Protein 2YQP (pdb70)

InterPro domains:
  IPR001650 Helicase, C-terminal domain-like [PF00271] (429-540)
  IPR001650 Helicase, C-terminal domain-like [PS51194] (416-579)
  IPR001650 Helicase, C-terminal domain-like [SM00490] (458-540)
  IPR007529 Zinc finger, HIT-type [PF04438] (105-132)
  IPR011545 DEAD/DEAH-box helicase domain [PF00270] (227-393)
  IPR014001 Helicase superfamily 1/2, ATP-binding domain [PS51192] (234-405)
  IPR014001 Helicase superfamily 1/2, ATP-binding domain [SM00487] (222-420)
  IPR014014 RNA helicase, DEAD-box type, Q motif [PS51195] (203-231)
  IPR027417 P-loop containing nucleoside triphosphate hydrolase [G3DSA:3.40.50.300] (169-408)
  IPR027417 P-loop containing nucleoside triphosphate hydrolase [G3DSA:3.40.50.300] (413-600)
  IPR027417 P-loop containing nucleoside triphosphate hydrolase [SSF52540] (188-407)
  IPR027417 P-loop containing nucleoside triphosphate hydrolase [SSF52540] (345-580)
  IPR050079 DEAD box RNA helicase [PTHR47959] (161-593)

Radius of gyration: 12.82 Å; Cα contacts (8 Å, |Δi|>4): 76; chains: 1; bounding box: 38×30×22 Å

CATH classification: 3.30.60.220

Structure (mmCIF, N/CA/C/O backbone):
data_2YQP
#
_entry.id   2YQP
#
loop_
_entity.id
_entity.type
_entity.pdbx_description
1 polymer 'Probable ATP-dependent RNA helicase DDX59'
2 non-polymer 'ZINC ION'
#
loop_
_atom_site.group_PDB
_atom_site.id
_atom_site.type_symbol
_atom_site.label_atom_id
_atom_site.label_alt_id
_atom_site.label_comp_id
_atom_site.label_asym_id
_atom_site.label_entity_id
_atom_site.label_seq_id
_atom_site.pdbx_PDB_ins_code
_atom_site.Cartn_x
_atom_site.Cartn_y
_atom_site.Cartn_z
_atom_site.occupancy
_atom_site.B_iso_or_equiv
_atom_site.auth_seq_id
_atom_site.auth_comp_id
_atom_site.auth_asym_id
_atom_site.auth_atom_id
_atom_site.pdbx_PDB_model_num
ATOM 1 N N . GLY A 1 1 ? -9.448 -17.432 -7.729 1.00 0.00 1 GLY A N 1
ATOM 2 C CA . GLY A 1 1 ? -8.706 -17.431 -8.976 1.00 0.00 1 GLY A CA 1
ATOM 3 C C . GLY A 1 1 ? -7.328 -18.046 -8.831 1.00 0.00 1 GLY A C 1
ATOM 4 O O . GLY A 1 1 ? -7.183 -19.142 -8.290 1.00 0.00 1 GLY A O 1
ATOM 8 N N . SER A 1 2 ? -6.313 -17.339 -9.318 1.00 0.00 2 SER A N 1
ATOM 9 C CA . SER A 1 2 ? -4.939 -17.824 -9.246 1.00 0.00 2 SER A CA 1
ATOM 10 C C . SER A 1 2 ? -3.951 -16.662 -9.258 1.00 0.00 2 SER A C 1
ATOM 11 O O . SER A 1 2 ? -2.973 -16.657 -8.512 1.00 0.00 2 SER A O 1
ATOM 19 N N . SER A 1 3 ? -4.215 -15.678 -10.112 1.00 0.00 3 SER A N 1
ATOM 20 C CA . SER A 1 3 ? -3.348 -14.511 -10.226 1.00 0.00 3 SER A CA 1
ATOM 21 C C . SER A 1 3 ? -1.945 -14.918 -10.664 1.00 0.00 3 SER A C 1
ATOM 22 O O . SER A 1 3 ? -1.655 -16.101 -10.839 1.00 0.00 3 SER A O 1
ATOM 30 N N . GLY A 1 4 ? -1.076 -13.927 -10.840 1.00 0.00 4 GLY A N 1
ATOM 31 C CA . GLY A 1 4 ? 0.287 -14.201 -11.257 1.00 0.00 4 GLY A CA 1
ATOM 32 C C . GLY A 1 4 ? 1.311 -13.492 -10.394 1.00 0.00 4 GLY A C 1
ATOM 33 O O . GLY A 1 4 ? 1.249 -13.557 -9.166 1.00 0.00 4 GLY A O 1
ATOM 37 N N . SER A 1 5 ? 2.257 -12.815 -11.036 1.00 0.00 5 SER A N 1
ATOM 38 C CA . SER A 1 5 ? 3.303 -12.095 -10.319 1.00 0.00 5 SER A CA 1
ATOM 39 C C . SER A 1 5 ? 3.097 -10.587 -10.426 1.00 0.00 5 SER A C 1
ATOM 40 O O . SER A 1 5 ? 2.093 -10.124 -10.968 1.00 0.00 5 SER A O 1
ATOM 48 N N . SER A 1 6 ? 4.055 -9.826 -9.906 1.00 0.00 6 SER A N 1
ATOM 49 C CA . SER A 1 6 ? 3.977 -8.371 -9.939 1.00 0.00 6 SER A CA 1
ATOM 50 C C . SER A 1 6 ? 4.796 -7.810 -11.098 1.00 0.00 6 SER A C 1
ATOM 51 O O . SER A 1 6 ? 5.357 -8.559 -11.896 1.00 0.00 6 SER A O 1
ATOM 59 N N . GLY A 1 7 ? 4.860 -6.484 -11.182 1.00 0.00 7 GLY A N 1
ATOM 60 C CA . GLY A 1 7 ? 5.612 -5.844 -12.246 1.00 0.00 7 GLY A CA 1
ATOM 61 C C . GLY A 1 7 ? 7.110 -5.993 -12.067 1.00 0.00 7 GLY A C 1
ATOM 62 O O . GLY A 1 7 ? 7.578 -6.968 -11.480 1.00 0.00 7 GLY A O 1
ATOM 66 N N . PHE A 1 8 ? 7.864 -5.024 -12.577 1.00 0.00 8 PHE A N 1
ATOM 67 C CA . PHE A 1 8 ? 9.318 -5.053 -12.473 1.00 0.00 8 PHE A CA 1
ATOM 68 C C . PHE A 1 8 ? 9.854 -3.714 -11.976 1.00 0.00 8 PHE A C 1
ATOM 69 O O . PHE A 1 8 ? 10.749 -3.127 -12.585 1.00 0.00 8 PHE A O 1
ATOM 86 N N . SER A 1 9 ? 9.300 -3.237 -10.866 1.00 0.00 9 SER A N 1
ATOM 87 C CA . SER A 1 9 ? 9.719 -1.965 -10.288 1.00 0.00 9 SER A CA 1
ATOM 88 C C . SER A 1 9 ? 10.433 -2.182 -8.957 1.00 0.00 9 SER A C 1
ATOM 89 O O . SER A 1 9 ? 10.090 -3.086 -8.195 1.00 0.00 9 SER A O 1
ATOM 97 N N . LYS A 1 10 ? 11.428 -1.345 -8.684 1.00 0.00 10 LYS A N 1
ATOM 98 C CA . LYS A 1 10 ? 12.192 -1.442 -7.446 1.00 0.00 10 LYS A CA 1
ATOM 99 C C . LYS A 1 10 ? 12.188 -0.112 -6.699 1.00 0.00 10 LYS A C 1
ATOM 100 O O . LYS A 1 10 ? 13.230 0.357 -6.239 1.00 0.00 10 LYS A O 1
ATOM 119 N N . THR A 1 11 ? 11.010 0.493 -6.581 1.00 0.00 11 THR A N 1
ATOM 120 C CA . THR A 1 11 ? 10.871 1.769 -5.890 1.00 0.00 11 THR A CA 1
ATOM 121 C C . THR A 1 11 ? 10.357 1.571 -4.469 1.00 0.00 11 THR A C 1
ATOM 122 O O . THR A 1 11 ? 9.558 2.365 -3.973 1.00 0.00 11 THR A O 1
ATOM 133 N N . GLN A 1 12 ? 10.820 0.508 -3.819 1.00 0.00 12 GLN A N 1
ATOM 134 C CA . GLN A 1 12 ? 10.405 0.207 -2.454 1.00 0.00 12 GLN A CA 1
ATOM 135 C C . GLN A 1 12 ? 11.614 0.085 -1.532 1.00 0.00 12 GLN A C 1
ATOM 136 O O . GLN A 1 12 ? 11.742 -0.885 -0.786 1.00 0.00 12 GLN A O 1
ATOM 150 N N . ARG A 1 13 ? 12.498 1.076 -1.589 1.00 0.00 13 ARG A N 1
ATOM 151 C CA . ARG A 1 13 ? 13.697 1.079 -0.761 1.00 0.00 13 ARG A CA 1
ATOM 152 C C . ARG A 1 13 ? 13.390 1.605 0.638 1.00 0.00 13 ARG A C 1
ATOM 153 O O . ARG A 1 13 ? 12.281 2.066 0.909 1.00 0.00 13 ARG A O 1
ATOM 174 N N . TRP A 1 14 ? 14.380 1.534 1.521 1.00 0.00 14 TRP A N 1
ATOM 175 C CA . TRP A 1 14 ? 14.215 2.003 2.893 1.00 0.00 14 TRP A CA 1
ATOM 176 C C . TRP A 1 14 ? 13.714 3.442 2.919 1.00 0.00 14 TRP A C 1
ATOM 177 O O . TRP A 1 14 ? 13.859 4.178 1.943 1.00 0.00 14 TRP A O 1
ATOM 198 N N . ALA A 1 15 ? 13.123 3.838 4.042 1.00 0.00 15 ALA A N 1
ATOM 199 C CA . ALA A 1 15 ? 12.603 5.191 4.195 1.00 0.00 15 ALA A CA 1
ATOM 200 C C . ALA A 1 15 ? 13.045 5.803 5.520 1.00 0.00 15 ALA A C 1
ATOM 201 O O . ALA A 1 15 ? 12.877 5.199 6.579 1.00 0.00 15 ALA A O 1
ATOM 208 N N . GLU A 1 16 ? 13.611 7.004 5.453 1.00 0.00 16 GLU A N 1
ATOM 209 C CA . GLU A 1 16 ? 14.079 7.695 6.648 1.00 0.00 16 GLU A CA 1
ATOM 210 C C . GLU A 1 16 ? 12.956 7.832 7.672 1.00 0.00 16 GLU A C 1
ATOM 211 O O . GLU A 1 16 ? 11.772 7.728 7.350 1.00 0.00 16 GLU A O 1
ATOM 223 N N . PRO A 1 17 ? 13.335 8.071 8.937 1.00 0.00 17 PRO A N 1
ATOM 224 C CA . PRO A 1 17 ? 12.375 8.227 10.034 1.00 0.00 17 PRO A CA 1
ATOM 225 C C . PRO A 1 17 ? 11.576 9.521 9.926 1.00 0.00 17 PRO A C 1
ATOM 226 O O . PRO A 1 17 ? 11.871 10.503 10.605 1.00 0.00 17 PRO A O 1
ATOM 237 N N . GLY A 1 18 ? 10.561 9.514 9.066 1.00 0.00 18 GLY A N 1
ATOM 238 C CA . GLY A 1 18 ? 9.735 10.694 8.885 1.00 0.00 18 GLY A CA 1
ATOM 239 C C . GLY A 1 18 ? 8.928 10.645 7.603 1.00 0.00 18 GLY A C 1
ATOM 240 O O . GLY A 1 18 ? 7.832 11.200 7.531 1.00 0.00 18 GLY A O 1
ATOM 244 N N . GLU A 1 19 ? 9.472 9.980 6.588 1.00 0.00 19 GLU A N 1
ATOM 245 C CA . GLU A 1 19 ? 8.796 9.864 5.302 1.00 0.00 19 GLU A CA 1
ATOM 246 C C . GLU A 1 19 ? 7.717 8.787 5.350 1.00 0.00 19 GLU A C 1
ATOM 247 O O . GLU A 1 19 ? 7.719 7.908 6.212 1.00 0.00 19 GLU A O 1
ATOM 259 N N . PRO A 1 20 ? 6.770 8.855 4.401 1.00 0.00 20 PRO A N 1
ATOM 260 C CA . PRO A 1 20 ? 5.667 7.893 4.313 1.00 0.00 20 PRO A CA 1
ATOM 261 C C . PRO A 1 20 ? 6.138 6.508 3.882 1.00 0.00 20 PRO A C 1
ATOM 262 O O . PRO A 1 20 ? 7.133 6.375 3.168 1.00 0.00 20 PRO A O 1
ATOM 273 N N . ILE A 1 21 ? 5.418 5.481 4.319 1.00 0.00 21 ILE A N 1
ATOM 274 C CA . ILE A 1 21 ? 5.762 4.107 3.977 1.00 0.00 21 ILE A CA 1
ATOM 275 C C . ILE A 1 21 ? 4.530 3.325 3.534 1.00 0.00 21 ILE A C 1
ATOM 276 O O . ILE A 1 21 ? 3.431 3.535 4.048 1.00 0.00 21 ILE A O 1
ATOM 292 N N . CYS A 1 22 ? 4.720 2.422 2.578 1.00 0.00 22 CYS A N 1
ATOM 293 C CA . CYS A 1 22 ? 3.625 1.607 2.066 1.00 0.00 22 CYS A CA 1
ATOM 294 C C . CYS A 1 22 ? 2.853 0.954 3.209 1.00 0.00 22 CYS A C 1
ATOM 295 O O . CYS A 1 22 ? 3.442 0.497 4.189 1.00 0.00 22 CYS A O 1
ATOM 302 N N . VAL A 1 23 ? 1.531 0.912 3.075 1.00 0.00 23 VAL A N 1
ATOM 303 C CA . VAL A 1 23 ? 0.678 0.314 4.095 1.00 0.00 23 VAL A CA 1
ATOM 304 C C . VAL A 1 23 ? 0.396 -1.152 3.784 1.00 0.00 23 VAL A C 1
ATOM 305 O O . VAL A 1 23 ? -0.269 -1.844 4.555 1.00 0.00 23 VAL A O 1
ATOM 318 N N . VAL A 1 24 ? 0.907 -1.620 2.649 1.00 0.00 24 VAL A N 1
ATOM 319 C CA . VAL A 1 24 ? 0.712 -3.004 2.237 1.00 0.00 24 VAL A CA 1
ATOM 320 C C . VAL A 1 24 ? 2.045 -3.730 2.100 1.00 0.00 24 VAL A C 1
ATOM 321 O O . VAL A 1 24 ? 2.124 -4.946 2.281 1.00 0.00 24 VAL A O 1
ATOM 334 N N . CYS A 1 25 ? 3.092 -2.978 1.780 1.00 0.00 25 CYS A N 1
ATOM 335 C CA . CYS A 1 25 ? 4.424 -3.548 1.619 1.00 0.00 25 CYS A CA 1
ATOM 336 C C . CYS A 1 25 ? 5.238 -3.402 2.901 1.00 0.00 25 CYS A C 1
ATOM 337 O O . CYS A 1 25 ? 5.375 -4.350 3.674 1.00 0.00 25 CYS A O 1
ATOM 344 N N . GLY A 1 26 ? 5.775 -2.206 3.122 1.00 0.00 26 GLY A N 1
ATOM 345 C CA . GLY A 1 26 ? 6.568 -1.957 4.311 1.00 0.00 26 GLY A CA 1
ATOM 346 C C . GLY A 1 26 ? 7.961 -1.456 3.985 1.00 0.00 26 GLY A C 1
ATOM 347 O O . GLY A 1 26 ? 8.950 -1.968 4.510 1.00 0.00 26 GLY A O 1
ATOM 351 N N . ARG A 1 27 ? 8.040 -0.453 3.116 1.00 0.00 27 ARG A N 1
ATOM 352 C CA . ARG A 1 27 ? 9.322 0.114 2.719 1.00 0.00 27 ARG A CA 1
ATOM 353 C C . ARG A 1 27 ? 9.237 1.635 2.621 1.00 0.00 27 ARG A C 1
ATOM 354 O O . ARG A 1 27 ? 9.796 2.353 3.451 1.00 0.00 27 ARG A O 1
ATOM 375 N N . TYR A 1 28 ? 8.534 2.118 1.603 1.00 0.00 28 TYR A N 1
ATOM 376 C CA . TYR A 1 28 ? 8.378 3.553 1.395 1.00 0.00 28 TYR A CA 1
ATOM 377 C C . TYR A 1 28 ? 7.111 3.854 0.601 1.00 0.00 28 TYR A C 1
ATOM 378 O O . TYR A 1 28 ? 6.687 3.060 -0.238 1.00 0.00 28 TYR A O 1
ATOM 396 N N . GLY A 1 29 ? 6.509 5.008 0.872 1.00 0.00 29 GLY A N 1
ATOM 397 C CA . GLY A 1 29 ? 5.297 5.395 0.175 1.00 0.00 29 GLY A CA 1
ATOM 398 C C . GLY A 1 29 ? 5.484 6.642 -0.665 1.00 0.00 29 GLY A C 1
ATOM 399 O O . GLY A 1 29 ? 5.029 7.723 -0.293 1.00 0.00 29 GLY A O 1
ATOM 403 N N . GLU A 1 30 ? 6.157 6.492 -1.802 1.00 0.00 30 GLU A N 1
ATOM 404 C CA . GLU A 1 30 ? 6.406 7.617 -2.696 1.00 0.00 30 GLU A CA 1
ATOM 405 C C . GLU A 1 30 ? 5.094 8.249 -3.153 1.00 0.00 30 GLU A C 1
ATOM 406 O O . GLU A 1 30 ? 5.051 9.426 -3.513 1.00 0.00 30 GLU A O 1
ATOM 418 N N . TYR A 1 31 ? 4.027 7.458 -3.137 1.00 0.00 31 TYR A N 1
ATOM 419 C CA . TYR A 1 31 ? 2.714 7.938 -3.552 1.00 0.00 31 TYR A CA 1
ATOM 420 C C . TYR A 1 31 ? 1.776 8.064 -2.356 1.00 0.00 31 TYR A C 1
ATOM 421 O O . TYR A 1 31 ? 1.855 7.283 -1.407 1.00 0.00 31 TYR A O 1
ATOM 439 N N . ILE A 1 32 ? 0.889 9.051 -2.409 1.00 0.00 32 ILE A N 1
ATOM 440 C CA . ILE A 1 32 ? -0.066 9.279 -1.332 1.00 0.00 32 ILE A CA 1
ATOM 441 C C . ILE A 1 32 ? -1.443 9.631 -1.883 1.00 0.00 32 ILE A C 1
ATOM 442 O O . ILE A 1 32 ? -1.579 10.529 -2.714 1.00 0.00 32 ILE A O 1
ATOM 458 N N . CYS A 1 33 ? -2.462 8.919 -1.413 1.00 0.00 33 CYS A N 1
ATOM 459 C CA . CYS A 1 33 ? -3.831 9.157 -1.858 1.00 0.00 33 CYS A CA 1
ATOM 460 C C . CYS A 1 33 ? -4.349 10.492 -1.332 1.00 0.00 33 CYS A C 1
ATOM 461 O O . CYS A 1 33 ? -3.620 11.238 -0.679 1.00 0.00 33 CYS A O 1
ATOM 469 N N . ASP A 1 34 ? -5.611 10.786 -1.623 1.00 0.00 34 ASP A N 1
ATOM 470 C CA . ASP A 1 34 ? -6.227 12.032 -1.181 1.00 0.00 34 ASP A CA 1
ATOM 471 C C . ASP A 1 34 ? -7.272 11.767 -0.101 1.00 0.00 34 ASP A C 1
ATOM 472 O O . ASP A 1 34 ? -7.180 12.291 1.010 1.00 0.00 34 ASP A O 1
ATOM 481 N N . LYS A 1 35 ? -8.267 10.952 -0.434 1.00 0.00 35 LYS A N 1
ATOM 482 C CA . LYS A 1 35 ? -9.330 10.617 0.506 1.00 0.00 35 LYS A CA 1
ATOM 483 C C . LYS A 1 35 ? -8.759 9.974 1.766 1.00 0.00 35 LYS A C 1
ATOM 484 O O . LYS A 1 35 ? -8.959 10.471 2.874 1.00 0.00 35 LYS A O 1
ATOM 503 N N . THR A 1 36 ? -8.046 8.866 1.588 1.00 0.00 36 THR A N 1
ATOM 504 C CA . THR A 1 36 ? -7.447 8.155 2.710 1.00 0.00 36 THR A CA 1
ATOM 505 C C . THR A 1 36 ? -6.119 8.786 3.114 1.00 0.00 36 THR A C 1
ATOM 506 O O . THR A 1 36 ? -5.686 8.664 4.260 1.00 0.00 36 THR A O 1
ATOM 517 N N . ASP A 1 37 ? -5.477 9.459 2.166 1.00 0.00 37 ASP A N 1
ATOM 518 C CA . ASP A 1 37 ? -4.198 10.111 2.424 1.00 0.00 37 ASP A CA 1
ATOM 519 C C . ASP A 1 37 ? -3.143 9.092 2.843 1.00 0.00 37 ASP A C 1
ATOM 520 O O . ASP A 1 37 ? -2.122 9.448 3.431 1.00 0.00 37 ASP A O 1
ATOM 529 N N . GLU A 1 38 ? -3.399 7.824 2.537 1.00 0.00 38 GLU A N 1
ATOM 530 C CA . GLU A 1 38 ? -2.471 6.753 2.885 1.00 0.00 38 GLU A CA 1
ATOM 531 C C . GLU A 1 38 ? -1.150 6.915 2.139 1.00 0.00 38 GLU A C 1
ATOM 532 O O . GLU A 1 38 ? -0.898 7.947 1.516 1.00 0.00 38 GLU A O 1
ATOM 544 N N . ASP A 1 39 ? -0.310 5.889 2.207 1.00 0.00 39 ASP A N 1
ATOM 545 C CA . ASP A 1 39 ? 0.986 5.915 1.538 1.00 0.00 39 ASP A CA 1
ATOM 546 C C . ASP A 1 39 ? 1.252 4.599 0.815 1.00 0.00 39 ASP A C 1
ATOM 547 O O . ASP A 1 39 ? 1.049 3.520 1.373 1.00 0.00 39 ASP A O 1
ATOM 556 N N . VAL A 1 40 ? 1.705 4.695 -0.431 1.00 0.00 40 VAL A N 1
ATOM 557 C CA . VAL A 1 40 ? 1.999 3.512 -1.231 1.00 0.00 40 VAL A CA 1
ATOM 558 C C . VAL A 1 40 ? 3.234 3.727 -2.098 1.00 0.00 40 VAL A C 1
ATOM 559 O O . VAL A 1 40 ? 3.662 4.860 -2.318 1.00 0.00 40 VAL A O 1
ATOM 572 N N . CYS A 1 41 ? 3.804 2.631 -2.588 1.00 0.00 41 CYS A N 1
ATOM 573 C CA . CYS A 1 41 ? 4.992 2.698 -3.431 1.00 0.00 41 CYS A CA 1
ATOM 574 C C . CYS A 1 41 ? 4.614 2.635 -4.908 1.00 0.00 41 CYS A C 1
ATOM 575 O O . CYS A 1 41 ? 5.215 3.311 -5.743 1.00 0.00 41 CYS A O 1
ATOM 582 N N . SER A 1 42 ? 3.614 1.817 -5.223 1.00 0.00 42 SER A N 1
ATOM 583 C CA . SER A 1 42 ? 3.158 1.662 -6.600 1.00 0.00 42 SER A CA 1
ATOM 584 C C . SER A 1 42 ? 1.679 2.013 -6.725 1.00 0.00 42 SER A C 1
ATOM 585 O O . SER A 1 42 ? 1.060 2.492 -5.773 1.00 0.00 42 SER A O 1
ATOM 593 N N . LEU A 1 43 ? 1.118 1.772 -7.904 1.00 0.00 43 LEU A N 1
ATOM 594 C CA . LEU A 1 43 ? -0.289 2.062 -8.156 1.00 0.00 43 LEU A CA 1
ATOM 595 C C . LEU A 1 43 ? -1.175 0.914 -7.683 1.00 0.00 43 LEU A C 1
ATOM 596 O O . LEU A 1 43 ? -2.307 1.129 -7.251 1.00 0.00 43 LEU A O 1
ATOM 612 N N . GLU A 1 44 ? -0.651 -0.305 -7.765 1.00 0.00 44 GLU A N 1
ATOM 613 C CA . GLU A 1 44 ? -1.394 -1.486 -7.344 1.00 0.00 44 GLU A CA 1
ATOM 614 C C . GLU A 1 44 ? -1.648 -1.461 -5.839 1.00 0.00 44 GLU A C 1
ATOM 615 O O . GLU A 1 44 ? -2.689 -1.917 -5.366 1.00 0.00 44 GLU A O 1
ATOM 627 N N . CYS A 1 45 ? -0.688 -0.926 -5.092 1.00 0.00 45 CYS A N 1
ATOM 628 C CA . CYS A 1 45 ? -0.805 -0.842 -3.642 1.00 0.00 45 CYS A CA 1
ATOM 629 C C . CYS A 1 45 ? -1.902 0.139 -3.240 1.00 0.00 45 CYS A C 1
ATOM 630 O O . CYS A 1 45 ? -2.596 -0.061 -2.243 1.00 0.00 45 CYS A O 1
ATOM 637 N N . LYS A 1 46 ? -2.055 1.201 -4.024 1.00 0.00 46 LYS A N 1
ATOM 638 C CA . LYS A 1 46 ? -3.068 2.214 -3.753 1.00 0.00 46 LYS A CA 1
ATOM 639 C C . LYS A 1 46 ? -4.456 1.587 -3.674 1.00 0.00 46 LYS A C 1
ATOM 640 O O . LYS A 1 46 ? -5.087 1.585 -2.617 1.00 0.00 46 LYS A O 1
ATOM 659 N N . ALA A 1 47 ? -4.926 1.055 -4.798 1.00 0.00 47 ALA A N 1
ATOM 660 C CA . ALA A 1 47 ? -6.237 0.422 -4.853 1.00 0.00 47 ALA A CA 1
ATOM 661 C C . ALA A 1 47 ? -6.309 -0.776 -3.913 1.00 0.00 47 ALA A C 1
ATOM 662 O O . ALA A 1 47 ? -7.373 -1.102 -3.385 1.00 0.00 47 ALA A O 1
ATOM 669 N N . LYS A 1 48 ? -5.171 -1.430 -3.708 1.00 0.00 48 LYS A N 1
ATOM 670 C CA . LYS A 1 48 ? -5.103 -2.593 -2.830 1.00 0.00 48 LYS A CA 1
ATOM 671 C C . LYS A 1 48 ? -5.510 -2.225 -1.407 1.00 0.00 48 LYS A C 1
ATOM 672 O O . LYS A 1 48 ? -6.033 -3.056 -0.665 1.00 0.00 48 LYS A O 1
ATOM 691 N N . HIS A 1 49 ? -5.266 -0.973 -1.032 1.00 0.00 49 HIS A N 1
ATOM 692 C CA . HIS A 1 49 ? -5.609 -0.494 0.303 1.00 0.00 49 HIS A CA 1
ATOM 693 C C . HIS A 1 49 ? -6.986 0.163 0.307 1.00 0.00 49 HIS A C 1
ATOM 694 O O . HIS A 1 49 ? -7.749 0.024 1.264 1.00 0.00 49 HIS A O 1
ATOM 708 N N . LEU A 1 50 ? -7.297 0.880 -0.767 1.00 0.00 50 LEU A N 1
ATOM 709 C CA . LEU A 1 50 ? -8.583 1.559 -0.887 1.00 0.00 50 LEU A CA 1
ATOM 710 C C . LEU A 1 50 ? -9.733 0.558 -0.858 1.00 0.00 50 LEU A C 1
ATOM 711 O O . LEU A 1 50 ? -10.649 0.672 -0.043 1.00 0.00 50 LEU A O 1
ATOM 727 N N . LEU A 1 51 ? -9.678 -0.424 -1.751 1.00 0.00 51 LEU A N 1
ATOM 728 C CA . LEU A 1 51 ? -10.714 -1.448 -1.827 1.00 0.00 51 LEU A CA 1
ATOM 729 C C . LEU A 1 51 ? -10.761 -2.271 -0.543 1.00 0.00 51 LEU A C 1
ATOM 730 O O . LEU A 1 51 ? -11.733 -2.980 -0.286 1.00 0.00 51 LEU A O 1
ATOM 746 N N . GLN A 1 52 ? -9.706 -2.169 0.258 1.00 0.00 52 GLN A N 1
ATOM 747 C CA . GLN A 1 52 ? -9.628 -2.904 1.515 1.00 0.00 52 GLN A CA 1
ATOM 748 C C . GLN A 1 52 ? -10.215 -2.085 2.660 1.00 0.00 52 GLN A C 1
ATOM 749 O O . GLN A 1 52 ? -10.665 -2.638 3.665 1.00 0.00 52 GLN A O 1
ATOM 763 N N . VAL A 1 53 ? -10.207 -0.766 2.503 1.00 0.00 53 VAL A N 1
ATOM 764 C CA . VAL A 1 53 ? -10.739 0.129 3.524 1.00 0.00 53 VAL A CA 1
ATOM 765 C C . VAL A 1 53 ? -12.252 0.269 3.398 1.00 0.00 53 VAL A C 1
ATOM 766 O O . VAL A 1 53 ? -12.943 0.568 4.372 1.00 0.00 53 VAL A O 1
ATOM 779 N N . LYS A 1 54 ? -12.762 0.050 2.191 1.00 0.00 54 LYS A N 1
ATOM 780 C CA . LYS A 1 54 ? -14.194 0.149 1.935 1.00 0.00 54 LYS A CA 1
ATOM 781 C C . LYS A 1 54 ? -14.948 -0.990 2.614 1.00 0.00 54 LYS A C 1
ATOM 782 O O . LYS A 1 54 ? -15.912 -0.759 3.343 1.00 0.00 54 LYS A O 1
ATOM 801 N N . GLU A 1 55 ? -14.501 -2.218 2.370 1.00 0.00 55 GLU A N 1
ATOM 802 C CA . GLU A 1 55 ? -15.135 -3.391 2.960 1.00 0.00 55 GLU A CA 1
ATOM 803 C C . GLU A 1 55 ? -15.110 -3.315 4.484 1.00 0.00 55 GLU A C 1
ATOM 804 O O . GLU A 1 55 ? -15.950 -3.909 5.160 1.00 0.00 55 GLU A O 1
ATOM 816 N N . LYS A 1 56 ? -14.141 -2.580 5.018 1.00 0.00 56 LYS A N 1
ATOM 817 C CA . LYS A 1 56 ? -14.006 -2.424 6.461 1.00 0.00 56 LYS A CA 1
ATOM 818 C C . LYS A 1 56 ? -15.150 -1.590 7.028 1.00 0.00 56 LYS A C 1
ATOM 819 O O . LYS A 1 56 ? -15.553 -1.773 8.176 1.00 0.00 56 LYS A O 1
ATOM 838 N N . GLU A 1 57 ? -15.670 -0.676 6.215 1.00 0.00 57 GLU A N 1
ATOM 839 C CA . GLU A 1 57 ? -16.769 0.185 6.637 1.00 0.00 57 GLU A CA 1
ATOM 840 C C . GLU A 1 57 ? -18.077 -0.598 6.707 1.00 0.00 57 GLU A C 1
ATOM 841 O O . GLU A 1 57 ? -18.984 -0.243 7.458 1.00 0.00 57 GLU A O 1
ATOM 853 N N . GLU A 1 58 ? -18.165 -1.663 5.917 1.00 0.00 58 GLU A N 1
ATOM 854 C CA . GLU A 1 58 ? -19.363 -2.495 5.888 1.00 0.00 58 GLU A CA 1
ATOM 855 C C . GLU A 1 58 ? -20.567 -1.698 5.395 1.00 0.00 58 GLU A C 1
ATOM 856 O O . GLU A 1 58 ? -20.532 -0.468 5.339 1.00 0.00 58 GLU A O 1
ATOM 868 N N . LYS A 1 59 ? -21.632 -2.407 5.037 1.00 0.00 59 LYS A N 1
ATOM 869 C CA . LYS A 1 59 ? -22.849 -1.768 4.549 1.00 0.00 59 LYS A CA 1
ATOM 870 C C . LYS A 1 59 ? -22.584 -1.016 3.249 1.00 0.00 59 LYS A C 1
ATOM 871 O O . LYS A 1 59 ? -21.436 -0.733 2.907 1.00 0.00 59 LYS A O 1
ATOM 890 N N . SER A 1 60 ? -23.654 -0.695 2.528 1.00 0.00 60 SER A N 1
ATOM 891 C CA . SER A 1 60 ? -23.536 0.023 1.264 1.00 0.00 60 SER A CA 1
ATOM 892 C C . SER A 1 60 ? -22.580 -0.696 0.318 1.00 0.00 60 SER A C 1
ATOM 893 O O . SER A 1 60 ? -22.823 -0.713 -0.888 1.00 0.00 60 SER A O 1
ATOM 902 N N . GLY A 1 1 ? 5.498 -22.072 -13.222 1.00 0.00 1 GLY A N 2
ATOM 903 C CA . GLY A 1 1 ? 5.820 -23.246 -12.432 1.00 0.00 1 GLY A CA 2
ATOM 904 C C . GLY A 1 1 ? 4.802 -23.507 -11.339 1.00 0.00 1 GLY A C 2
ATOM 905 O O . GLY A 1 1 ? 3.811 -24.204 -11.557 1.00 0.00 1 GLY A O 2
ATOM 909 N N . SER A 1 2 ? 5.047 -22.946 -10.159 1.00 0.00 2 SER A N 2
ATOM 910 C CA . SER A 1 2 ? 4.147 -23.126 -9.026 1.00 0.00 2 SER A CA 2
ATOM 911 C C . SER A 1 2 ? 4.501 -22.166 -7.894 1.00 0.00 2 SER A C 2
ATOM 912 O O . SER A 1 2 ? 5.505 -22.346 -7.204 1.00 0.00 2 SER A O 2
ATOM 920 N N . SER A 1 3 ? 3.669 -21.146 -7.709 1.00 0.00 3 SER A N 2
ATOM 921 C CA . SER A 1 3 ? 3.895 -20.156 -6.663 1.00 0.00 3 SER A CA 2
ATOM 922 C C . SER A 1 3 ? 5.196 -19.395 -6.907 1.00 0.00 3 SER A C 2
ATOM 923 O O . SER A 1 3 ? 6.031 -19.812 -7.708 1.00 0.00 3 SER A O 2
ATOM 931 N N . GLY A 1 4 ? 5.360 -18.276 -6.208 1.00 0.00 4 GLY A N 2
ATOM 932 C CA . GLY A 1 4 ? 6.560 -17.475 -6.362 1.00 0.00 4 GLY A CA 2
ATOM 933 C C . GLY A 1 4 ? 6.655 -16.830 -7.731 1.00 0.00 4 GLY A C 2
ATOM 934 O O . GLY A 1 4 ? 6.135 -17.362 -8.712 1.00 0.00 4 GLY A O 2
ATOM 938 N N . SER A 1 5 ? 7.320 -15.681 -7.798 1.00 0.00 5 SER A N 2
ATOM 939 C CA . SER A 1 5 ? 7.476 -14.961 -9.056 1.00 0.00 5 SER A CA 2
ATOM 940 C C . SER A 1 5 ? 8.747 -14.116 -9.043 1.00 0.00 5 SER A C 2
ATOM 941 O O . SER A 1 5 ? 9.737 -14.455 -9.692 1.00 0.00 5 SER A O 2
ATOM 949 N N . SER A 1 6 ? 8.711 -13.015 -8.301 1.00 0.00 6 SER A N 2
ATOM 950 C CA . SER A 1 6 ? 9.857 -12.119 -8.206 1.00 0.00 6 SER A CA 2
ATOM 951 C C . SER A 1 6 ? 9.680 -11.129 -7.058 1.00 0.00 6 SER A C 2
ATOM 952 O O . SER A 1 6 ? 8.563 -10.730 -6.735 1.00 0.00 6 SER A O 2
ATOM 960 N N . GLY A 1 7 ? 10.794 -10.738 -6.445 1.00 0.00 7 GLY A N 2
ATOM 961 C CA . GLY A 1 7 ? 10.741 -9.799 -5.340 1.00 0.00 7 GLY A CA 2
ATOM 962 C C . GLY A 1 7 ? 12.103 -9.228 -4.999 1.00 0.00 7 GLY A C 2
ATOM 963 O O . GLY A 1 7 ? 12.897 -9.867 -4.308 1.00 0.00 7 GLY A O 2
ATOM 967 N N . PHE A 1 8 ? 12.376 -8.022 -5.486 1.00 0.00 8 PHE A N 2
ATOM 968 C CA . PHE A 1 8 ? 13.653 -7.366 -5.231 1.00 0.00 8 PHE A CA 2
ATOM 969 C C . PHE A 1 8 ? 13.441 -5.940 -4.730 1.00 0.00 8 PHE A C 2
ATOM 970 O O . PHE A 1 8 ? 12.307 -5.483 -4.587 1.00 0.00 8 PHE A O 2
ATOM 987 N N . SER A 1 9 ? 14.542 -5.244 -4.463 1.00 0.00 9 SER A N 2
ATOM 988 C CA . SER A 1 9 ? 14.478 -3.872 -3.973 1.00 0.00 9 SER A CA 2
ATOM 989 C C . SER A 1 9 ? 14.843 -2.883 -5.076 1.00 0.00 9 SER A C 2
ATOM 990 O O . SER A 1 9 ? 16.006 -2.769 -5.464 1.00 0.00 9 SER A O 2
ATOM 998 N N . LYS A 1 10 ? 13.842 -2.169 -5.578 1.00 0.00 10 LYS A N 2
ATOM 999 C CA . LYS A 1 10 ? 14.055 -1.188 -6.636 1.00 0.00 10 LYS A CA 2
ATOM 1000 C C . LYS A 1 10 ? 13.170 0.037 -6.428 1.00 0.00 10 LYS A C 2
ATOM 1001 O O . LYS A 1 10 ? 13.639 1.173 -6.499 1.00 0.00 10 LYS A O 2
ATOM 1020 N N . THR A 1 11 ? 11.888 -0.202 -6.171 1.00 0.00 11 THR A N 2
ATOM 1021 C CA . THR A 1 11 ? 10.938 0.882 -5.952 1.00 0.00 11 THR A CA 2
ATOM 1022 C C . THR A 1 11 ? 10.533 0.971 -4.485 1.00 0.00 11 THR A C 2
ATOM 1023 O O . THR A 1 11 ? 10.105 2.024 -4.014 1.00 0.00 11 THR A O 2
ATOM 1034 N N . GLN A 1 12 ? 10.672 -0.140 -3.769 1.00 0.00 12 GLN A N 2
ATOM 1035 C CA . GLN A 1 12 ? 10.321 -0.185 -2.355 1.00 0.00 12 GLN A CA 2
ATOM 1036 C C . GLN A 1 12 ? 11.571 -0.276 -1.486 1.00 0.00 12 GLN A C 2
ATOM 1037 O O . GLN A 1 12 ? 11.937 -1.355 -1.019 1.00 0.00 12 GLN A O 2
ATOM 1051 N N . ARG A 1 13 ? 12.221 0.863 -1.273 1.00 0.00 13 ARG A N 2
ATOM 1052 C CA . ARG A 1 13 ? 13.431 0.911 -0.461 1.00 0.00 13 ARG A CA 2
ATOM 1053 C C . ARG A 1 13 ? 13.140 1.502 0.915 1.00 0.00 13 ARG A C 2
ATOM 1054 O O . ARG A 1 13 ? 12.058 2.039 1.153 1.00 0.00 13 ARG A O 2
ATOM 1075 N N . TRP A 1 14 ? 14.110 1.399 1.815 1.00 0.00 14 TRP A N 2
ATOM 1076 C CA . TRP A 1 14 ? 13.957 1.923 3.168 1.00 0.00 14 TRP A CA 2
ATOM 1077 C C . TRP A 1 14 ? 13.510 3.380 3.140 1.00 0.00 14 TRP A C 2
ATOM 1078 O O . TRP A 1 14 ? 13.818 4.115 2.202 1.00 0.00 14 TRP A O 2
ATOM 1099 N N . ALA A 1 15 ? 12.783 3.792 4.173 1.00 0.00 15 ALA A N 2
ATOM 1100 C CA . ALA A 1 15 ? 12.296 5.162 4.267 1.00 0.00 15 ALA A CA 2
ATOM 1101 C C . ALA A 1 15 ? 12.829 5.849 5.520 1.00 0.00 15 ALA A C 2
ATOM 1102 O O . ALA A 1 15 ? 12.815 5.274 6.607 1.00 0.00 15 ALA A O 2
ATOM 1109 N N . GLU A 1 16 ? 13.298 7.083 5.359 1.00 0.00 16 GLU A N 2
ATOM 1110 C CA . GLU A 1 16 ? 13.836 7.847 6.478 1.00 0.00 16 GLU A CA 2
ATOM 1111 C C . GLU A 1 16 ? 12.824 7.931 7.616 1.00 0.00 16 GLU A C 2
ATOM 1112 O O . GLU A 1 16 ? 11.624 7.726 7.431 1.00 0.00 16 GLU A O 2
ATOM 1124 N N . PRO A 1 17 ? 13.317 8.240 8.825 1.00 0.00 17 PRO A N 2
ATOM 1125 C CA . PRO A 1 17 ? 12.473 8.359 10.018 1.00 0.00 17 PRO A CA 2
ATOM 1126 C C . PRO A 1 17 ? 11.566 9.583 9.967 1.00 0.00 17 PRO A C 2
ATOM 1127 O O . PRO A 1 17 ? 11.862 10.613 10.571 1.00 0.00 17 PRO A O 2
ATOM 1138 N N . GLY A 1 18 ? 10.459 9.464 9.241 1.00 0.00 18 GLY A N 2
ATOM 1139 C CA . GLY A 1 18 ? 9.525 10.569 9.125 1.00 0.00 18 GLY A CA 2
ATOM 1140 C C . GLY A 1 18 ? 8.762 10.549 7.815 1.00 0.00 18 GLY A C 2
ATOM 1141 O O . GLY A 1 18 ? 7.670 11.107 7.717 1.00 0.00 18 GLY A O 2
ATOM 1145 N N . GLU A 1 19 ? 9.340 9.905 6.805 1.00 0.00 19 GLU A N 2
ATOM 1146 C CA . GLU A 1 19 ? 8.707 9.817 5.495 1.00 0.00 19 GLU A CA 2
ATOM 1147 C C . GLU A 1 19 ? 7.621 8.745 5.485 1.00 0.00 19 GLU A C 2
ATOM 1148 O O . GLU A 1 19 ? 7.589 7.851 6.331 1.00 0.00 19 GLU A O 2
ATOM 1160 N N . PRO A 1 20 ? 6.709 8.836 4.506 1.00 0.00 20 PRO A N 2
ATOM 1161 C CA . PRO A 1 20 ? 5.605 7.883 4.362 1.00 0.00 20 PRO A CA 2
ATOM 1162 C C . PRO A 1 20 ? 6.083 6.504 3.922 1.00 0.00 20 PRO A C 2
ATOM 1163 O O . PRO A 1 20 ? 7.087 6.379 3.220 1.00 0.00 20 PRO A O 2
ATOM 1174 N N . ILE A 1 21 ? 5.358 5.471 4.338 1.00 0.00 21 ILE A N 2
ATOM 1175 C CA . ILE A 1 21 ? 5.708 4.101 3.985 1.00 0.00 21 ILE A CA 2
ATOM 1176 C C . ILE A 1 21 ? 4.479 3.318 3.533 1.00 0.00 21 ILE A C 2
ATOM 1177 O O . ILE A 1 21 ? 3.378 3.520 4.046 1.00 0.00 21 ILE A O 2
ATOM 1193 N N . CYS A 1 22 ? 4.676 2.422 2.571 1.00 0.00 22 CYS A N 2
ATOM 1194 C CA . CYS A 1 22 ? 3.585 1.607 2.051 1.00 0.00 22 CYS A CA 2
ATOM 1195 C C . CYS A 1 22 ? 2.807 0.950 3.187 1.00 0.00 22 CYS A C 2
ATOM 1196 O O . CYS A 1 22 ? 3.391 0.483 4.165 1.00 0.00 22 CYS A O 2
ATOM 1203 N N . VAL A 1 23 ? 1.485 0.917 3.050 1.00 0.00 23 VAL A N 2
ATOM 1204 C CA . VAL A 1 23 ? 0.626 0.316 4.064 1.00 0.00 23 VAL A CA 2
ATOM 1205 C C . VAL A 1 23 ? 0.345 -1.148 3.747 1.00 0.00 23 VAL A C 2
ATOM 1206 O O . VAL A 1 23 ? -0.343 -1.837 4.502 1.00 0.00 23 VAL A O 2
ATOM 1219 N N . VAL A 1 24 ? 0.882 -1.620 2.626 1.00 0.00 24 VAL A N 2
ATOM 1220 C CA . VAL A 1 24 ? 0.690 -3.004 2.210 1.00 0.00 24 VAL A CA 2
ATOM 1221 C C . VAL A 1 24 ? 2.025 -3.727 2.072 1.00 0.00 24 VAL A C 2
ATOM 1222 O O . VAL A 1 24 ? 2.112 -4.938 2.275 1.00 0.00 24 VAL A O 2
ATOM 1235 N N . CYS A 1 25 ? 3.065 -2.975 1.726 1.00 0.00 25 CYS A N 2
ATOM 1236 C CA . CYS A 1 25 ? 4.398 -3.543 1.561 1.00 0.00 25 CYS A CA 2
ATOM 1237 C C . CYS A 1 25 ? 5.212 -3.402 2.844 1.00 0.00 25 CYS A C 2
ATOM 1238 O O . CYS A 1 25 ? 5.348 -4.352 3.613 1.00 0.00 25 CYS A O 2
ATOM 1245 N N . GLY A 1 26 ? 5.751 -2.207 3.068 1.00 0.00 26 GLY A N 2
ATOM 1246 C CA . GLY A 1 26 ? 6.545 -1.963 4.258 1.00 0.00 26 GLY A CA 2
ATOM 1247 C C . GLY A 1 26 ? 7.942 -1.474 3.933 1.00 0.00 26 GLY A C 2
ATOM 1248 O O . GLY A 1 26 ? 8.929 -2.011 4.436 1.00 0.00 26 GLY A O 2
ATOM 1252 N N . ARG A 1 27 ? 8.028 -0.452 3.087 1.00 0.00 27 ARG A N 2
ATOM 1253 C CA . ARG A 1 27 ? 9.315 0.108 2.693 1.00 0.00 27 ARG A CA 2
ATOM 1254 C C . ARG A 1 27 ? 9.245 1.630 2.616 1.00 0.00 27 ARG A C 2
ATOM 1255 O O . ARG A 1 27 ? 9.832 2.332 3.441 1.00 0.00 27 ARG A O 2
ATOM 1276 N N . TYR A 1 28 ? 8.525 2.135 1.620 1.00 0.00 28 TYR A N 2
ATOM 1277 C CA . TYR A 1 28 ? 8.381 3.573 1.434 1.00 0.00 28 TYR A CA 2
ATOM 1278 C C . TYR A 1 28 ? 7.138 3.894 0.608 1.00 0.00 28 TYR A C 2
ATOM 1279 O O . TYR A 1 28 ? 6.744 3.123 -0.266 1.00 0.00 28 TYR A O 2
ATOM 1297 N N . GLY A 1 29 ? 6.525 5.039 0.893 1.00 0.00 29 GLY A N 2
ATOM 1298 C CA . GLY A 1 29 ? 5.334 5.443 0.169 1.00 0.00 29 GLY A CA 2
ATOM 1299 C C . GLY A 1 29 ? 5.547 6.708 -0.637 1.00 0.00 29 GLY A C 2
ATOM 1300 O O . GLY A 1 29 ? 5.067 7.778 -0.264 1.00 0.00 29 GLY A O 2
ATOM 1304 N N . GLU A 1 30 ? 6.271 6.587 -1.746 1.00 0.00 30 GLU A N 2
ATOM 1305 C CA . GLU A 1 30 ? 6.549 7.732 -2.605 1.00 0.00 30 GLU A CA 2
ATOM 1306 C C . GLU A 1 30 ? 5.253 8.388 -3.073 1.00 0.00 30 GLU A C 2
ATOM 1307 O O . GLU A 1 30 ? 5.232 9.570 -3.417 1.00 0.00 30 GLU A O 2
ATOM 1319 N N . TYR A 1 31 ? 4.175 7.613 -3.084 1.00 0.00 31 TYR A N 2
ATOM 1320 C CA . TYR A 1 31 ? 2.875 8.116 -3.512 1.00 0.00 31 TYR A CA 2
ATOM 1321 C C . TYR A 1 31 ? 1.907 8.195 -2.336 1.00 0.00 31 TYR A C 2
ATOM 1322 O O . TYR A 1 31 ? 1.950 7.366 -1.425 1.00 0.00 31 TYR A O 2
ATOM 1340 N N . ILE A 1 32 ? 1.033 9.196 -2.363 1.00 0.00 32 ILE A N 2
ATOM 1341 C CA . ILE A 1 32 ? 0.053 9.382 -1.300 1.00 0.00 32 ILE A CA 2
ATOM 1342 C C . ILE A 1 32 ? -1.324 9.702 -1.873 1.00 0.00 32 ILE A C 2
ATOM 1343 O O . ILE A 1 32 ? -1.465 10.586 -2.719 1.00 0.00 32 ILE A O 2
ATOM 1359 N N . CYS A 1 33 ? -2.335 8.979 -1.406 1.00 0.00 33 CYS A N 2
ATOM 1360 C CA . CYS A 1 33 ? -3.702 9.186 -1.871 1.00 0.00 33 CYS A CA 2
ATOM 1361 C C . CYS A 1 33 ? -4.250 10.519 -1.371 1.00 0.00 33 CYS A C 2
ATOM 1362 O O . CYS A 1 33 ? -3.549 11.278 -0.702 1.00 0.00 33 CYS A O 2
ATOM 1370 N N . ASP A 1 34 ? -5.506 10.798 -1.702 1.00 0.00 34 ASP A N 2
ATOM 1371 C CA . ASP A 1 34 ? -6.149 12.039 -1.288 1.00 0.00 34 ASP A CA 2
ATOM 1372 C C . ASP A 1 34 ? -7.205 11.775 -0.220 1.00 0.00 34 ASP A C 2
ATOM 1373 O O . ASP A 1 34 ? -7.127 12.301 0.890 1.00 0.00 34 ASP A O 2
ATOM 1382 N N . LYS A 1 35 ? -8.194 10.956 -0.563 1.00 0.00 35 LYS A N 2
ATOM 1383 C CA . LYS A 1 35 ? -9.267 10.621 0.365 1.00 0.00 35 LYS A CA 2
ATOM 1384 C C . LYS A 1 35 ? -8.708 10.002 1.642 1.00 0.00 35 LYS A C 2
ATOM 1385 O O . LYS A 1 35 ? -8.871 10.550 2.733 1.00 0.00 35 LYS A O 2
ATOM 1404 N N . THR A 1 36 ? -8.046 8.858 1.500 1.00 0.00 36 THR A N 2
ATOM 1405 C CA . THR A 1 36 ? -7.463 8.165 2.642 1.00 0.00 36 THR A CA 2
ATOM 1406 C C . THR A 1 36 ? -6.144 8.806 3.058 1.00 0.00 36 THR A C 2
ATOM 1407 O O . THR A 1 36 ? -5.733 8.708 4.214 1.00 0.00 36 THR A O 2
ATOM 1418 N N . ASP A 1 37 ? -5.486 9.464 2.110 1.00 0.00 37 ASP A N 2
ATOM 1419 C CA . ASP A 1 37 ? -4.213 10.123 2.379 1.00 0.00 37 ASP A CA 2
ATOM 1420 C C . ASP A 1 37 ? -3.156 9.110 2.806 1.00 0.00 37 ASP A C 2
ATOM 1421 O O . ASP A 1 37 ? -2.128 9.474 3.377 1.00 0.00 37 ASP A O 2
ATOM 1430 N N . GLU A 1 38 ? -3.416 7.836 2.525 1.00 0.00 38 GLU A N 2
ATOM 1431 C CA . GLU A 1 38 ? -2.486 6.771 2.882 1.00 0.00 38 GLU A CA 2
ATOM 1432 C C . GLU A 1 38 ? -1.164 6.930 2.137 1.00 0.00 38 GLU A C 2
ATOM 1433 O O . GLU A 1 38 ? -0.914 7.958 1.507 1.00 0.00 38 GLU A O 2
ATOM 1445 N N . ASP A 1 39 ? -0.322 5.906 2.214 1.00 0.00 39 ASP A N 2
ATOM 1446 C CA . ASP A 1 39 ? 0.975 5.930 1.547 1.00 0.00 39 ASP A CA 2
ATOM 1447 C C . ASP A 1 39 ? 1.236 4.616 0.818 1.00 0.00 39 ASP A C 2
ATOM 1448 O O . ASP A 1 39 ? 1.023 3.536 1.368 1.00 0.00 39 ASP A O 2
ATOM 1457 N N . VAL A 1 40 ? 1.698 4.716 -0.424 1.00 0.00 40 VAL A N 2
ATOM 1458 C CA . VAL A 1 40 ? 1.989 3.536 -1.229 1.00 0.00 40 VAL A CA 2
ATOM 1459 C C . VAL A 1 40 ? 3.220 3.754 -2.101 1.00 0.00 40 VAL A C 2
ATOM 1460 O O . VAL A 1 40 ? 3.653 4.888 -2.311 1.00 0.00 40 VAL A O 2
ATOM 1473 N N . CYS A 1 41 ? 3.782 2.661 -2.606 1.00 0.00 41 CYS A N 2
ATOM 1474 C CA . CYS A 1 41 ? 4.965 2.731 -3.456 1.00 0.00 41 CYS A CA 2
ATOM 1475 C C . CYS A 1 41 ? 4.580 2.662 -4.931 1.00 0.00 41 CYS A C 2
ATOM 1476 O O . CYS A 1 41 ? 5.167 3.345 -5.769 1.00 0.00 41 CYS A O 2
ATOM 1483 N N . SER A 1 42 ? 3.589 1.832 -5.239 1.00 0.00 42 SER A N 2
ATOM 1484 C CA . SER A 1 42 ? 3.127 1.670 -6.613 1.00 0.00 42 SER A CA 2
ATOM 1485 C C . SER A 1 42 ? 1.641 1.995 -6.729 1.00 0.00 42 SER A C 2
ATOM 1486 O O . SER A 1 42 ? 1.017 2.453 -5.770 1.00 0.00 42 SER A O 2
ATOM 1494 N N . LEU A 1 43 ? 1.079 1.756 -7.909 1.00 0.00 43 LEU A N 2
ATOM 1495 C CA . LEU A 1 43 ? -0.334 2.024 -8.152 1.00 0.00 43 LEU A CA 2
ATOM 1496 C C . LEU A 1 43 ? -1.198 0.863 -7.670 1.00 0.00 43 LEU A C 2
ATOM 1497 O O . LEU A 1 43 ? -2.321 1.064 -7.208 1.00 0.00 43 LEU A O 2
ATOM 1513 N N . GLU A 1 44 ? -0.666 -0.350 -7.780 1.00 0.00 44 GLU A N 2
ATOM 1514 C CA . GLU A 1 44 ? -1.389 -1.542 -7.353 1.00 0.00 44 GLU A CA 2
ATOM 1515 C C . GLU A 1 44 ? -1.648 -1.513 -5.850 1.00 0.00 44 GLU A C 2
ATOM 1516 O O . GLU A 1 44 ? -2.669 -2.012 -5.374 1.00 0.00 44 GLU A O 2
ATOM 1528 N N . CYS A 1 45 ? -0.717 -0.924 -5.106 1.00 0.00 45 CYS A N 2
ATOM 1529 C CA . CYS A 1 45 ? -0.842 -0.830 -3.657 1.00 0.00 45 CYS A CA 2
ATOM 1530 C C . CYS A 1 45 ? -1.955 0.141 -3.269 1.00 0.00 45 CYS A C 2
ATOM 1531 O O . CYS A 1 45 ? -2.649 -0.059 -2.273 1.00 0.00 45 CYS A O 2
ATOM 1538 N N . LYS A 1 46 ? -2.118 1.193 -4.064 1.00 0.00 46 LYS A N 2
ATOM 1539 C CA . LYS A 1 46 ? -3.146 2.194 -3.807 1.00 0.00 46 LYS A CA 2
ATOM 1540 C C . LYS A 1 46 ? -4.524 1.548 -3.710 1.00 0.00 46 LYS A C 2
ATOM 1541 O O . LYS A 1 46 ? -5.147 1.550 -2.649 1.00 0.00 46 LYS A O 2
ATOM 1560 N N . ALA A 1 47 ? -4.992 0.993 -4.824 1.00 0.00 47 ALA A N 2
ATOM 1561 C CA . ALA A 1 47 ? -6.294 0.340 -4.862 1.00 0.00 47 ALA A CA 2
ATOM 1562 C C . ALA A 1 47 ? -6.342 -0.847 -3.906 1.00 0.00 47 ALA A C 2
ATOM 1563 O O . ALA A 1 47 ? -7.396 -1.177 -3.361 1.00 0.00 47 ALA A O 2
ATOM 1570 N N . LYS A 1 48 ? -5.194 -1.485 -3.705 1.00 0.00 48 LYS A N 2
ATOM 1571 C CA . LYS A 1 48 ? -5.104 -2.635 -2.813 1.00 0.00 48 LYS A CA 2
ATOM 1572 C C . LYS A 1 48 ? -5.504 -2.254 -1.391 1.00 0.00 48 LYS A C 2
ATOM 1573 O O . LYS A 1 48 ? -6.010 -3.084 -0.635 1.00 0.00 48 LYS A O 2
ATOM 1592 N N . HIS A 1 49 ? -5.276 -0.994 -1.034 1.00 0.00 49 HIS A N 2
ATOM 1593 C CA . HIS A 1 49 ? -5.615 -0.504 0.297 1.00 0.00 49 HIS A CA 2
ATOM 1594 C C . HIS A 1 49 ? -7.000 0.135 0.303 1.00 0.00 49 HIS A C 2
ATOM 1595 O O . HIS A 1 49 ? -7.753 -0.001 1.269 1.00 0.00 49 HIS A O 2
ATOM 1609 N N . LEU A 1 50 ? -7.330 0.832 -0.778 1.00 0.00 50 LEU A N 2
ATOM 1610 C CA . LEU A 1 50 ? -8.626 1.493 -0.897 1.00 0.00 50 LEU A CA 2
ATOM 1611 C C . LEU A 1 50 ? -9.762 0.477 -0.846 1.00 0.00 50 LEU A C 2
ATOM 1612 O O . LEU A 1 50 ? -10.674 0.590 -0.026 1.00 0.00 50 LEU A O 2
ATOM 1628 N N . LEU A 1 51 ? -9.700 -0.517 -1.725 1.00 0.00 51 LEU A N 2
ATOM 1629 C CA . LEU A 1 51 ? -10.723 -1.555 -1.780 1.00 0.00 51 LEU A CA 2
ATOM 1630 C C . LEU A 1 51 ? -10.749 -2.362 -0.485 1.00 0.00 51 LEU A C 2
ATOM 1631 O O . LEU A 1 51 ? -11.709 -3.081 -0.211 1.00 0.00 51 LEU A O 2
ATOM 1647 N N . GLN A 1 52 ? -9.690 -2.233 0.308 1.00 0.00 52 GLN A N 2
ATOM 1648 C CA . GLN A 1 52 ? -9.594 -2.949 1.574 1.00 0.00 52 GLN A CA 2
ATOM 1649 C C . GLN A 1 52 ? -10.187 -2.125 2.712 1.00 0.00 52 GLN A C 2
ATOM 1650 O O . GLN A 1 52 ? -10.633 -2.671 3.721 1.00 0.00 52 GLN A O 2
ATOM 1664 N N . VAL A 1 53 ? -10.187 -0.806 2.543 1.00 0.00 53 VAL A N 2
ATOM 1665 C CA . VAL A 1 53 ? -10.726 0.094 3.556 1.00 0.00 53 VAL A CA 2
ATOM 1666 C C . VAL A 1 53 ? -12.246 0.173 3.468 1.00 0.00 53 VAL A C 2
ATOM 1667 O O . VAL A 1 53 ? -12.921 0.484 4.450 1.00 0.00 53 VAL A O 2
ATOM 1680 N N . LYS A 1 54 ? -12.781 -0.112 2.285 1.00 0.00 54 LYS A N 2
ATOM 1681 C CA . LYS A 1 54 ? -14.222 -0.076 2.068 1.00 0.00 54 LYS A CA 2
ATOM 1682 C C . LYS A 1 54 ? -14.931 -1.100 2.948 1.00 0.00 54 LYS A C 2
ATOM 1683 O O . LYS A 1 54 ? -15.892 -0.774 3.643 1.00 0.00 54 LYS A O 2
ATOM 1702 N N . GLU A 1 55 ? -14.449 -2.338 2.914 1.00 0.00 55 GLU A N 2
ATOM 1703 C CA . GLU A 1 55 ? -15.037 -3.409 3.709 1.00 0.00 55 GLU A CA 2
ATOM 1704 C C . GLU A 1 55 ? -14.925 -3.103 5.200 1.00 0.00 55 GLU A C 2
ATOM 1705 O O . GLU A 1 55 ? -15.702 -3.610 6.010 1.00 0.00 55 GLU A O 2
ATOM 1717 N N . LYS A 1 56 ? -13.952 -2.272 5.556 1.00 0.00 56 LYS A N 2
ATOM 1718 C CA . LYS A 1 56 ? -13.736 -1.896 6.948 1.00 0.00 56 LYS A CA 2
ATOM 1719 C C . LYS A 1 56 ? -15.023 -1.368 7.575 1.00 0.00 56 LYS A C 2
ATOM 1720 O O . LYS A 1 56 ? -15.324 -1.658 8.732 1.00 0.00 56 LYS A O 2
ATOM 1739 N N . GLU A 1 57 ? -15.777 -0.592 6.803 1.00 0.00 57 GLU A N 2
ATOM 1740 C CA . GLU A 1 57 ? -17.031 -0.025 7.283 1.00 0.00 57 GLU A CA 2
ATOM 1741 C C . GLU A 1 57 ? -17.968 -1.120 7.784 1.00 0.00 57 GLU A C 2
ATOM 1742 O O . GLU A 1 57 ? -18.828 -0.877 8.630 1.00 0.00 57 GLU A O 2
ATOM 1754 N N . GLU A 1 58 ? -17.794 -2.327 7.254 1.00 0.00 58 GLU A N 2
ATOM 1755 C CA . GLU A 1 58 ? -18.624 -3.460 7.646 1.00 0.00 58 GLU A CA 2
ATOM 1756 C C . GLU A 1 58 ? -20.085 -3.215 7.280 1.00 0.00 58 GLU A C 2
ATOM 1757 O O . GLU A 1 58 ? -20.424 -2.199 6.673 1.00 0.00 58 GLU A O 2
ATOM 1769 N N . LYS A 1 59 ? -20.948 -4.154 7.654 1.00 0.00 59 LYS A N 2
ATOM 1770 C CA . LYS A 1 59 ? -22.373 -4.043 7.367 1.00 0.00 59 LYS A CA 2
ATOM 1771 C C . LYS A 1 59 ? -22.921 -2.703 7.847 1.00 0.00 59 LYS A C 2
ATOM 1772 O O . LYS A 1 59 ? -23.633 -2.015 7.115 1.00 0.00 59 LYS A O 2
ATOM 1791 N N . SER A 1 60 ? -22.585 -2.338 9.080 1.00 0.00 60 SER A N 2
ATOM 1792 C CA . SER A 1 60 ? -23.046 -1.081 9.658 1.00 0.00 60 SER A CA 2
ATOM 1793 C C . SER A 1 60 ? -22.591 0.105 8.813 1.00 0.00 60 SER A C 2
ATOM 1794 O O . SER A 1 60 ? -22.496 1.215 9.333 1.00 0.00 60 SER A O 2
ATOM 1803 N N . GLY A 1 1 ? 13.453 14.292 -29.807 1.00 0.00 1 GLY A N 3
ATOM 1804 C CA . GLY A 1 1 ? 12.415 13.291 -29.648 1.00 0.00 1 GLY A CA 3
ATOM 1805 C C . GLY A 1 1 ? 12.868 12.116 -28.804 1.00 0.00 1 GLY A C 3
ATOM 1806 O O . GLY A 1 1 ? 13.155 11.040 -29.329 1.00 0.00 1 GLY A O 3
ATOM 1810 N N . SER A 1 2 ? 12.933 12.321 -27.492 1.00 0.00 2 SER A N 3
ATOM 1811 C CA . SER A 1 2 ? 13.360 11.271 -26.574 1.00 0.00 2 SER A CA 3
ATOM 1812 C C . SER A 1 2 ? 13.221 11.728 -25.125 1.00 0.00 2 SER A C 3
ATOM 1813 O O . SER A 1 2 ? 13.764 12.761 -24.733 1.00 0.00 2 SER A O 3
ATOM 1821 N N . SER A 1 3 ? 12.489 10.950 -24.334 1.00 0.00 3 SER A N 3
ATOM 1822 C CA . SER A 1 3 ? 12.275 11.275 -22.928 1.00 0.00 3 SER A CA 3
ATOM 1823 C C . SER A 1 3 ? 12.438 10.036 -22.053 1.00 0.00 3 SER A C 3
ATOM 1824 O O . SER A 1 3 ? 12.319 8.907 -22.527 1.00 0.00 3 SER A O 3
ATOM 1832 N N . GLY A 1 4 ? 12.712 10.257 -20.771 1.00 0.00 4 GLY A N 3
ATOM 1833 C CA . GLY A 1 4 ? 12.887 9.150 -19.849 1.00 0.00 4 GLY A CA 3
ATOM 1834 C C . GLY A 1 4 ? 11.567 8.582 -19.367 1.00 0.00 4 GLY A C 3
ATOM 1835 O O . GLY A 1 4 ? 11.139 8.855 -18.245 1.00 0.00 4 GLY A O 3
ATOM 1839 N N . SER A 1 5 ? 10.920 7.791 -20.216 1.00 0.00 5 SER A N 3
ATOM 1840 C CA . SER A 1 5 ? 9.637 7.187 -19.873 1.00 0.00 5 SER A CA 3
ATOM 1841 C C . SER A 1 5 ? 9.733 5.665 -19.883 1.00 0.00 5 SER A C 3
ATOM 1842 O O . SER A 1 5 ? 10.665 5.094 -20.450 1.00 0.00 5 SER A O 3
ATOM 1850 N N . SER A 1 6 ? 8.763 5.012 -19.251 1.00 0.00 6 SER A N 3
ATOM 1851 C CA . SER A 1 6 ? 8.738 3.556 -19.184 1.00 0.00 6 SER A CA 3
ATOM 1852 C C . SER A 1 6 ? 9.958 3.027 -18.435 1.00 0.00 6 SER A C 3
ATOM 1853 O O . SER A 1 6 ? 10.898 3.769 -18.154 1.00 0.00 6 SER A O 3
ATOM 1861 N N . GLY A 1 7 ? 9.934 1.736 -18.115 1.00 0.00 7 GLY A N 3
ATOM 1862 C CA . GLY A 1 7 ? 11.042 1.128 -17.402 1.00 0.00 7 GLY A CA 3
ATOM 1863 C C . GLY A 1 7 ? 10.748 0.938 -15.927 1.00 0.00 7 GLY A C 3
ATOM 1864 O O . GLY A 1 7 ? 9.765 1.467 -15.409 1.00 0.00 7 GLY A O 3
ATOM 1868 N N . PHE A 1 8 ? 11.601 0.178 -15.249 1.00 0.00 8 PHE A N 3
ATOM 1869 C CA . PHE A 1 8 ? 11.426 -0.084 -13.825 1.00 0.00 8 PHE A CA 3
ATOM 1870 C C . PHE A 1 8 ? 12.389 0.760 -12.994 1.00 0.00 8 PHE A C 3
ATOM 1871 O O . PHE A 1 8 ? 13.552 0.934 -13.358 1.00 0.00 8 PHE A O 3
ATOM 1888 N N . SER A 1 9 ? 11.894 1.284 -11.877 1.00 0.00 9 SER A N 3
ATOM 1889 C CA . SER A 1 9 ? 12.707 2.114 -10.997 1.00 0.00 9 SER A CA 3
ATOM 1890 C C . SER A 1 9 ? 12.594 1.645 -9.550 1.00 0.00 9 SER A C 3
ATOM 1891 O O . SER A 1 9 ? 11.509 1.305 -9.078 1.00 0.00 9 SER A O 3
ATOM 1899 N N . LYS A 1 10 ? 13.723 1.628 -8.850 1.00 0.00 10 LYS A N 3
ATOM 1900 C CA . LYS A 1 10 ? 13.753 1.202 -7.455 1.00 0.00 10 LYS A CA 3
ATOM 1901 C C . LYS A 1 10 ? 13.206 2.293 -6.541 1.00 0.00 10 LYS A C 3
ATOM 1902 O O . LYS A 1 10 ? 13.870 3.300 -6.290 1.00 0.00 10 LYS A O 3
ATOM 1921 N N . THR A 1 11 ? 11.991 2.087 -6.043 1.00 0.00 11 THR A N 3
ATOM 1922 C CA . THR A 1 11 ? 11.354 3.052 -5.156 1.00 0.00 11 THR A CA 3
ATOM 1923 C C . THR A 1 11 ? 10.629 2.353 -4.012 1.00 0.00 11 THR A C 3
ATOM 1924 O O . THR A 1 11 ? 9.604 2.834 -3.529 1.00 0.00 11 THR A O 3
ATOM 1935 N N . GLN A 1 12 ? 11.168 1.217 -3.582 1.00 0.00 12 GLN A N 3
ATOM 1936 C CA . GLN A 1 12 ? 10.572 0.452 -2.493 1.00 0.00 12 GLN A CA 3
ATOM 1937 C C . GLN A 1 12 ? 11.647 -0.119 -1.575 1.00 0.00 12 GLN A C 3
ATOM 1938 O O . GLN A 1 12 ? 11.862 -1.330 -1.533 1.00 0.00 12 GLN A O 3
ATOM 1952 N N . ARG A 1 13 ? 12.321 0.761 -0.842 1.00 0.00 13 ARG A N 3
ATOM 1953 C CA . ARG A 1 13 ? 13.375 0.345 0.074 1.00 0.00 13 ARG A CA 3
ATOM 1954 C C . ARG A 1 13 ? 13.192 0.991 1.444 1.00 0.00 13 ARG A C 3
ATOM 1955 O O . ARG A 1 13 ? 12.217 1.706 1.679 1.00 0.00 13 ARG A O 3
ATOM 1976 N N . TRP A 1 14 ? 14.135 0.735 2.344 1.00 0.00 14 TRP A N 3
ATOM 1977 C CA . TRP A 1 14 ? 14.077 1.292 3.691 1.00 0.00 14 TRP A CA 3
ATOM 1978 C C . TRP A 1 14 ? 14.020 2.815 3.648 1.00 0.00 14 TRP A C 3
ATOM 1979 O O . TRP A 1 14 ? 14.985 3.471 3.255 1.00 0.00 14 TRP A O 3
ATOM 2000 N N . ALA A 1 15 ? 12.884 3.372 4.055 1.00 0.00 15 ALA A N 3
ATOM 2001 C CA . ALA A 1 15 ? 12.703 4.818 4.065 1.00 0.00 15 ALA A CA 3
ATOM 2002 C C . ALA A 1 15 ? 12.994 5.398 5.445 1.00 0.00 15 ALA A C 3
ATOM 2003 O O . ALA A 1 15 ? 13.222 4.660 6.403 1.00 0.00 15 ALA A O 3
ATOM 2010 N N . GLU A 1 16 ? 12.985 6.724 5.539 1.00 0.00 16 GLU A N 3
ATOM 2011 C CA . GLU A 1 16 ? 13.250 7.402 6.802 1.00 0.00 16 GLU A CA 3
ATOM 2012 C C . GLU A 1 16 ? 12.052 7.291 7.741 1.00 0.00 16 GLU A C 3
ATOM 2013 O O . GLU A 1 16 ? 10.927 7.017 7.322 1.00 0.00 16 GLU A O 3
ATOM 2025 N N . PRO A 1 17 ? 12.298 7.509 9.041 1.00 0.00 17 PRO A N 3
ATOM 2026 C CA . PRO A 1 17 ? 11.252 7.439 10.067 1.00 0.00 17 PRO A CA 3
ATOM 2027 C C . PRO A 1 17 ? 10.259 8.591 9.961 1.00 0.00 17 PRO A C 3
ATOM 2028 O O . PRO A 1 17 ? 9.234 8.604 10.641 1.00 0.00 17 PRO A O 3
ATOM 2039 N N . GLY A 1 18 ? 10.569 9.557 9.102 1.00 0.00 18 GLY A N 3
ATOM 2040 C CA . GLY A 1 18 ? 9.693 10.700 8.923 1.00 0.00 18 GLY A CA 3
ATOM 2041 C C . GLY A 1 18 ? 8.959 10.666 7.598 1.00 0.00 18 GLY A C 3
ATOM 2042 O O . GLY A 1 18 ? 7.902 11.279 7.451 1.00 0.00 18 GLY A O 3
ATOM 2046 N N . GLU A 1 19 ? 9.521 9.949 6.630 1.00 0.00 19 GLU A N 3
ATOM 2047 C CA . GLU A 1 19 ? 8.913 9.840 5.309 1.00 0.00 19 GLU A CA 3
ATOM 2048 C C . GLU A 1 19 ? 7.809 8.787 5.303 1.00 0.00 19 GLU A C 3
ATOM 2049 O O . GLU A 1 19 ? 7.746 7.912 6.167 1.00 0.00 19 GLU A O 3
ATOM 2061 N N . PRO A 1 20 ? 6.915 8.873 4.307 1.00 0.00 20 PRO A N 3
ATOM 2062 C CA . PRO A 1 20 ? 5.796 7.936 4.164 1.00 0.00 20 PRO A CA 3
ATOM 2063 C C . PRO A 1 20 ? 6.258 6.540 3.761 1.00 0.00 20 PRO A C 3
ATOM 2064 O O . PRO A 1 20 ? 7.277 6.382 3.089 1.00 0.00 20 PRO A O 3
ATOM 2075 N N . ILE A 1 21 ? 5.501 5.529 4.176 1.00 0.00 21 ILE A N 3
ATOM 2076 C CA . ILE A 1 21 ? 5.832 4.146 3.857 1.00 0.00 21 ILE A CA 3
ATOM 2077 C C . ILE A 1 21 ? 4.591 3.369 3.431 1.00 0.00 21 ILE A C 3
ATOM 2078 O O . ILE A 1 21 ? 3.497 3.588 3.952 1.00 0.00 21 ILE A O 3
ATOM 2094 N N . CYS A 1 22 ? 4.769 2.457 2.480 1.00 0.00 22 CYS A N 3
ATOM 2095 C CA . CYS A 1 22 ? 3.665 1.645 1.983 1.00 0.00 22 CYS A CA 3
ATOM 2096 C C . CYS A 1 22 ? 2.902 1.000 3.137 1.00 0.00 22 CYS A C 3
ATOM 2097 O O . CYS A 1 22 ? 3.499 0.537 4.109 1.00 0.00 22 CYS A O 3
ATOM 2104 N N . VAL A 1 23 ? 1.578 0.972 3.022 1.00 0.00 23 VAL A N 3
ATOM 2105 C CA . VAL A 1 23 ? 0.733 0.383 4.053 1.00 0.00 23 VAL A CA 3
ATOM 2106 C C . VAL A 1 23 ? 0.438 -1.082 3.752 1.00 0.00 23 VAL A C 3
ATOM 2107 O O . VAL A 1 23 ? -0.239 -1.761 4.523 1.00 0.00 23 VAL A O 3
ATOM 2120 N N . VAL A 1 24 ? 0.952 -1.563 2.624 1.00 0.00 24 VAL A N 3
ATOM 2121 C CA . VAL A 1 24 ? 0.745 -2.949 2.221 1.00 0.00 24 VAL A CA 3
ATOM 2122 C C . VAL A 1 24 ? 2.074 -3.681 2.068 1.00 0.00 24 VAL A C 3
ATOM 2123 O O . VAL A 1 24 ? 2.150 -4.896 2.250 1.00 0.00 24 VAL A O 3
ATOM 2136 N N . CYS A 1 25 ? 3.120 -2.933 1.735 1.00 0.00 25 CYS A N 3
ATOM 2137 C CA . CYS A 1 25 ? 4.448 -3.509 1.557 1.00 0.00 25 CYS A CA 3
ATOM 2138 C C . CYS A 1 25 ? 5.283 -3.351 2.825 1.00 0.00 25 CYS A C 3
ATOM 2139 O O . CYS A 1 25 ? 5.430 -4.291 3.605 1.00 0.00 25 CYS A O 3
ATOM 2146 N N . GLY A 1 26 ? 5.827 -2.154 3.022 1.00 0.00 26 GLY A N 3
ATOM 2147 C CA . GLY A 1 26 ? 6.641 -1.894 4.196 1.00 0.00 26 GLY A CA 3
ATOM 2148 C C . GLY A 1 26 ? 8.035 -1.418 3.841 1.00 0.00 26 GLY A C 3
ATOM 2149 O O . GLY A 1 26 ? 9.026 -1.942 4.351 1.00 0.00 26 GLY A O 3
ATOM 2153 N N . ARG A 1 27 ? 8.114 -0.424 2.963 1.00 0.00 27 ARG A N 3
ATOM 2154 C CA . ARG A 1 27 ? 9.398 0.120 2.538 1.00 0.00 27 ARG A CA 3
ATOM 2155 C C . ARG A 1 27 ? 9.341 1.642 2.449 1.00 0.00 27 ARG A C 3
ATOM 2156 O O . ARG A 1 27 ? 9.931 2.345 3.270 1.00 0.00 27 ARG A O 3
ATOM 2177 N N . TYR A 1 28 ? 8.628 2.145 1.447 1.00 0.00 28 TYR A N 3
ATOM 2178 C CA . TYR A 1 28 ? 8.496 3.583 1.249 1.00 0.00 28 TYR A CA 3
ATOM 2179 C C . TYR A 1 28 ? 7.220 3.912 0.480 1.00 0.00 28 TYR A C 3
ATOM 2180 O O . TYR A 1 28 ? 6.755 3.123 -0.342 1.00 0.00 28 TYR A O 3
ATOM 2198 N N . GLY A 1 29 ? 6.658 5.086 0.753 1.00 0.00 29 GLY A N 3
ATOM 2199 C CA . GLY A 1 29 ? 5.442 5.501 0.079 1.00 0.00 29 GLY A CA 3
ATOM 2200 C C . GLY A 1 29 ? 5.619 6.792 -0.696 1.00 0.00 29 GLY A C 3
ATOM 2201 O O . GLY A 1 29 ? 5.112 7.838 -0.295 1.00 0.00 29 GLY A O 3
ATOM 2205 N N . GLU A 1 30 ? 6.344 6.717 -1.808 1.00 0.00 30 GLU A N 3
ATOM 2206 C CA . GLU A 1 30 ? 6.589 7.891 -2.639 1.00 0.00 30 GLU A CA 3
ATOM 2207 C C . GLU A 1 30 ? 5.275 8.546 -3.056 1.00 0.00 30 GLU A C 3
ATOM 2208 O O . GLU A 1 30 ? 5.228 9.745 -3.333 1.00 0.00 30 GLU A O 3
ATOM 2220 N N . TYR A 1 31 ? 4.212 7.752 -3.098 1.00 0.00 31 TYR A N 3
ATOM 2221 C CA . TYR A 1 31 ? 2.898 8.253 -3.484 1.00 0.00 31 TYR A CA 3
ATOM 2222 C C . TYR A 1 31 ? 1.965 8.318 -2.279 1.00 0.00 31 TYR A C 3
ATOM 2223 O O . TYR A 1 31 ? 2.069 7.511 -1.354 1.00 0.00 31 TYR A O 3
ATOM 2241 N N . ILE A 1 32 ? 1.053 9.284 -2.297 1.00 0.00 32 ILE A N 3
ATOM 2242 C CA . ILE A 1 32 ? 0.099 9.454 -1.207 1.00 0.00 32 ILE A CA 3
ATOM 2243 C C . ILE A 1 32 ? -1.289 9.795 -1.740 1.00 0.00 32 ILE A C 3
ATOM 2244 O O . ILE A 1 32 ? -1.454 10.738 -2.515 1.00 0.00 32 ILE A O 3
ATOM 2260 N N . CYS A 1 33 ? -2.284 9.022 -1.318 1.00 0.00 33 CYS A N 3
ATOM 2261 C CA . CYS A 1 33 ? -3.659 9.242 -1.751 1.00 0.00 33 CYS A CA 3
ATOM 2262 C C . CYS A 1 33 ? -4.222 10.524 -1.145 1.00 0.00 33 CYS A C 3
ATOM 2263 O O . CYS A 1 33 ? -3.517 11.255 -0.449 1.00 0.00 33 CYS A O 3
ATOM 2271 N N . ASP A 1 34 ? -5.495 10.790 -1.415 1.00 0.00 34 ASP A N 3
ATOM 2272 C CA . ASP A 1 34 ? -6.153 11.984 -0.896 1.00 0.00 34 ASP A CA 3
ATOM 2273 C C . ASP A 1 34 ? -7.192 11.617 0.159 1.00 0.00 34 ASP A C 3
ATOM 2274 O O . ASP A 1 34 ? -7.173 12.140 1.273 1.00 0.00 34 ASP A O 3
ATOM 2283 N N . LYS A 1 35 ? -8.098 10.714 -0.200 1.00 0.00 35 LYS A N 3
ATOM 2284 C CA . LYS A 1 35 ? -9.146 10.276 0.715 1.00 0.00 35 LYS A CA 3
ATOM 2285 C C . LYS A 1 35 ? -8.553 9.835 2.050 1.00 0.00 35 LYS A C 3
ATOM 2286 O O . LYS A 1 35 ? -8.654 10.544 3.051 1.00 0.00 35 LYS A O 3
ATOM 2305 N N . THR A 1 36 ? -7.933 8.659 2.057 1.00 0.00 36 THR A N 3
ATOM 2306 C CA . THR A 1 36 ? -7.324 8.124 3.268 1.00 0.00 36 THR A CA 3
ATOM 2307 C C . THR A 1 36 ? -5.978 8.783 3.544 1.00 0.00 36 THR A C 3
ATOM 2308 O O . THR A 1 36 ? -5.464 8.724 4.662 1.00 0.00 36 THR A O 3
ATOM 2319 N N . ASP A 1 37 ? -5.411 9.411 2.520 1.00 0.00 37 ASP A N 3
ATOM 2320 C CA . ASP A 1 37 ? -4.124 10.083 2.653 1.00 0.00 37 ASP A CA 3
ATOM 2321 C C . ASP A 1 37 ? -3.020 9.084 2.986 1.00 0.00 37 ASP A C 3
ATOM 2322 O O . ASP A 1 37 ? -1.938 9.465 3.430 1.00 0.00 37 ASP A O 3
ATOM 2331 N N . GLU A 1 38 ? -3.303 7.803 2.768 1.00 0.00 38 GLU A N 3
ATOM 2332 C CA . GLU A 1 38 ? -2.335 6.749 3.047 1.00 0.00 38 GLU A CA 3
ATOM 2333 C C . GLU A 1 38 ? -1.086 6.917 2.187 1.00 0.00 38 GLU A C 3
ATOM 2334 O O . GLU A 1 38 ? -0.947 7.901 1.460 1.00 0.00 38 GLU A O 3
ATOM 2346 N N . ASP A 1 39 ? -0.179 5.949 2.276 1.00 0.00 39 ASP A N 3
ATOM 2347 C CA . ASP A 1 39 ? 1.058 5.988 1.506 1.00 0.00 39 ASP A CA 3
ATOM 2348 C C . ASP A 1 39 ? 1.297 4.661 0.793 1.00 0.00 39 ASP A C 3
ATOM 2349 O O . ASP A 1 39 ? 1.106 3.591 1.371 1.00 0.00 39 ASP A O 3
ATOM 2358 N N . VAL A 1 40 ? 1.715 4.737 -0.466 1.00 0.00 40 VAL A N 3
ATOM 2359 C CA . VAL A 1 40 ? 1.980 3.542 -1.258 1.00 0.00 40 VAL A CA 3
ATOM 2360 C C . VAL A 1 40 ? 3.197 3.736 -2.155 1.00 0.00 40 VAL A C 3
ATOM 2361 O O . VAL A 1 40 ? 3.662 4.858 -2.356 1.00 0.00 40 VAL A O 3
ATOM 2374 N N . CYS A 1 41 ? 3.710 2.634 -2.693 1.00 0.00 41 CYS A N 3
ATOM 2375 C CA . CYS A 1 41 ? 4.875 2.681 -3.569 1.00 0.00 41 CYS A CA 3
ATOM 2376 C C . CYS A 1 41 ? 4.472 2.441 -5.022 1.00 0.00 41 CYS A C 3
ATOM 2377 O O . CYS A 1 41 ? 5.031 3.042 -5.939 1.00 0.00 41 CYS A O 3
ATOM 2384 N N . SER A 1 42 ? 3.498 1.559 -5.222 1.00 0.00 42 SER A N 3
ATOM 2385 C CA . SER A 1 42 ? 3.023 1.237 -6.562 1.00 0.00 42 SER A CA 3
ATOM 2386 C C . SER A 1 42 ? 1.526 1.505 -6.687 1.00 0.00 42 SER A C 3
ATOM 2387 O O . SER A 1 42 ? 0.805 1.541 -5.689 1.00 0.00 42 SER A O 3
ATOM 2395 N N . LEU A 1 43 ? 1.066 1.693 -7.919 1.00 0.00 43 LEU A N 3
ATOM 2396 C CA . LEU A 1 43 ? -0.345 1.958 -8.176 1.00 0.00 43 LEU A CA 3
ATOM 2397 C C . LEU A 1 43 ? -1.215 0.806 -7.683 1.00 0.00 43 LEU A C 3
ATOM 2398 O O . LEU A 1 43 ? -2.340 1.015 -7.232 1.00 0.00 43 LEU A O 3
ATOM 2414 N N . GLU A 1 44 ? -0.684 -0.409 -7.771 1.00 0.00 44 GLU A N 3
ATOM 2415 C CA . GLU A 1 44 ? -1.412 -1.594 -7.333 1.00 0.00 44 GLU A CA 3
ATOM 2416 C C . GLU A 1 44 ? -1.679 -1.543 -5.831 1.00 0.00 44 GLU A C 3
ATOM 2417 O O . GLU A 1 44 ? -2.717 -2.007 -5.358 1.00 0.00 44 GLU A O 3
ATOM 2429 N N . CYS A 1 45 ? -0.735 -0.976 -5.087 1.00 0.00 45 CYS A N 3
ATOM 2430 C CA . CYS A 1 45 ? -0.867 -0.865 -3.639 1.00 0.00 45 CYS A CA 3
ATOM 2431 C C . CYS A 1 45 ? -1.984 0.106 -3.268 1.00 0.00 45 CYS A C 3
ATOM 2432 O O . CYS A 1 45 ? -2.700 -0.099 -2.287 1.00 0.00 45 CYS A O 3
ATOM 2439 N N . LYS A 1 46 ? -2.127 1.165 -4.058 1.00 0.00 46 LYS A N 3
ATOM 2440 C CA . LYS A 1 46 ? -3.157 2.168 -3.815 1.00 0.00 46 LYS A CA 3
ATOM 2441 C C . LYS A 1 46 ? -4.536 1.521 -3.725 1.00 0.00 46 LYS A C 3
ATOM 2442 O O . LYS A 1 46 ? -5.168 1.529 -2.669 1.00 0.00 46 LYS A O 3
ATOM 2461 N N . ALA A 1 47 ? -4.995 0.962 -4.840 1.00 0.00 47 ALA A N 3
ATOM 2462 C CA . ALA A 1 47 ? -6.298 0.308 -4.885 1.00 0.00 47 ALA A CA 3
ATOM 2463 C C . ALA A 1 47 ? -6.351 -0.877 -3.926 1.00 0.00 47 ALA A C 3
ATOM 2464 O O . ALA A 1 47 ? -7.410 -1.211 -3.394 1.00 0.00 47 ALA A O 3
ATOM 2471 N N . LYS A 1 48 ? -5.202 -1.509 -3.710 1.00 0.00 48 LYS A N 3
ATOM 2472 C CA . LYS A 1 48 ? -5.117 -2.657 -2.815 1.00 0.00 48 LYS A CA 3
ATOM 2473 C C . LYS A 1 48 ? -5.533 -2.274 -1.399 1.00 0.00 48 LYS A C 3
ATOM 2474 O O . LYS A 1 48 ? -6.052 -3.101 -0.648 1.00 0.00 48 LYS A O 3
ATOM 2493 N N . HIS A 1 49 ? -5.305 -1.015 -1.039 1.00 0.00 49 HIS A N 3
ATOM 2494 C CA . HIS A 1 49 ? -5.658 -0.522 0.287 1.00 0.00 49 HIS A CA 3
ATOM 2495 C C . HIS A 1 49 ? -7.043 0.119 0.278 1.00 0.00 49 HIS A C 3
ATOM 2496 O O . HIS A 1 49 ? -7.804 -0.009 1.237 1.00 0.00 49 HIS A O 3
ATOM 2510 N N . LEU A 1 50 ? -7.362 0.809 -0.812 1.00 0.00 50 LEU A N 3
ATOM 2511 C CA . LEU A 1 50 ? -8.655 1.471 -0.946 1.00 0.00 50 LEU A CA 3
ATOM 2512 C C . LEU A 1 50 ? -9.793 0.456 -0.904 1.00 0.00 50 LEU A C 3
ATOM 2513 O O . LEU A 1 50 ? -10.714 0.573 -0.095 1.00 0.00 50 LEU A O 3
ATOM 2529 N N . LEU A 1 51 ? -9.723 -0.540 -1.780 1.00 0.00 51 LEU A N 3
ATOM 2530 C CA . LEU A 1 51 ? -10.747 -1.577 -1.843 1.00 0.00 51 LEU A CA 3
ATOM 2531 C C . LEU A 1 51 ? -10.786 -2.382 -0.547 1.00 0.00 51 LEU A C 3
ATOM 2532 O O . LEU A 1 51 ? -11.748 -3.101 -0.282 1.00 0.00 51 LEU A O 3
ATOM 2548 N N . GLN A 1 52 ? -9.735 -2.252 0.256 1.00 0.00 52 GLN A N 3
ATOM 2549 C CA . GLN A 1 52 ? -9.650 -2.967 1.524 1.00 0.00 52 GLN A CA 3
ATOM 2550 C C . GLN A 1 52 ? -10.262 -2.144 2.653 1.00 0.00 52 GLN A C 3
ATOM 2551 O O . GLN A 1 52 ? -10.748 -2.693 3.643 1.00 0.00 52 GLN A O 3
ATOM 2565 N N . VAL A 1 53 ? -10.235 -0.824 2.500 1.00 0.00 53 VAL A N 3
ATOM 2566 C CA . VAL A 1 53 ? -10.788 0.074 3.506 1.00 0.00 53 VAL A CA 3
ATOM 2567 C C . VAL A 1 53 ? -12.309 0.129 3.418 1.00 0.00 53 VAL A C 3
ATOM 2568 O O . VAL A 1 53 ? -12.988 0.436 4.398 1.00 0.00 53 VAL A O 3
ATOM 2581 N N . LYS A 1 54 ? -12.839 -0.171 2.237 1.00 0.00 54 LYS A N 3
ATOM 2582 C CA . LYS A 1 54 ? -14.280 -0.158 2.019 1.00 0.00 54 LYS A CA 3
ATOM 2583 C C . LYS A 1 54 ? -14.986 -1.096 2.993 1.00 0.00 54 LYS A C 3
ATOM 2584 O O . LYS A 1 54 ? -16.159 -0.905 3.312 1.00 0.00 54 LYS A O 3
ATOM 2603 N N . GLU A 1 55 ? -14.263 -2.108 3.462 1.00 0.00 55 GLU A N 3
ATOM 2604 C CA . GLU A 1 55 ? -14.822 -3.075 4.399 1.00 0.00 55 GLU A CA 3
ATOM 2605 C C . GLU A 1 55 ? -15.367 -2.376 5.641 1.00 0.00 55 GLU A C 3
ATOM 2606 O O . GLU A 1 55 ? -16.288 -2.870 6.292 1.00 0.00 55 GLU A O 3
ATOM 2618 N N . LYS A 1 56 ? -14.792 -1.223 5.964 1.00 0.00 56 LYS A N 3
ATOM 2619 C CA . LYS A 1 56 ? -15.220 -0.453 7.127 1.00 0.00 56 LYS A CA 3
ATOM 2620 C C . LYS A 1 56 ? -16.505 0.312 6.830 1.00 0.00 56 LYS A C 3
ATOM 2621 O O . LYS A 1 56 ? -17.276 0.624 7.737 1.00 0.00 56 LYS A O 3
ATOM 2640 N N . GLU A 1 57 ? -16.729 0.611 5.554 1.00 0.00 57 GLU A N 3
ATOM 2641 C CA . GLU A 1 57 ? -17.923 1.339 5.139 1.00 0.00 57 GLU A CA 3
ATOM 2642 C C . GLU A 1 57 ? -17.979 2.713 5.801 1.00 0.00 57 GLU A C 3
ATOM 2643 O O . GLU A 1 57 ? -19.055 3.280 5.986 1.00 0.00 57 GLU A O 3
ATOM 2655 N N . GLU A 1 58 ? -16.811 3.241 6.156 1.00 0.00 58 GLU A N 3
ATOM 2656 C CA . GLU A 1 58 ? -16.728 4.547 6.798 1.00 0.00 58 GLU A CA 3
ATOM 2657 C C . GLU A 1 58 ? -17.316 5.633 5.902 1.00 0.00 58 GLU A C 3
ATOM 2658 O O . GLU A 1 58 ? -18.332 6.244 6.231 1.00 0.00 58 GLU A O 3
ATOM 2670 N N . LYS A 1 59 ? -16.668 5.869 4.766 1.00 0.00 59 LYS A N 3
ATOM 2671 C CA . LYS A 1 59 ? -17.124 6.880 3.820 1.00 0.00 59 LYS A CA 3
ATOM 2672 C C . LYS A 1 59 ? -18.419 6.445 3.141 1.00 0.00 59 LYS A C 3
ATOM 2673 O O . LYS A 1 59 ? -19.436 7.133 3.225 1.00 0.00 59 LYS A O 3
ATOM 2692 N N . SER A 1 60 ? -18.374 5.298 2.470 1.00 0.00 60 SER A N 3
ATOM 2693 C CA . SER A 1 60 ? -19.544 4.773 1.775 1.00 0.00 60 SER A CA 3
ATOM 2694 C C . SER A 1 60 ? -19.425 3.265 1.576 1.00 0.00 60 SER A C 3
ATOM 2695 O O . SER A 1 60 ? -18.662 2.828 0.716 1.00 0.00 60 SER A O 3
ATOM 2704 N N . GLY A 1 1 ? -3.994 -22.893 -15.026 1.00 0.00 1 GLY A N 4
ATOM 2705 C CA . GLY A 1 1 ? -2.678 -22.358 -15.323 1.00 0.00 1 GLY A CA 4
ATOM 2706 C C . GLY A 1 1 ? -2.243 -21.302 -14.326 1.00 0.00 1 GLY A C 4
ATOM 2707 O O . GLY A 1 1 ? -2.901 -21.092 -13.307 1.00 0.00 1 GLY A O 4
ATOM 2711 N N . SER A 1 2 ? -1.130 -20.637 -14.619 1.00 0.00 2 SER A N 4
ATOM 2712 C CA . SER A 1 2 ? -0.605 -19.600 -13.738 1.00 0.00 2 SER A CA 4
ATOM 2713 C C . SER A 1 2 ? 0.102 -18.512 -14.541 1.00 0.00 2 SER A C 4
ATOM 2714 O O . SER A 1 2 ? 0.282 -18.637 -15.752 1.00 0.00 2 SER A O 4
ATOM 2722 N N . SER A 1 3 ? 0.500 -17.445 -13.856 1.00 0.00 3 SER A N 4
ATOM 2723 C CA . SER A 1 3 ? 1.184 -16.332 -14.504 1.00 0.00 3 SER A CA 4
ATOM 2724 C C . SER A 1 3 ? 2.013 -15.542 -13.495 1.00 0.00 3 SER A C 4
ATOM 2725 O O . SER A 1 3 ? 1.895 -15.741 -12.287 1.00 0.00 3 SER A O 4
ATOM 2733 N N . GLY A 1 4 ? 2.853 -14.645 -14.002 1.00 0.00 4 GLY A N 4
ATOM 2734 C CA . GLY A 1 4 ? 3.690 -13.838 -13.134 1.00 0.00 4 GLY A CA 4
ATOM 2735 C C . GLY A 1 4 ? 3.960 -12.461 -13.705 1.00 0.00 4 GLY A C 4
ATOM 2736 O O . GLY A 1 4 ? 3.286 -12.025 -14.638 1.00 0.00 4 GLY A O 4
ATOM 2740 N N . SER A 1 5 ? 4.948 -11.772 -13.143 1.00 0.00 5 SER A N 4
ATOM 2741 C CA . SER A 1 5 ? 5.303 -10.433 -13.598 1.00 0.00 5 SER A CA 4
ATOM 2742 C C . SER A 1 5 ? 6.638 -9.993 -13.006 1.00 0.00 5 SER A C 4
ATOM 2743 O O . SER A 1 5 ? 7.184 -10.652 -12.121 1.00 0.00 5 SER A O 4
ATOM 2751 N N . SER A 1 6 ? 7.159 -8.875 -13.502 1.00 0.00 6 SER A N 4
ATOM 2752 C CA . SER A 1 6 ? 8.433 -8.349 -13.026 1.00 0.00 6 SER A CA 4
ATOM 2753 C C . SER A 1 6 ? 8.351 -6.840 -12.814 1.00 0.00 6 SER A C 4
ATOM 2754 O O . SER A 1 6 ? 7.980 -6.094 -13.719 1.00 0.00 6 SER A O 4
ATOM 2762 N N . GLY A 1 7 ? 8.702 -6.398 -11.610 1.00 0.00 7 GLY A N 4
ATOM 2763 C CA . GLY A 1 7 ? 8.661 -4.980 -11.300 1.00 0.00 7 GLY A CA 4
ATOM 2764 C C . GLY A 1 7 ? 9.665 -4.181 -12.107 1.00 0.00 7 GLY A C 4
ATOM 2765 O O . GLY A 1 7 ? 10.640 -4.732 -12.619 1.00 0.00 7 GLY A O 4
ATOM 2769 N N . PHE A 1 8 ? 9.426 -2.879 -12.224 1.00 0.00 8 PHE A N 4
ATOM 2770 C CA . PHE A 1 8 ? 10.315 -2.003 -12.978 1.00 0.00 8 PHE A CA 4
ATOM 2771 C C . PHE A 1 8 ? 11.089 -1.079 -12.042 1.00 0.00 8 PHE A C 4
ATOM 2772 O O . PHE A 1 8 ? 10.507 -0.224 -11.376 1.00 0.00 8 PHE A O 4
ATOM 2789 N N . SER A 1 9 ? 12.405 -1.260 -11.998 1.00 0.00 9 SER A N 4
ATOM 2790 C CA . SER A 1 9 ? 13.260 -0.446 -11.142 1.00 0.00 9 SER A CA 4
ATOM 2791 C C . SER A 1 9 ? 12.915 -0.657 -9.671 1.00 0.00 9 SER A C 4
ATOM 2792 O O . SER A 1 9 ? 11.917 -1.300 -9.341 1.00 0.00 9 SER A O 4
ATOM 2800 N N . LYS A 1 10 ? 13.746 -0.112 -8.790 1.00 0.00 10 LYS A N 4
ATOM 2801 C CA . LYS A 1 10 ? 13.531 -0.238 -7.353 1.00 0.00 10 LYS A CA 4
ATOM 2802 C C . LYS A 1 10 ? 12.947 1.047 -6.776 1.00 0.00 10 LYS A C 4
ATOM 2803 O O . LYS A 1 10 ? 13.604 2.089 -6.762 1.00 0.00 10 LYS A O 4
ATOM 2822 N N . THR A 1 11 ? 11.709 0.967 -6.297 1.00 0.00 11 THR A N 4
ATOM 2823 C CA . THR A 1 11 ? 11.038 2.123 -5.718 1.00 0.00 11 THR A CA 4
ATOM 2824 C C . THR A 1 11 ? 10.409 1.777 -4.373 1.00 0.00 11 THR A C 4
ATOM 2825 O O . THR A 1 11 ? 9.447 2.415 -3.946 1.00 0.00 11 THR A O 4
ATOM 2836 N N . GLN A 1 12 ? 10.960 0.765 -3.711 1.00 0.00 12 GLN A N 4
ATOM 2837 C CA . GLN A 1 12 ? 10.451 0.335 -2.413 1.00 0.00 12 GLN A CA 4
ATOM 2838 C C . GLN A 1 12 ? 11.595 0.089 -1.435 1.00 0.00 12 GLN A C 4
ATOM 2839 O O . GLN A 1 12 ? 11.662 -0.961 -0.795 1.00 0.00 12 GLN A O 4
ATOM 2853 N N . ARG A 1 13 ? 12.493 1.062 -1.325 1.00 0.00 13 ARG A N 4
ATOM 2854 C CA . ARG A 1 13 ? 13.635 0.950 -0.426 1.00 0.00 13 ARG A CA 4
ATOM 2855 C C . ARG A 1 13 ? 13.286 1.472 0.965 1.00 0.00 13 ARG A C 4
ATOM 2856 O O . ARG A 1 13 ? 12.165 1.920 1.207 1.00 0.00 13 ARG A O 4
ATOM 2877 N N . TRP A 1 14 ? 14.252 1.410 1.874 1.00 0.00 14 TRP A N 4
ATOM 2878 C CA . TRP A 1 14 ? 14.045 1.876 3.241 1.00 0.00 14 TRP A CA 4
ATOM 2879 C C . TRP A 1 14 ? 13.492 3.296 3.254 1.00 0.00 14 TRP A C 4
ATOM 2880 O O . TRP A 1 14 ? 13.633 4.036 2.281 1.00 0.00 14 TRP A O 4
ATOM 2901 N N . ALA A 1 15 ? 12.862 3.671 4.363 1.00 0.00 15 ALA A N 4
ATOM 2902 C CA . ALA A 1 15 ? 12.290 5.004 4.502 1.00 0.00 15 ALA A CA 4
ATOM 2903 C C . ALA A 1 15 ? 12.752 5.668 5.795 1.00 0.00 15 ALA A C 4
ATOM 2904 O O . ALA A 1 15 ? 12.515 5.151 6.887 1.00 0.00 15 ALA A O 4
ATOM 2911 N N . GLU A 1 16 ? 13.413 6.814 5.664 1.00 0.00 16 GLU A N 4
ATOM 2912 C CA . GLU A 1 16 ? 13.909 7.546 6.823 1.00 0.00 16 GLU A CA 4
ATOM 2913 C C . GLU A 1 16 ? 12.797 7.768 7.844 1.00 0.00 16 GLU A C 4
ATOM 2914 O O . GLU A 1 16 ? 11.609 7.688 7.532 1.00 0.00 16 GLU A O 4
ATOM 2926 N N . PRO A 1 17 ? 13.190 8.053 9.094 1.00 0.00 17 PRO A N 4
ATOM 2927 C CA . PRO A 1 17 ? 12.242 8.292 10.186 1.00 0.00 17 PRO A CA 4
ATOM 2928 C C . PRO A 1 17 ? 11.486 9.606 10.020 1.00 0.00 17 PRO A C 4
ATOM 2929 O O . PRO A 1 17 ? 11.809 10.605 10.660 1.00 0.00 17 PRO A O 4
ATOM 2940 N N . GLY A 1 18 ? 10.476 9.596 9.155 1.00 0.00 18 GLY A N 4
ATOM 2941 C CA . GLY A 1 18 ? 9.689 10.793 8.921 1.00 0.00 18 GLY A CA 4
ATOM 2942 C C . GLY A 1 18 ? 8.957 10.755 7.594 1.00 0.00 18 GLY A C 4
ATOM 2943 O O . GLY A 1 18 ? 7.948 11.436 7.415 1.00 0.00 18 GLY A O 4
ATOM 2947 N N . GLU A 1 19 ? 9.468 9.957 6.661 1.00 0.00 19 GLU A N 4
ATOM 2948 C CA . GLU A 1 19 ? 8.857 9.836 5.342 1.00 0.00 19 GLU A CA 4
ATOM 2949 C C . GLU A 1 19 ? 7.748 8.788 5.351 1.00 0.00 19 GLU A C 4
ATOM 2950 O O . GLU A 1 19 ? 7.682 7.924 6.226 1.00 0.00 19 GLU A O 4
ATOM 2962 N N . PRO A 1 20 ? 6.854 8.864 4.354 1.00 0.00 20 PRO A N 4
ATOM 2963 C CA . PRO A 1 20 ? 5.731 7.931 4.224 1.00 0.00 20 PRO A CA 4
ATOM 2964 C C . PRO A 1 20 ? 6.186 6.527 3.840 1.00 0.00 20 PRO A C 4
ATOM 2965 O O . PRO A 1 20 ? 7.212 6.356 3.181 1.00 0.00 20 PRO A O 4
ATOM 2976 N N . ILE A 1 21 ? 5.416 5.527 4.254 1.00 0.00 21 ILE A N 4
ATOM 2977 C CA . ILE A 1 21 ? 5.739 4.138 3.951 1.00 0.00 21 ILE A CA 4
ATOM 2978 C C . ILE A 1 21 ? 4.500 3.369 3.508 1.00 0.00 21 ILE A C 4
ATOM 2979 O O . ILE A 1 21 ? 3.399 3.602 4.008 1.00 0.00 21 ILE A O 4
ATOM 2995 N N . CYS A 1 22 ? 4.686 2.449 2.567 1.00 0.00 22 CYS A N 4
ATOM 2996 C CA . CYS A 1 22 ? 3.584 1.643 2.056 1.00 0.00 22 CYS A CA 4
ATOM 2997 C C . CYS A 1 22 ? 2.799 1.008 3.199 1.00 0.00 22 CYS A C 4
ATOM 2998 O O . CYS A 1 22 ? 3.377 0.550 4.185 1.00 0.00 22 CYS A O 4
ATOM 3005 N N . VAL A 1 23 ? 1.477 0.983 3.061 1.00 0.00 23 VAL A N 4
ATOM 3006 C CA . VAL A 1 23 ? 0.612 0.403 4.081 1.00 0.00 23 VAL A CA 4
ATOM 3007 C C . VAL A 1 23 ? 0.323 -1.065 3.786 1.00 0.00 23 VAL A C 4
ATOM 3008 O O . VAL A 1 23 ? -0.374 -1.737 4.547 1.00 0.00 23 VAL A O 4
ATOM 3021 N N . VAL A 1 24 ? 0.865 -1.558 2.677 1.00 0.00 24 VAL A N 4
ATOM 3022 C CA . VAL A 1 24 ? 0.667 -2.948 2.282 1.00 0.00 24 VAL A CA 4
ATOM 3023 C C . VAL A 1 24 ? 1.999 -3.677 2.152 1.00 0.00 24 VAL A C 4
ATOM 3024 O O . VAL A 1 24 ? 2.085 -4.884 2.381 1.00 0.00 24 VAL A O 4
ATOM 3037 N N . CYS A 1 25 ? 3.039 -2.936 1.782 1.00 0.00 25 CYS A N 4
ATOM 3038 C CA . CYS A 1 25 ? 4.369 -3.511 1.621 1.00 0.00 25 CYS A CA 4
ATOM 3039 C C . CYS A 1 25 ? 5.188 -3.355 2.900 1.00 0.00 25 CYS A C 4
ATOM 3040 O O . CYS A 1 25 ? 5.326 -4.296 3.680 1.00 0.00 25 CYS A O 4
ATOM 3047 N N . GLY A 1 26 ? 5.729 -2.158 3.107 1.00 0.00 26 GLY A N 4
ATOM 3048 C CA . GLY A 1 26 ? 6.527 -1.901 4.292 1.00 0.00 26 GLY A CA 4
ATOM 3049 C C . GLY A 1 26 ? 7.930 -1.437 3.956 1.00 0.00 26 GLY A C 4
ATOM 3050 O O . GLY A 1 26 ? 8.911 -1.999 4.445 1.00 0.00 26 GLY A O 4
ATOM 3054 N N . ARG A 1 27 ? 8.028 -0.410 3.118 1.00 0.00 27 ARG A N 4
ATOM 3055 C CA . ARG A 1 27 ? 9.322 0.127 2.715 1.00 0.00 27 ARG A CA 4
ATOM 3056 C C . ARG A 1 27 ? 9.276 1.650 2.632 1.00 0.00 27 ARG A C 4
ATOM 3057 O O . ARG A 1 27 ? 9.867 2.345 3.459 1.00 0.00 27 ARG A O 4
ATOM 3078 N N . TYR A 1 28 ? 8.573 2.162 1.628 1.00 0.00 28 TYR A N 4
ATOM 3079 C CA . TYR A 1 28 ? 8.452 3.602 1.434 1.00 0.00 28 TYR A CA 4
ATOM 3080 C C . TYR A 1 28 ? 7.252 3.935 0.554 1.00 0.00 28 TYR A C 4
ATOM 3081 O O . TYR A 1 28 ? 6.895 3.173 -0.344 1.00 0.00 28 TYR A O 4
ATOM 3099 N N . GLY A 1 29 ? 6.631 5.081 0.819 1.00 0.00 29 GLY A N 4
ATOM 3100 C CA . GLY A 1 29 ? 5.478 5.497 0.044 1.00 0.00 29 GLY A CA 4
ATOM 3101 C C . GLY A 1 29 ? 5.823 6.552 -0.988 1.00 0.00 29 GLY A C 4
ATOM 3102 O O . GLY A 1 29 ? 5.814 7.746 -0.690 1.00 0.00 29 GLY A O 4
ATOM 3106 N N . GLU A 1 30 ? 6.128 6.111 -2.204 1.00 0.00 30 GLU A N 4
ATOM 3107 C CA . GLU A 1 30 ? 6.480 7.028 -3.282 1.00 0.00 30 GLU A CA 4
ATOM 3108 C C . GLU A 1 30 ? 5.264 7.833 -3.731 1.00 0.00 30 GLU A C 4
ATOM 3109 O O . GLU A 1 30 ? 5.390 8.803 -4.479 1.00 0.00 30 GLU A O 4
ATOM 3121 N N . TYR A 1 31 ? 4.088 7.423 -3.269 1.00 0.00 31 TYR A N 4
ATOM 3122 C CA . TYR A 1 31 ? 2.848 8.104 -3.625 1.00 0.00 31 TYR A CA 4
ATOM 3123 C C . TYR A 1 31 ? 1.904 8.174 -2.429 1.00 0.00 31 TYR A C 4
ATOM 3124 O O . TYR A 1 31 ? 1.895 7.285 -1.577 1.00 0.00 31 TYR A O 4
ATOM 3142 N N . ILE A 1 32 ? 1.109 9.238 -2.373 1.00 0.00 32 ILE A N 4
ATOM 3143 C CA . ILE A 1 32 ? 0.159 9.424 -1.283 1.00 0.00 32 ILE A CA 4
ATOM 3144 C C . ILE A 1 32 ? -1.238 9.721 -1.817 1.00 0.00 32 ILE A C 4
ATOM 3145 O O . ILE A 1 32 ? -1.418 10.601 -2.660 1.00 0.00 32 ILE A O 4
ATOM 3161 N N . CYS A 1 33 ? -2.224 8.983 -1.321 1.00 0.00 33 CYS A N 4
ATOM 3162 C CA . CYS A 1 33 ? -3.607 9.167 -1.747 1.00 0.00 33 CYS A CA 4
ATOM 3163 C C . CYS A 1 33 ? -4.162 10.492 -1.234 1.00 0.00 33 CYS A C 4
ATOM 3164 O O . CYS A 1 33 ? -3.449 11.273 -0.604 1.00 0.00 33 CYS A O 4
ATOM 3172 N N . ASP A 1 34 ? -5.438 10.739 -1.509 1.00 0.00 34 ASP A N 4
ATOM 3173 C CA . ASP A 1 34 ? -6.089 11.970 -1.076 1.00 0.00 34 ASP A CA 4
ATOM 3174 C C . ASP A 1 34 ? -7.130 11.684 0.002 1.00 0.00 34 ASP A C 4
ATOM 3175 O O . ASP A 1 34 ? -7.090 12.261 1.089 1.00 0.00 34 ASP A O 4
ATOM 3184 N N . LYS A 1 35 ? -8.064 10.791 -0.308 1.00 0.00 35 LYS A N 4
ATOM 3185 C CA . LYS A 1 35 ? -9.117 10.427 0.633 1.00 0.00 35 LYS A CA 4
ATOM 3186 C C . LYS A 1 35 ? -8.528 10.036 1.985 1.00 0.00 35 LYS A C 4
ATOM 3187 O O . LYS A 1 35 ? -8.604 10.796 2.951 1.00 0.00 35 LYS A O 4
ATOM 3206 N N . THR A 1 36 ? -7.939 8.845 2.046 1.00 0.00 36 THR A N 4
ATOM 3207 C CA . THR A 1 36 ? -7.336 8.354 3.279 1.00 0.00 36 THR A CA 4
ATOM 3208 C C . THR A 1 36 ? -5.955 8.960 3.495 1.00 0.00 36 THR A C 4
ATOM 3209 O O . THR A 1 36 ? -5.392 8.873 4.587 1.00 0.00 36 THR A O 4
ATOM 3220 N N . ASP A 1 37 ? -5.413 9.575 2.450 1.00 0.00 37 ASP A N 4
ATOM 3221 C CA . ASP A 1 37 ? -4.097 10.198 2.526 1.00 0.00 37 ASP A CA 4
ATOM 3222 C C . ASP A 1 37 ? -3.030 9.171 2.892 1.00 0.00 37 ASP A C 4
ATOM 3223 O O . ASP A 1 37 ? -1.951 9.525 3.367 1.00 0.00 37 ASP A O 4
ATOM 3232 N N . GLU A 1 38 ? -3.340 7.897 2.669 1.00 0.00 38 GLU A N 4
ATOM 3233 C CA . GLU A 1 38 ? -2.408 6.819 2.978 1.00 0.00 38 GLU A CA 4
ATOM 3234 C C . GLU A 1 38 ? -1.122 6.964 2.170 1.00 0.00 38 GLU A C 4
ATOM 3235 O O . GLU A 1 38 ? -0.934 7.947 1.453 1.00 0.00 38 GLU A O 4
ATOM 3247 N N . ASP A 1 39 ? -0.239 5.979 2.292 1.00 0.00 39 ASP A N 4
ATOM 3248 C CA . ASP A 1 39 ? 1.029 5.995 1.573 1.00 0.00 39 ASP A CA 4
ATOM 3249 C C . ASP A 1 39 ? 1.264 4.670 0.854 1.00 0.00 39 ASP A C 4
ATOM 3250 O O . ASP A 1 39 ? 1.044 3.598 1.419 1.00 0.00 39 ASP A O 4
ATOM 3259 N N . VAL A 1 40 ? 1.711 4.751 -0.395 1.00 0.00 40 VAL A N 4
ATOM 3260 C CA . VAL A 1 40 ? 1.975 3.559 -1.191 1.00 0.00 40 VAL A CA 4
ATOM 3261 C C . VAL A 1 40 ? 3.200 3.751 -2.079 1.00 0.00 40 VAL A C 4
ATOM 3262 O O . VAL A 1 40 ? 3.665 4.874 -2.278 1.00 0.00 40 VAL A O 4
ATOM 3275 N N . CYS A 1 41 ? 3.717 2.649 -2.611 1.00 0.00 41 CYS A N 4
ATOM 3276 C CA . CYS A 1 41 ? 4.888 2.695 -3.478 1.00 0.00 41 CYS A CA 4
ATOM 3277 C C . CYS A 1 41 ? 4.495 2.467 -4.935 1.00 0.00 41 CYS A C 4
ATOM 3278 O O . CYS A 1 41 ? 5.061 3.075 -5.844 1.00 0.00 41 CYS A O 4
ATOM 3285 N N . SER A 1 42 ? 3.522 1.587 -5.149 1.00 0.00 42 SER A N 4
ATOM 3286 C CA . SER A 1 42 ? 3.055 1.276 -6.495 1.00 0.00 42 SER A CA 4
ATOM 3287 C C . SER A 1 42 ? 1.559 1.545 -6.627 1.00 0.00 42 SER A C 4
ATOM 3288 O O . SER A 1 42 ? 0.822 1.522 -5.640 1.00 0.00 42 SER A O 4
ATOM 3296 N N . LEU A 1 43 ? 1.116 1.801 -7.853 1.00 0.00 43 LEU A N 4
ATOM 3297 C CA . LEU A 1 43 ? -0.292 2.075 -8.116 1.00 0.00 43 LEU A CA 4
ATOM 3298 C C . LEU A 1 43 ? -1.168 0.913 -7.658 1.00 0.00 43 LEU A C 4
ATOM 3299 O O . LEU A 1 43 ? -2.302 1.112 -7.224 1.00 0.00 43 LEU A O 4
ATOM 3315 N N . GLU A 1 44 ? -0.633 -0.300 -7.757 1.00 0.00 44 GLU A N 4
ATOM 3316 C CA . GLU A 1 44 ? -1.366 -1.493 -7.352 1.00 0.00 44 GLU A CA 4
ATOM 3317 C C . GLU A 1 44 ? -1.643 -1.477 -5.851 1.00 0.00 44 GLU A C 4
ATOM 3318 O O . GLU A 1 44 ? -2.671 -1.977 -5.393 1.00 0.00 44 GLU A O 4
ATOM 3330 N N . CYS A 1 45 ? -0.718 -0.901 -5.091 1.00 0.00 45 CYS A N 4
ATOM 3331 C CA . CYS A 1 45 ? -0.860 -0.820 -3.642 1.00 0.00 45 CYS A CA 4
ATOM 3332 C C . CYS A 1 45 ? -1.980 0.142 -3.258 1.00 0.00 45 CYS A C 4
ATOM 3333 O O . CYS A 1 45 ? -2.687 -0.071 -2.272 1.00 0.00 45 CYS A O 4
ATOM 3340 N N . LYS A 1 46 ? -2.138 1.201 -4.044 1.00 0.00 46 LYS A N 4
ATOM 3341 C CA . LYS A 1 46 ? -3.173 2.196 -3.789 1.00 0.00 46 LYS A CA 4
ATOM 3342 C C . LYS A 1 46 ? -4.548 1.542 -3.704 1.00 0.00 46 LYS A C 4
ATOM 3343 O O . LYS A 1 46 ? -5.182 1.542 -2.649 1.00 0.00 46 LYS A O 4
ATOM 3362 N N . ALA A 1 47 ? -5.002 0.983 -4.821 1.00 0.00 47 ALA A N 4
ATOM 3363 C CA . ALA A 1 47 ? -6.300 0.322 -4.871 1.00 0.00 47 ALA A CA 4
ATOM 3364 C C . ALA A 1 47 ? -6.345 -0.873 -3.924 1.00 0.00 47 ALA A C 4
ATOM 3365 O O . ALA A 1 47 ? -7.402 -1.222 -3.398 1.00 0.00 47 ALA A O 4
ATOM 3372 N N . LYS A 1 48 ? -5.191 -1.496 -3.711 1.00 0.00 48 LYS A N 4
ATOM 3373 C CA . LYS A 1 48 ? -5.097 -2.652 -2.827 1.00 0.00 48 LYS A CA 4
ATOM 3374 C C . LYS A 1 48 ? -5.517 -2.286 -1.407 1.00 0.00 48 LYS A C 4
ATOM 3375 O O . LYS A 1 48 ? -6.020 -3.127 -0.661 1.00 0.00 48 LYS A O 4
ATOM 3394 N N . HIS A 1 49 ? -5.309 -1.025 -1.039 1.00 0.00 49 HIS A N 4
ATOM 3395 C CA . HIS A 1 49 ? -5.669 -0.548 0.291 1.00 0.00 49 HIS A CA 4
ATOM 3396 C C . HI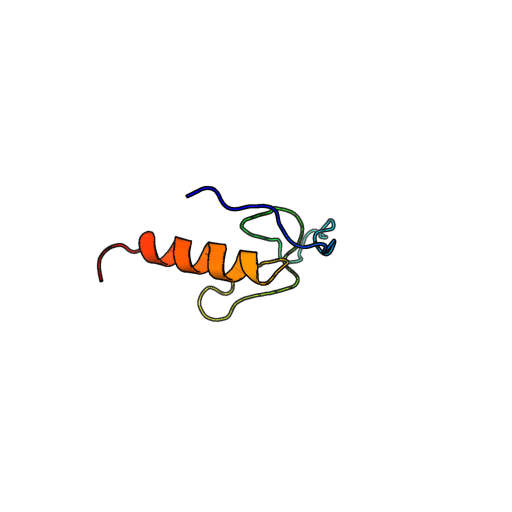S A 1 49 ? -7.066 0.065 0.289 1.00 0.00 49 HIS A C 4
ATOM 3397 O O . HIS A 1 49 ? -7.835 -0.114 1.234 1.00 0.00 49 HIS A O 4
ATOM 3411 N N . LEU A 1 50 ? -7.387 0.789 -0.777 1.00 0.00 50 LEU A N 4
ATOM 3412 C CA . LEU A 1 50 ? -8.692 1.430 -0.902 1.00 0.00 50 LEU A CA 4
ATOM 3413 C C . LEU A 1 50 ? -9.812 0.396 -0.868 1.00 0.00 50 LEU A C 4
ATOM 3414 O O . LEU A 1 50 ? -10.733 0.489 -0.056 1.00 0.00 50 LEU A O 4
ATOM 3430 N N . LEU A 1 51 ? -9.726 -0.591 -1.754 1.00 0.00 51 LEU A N 4
ATOM 3431 C CA . LEU A 1 51 ? -10.732 -1.645 -1.824 1.00 0.00 51 LEU A CA 4
ATOM 3432 C C . LEU A 1 51 ? -10.748 -2.469 -0.540 1.00 0.00 51 LEU A C 4
ATOM 3433 O O . LEU A 1 51 ? -11.694 -3.212 -0.281 1.00 0.00 51 LEU A O 4
ATOM 3449 N N . GLN A 1 52 ? -9.696 -2.329 0.259 1.00 0.00 52 GLN A N 4
ATOM 3450 C CA . GLN A 1 52 ? -9.591 -3.059 1.517 1.00 0.00 52 GLN A CA 4
ATOM 3451 C C . GLN A 1 52 ? -10.189 -2.254 2.666 1.00 0.00 52 GLN A C 4
ATOM 3452 O O . GLN A 1 52 ? -10.608 -2.815 3.679 1.00 0.00 52 GLN A O 4
ATOM 3466 N N . VAL A 1 53 ? -10.225 -0.935 2.502 1.00 0.00 53 VAL A N 4
ATOM 3467 C CA . VAL A 1 53 ? -10.773 -0.053 3.525 1.00 0.00 53 VAL A CA 4
ATOM 3468 C C . VAL A 1 53 ? -12.294 0.004 3.445 1.00 0.00 53 VAL A C 4
ATOM 3469 O O . VAL A 1 53 ? -12.968 0.309 4.429 1.00 0.00 53 VAL A O 4
ATOM 3482 N N . LYS A 1 54 ? -12.831 -0.291 2.266 1.00 0.00 54 LYS A N 4
ATOM 3483 C CA . LYS A 1 54 ? -14.273 -0.276 2.055 1.00 0.00 54 LYS A CA 4
ATOM 3484 C C . LYS A 1 54 ? -14.957 -1.347 2.898 1.00 0.00 54 LYS A C 4
ATOM 3485 O O . LYS A 1 54 ? -16.131 -1.221 3.244 1.00 0.00 54 LYS A O 4
ATOM 3504 N N . GLU A 1 55 ? -14.215 -2.400 3.227 1.00 0.00 55 GLU A N 4
ATOM 3505 C CA . GLU A 1 55 ? -14.751 -3.492 4.030 1.00 0.00 55 GLU A CA 4
ATOM 3506 C C . GLU A 1 55 ? -15.261 -2.979 5.374 1.00 0.00 55 GLU A C 4
ATOM 3507 O O . GLU A 1 55 ? -16.130 -3.590 5.996 1.00 0.00 55 GLU A O 4
ATOM 3519 N N . LYS A 1 56 ? -14.713 -1.852 5.817 1.00 0.00 56 LYS A N 4
ATOM 3520 C CA . LYS A 1 56 ? -15.111 -1.255 7.086 1.00 0.00 56 LYS A CA 4
ATOM 3521 C C . LYS A 1 56 ? -16.626 -1.094 7.161 1.00 0.00 56 LYS A C 4
ATOM 3522 O O . LYS A 1 56 ? -17.212 -1.148 8.241 1.00 0.00 56 LYS A O 4
ATOM 3541 N N . GLU A 1 57 ? -17.253 -0.898 6.005 1.00 0.00 57 GLU A N 4
ATOM 3542 C CA . GLU A 1 57 ? -18.700 -0.730 5.941 1.00 0.00 57 GLU A CA 4
ATOM 3543 C C . GLU A 1 57 ? -19.403 -2.083 5.878 1.00 0.00 57 GLU A C 4
ATOM 3544 O O . GLU A 1 57 ? -20.525 -2.234 6.358 1.00 0.00 57 GLU A O 4
ATOM 3556 N N . GLU A 1 58 ? -18.732 -3.064 5.281 1.00 0.00 58 GLU A N 4
ATOM 3557 C CA . GLU A 1 58 ? -19.293 -4.404 5.153 1.00 0.00 58 GLU A CA 4
ATOM 3558 C C . GLU A 1 58 ? -19.332 -5.109 6.506 1.00 0.00 58 GLU A C 4
ATOM 3559 O O . GLU A 1 58 ? -20.374 -5.613 6.927 1.00 0.00 58 GLU A O 4
ATOM 3571 N N . LYS A 1 59 ? -18.190 -5.140 7.184 1.00 0.00 59 LYS A N 4
ATOM 3572 C CA . LYS A 1 59 ? -18.092 -5.781 8.490 1.00 0.00 59 LYS A CA 4
ATOM 3573 C C . LYS A 1 59 ? -17.192 -4.978 9.424 1.00 0.00 59 LYS A C 4
ATOM 3574 O O . LYS A 1 59 ? -16.249 -4.322 8.981 1.00 0.00 59 LYS A O 4
ATOM 3593 N N . SER A 1 60 ? -17.489 -5.035 10.718 1.00 0.00 60 SER A N 4
ATOM 3594 C CA . SER A 1 60 ? -16.709 -4.311 11.714 1.00 0.00 60 SER A CA 4
ATOM 3595 C C . SER A 1 60 ? -16.243 -5.248 12.825 1.00 0.00 60 SER A C 4
ATOM 3596 O O . SER A 1 60 ? -17.068 -5.945 13.412 1.00 0.00 60 SER A O 4
ATOM 3605 N N . GLY A 1 1 ? 9.165 2.066 -32.010 1.00 0.00 1 GLY A N 5
ATOM 3606 C CA . GLY A 1 1 ? 7.942 1.857 -31.256 1.00 0.00 1 GLY A CA 5
ATOM 3607 C C . GLY A 1 1 ? 8.177 1.862 -29.758 1.00 0.00 1 GLY A C 5
ATOM 3608 O O . GLY A 1 1 ? 9.066 1.171 -29.260 1.00 0.00 1 GLY A O 5
ATOM 3612 N N . SER A 1 2 ? 7.380 2.644 -29.038 1.00 0.00 2 SER A N 5
ATOM 3613 C CA . SER A 1 2 ? 7.509 2.741 -27.589 1.00 0.00 2 SER A CA 5
ATOM 3614 C C . SER A 1 2 ? 6.884 1.529 -26.906 1.00 0.00 2 SER A C 5
ATOM 3615 O O . SER A 1 2 ? 5.728 1.568 -26.482 1.00 0.00 2 SER A O 5
ATOM 3623 N N . SER A 1 3 ? 7.656 0.452 -26.802 1.00 0.00 3 SER A N 5
ATOM 3624 C CA . SER A 1 3 ? 7.178 -0.774 -26.174 1.00 0.00 3 SER A CA 5
ATOM 3625 C C . SER A 1 3 ? 7.544 -0.804 -24.693 1.00 0.00 3 SER A C 5
ATOM 3626 O O . SER A 1 3 ? 8.697 -0.588 -24.323 1.00 0.00 3 SER A O 5
ATOM 3634 N N . GLY A 1 4 ? 6.552 -1.075 -23.850 1.00 0.00 4 GLY A N 5
ATOM 3635 C CA . GLY A 1 4 ? 6.788 -1.129 -22.419 1.00 0.00 4 GLY A CA 5
ATOM 3636 C C . GLY A 1 4 ? 5.603 -1.687 -21.657 1.00 0.00 4 GLY A C 5
ATOM 3637 O O . GLY A 1 4 ? 5.384 -1.340 -20.496 1.00 0.00 4 GLY A O 5
ATOM 3641 N N . SER A 1 5 ? 4.835 -2.552 -22.310 1.00 0.00 5 SER A N 5
ATOM 3642 C CA . SER A 1 5 ? 3.662 -3.155 -21.688 1.00 0.00 5 SER A CA 5
ATOM 3643 C C . SER A 1 5 ? 4.056 -3.970 -20.461 1.00 0.00 5 SER A C 5
ATOM 3644 O O . SER A 1 5 ? 4.449 -5.131 -20.573 1.00 0.00 5 SER A O 5
ATOM 3652 N N . SER A 1 6 ? 3.948 -3.353 -19.288 1.00 0.00 6 SER A N 5
ATOM 3653 C CA . SER A 1 6 ? 4.297 -4.019 -18.039 1.00 0.00 6 SER A CA 5
ATOM 3654 C C . SER A 1 6 ? 5.749 -4.488 -18.060 1.00 0.00 6 SER A C 5
ATOM 3655 O O . SER A 1 6 ? 6.453 -4.319 -19.055 1.00 0.00 6 SER A O 5
ATOM 3663 N N . GLY A 1 7 ? 6.190 -5.079 -16.954 1.00 0.0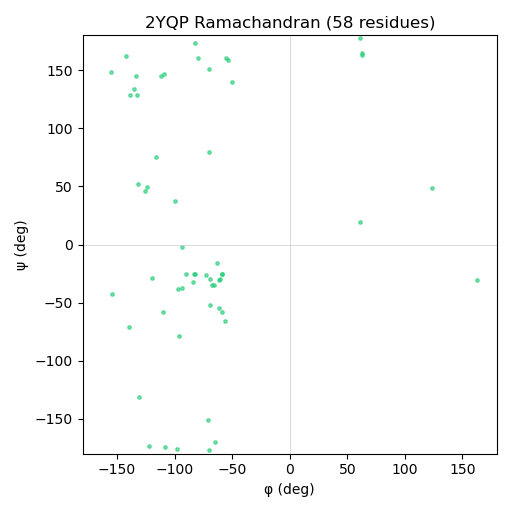0 7 GLY A N 5
ATOM 3664 C CA . GLY A 1 7 ? 7.555 -5.564 -16.865 1.00 0.00 7 GLY A CA 5
ATOM 3665 C C . GLY A 1 7 ? 8.139 -5.401 -15.476 1.00 0.00 7 GLY A C 5
ATOM 3666 O O . GLY A 1 7 ? 7.636 -5.978 -14.512 1.00 0.00 7 GLY A O 5
ATOM 3670 N N . PHE A 1 8 ? 9.205 -4.615 -15.373 1.00 0.00 8 PHE A N 5
ATOM 3671 C CA . PHE A 1 8 ? 9.860 -4.379 -14.091 1.00 0.00 8 PHE A CA 5
ATOM 3672 C C . PHE A 1 8 ? 9.640 -2.944 -13.623 1.00 0.00 8 PHE A C 5
ATOM 3673 O O . PHE A 1 8 ? 10.320 -2.022 -14.073 1.00 0.00 8 PHE A O 5
ATOM 3690 N N . SER A 1 9 ? 8.684 -2.763 -12.717 1.00 0.00 9 SER A N 5
ATOM 3691 C CA . SER A 1 9 ? 8.370 -1.440 -12.190 1.00 0.00 9 SER A CA 5
ATOM 3692 C C . SER A 1 9 ? 8.166 -1.491 -10.679 1.00 0.00 9 SER A C 5
ATOM 3693 O O . SER A 1 9 ? 7.307 -0.799 -10.133 1.00 0.00 9 SER A O 5
ATOM 3701 N N . LYS A 1 10 ? 8.962 -2.317 -10.009 1.00 0.00 10 LYS A N 5
ATOM 3702 C CA . LYS A 1 10 ? 8.872 -2.460 -8.560 1.00 0.00 10 LYS A CA 5
ATOM 3703 C C . LYS A 1 10 ? 9.979 -1.673 -7.866 1.00 0.00 10 LYS A C 5
ATOM 3704 O O . LYS A 1 10 ? 11.154 -1.793 -8.216 1.00 0.00 10 LYS A O 5
ATOM 3723 N N . THR A 1 11 ? 9.598 -0.868 -6.879 1.00 0.00 11 THR A N 5
ATOM 3724 C CA . THR A 1 11 ? 10.558 -0.063 -6.135 1.00 0.00 11 THR A CA 5
ATOM 3725 C C . THR A 1 11 ? 10.072 0.200 -4.715 1.00 0.00 11 THR A C 5
ATOM 3726 O O . THR A 1 11 ? 9.237 1.074 -4.488 1.00 0.00 11 THR A O 5
ATOM 3737 N N . GLN A 1 12 ? 10.602 -0.561 -3.763 1.00 0.00 12 GLN A N 5
ATOM 3738 C CA . GLN A 1 12 ? 10.220 -0.409 -2.363 1.00 0.00 12 GLN A CA 5
ATOM 3739 C C . GLN A 1 12 ? 11.453 -0.324 -1.470 1.00 0.00 12 GLN A C 5
ATOM 3740 O O . GLN A 1 12 ? 11.643 -1.150 -0.577 1.00 0.00 12 GLN A O 5
ATOM 3754 N N . ARG A 1 13 ? 12.288 0.680 -1.716 1.00 0.00 13 ARG A N 5
ATOM 3755 C CA . ARG A 1 13 ? 13.504 0.872 -0.934 1.00 0.00 13 ARG A CA 5
ATOM 3756 C C . ARG A 1 13 ? 13.176 1.390 0.463 1.00 0.00 13 ARG A C 5
ATOM 3757 O O . ARG A 1 13 ? 12.025 1.709 0.763 1.00 0.00 13 ARG A O 5
ATOM 3778 N N . TRP A 1 14 ? 14.193 1.471 1.312 1.00 0.00 14 TRP A N 5
ATOM 3779 C CA . TRP A 1 14 ? 14.013 1.950 2.678 1.00 0.00 14 TRP A CA 5
ATOM 3780 C C . TRP A 1 14 ? 13.374 3.334 2.689 1.00 0.00 14 TRP A C 5
ATOM 3781 O O . TRP A 1 14 ? 13.144 3.930 1.637 1.00 0.00 14 TRP A O 5
ATOM 3802 N N . ALA A 1 15 ? 13.090 3.841 3.884 1.00 0.00 15 ALA A N 5
ATOM 3803 C CA . ALA A 1 15 ? 12.479 5.156 4.031 1.00 0.00 15 ALA A CA 5
ATOM 3804 C C . ALA A 1 15 ? 13.010 5.872 5.269 1.00 0.00 15 ALA A C 5
ATOM 3805 O O . ALA A 1 15 ? 12.905 5.363 6.384 1.00 0.00 15 ALA A O 5
ATOM 3812 N N . GLU A 1 16 ? 13.581 7.055 5.063 1.00 0.00 16 GLU A N 5
ATOM 3813 C CA . GLU A 1 16 ? 14.129 7.840 6.163 1.00 0.00 16 GLU A CA 5
ATOM 3814 C C . GLU A 1 16 ? 13.099 8.010 7.276 1.00 0.00 16 GLU A C 5
ATOM 3815 O O . GLU A 1 16 ? 11.896 7.842 7.074 1.00 0.00 16 GLU A O 5
ATOM 3827 N N . PRO A 1 17 ? 13.581 8.350 8.481 1.00 0.00 17 PRO A N 5
ATOM 3828 C CA . PRO A 1 17 ? 12.721 8.551 9.650 1.00 0.00 17 PRO A CA 5
ATOM 3829 C C . PRO A 1 17 ? 11.863 9.806 9.530 1.00 0.00 17 PRO A C 5
ATOM 3830 O O . PRO A 1 17 ? 12.170 10.838 10.124 1.00 0.00 17 PRO A O 5
ATOM 3841 N N . GLY A 1 18 ? 10.785 9.709 8.757 1.00 0.00 18 GLY A N 5
ATOM 3842 C CA . GLY A 1 18 ? 9.899 10.844 8.574 1.00 0.00 18 GLY A CA 5
ATOM 3843 C C . GLY A 1 18 ? 9.123 10.770 7.274 1.00 0.00 18 GLY A C 5
ATOM 3844 O O . GLY A 1 18 ? 8.034 11.330 7.162 1.00 0.00 18 GLY A O 5
ATOM 3848 N N . GLU A 1 19 ? 9.687 10.077 6.289 1.00 0.00 19 GLU A N 5
ATOM 3849 C CA . GLU A 1 19 ? 9.041 9.935 4.989 1.00 0.00 19 GLU A CA 5
ATOM 3850 C C . GLU A 1 19 ? 7.917 8.904 5.050 1.00 0.00 19 GLU A C 5
ATOM 3851 O O . GLU A 1 19 ? 7.858 8.066 5.950 1.00 0.00 19 GLU A O 5
ATOM 3863 N N . PRO A 1 20 ? 7.003 8.967 4.071 1.00 0.00 20 PRO A N 5
ATOM 3864 C CA . PRO A 1 20 ? 5.864 8.048 3.990 1.00 0.00 20 PRO A CA 5
ATOM 3865 C C . PRO A 1 20 ? 6.290 6.628 3.635 1.00 0.00 20 PRO A C 5
ATOM 3866 O O . PRO A 1 20 ? 7.300 6.423 2.961 1.00 0.00 20 PRO A O 5
ATOM 3877 N N . ILE A 1 21 ? 5.513 5.651 4.090 1.00 0.00 21 ILE A N 5
ATOM 3878 C CA . ILE A 1 21 ? 5.810 4.250 3.819 1.00 0.00 21 ILE A CA 5
ATOM 3879 C C . ILE A 1 21 ? 4.553 3.491 3.406 1.00 0.00 21 ILE A C 5
ATOM 3880 O O . ILE A 1 21 ? 3.459 3.766 3.900 1.00 0.00 21 ILE A O 5
ATOM 3896 N N . CYS A 1 22 ? 4.717 2.534 2.500 1.00 0.00 22 CYS A N 5
ATOM 3897 C CA . CYS A 1 22 ? 3.596 1.733 2.021 1.00 0.00 22 CYS A CA 5
ATOM 3898 C C . CYS A 1 22 ? 2.782 1.184 3.189 1.00 0.00 22 CYS A C 5
ATOM 3899 O O . CYS A 1 22 ? 3.337 0.777 4.210 1.00 0.00 22 CYS A O 5
ATOM 3906 N N . VAL A 1 23 ? 1.462 1.176 3.031 1.00 0.00 23 VAL A N 5
ATOM 3907 C CA . VAL A 1 23 ? 0.571 0.675 4.071 1.00 0.00 23 VAL A CA 5
ATOM 3908 C C . VAL A 1 23 ? 0.249 -0.799 3.856 1.00 0.00 23 VAL A C 5
ATOM 3909 O O . VAL A 1 23 ? -0.487 -1.405 4.635 1.00 0.00 23 VAL A O 5
ATOM 3922 N N . VAL A 1 24 ? 0.806 -1.372 2.794 1.00 0.00 24 VAL A N 5
ATOM 3923 C CA . VAL A 1 24 ? 0.580 -2.777 2.477 1.00 0.00 24 VAL A CA 5
ATOM 3924 C C . VAL A 1 24 ? 1.897 -3.541 2.395 1.00 0.00 24 VAL A C 5
ATOM 3925 O O . VAL A 1 24 ? 1.961 -4.728 2.718 1.00 0.00 24 VAL A O 5
ATOM 3938 N N . CYS A 1 25 ? 2.948 -2.853 1.961 1.00 0.00 25 CYS A N 5
ATOM 3939 C CA . CYS A 1 25 ? 4.265 -3.465 1.835 1.00 0.00 25 CYS A CA 5
ATOM 3940 C C . CYS A 1 25 ? 5.076 -3.276 3.114 1.00 0.00 25 CYS A C 5
ATOM 3941 O O . CYS A 1 25 ? 5.189 -4.188 3.931 1.00 0.00 25 CYS A O 5
ATOM 3948 N N . GLY A 1 26 ? 5.640 -2.083 3.280 1.00 0.00 26 GLY A N 5
ATOM 3949 C CA . GLY A 1 26 ? 6.434 -1.795 4.460 1.00 0.00 26 GLY A CA 5
ATOM 3950 C C . GLY A 1 26 ? 7.838 -1.339 4.118 1.00 0.00 26 GLY A C 5
ATOM 3951 O O . GLY A 1 26 ? 8.815 -1.851 4.666 1.00 0.00 26 GLY A O 5
ATOM 3955 N N . ARG A 1 27 ? 7.941 -0.376 3.208 1.00 0.00 27 ARG A N 5
ATOM 3956 C CA . ARG A 1 27 ? 9.236 0.146 2.791 1.00 0.00 27 ARG A CA 5
ATOM 3957 C C . ARG A 1 27 ? 9.187 1.664 2.639 1.00 0.00 27 ARG A C 5
ATOM 3958 O O . ARG A 1 27 ? 9.711 2.399 3.476 1.00 0.00 27 ARG A O 5
ATOM 3979 N N . TYR A 1 28 ? 8.556 2.125 1.565 1.00 0.00 28 TYR A N 5
ATOM 3980 C CA . TYR A 1 28 ? 8.441 3.554 1.301 1.00 0.00 28 TYR A CA 5
ATOM 3981 C C . TYR A 1 28 ? 7.192 3.857 0.479 1.00 0.00 28 TYR A C 5
ATOM 3982 O O . TYR A 1 28 ? 6.760 3.045 -0.338 1.00 0.00 28 TYR A O 5
ATOM 4000 N N . GLY A 1 29 ? 6.616 5.035 0.701 1.00 0.00 29 GLY A N 5
ATOM 4001 C CA . GLY A 1 29 ? 5.423 5.427 -0.027 1.00 0.00 29 GLY A CA 5
ATOM 4002 C C . GLY A 1 29 ? 5.643 6.660 -0.880 1.00 0.00 29 GLY A C 5
ATOM 4003 O O . GLY A 1 29 ? 5.308 7.772 -0.472 1.00 0.00 29 GLY A O 5
ATOM 4007 N N . GLU A 1 30 ? 6.210 6.464 -2.066 1.00 0.00 30 GLU A N 5
ATOM 4008 C CA . GLU A 1 30 ? 6.476 7.571 -2.977 1.00 0.00 30 GLU A CA 5
ATOM 4009 C C . GLU A 1 30 ? 5.182 8.278 -3.368 1.00 0.00 30 GLU A C 5
ATOM 4010 O O . GLU A 1 30 ? 5.198 9.425 -3.814 1.00 0.00 30 GLU A O 5
ATOM 4022 N N . TYR A 1 31 ? 4.062 7.584 -3.198 1.00 0.00 31 TYR A N 5
ATOM 4023 C CA . TYR A 1 31 ? 2.758 8.143 -3.535 1.00 0.00 31 TYR A CA 5
ATOM 4024 C C . TYR A 1 31 ? 1.868 8.234 -2.299 1.00 0.00 31 TYR A C 5
ATOM 4025 O O . TYR A 1 31 ? 1.988 7.430 -1.374 1.00 0.00 31 TYR A O 5
ATOM 4043 N N . ILE A 1 32 ? 0.975 9.218 -2.292 1.00 0.00 32 ILE A N 5
ATOM 4044 C CA . ILE A 1 32 ? 0.063 9.413 -1.172 1.00 0.00 32 ILE A CA 5
ATOM 4045 C C . ILE A 1 32 ? -1.359 9.672 -1.659 1.00 0.00 32 ILE A C 5
ATOM 4046 O O . ILE A 1 32 ? -1.591 10.554 -2.487 1.00 0.00 32 ILE A O 5
ATOM 4062 N N . CYS A 1 33 ? -2.306 8.899 -1.139 1.00 0.00 33 CYS A N 5
ATOM 4063 C CA . CYS A 1 33 ? -3.706 9.045 -1.520 1.00 0.00 33 CYS A CA 5
ATOM 4064 C C . CYS A 1 33 ? -4.285 10.347 -0.975 1.00 0.00 33 CYS A C 5
ATOM 4065 O O . CYS A 1 33 ? -3.582 11.132 -0.340 1.00 0.00 33 CYS A O 5
ATOM 4073 N N . ASP A 1 34 ? -5.570 10.569 -1.229 1.00 0.00 34 ASP A N 5
ATOM 4074 C CA . ASP A 1 34 ? -6.244 11.776 -0.765 1.00 0.00 34 ASP A CA 5
ATOM 4075 C C . ASP A 1 34 ? -7.217 11.454 0.365 1.00 0.00 34 ASP A C 5
ATOM 4076 O O . ASP A 1 34 ? -7.096 11.979 1.472 1.00 0.00 34 ASP A O 5
ATOM 4085 N N . LYS A 1 35 ? -8.184 10.589 0.078 1.00 0.00 35 LYS A N 5
ATOM 4086 C CA . LYS A 1 35 ? -9.179 10.196 1.069 1.00 0.00 35 LYS A CA 5
ATOM 4087 C C . LYS A 1 35 ? -8.509 9.735 2.359 1.00 0.00 35 LYS A C 5
ATOM 4088 O O . LYS A 1 35 ? -8.543 10.434 3.373 1.00 0.00 35 LYS A O 5
ATOM 4107 N N . THR A 1 36 ? -7.900 8.554 2.315 1.00 0.00 36 THR A N 5
ATOM 4108 C CA . THR A 1 36 ? -7.222 8.000 3.481 1.00 0.00 36 THR A CA 5
ATOM 4109 C C . THR A 1 36 ? -5.894 8.705 3.731 1.00 0.00 36 THR A C 5
ATOM 4110 O O . THR A 1 36 ? -5.354 8.658 4.836 1.00 0.00 36 THR A O 5
ATOM 4121 N N . ASP A 1 37 ? -5.373 9.359 2.698 1.00 0.00 37 ASP A N 5
ATOM 4122 C CA . ASP A 1 37 ? -4.108 10.076 2.807 1.00 0.00 37 ASP A CA 5
ATOM 4123 C C . ASP A 1 37 ? -2.962 9.114 3.103 1.00 0.00 37 ASP A C 5
ATOM 4124 O O . ASP A 1 37 ? -1.881 9.531 3.520 1.00 0.00 37 ASP A O 5
ATOM 4133 N N . GLU A 1 38 ? -3.206 7.825 2.886 1.00 0.00 38 GLU A N 5
ATOM 4134 C CA . GLU A 1 38 ? -2.194 6.804 3.132 1.00 0.00 38 GLU A CA 5
ATOM 4135 C C . GLU A 1 38 ? -1.024 6.954 2.164 1.00 0.00 38 GLU A C 5
ATOM 4136 O O . GLU A 1 38 ? -0.979 7.892 1.368 1.00 0.00 38 GLU A O 5
ATOM 4148 N N . ASP A 1 39 ? -0.079 6.023 2.239 1.00 0.00 39 ASP A N 5
ATOM 4149 C CA . ASP A 1 39 ? 1.091 6.049 1.370 1.00 0.00 39 ASP A CA 5
ATOM 4150 C C . ASP A 1 39 ? 1.302 4.695 0.701 1.00 0.00 39 ASP A C 5
ATOM 4151 O O . ASP A 1 39 ? 1.055 3.649 1.301 1.00 0.00 39 ASP A O 5
ATOM 4160 N N . VAL A 1 40 ? 1.758 4.722 -0.548 1.00 0.00 40 VAL A N 5
ATOM 4161 C CA . VAL A 1 40 ? 2.002 3.497 -1.299 1.00 0.00 40 VAL A CA 5
ATOM 4162 C C . VAL A 1 40 ? 3.230 3.635 -2.193 1.00 0.00 40 VAL A C 5
ATOM 4163 O O . VAL A 1 40 ? 3.695 4.744 -2.459 1.00 0.00 40 VAL A O 5
ATOM 4176 N N . CYS A 1 41 ? 3.750 2.503 -2.654 1.00 0.00 41 CYS A N 5
ATOM 4177 C CA . CYS A 1 41 ? 4.924 2.496 -3.518 1.00 0.00 41 CYS A CA 5
ATOM 4178 C C . CYS A 1 41 ? 4.529 2.242 -4.970 1.00 0.00 41 CYS A C 5
ATOM 4179 O O . CYS A 1 41 ? 5.106 2.821 -5.891 1.00 0.00 41 CYS A O 5
ATOM 4186 N N . SER A 1 42 ? 3.542 1.374 -5.166 1.00 0.00 42 SER A N 5
ATOM 4187 C CA . SER A 1 42 ? 3.073 1.041 -6.506 1.00 0.00 42 SER A CA 5
ATOM 4188 C C . SER A 1 42 ? 1.582 1.336 -6.647 1.00 0.00 42 SER A C 5
ATOM 4189 O O . SER A 1 42 ? 0.819 1.212 -5.689 1.00 0.00 42 SER A O 5
ATOM 4197 N N . LEU A 1 43 ? 1.175 1.726 -7.850 1.00 0.00 43 LEU A N 5
ATOM 4198 C CA . LEU A 1 43 ? -0.224 2.040 -8.120 1.00 0.00 43 LEU A CA 5
ATOM 4199 C C . LEU A 1 43 ? -1.133 0.901 -7.670 1.00 0.00 43 LEU A C 5
ATOM 4200 O O . LEU A 1 43 ? -2.275 1.127 -7.271 1.00 0.00 43 LEU A O 5
ATOM 4216 N N . GLU A 1 44 ? -0.618 -0.323 -7.735 1.00 0.00 44 GLU A N 5
ATOM 4217 C CA . GLU A 1 44 ? -1.384 -1.496 -7.333 1.00 0.00 44 GLU A CA 5
ATOM 4218 C C . GLU A 1 44 ? -1.678 -1.467 -5.836 1.00 0.00 44 GLU A C 5
ATOM 4219 O O . GLU A 1 44 ? -2.752 -1.877 -5.395 1.00 0.00 44 GLU A O 5
ATOM 4231 N N . CYS A 1 45 ? -0.716 -0.980 -5.059 1.00 0.00 45 CYS A N 5
ATOM 4232 C CA . CYS A 1 45 ? -0.870 -0.898 -3.612 1.00 0.00 45 CYS A CA 5
ATOM 4233 C C . CYS A 1 45 ? -1.978 0.082 -3.238 1.00 0.00 45 CYS A C 5
ATOM 4234 O O . CYS A 1 45 ? -2.712 -0.132 -2.273 1.00 0.00 45 CYS A O 5
ATOM 4241 N N . LYS A 1 46 ? -2.095 1.158 -4.008 1.00 0.00 46 LYS A N 5
ATOM 4242 C CA . LYS A 1 46 ? -3.114 2.171 -3.761 1.00 0.00 46 LYS A CA 5
ATOM 4243 C C . LYS A 1 46 ? -4.502 1.541 -3.693 1.00 0.00 46 LYS A C 5
ATOM 4244 O O . LYS A 1 46 ? -5.152 1.561 -2.649 1.00 0.00 46 LYS A O 5
ATOM 4263 N N . ALA A 1 47 ? -4.947 0.982 -4.814 1.00 0.00 47 ALA A N 5
ATOM 4264 C CA . ALA A 1 47 ? -6.256 0.344 -4.880 1.00 0.00 47 ALA A CA 5
ATOM 4265 C C . ALA A 1 47 ? -6.334 -0.850 -3.934 1.00 0.00 47 ALA A C 5
ATOM 4266 O O . ALA A 1 47 ? -7.404 -1.184 -3.426 1.00 0.00 47 ALA A O 5
ATOM 4273 N N . LYS A 1 48 ? -5.193 -1.490 -3.702 1.00 0.00 48 LYS A N 5
ATOM 4274 C CA . LYS A 1 48 ? -5.130 -2.646 -2.816 1.00 0.00 48 LYS A CA 5
ATOM 4275 C C . LYS A 1 48 ? -5.559 -2.272 -1.401 1.00 0.00 48 LYS A C 5
ATOM 4276 O O . LYS A 1 48 ? -6.072 -3.107 -0.656 1.00 0.00 48 LYS A O 5
ATOM 4295 N N . HIS A 1 49 ? -5.346 -1.011 -1.037 1.00 0.00 49 HIS A N 5
ATOM 4296 C CA . HIS A 1 49 ? -5.712 -0.526 0.289 1.00 0.00 49 HIS A CA 5
ATOM 4297 C C . HIS A 1 49 ? -7.105 0.098 0.273 1.00 0.00 49 HIS A C 5
ATOM 4298 O O . HIS A 1 49 ? -7.891 -0.091 1.203 1.00 0.00 49 HIS A O 5
ATOM 4312 N N . LEU A 1 50 ? -7.403 0.841 -0.787 1.00 0.00 50 LEU A N 5
ATOM 4313 C CA . LEU A 1 50 ? -8.701 1.493 -0.923 1.00 0.00 50 LEU A CA 5
ATOM 4314 C C . LEU A 1 50 ? -9.831 0.469 -0.894 1.00 0.00 50 LEU A C 5
ATOM 4315 O O . LEU A 1 50 ? -10.756 0.572 -0.088 1.00 0.00 50 LEU A O 5
ATOM 4331 N N . LEU A 1 51 ? -9.748 -0.520 -1.778 1.00 0.00 51 LEU A N 5
ATOM 4332 C CA . LEU A 1 51 ? -10.762 -1.565 -1.853 1.00 0.00 51 LEU A CA 5
ATOM 4333 C C . LEU A 1 51 ? -10.797 -2.384 -0.566 1.00 0.00 51 LEU A C 5
ATOM 4334 O O . LEU A 1 51 ? -11.753 -3.116 -0.311 1.00 0.00 51 LEU A O 5
ATOM 4350 N N . GLN A 1 52 ? -9.750 -2.252 0.242 1.00 0.00 52 GLN A N 5
ATOM 4351 C CA . GLN A 1 52 ? -9.663 -2.978 1.503 1.00 0.00 52 GLN A CA 5
ATOM 4352 C C . GLN A 1 52 ? -10.255 -2.159 2.645 1.00 0.00 52 GLN A C 5
ATOM 4353 O O . GLN A 1 52 ? -10.660 -2.707 3.670 1.00 0.00 52 GLN A O 5
ATOM 4367 N N . VAL A 1 53 ? -10.302 -0.844 2.461 1.00 0.00 53 VAL A N 5
ATOM 4368 C CA . VAL A 1 53 ? -10.846 0.051 3.475 1.00 0.00 53 VAL A CA 5
ATOM 4369 C C . VAL A 1 53 ? -12.369 0.075 3.427 1.00 0.00 53 VAL A C 5
ATOM 4370 O O . VAL A 1 53 ? -13.028 0.396 4.417 1.00 0.00 53 VAL A O 5
ATOM 4383 N N . LYS A 1 54 ? -12.925 -0.267 2.270 1.00 0.00 54 LYS A N 5
ATOM 4384 C CA . LYS A 1 54 ? -14.372 -0.287 2.091 1.00 0.00 54 LYS A CA 5
ATOM 4385 C C . LYS A 1 54 ? -14.948 -1.646 2.473 1.00 0.00 54 LYS A C 5
ATOM 4386 O O . LYS A 1 54 ? -16.084 -1.740 2.938 1.00 0.00 54 LYS A O 5
ATOM 4405 N N . GLU A 1 55 ? -14.157 -2.696 2.275 1.00 0.00 55 GLU A N 5
ATOM 4406 C CA . GLU A 1 55 ? -14.590 -4.050 2.600 1.00 0.00 55 GLU A CA 5
ATOM 4407 C C . GLU A 1 55 ? -14.489 -4.309 4.100 1.00 0.00 55 GLU A C 5
ATOM 4408 O O . GLU A 1 55 ? -15.140 -5.209 4.632 1.00 0.00 55 GLU A O 5
ATOM 4420 N N . LYS A 1 56 ? -13.669 -3.513 4.778 1.00 0.00 56 LYS A N 5
ATOM 4421 C CA . LYS A 1 56 ? -13.481 -3.653 6.217 1.00 0.00 56 LYS A CA 5
ATOM 4422 C C . LYS A 1 56 ? -14.746 -3.258 6.971 1.00 0.00 56 LYS A C 5
ATOM 4423 O O . LYS A 1 56 ? -14.992 -3.731 8.080 1.00 0.00 56 LYS A O 5
ATOM 4442 N N . GLU A 1 57 ? -15.546 -2.388 6.362 1.00 0.00 57 GLU A N 5
ATOM 4443 C CA . GLU A 1 57 ? -16.786 -1.930 6.978 1.00 0.00 57 GLU A CA 5
ATOM 4444 C C . GLU A 1 57 ? -17.790 -3.074 7.095 1.00 0.00 57 GLU A C 5
ATOM 4445 O O . GLU A 1 57 ? -18.665 -3.058 7.960 1.00 0.00 57 GLU A O 5
ATOM 4457 N N . GLU A 1 58 ? -17.655 -4.063 6.218 1.00 0.00 58 GLU A N 5
ATOM 4458 C CA . GLU A 1 58 ? -18.551 -5.214 6.222 1.00 0.00 58 GLU A CA 5
ATOM 4459 C C . GLU A 1 58 ? -18.439 -5.986 7.534 1.00 0.00 58 GLU A C 5
ATOM 4460 O O . GLU A 1 58 ? -17.389 -5.990 8.177 1.00 0.00 58 GLU A O 5
ATOM 4472 N N . LYS A 1 59 ? -19.528 -6.639 7.924 1.00 0.00 59 LYS A N 5
ATOM 4473 C CA . LYS A 1 59 ? -19.554 -7.416 9.158 1.00 0.00 59 LYS A CA 5
ATOM 4474 C C . LYS A 1 59 ? -18.565 -8.575 9.091 1.00 0.00 59 LYS A C 5
ATOM 4475 O O . LYS A 1 59 ? -17.618 -8.642 9.875 1.00 0.00 59 LYS A O 5
ATOM 4494 N N . SER A 1 60 ? -18.791 -9.487 8.150 1.00 0.00 60 SER A N 5
ATOM 4495 C CA . SER A 1 60 ? -17.921 -10.645 7.983 1.00 0.00 60 SER A CA 5
ATOM 4496 C C . SER A 1 60 ? -17.927 -11.514 9.238 1.00 0.00 60 SER A C 5
ATOM 4497 O O . SER A 1 60 ? -18.996 -11.938 9.672 1.00 0.00 60 SER A O 5
ATOM 4506 N N . GLY A 1 1 ? 5.706 20.001 -22.191 1.00 0.00 1 GLY A N 6
ATOM 4507 C CA . GLY A 1 1 ? 5.501 21.092 -21.256 1.00 0.00 1 GLY A CA 6
ATOM 4508 C C . GLY A 1 1 ? 6.432 21.015 -20.063 1.00 0.00 1 GLY A C 6
ATOM 4509 O O . GLY A 1 1 ? 7.248 21.911 -19.845 1.00 0.00 1 GLY A O 6
ATOM 4513 N N . SER A 1 2 ? 6.311 19.943 -19.286 1.00 0.00 2 SER A N 6
ATOM 4514 C CA . SER A 1 2 ? 7.145 19.756 -18.105 1.00 0.00 2 SER A CA 6
ATOM 4515 C C . SER A 1 2 ? 7.532 18.290 -17.940 1.00 0.00 2 SER A C 6
ATOM 4516 O O . SER A 1 2 ? 6.900 17.401 -18.512 1.00 0.00 2 SER A O 6
ATOM 4524 N N . SER A 1 3 ? 8.575 18.044 -17.154 1.00 0.00 3 SER A N 6
ATOM 4525 C CA . SER A 1 3 ? 9.050 16.686 -16.915 1.00 0.00 3 SER A CA 6
ATOM 4526 C C . SER A 1 3 ? 8.662 16.212 -15.518 1.00 0.00 3 SER A C 6
ATOM 4527 O O . SER A 1 3 ? 8.033 16.943 -14.755 1.00 0.00 3 SER A O 6
ATOM 4535 N N . GLY A 1 4 ? 9.043 14.981 -15.191 1.00 0.00 4 GLY A N 6
ATOM 4536 C CA . GLY A 1 4 ? 8.726 14.429 -13.886 1.00 0.00 4 GLY A CA 6
ATOM 4537 C C . GLY A 1 4 ? 9.491 13.153 -13.596 1.00 0.00 4 GLY A C 6
ATOM 4538 O O . GLY A 1 4 ? 9.008 12.055 -13.871 1.00 0.00 4 GLY A O 6
ATOM 4542 N N . SER A 1 5 ? 10.689 13.297 -13.039 1.00 0.00 5 SER A N 6
ATOM 4543 C CA . SER A 1 5 ? 11.525 12.147 -12.716 1.00 0.00 5 SER A CA 6
ATOM 4544 C C . SER A 1 5 ? 11.552 11.900 -11.211 1.00 0.00 5 SER A C 6
ATOM 4545 O O . SER A 1 5 ? 12.439 12.382 -10.507 1.00 0.00 5 SER A O 6
ATOM 4553 N N . SER A 1 6 ? 10.572 11.145 -10.724 1.00 0.00 6 SER A N 6
ATOM 4554 C CA . SER A 1 6 ? 10.479 10.836 -9.302 1.00 0.00 6 SER A CA 6
ATOM 4555 C C . SER A 1 6 ? 10.721 9.350 -9.052 1.00 0.00 6 SER A C 6
ATOM 4556 O O . SER A 1 6 ? 11.509 8.976 -8.185 1.00 0.00 6 SER A O 6
ATOM 4564 N N . GLY A 1 7 ? 10.036 8.508 -9.820 1.00 0.00 7 GLY A N 6
ATOM 4565 C CA . GLY A 1 7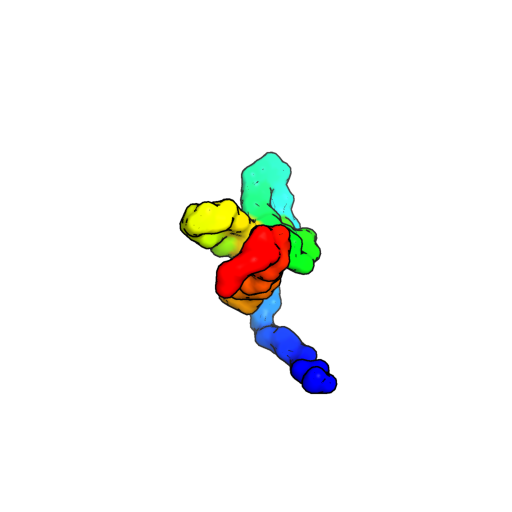 ? 10.190 7.073 -9.667 1.00 0.00 7 GLY A CA 6
ATOM 4566 C C . GLY A 1 7 ? 9.641 6.302 -10.851 1.00 0.00 7 GLY A C 6
ATOM 4567 O O . GLY A 1 7 ? 8.548 6.592 -11.337 1.00 0.00 7 GLY A O 6
ATOM 4571 N N . PHE A 1 8 ? 10.401 5.317 -11.317 1.00 0.00 8 PHE A N 6
ATOM 4572 C CA . PHE A 1 8 ? 9.986 4.503 -12.454 1.00 0.00 8 PHE A CA 6
ATOM 4573 C C . PHE A 1 8 ? 10.908 3.299 -12.626 1.00 0.00 8 PHE A C 6
ATOM 4574 O O . PHE A 1 8 ? 11.183 2.870 -13.746 1.00 0.00 8 PHE A O 6
ATOM 4591 N N . SER A 1 9 ? 11.381 2.759 -11.508 1.00 0.00 9 SER A N 6
ATOM 4592 C CA . SER A 1 9 ? 12.275 1.607 -11.534 1.00 0.00 9 SER A CA 6
ATOM 4593 C C . SER A 1 9 ? 12.181 0.817 -10.233 1.00 0.00 9 SER A C 6
ATOM 4594 O O . SER A 1 9 ? 13.192 0.373 -9.687 1.00 0.00 9 SER A O 6
ATOM 4602 N N . LYS A 1 10 ? 10.960 0.644 -9.740 1.00 0.00 10 LYS A N 6
ATOM 4603 C CA . LYS A 1 10 ? 10.730 -0.094 -8.503 1.00 0.00 10 LYS A CA 6
ATOM 4604 C C . LYS A 1 10 ? 11.426 0.585 -7.327 1.00 0.00 10 LYS A C 6
ATOM 4605 O O . LYS A 1 10 ? 12.605 0.344 -7.066 1.00 0.00 10 LYS A O 6
ATOM 4624 N N . THR A 1 11 ? 10.688 1.436 -6.620 1.00 0.00 11 THR A N 6
ATOM 4625 C CA . THR A 1 11 ? 11.234 2.149 -5.472 1.00 0.00 11 THR A CA 6
ATOM 4626 C C . THR A 1 11 ? 10.553 1.714 -4.180 1.00 0.00 11 THR A C 6
ATOM 4627 O O . THR A 1 11 ? 9.499 2.236 -3.818 1.00 0.00 11 THR A O 6
ATOM 4638 N N . GLN A 1 12 ? 11.162 0.756 -3.489 1.00 0.00 12 GLN A N 6
ATOM 4639 C CA . GLN A 1 12 ? 10.613 0.252 -2.236 1.00 0.00 12 GLN A CA 6
ATOM 4640 C C . GLN A 1 12 ? 11.727 -0.107 -1.258 1.00 0.00 12 GLN A C 6
ATOM 4641 O O . GLN A 1 12 ? 11.888 -1.269 -0.885 1.00 0.00 12 GLN A O 6
ATOM 4655 N N . ARG A 1 13 ? 12.493 0.898 -0.848 1.00 0.00 13 ARG A N 6
ATOM 4656 C CA . ARG A 1 13 ? 13.594 0.688 0.086 1.00 0.00 13 ARG A CA 6
ATOM 4657 C C . ARG A 1 13 ? 13.296 1.340 1.433 1.00 0.00 13 ARG A C 6
ATOM 4658 O O . ARG A 1 13 ? 12.283 2.020 1.594 1.00 0.00 13 ARG A O 6
ATOM 4679 N N . TRP A 1 14 ? 14.185 1.127 2.396 1.00 0.00 14 TRP A N 6
ATOM 4680 C CA . TRP A 1 14 ? 14.017 1.693 3.730 1.00 0.00 14 TRP A CA 6
ATOM 4681 C C . TRP A 1 14 ? 13.767 3.195 3.656 1.00 0.00 14 TRP A C 6
ATOM 4682 O O . TRP A 1 14 ? 14.538 3.932 3.041 1.00 0.00 14 TRP A O 6
ATOM 4703 N N . ALA A 1 15 ? 12.687 3.643 4.287 1.00 0.00 15 ALA A N 6
ATOM 4704 C CA . ALA A 1 15 ? 12.338 5.058 4.294 1.00 0.00 15 ALA A CA 6
ATOM 4705 C C . ALA A 1 15 ? 12.826 5.738 5.569 1.00 0.00 15 ALA A C 6
ATOM 4706 O O . ALA A 1 15 ? 12.602 5.241 6.672 1.00 0.00 15 ALA A O 6
ATOM 4713 N N . GLU A 1 16 ? 13.495 6.876 5.409 1.00 0.00 16 GLU A N 6
ATOM 4714 C CA . GLU A 1 16 ? 14.016 7.621 6.548 1.00 0.00 16 GLU A CA 6
ATOM 4715 C C . GLU A 1 16 ? 12.922 7.869 7.583 1.00 0.00 16 GLU A C 6
ATOM 4716 O O . GLU A 1 16 ? 11.728 7.791 7.292 1.00 0.00 16 GLU A O 6
ATOM 4728 N N . PRO A 1 17 ? 13.337 8.174 8.821 1.00 0.00 17 PRO A N 6
ATOM 4729 C CA . PRO A 1 17 ? 12.409 8.439 9.924 1.00 0.00 17 PRO A CA 6
ATOM 4730 C C . PRO A 1 17 ? 11.657 9.754 9.746 1.00 0.00 17 PRO A C 6
ATOM 4731 O O . PRO A 1 17 ? 11.997 10.763 10.363 1.00 0.00 17 PRO A O 6
ATOM 4742 N N . GLY A 1 18 ? 10.633 9.735 8.899 1.00 0.00 18 GLY A N 6
ATOM 4743 C CA . GLY A 1 18 ? 9.849 10.932 8.656 1.00 0.00 18 GLY A CA 6
ATOM 4744 C C . GLY A 1 18 ? 9.125 10.890 7.325 1.00 0.00 18 GLY A C 6
ATOM 4745 O O . GLY A 1 18 ? 8.145 11.605 7.122 1.00 0.00 18 GLY A O 6
ATOM 4749 N N . GLU A 1 19 ? 9.611 10.051 6.415 1.00 0.00 19 GLU A N 6
ATOM 4750 C CA . GLU A 1 19 ? 9.004 9.922 5.095 1.00 0.00 19 GLU A CA 6
ATOM 4751 C C . GLU A 1 19 ? 7.880 8.890 5.112 1.00 0.00 19 GLU A C 6
ATOM 4752 O O . GLU A 1 19 ? 7.797 8.039 5.998 1.00 0.00 19 GLU A O 6
ATOM 4764 N N . PRO A 1 20 ? 6.992 8.966 4.109 1.00 0.00 20 PRO A N 6
ATOM 4765 C CA . PRO A 1 20 ? 5.857 8.046 3.985 1.00 0.00 20 PRO A CA 6
ATOM 4766 C C . PRO A 1 20 ? 6.294 6.631 3.623 1.00 0.00 20 PRO A C 6
ATOM 4767 O O . PRO A 1 20 ? 7.311 6.437 2.956 1.00 0.00 20 PRO A O 6
ATOM 4778 N N . ILE A 1 21 ? 5.519 5.646 4.065 1.00 0.00 21 ILE A N 6
ATOM 4779 C CA . ILE A 1 21 ? 5.826 4.249 3.785 1.00 0.00 21 ILE A CA 6
ATOM 4780 C C . ILE A 1 21 ? 4.574 3.484 3.371 1.00 0.00 21 ILE A C 6
ATOM 4781 O O . ILE A 1 21 ? 3.480 3.742 3.874 1.00 0.00 21 ILE A O 6
ATOM 4797 N N . CYS A 1 22 ? 4.742 2.538 2.452 1.00 0.00 22 CYS A N 6
ATOM 4798 C CA . CYS A 1 22 ? 3.627 1.733 1.971 1.00 0.00 22 CYS A CA 6
ATOM 4799 C C . CYS A 1 22 ? 2.824 1.162 3.137 1.00 0.00 22 CYS A C 6
ATOM 4800 O O . CYS A 1 22 ? 3.389 0.743 4.147 1.00 0.00 22 CYS A O 6
ATOM 4807 N N . VAL A 1 23 ? 1.503 1.150 2.989 1.00 0.00 23 VAL A N 6
ATOM 4808 C CA . VAL A 1 23 ? 0.623 0.630 4.028 1.00 0.00 23 VAL A CA 6
ATOM 4809 C C . VAL A 1 23 ? 0.304 -0.842 3.792 1.00 0.00 23 VAL A C 6
ATOM 4810 O O . VAL A 1 23 ? -0.415 -1.466 4.573 1.00 0.00 23 VAL A O 6
ATOM 4823 N N . VAL A 1 24 ? 0.845 -1.394 2.710 1.00 0.00 24 VAL A N 6
ATOM 4824 C CA . VAL A 1 24 ? 0.619 -2.794 2.372 1.00 0.00 24 VAL A CA 6
ATOM 4825 C C . VAL A 1 24 ? 1.937 -3.554 2.271 1.00 0.00 24 VAL A C 6
ATOM 4826 O O . VAL A 1 24 ? 1.997 -4.753 2.541 1.00 0.00 24 VAL A O 6
ATOM 4839 N N . CYS A 1 25 ? 2.993 -2.847 1.881 1.00 0.00 25 CYS A N 6
ATOM 4840 C CA . CYS A 1 25 ? 4.312 -3.454 1.744 1.00 0.00 25 CYS A CA 6
ATOM 4841 C C . CYS A 1 25 ? 5.132 -3.265 3.017 1.00 0.00 25 CYS A C 6
ATOM 4842 O O . CYS A 1 25 ? 5.247 -4.176 3.835 1.00 0.00 25 CYS A O 6
ATOM 4849 N N . GLY A 1 26 ? 5.701 -2.073 3.176 1.00 0.00 26 GLY A N 6
ATOM 4850 C CA . GLY A 1 26 ? 6.503 -1.786 4.351 1.00 0.00 26 GLY A CA 6
ATOM 4851 C C . GLY A 1 26 ? 7.903 -1.326 3.998 1.00 0.00 26 GLY A C 6
ATOM 4852 O O . GLY A 1 26 ? 8.884 -1.805 4.569 1.00 0.00 26 GLY A O 6
ATOM 4856 N N . ARG A 1 27 ? 7.999 -0.395 3.054 1.00 0.00 27 ARG A N 6
ATOM 4857 C CA . ARG A 1 27 ? 9.290 0.128 2.624 1.00 0.00 27 ARG A CA 6
ATOM 4858 C C . ARG A 1 27 ? 9.247 1.648 2.499 1.00 0.00 27 ARG A C 6
ATOM 4859 O O . ARG A 1 27 ? 9.829 2.365 3.314 1.00 0.00 27 ARG A O 6
ATOM 4880 N N . TYR A 1 28 ? 8.554 2.133 1.475 1.00 0.00 28 TYR A N 6
ATOM 4881 C CA . TYR A 1 28 ? 8.437 3.567 1.241 1.00 0.00 28 TYR A CA 6
ATOM 4882 C C . TYR A 1 28 ? 7.178 3.889 0.442 1.00 0.00 28 TYR A C 6
ATOM 4883 O O . TYR A 1 28 ? 6.722 3.085 -0.370 1.00 0.00 28 TYR A O 6
ATOM 4901 N N . GLY A 1 29 ? 6.620 5.072 0.680 1.00 0.00 29 GLY A N 6
ATOM 4902 C CA . GLY A 1 29 ? 5.419 5.481 -0.025 1.00 0.00 29 GLY A CA 6
ATOM 4903 C C . GLY A 1 29 ? 5.610 6.773 -0.795 1.00 0.00 29 GLY A C 6
ATOM 4904 O O . GLY A 1 29 ? 5.184 7.837 -0.347 1.00 0.00 29 GLY A O 6
ATOM 4908 N N . GLU A 1 30 ? 6.252 6.679 -1.955 1.00 0.00 30 GLU A N 6
ATOM 4909 C CA . GLU A 1 30 ? 6.500 7.851 -2.786 1.00 0.00 30 GLU A CA 6
ATOM 4910 C C . GLU A 1 30 ? 5.191 8.546 -3.152 1.00 0.00 30 GLU A C 6
ATOM 4911 O O . GLU A 1 30 ? 5.174 9.736 -3.467 1.00 0.00 30 GLU A O 6
ATOM 4923 N N . TYR A 1 31 ? 4.097 7.794 -3.107 1.00 0.00 31 TYR A N 6
ATOM 4924 C CA . TYR A 1 31 ? 2.784 8.335 -3.437 1.00 0.00 31 TYR A CA 6
ATOM 4925 C C . TYR A 1 31 ? 1.881 8.359 -2.207 1.00 0.00 31 TYR A C 6
ATOM 4926 O O . TYR A 1 31 ? 1.988 7.505 -1.327 1.00 0.00 31 TYR A O 6
ATOM 4944 N N . ILE A 1 32 ? 0.991 9.345 -2.154 1.00 0.00 32 ILE A N 6
ATOM 4945 C CA . ILE A 1 32 ? 0.068 9.480 -1.035 1.00 0.00 32 ILE A CA 6
ATOM 4946 C C . ILE A 1 32 ? -1.354 9.735 -1.523 1.00 0.00 32 ILE A C 6
ATOM 4947 O O . ILE A 1 32 ? -1.591 10.624 -2.341 1.00 0.00 32 ILE A O 6
ATOM 4963 N N . CYS A 1 33 ? -2.297 8.950 -1.014 1.00 0.00 33 CYS A N 6
ATOM 4964 C CA . CYS A 1 33 ? -3.698 9.090 -1.397 1.00 0.00 33 CYS A CA 6
ATOM 4965 C C . CYS A 1 33 ? -4.298 10.363 -0.808 1.00 0.00 33 CYS A C 6
ATOM 4966 O O . CYS A 1 33 ? -3.599 11.154 -0.174 1.00 0.00 33 CYS A O 6
ATOM 4974 N N . ASP A 1 34 ? -5.595 10.553 -1.023 1.00 0.00 34 ASP A N 6
ATOM 4975 C CA . ASP A 1 34 ? -6.289 11.730 -0.514 1.00 0.00 34 ASP A CA 6
ATOM 4976 C C . ASP A 1 34 ? -7.254 11.350 0.605 1.00 0.00 34 ASP A C 6
ATOM 4977 O O . ASP A 1 34 ? -7.138 11.834 1.731 1.00 0.00 34 ASP A O 6
ATOM 4986 N N . LYS A 1 35 ? -8.208 10.481 0.287 1.00 0.00 35 LYS A N 6
ATOM 4987 C CA . LYS A 1 35 ? -9.194 10.035 1.264 1.00 0.00 35 LYS A CA 6
ATOM 4988 C C . LYS A 1 35 ? -8.514 9.535 2.534 1.00 0.00 35 LYS A C 6
ATOM 4989 O O . LYS A 1 35 ? -8.573 10.184 3.579 1.00 0.00 35 LYS A O 6
ATOM 5008 N N . THR A 1 36 ? -7.866 8.378 2.438 1.00 0.00 36 THR A N 6
ATOM 5009 C CA . THR A 1 36 ? -7.175 7.792 3.579 1.00 0.00 36 THR A CA 6
ATOM 5010 C C . THR A 1 36 ? -5.867 8.521 3.863 1.00 0.00 36 THR A C 6
ATOM 5011 O O . THR A 1 36 ? -5.332 8.448 4.969 1.00 0.00 36 THR A O 6
ATOM 5022 N N . ASP A 1 37 ? -5.357 9.225 2.858 1.00 0.00 37 ASP A N 6
ATOM 5023 C CA . ASP A 1 37 ? -4.111 9.970 3.000 1.00 0.00 37 ASP A CA 6
ATOM 5024 C C . ASP A 1 37 ? -2.942 9.027 3.271 1.00 0.00 37 ASP A C 6
ATOM 5025 O O . ASP A 1 37 ? -1.875 9.457 3.708 1.00 0.00 37 ASP A O 6
ATOM 5034 N N . GLU A 1 38 ? -3.153 7.741 3.010 1.00 0.00 38 GLU A N 6
ATOM 5035 C CA . GLU A 1 38 ? -2.117 6.738 3.228 1.00 0.00 38 GLU A CA 6
ATOM 5036 C C . GLU A 1 38 ? -0.979 6.905 2.224 1.00 0.00 38 GLU A C 6
ATOM 5037 O O . GLU A 1 38 ? -0.973 7.843 1.426 1.00 0.00 38 GLU A O 6
ATOM 5049 N N . ASP A 1 39 ? -0.018 5.990 2.272 1.00 0.00 39 ASP A N 6
ATOM 5050 C CA . ASP A 1 39 ? 1.126 6.034 1.367 1.00 0.00 39 ASP A CA 6
ATOM 5051 C C . ASP A 1 39 ? 1.325 4.688 0.677 1.00 0.00 39 ASP A C 6
ATOM 5052 O O . ASP A 1 39 ? 1.068 3.635 1.261 1.00 0.00 39 ASP A O 6
ATOM 5061 N N . VAL A 1 40 ? 1.783 4.730 -0.570 1.00 0.00 40 VAL A N 6
ATOM 5062 C CA . VAL A 1 40 ? 2.017 3.515 -1.340 1.00 0.00 40 VAL A CA 6
ATOM 5063 C C . VAL A 1 40 ? 3.238 3.661 -2.242 1.00 0.00 40 VAL A C 6
ATOM 5064 O O . VAL A 1 40 ? 3.699 4.773 -2.505 1.00 0.00 40 VAL A O 6
ATOM 5077 N N . CYS A 1 41 ? 3.757 2.533 -2.714 1.00 0.00 41 CYS A N 6
ATOM 5078 C CA . CYS A 1 41 ? 4.924 2.534 -3.587 1.00 0.00 41 CYS A CA 6
ATOM 5079 C C . CYS A 1 41 ? 4.521 2.274 -5.035 1.00 0.00 41 CYS A C 6
ATOM 5080 O O . CYS A 1 41 ? 5.086 2.854 -5.962 1.00 0.00 41 CYS A O 6
ATOM 5087 N N . SER A 1 42 ? 3.539 1.397 -5.222 1.00 0.00 42 SER A N 6
ATOM 5088 C CA . SER A 1 42 ? 3.061 1.057 -6.557 1.00 0.00 42 SER A CA 6
ATOM 5089 C C . SER A 1 42 ? 1.568 1.339 -6.688 1.00 0.00 42 SER A C 6
ATOM 5090 O O . SER A 1 42 ? 0.832 1.322 -5.700 1.00 0.00 42 SER A O 6
ATOM 5098 N N . LEU A 1 43 ? 1.127 1.598 -7.914 1.00 0.00 43 LEU A N 6
ATOM 5099 C CA . LEU A 1 43 ? -0.280 1.884 -8.176 1.00 0.00 43 LEU A CA 6
ATOM 5100 C C . LEU A 1 43 ? -1.168 0.746 -7.683 1.00 0.00 43 LEU A C 6
ATOM 5101 O O . LEU A 1 43 ? -2.294 0.973 -7.241 1.00 0.00 43 LEU A O 6
ATOM 5117 N N . GLU A 1 44 ? -0.652 -0.477 -7.761 1.00 0.00 44 GLU A N 6
ATOM 5118 C CA . GLU A 1 44 ? -1.399 -1.649 -7.320 1.00 0.00 44 GLU A CA 6
ATOM 5119 C C . GLU A 1 44 ? -1.673 -1.588 -5.820 1.00 0.00 44 GLU A C 6
ATOM 5120 O O . GLU A 1 44 ? -2.708 -2.057 -5.347 1.00 0.00 44 GLU A O 6
ATOM 5132 N N . CYS A 1 45 ? -0.736 -1.008 -5.077 1.00 0.00 45 CYS A N 6
ATOM 5133 C CA . CYS A 1 45 ? -0.873 -0.886 -3.631 1.00 0.00 45 CYS A CA 6
ATOM 5134 C C . CYS A 1 45 ? -1.982 0.098 -3.271 1.00 0.00 45 CYS A C 6
ATOM 5135 O O . CYS A 1 45 ? -2.694 -0.085 -2.283 1.00 0.00 45 CYS A O 6
ATOM 5142 N N . LYS A 1 46 ? -2.123 1.143 -4.079 1.00 0.00 46 LYS A N 6
ATOM 5143 C CA . LYS A 1 46 ? -3.145 2.157 -3.849 1.00 0.00 46 LYS A CA 6
ATOM 5144 C C . LYS A 1 46 ? -4.529 1.522 -3.754 1.00 0.00 46 LYS A C 6
ATOM 5145 O O . LYS A 1 46 ? -5.164 1.551 -2.700 1.00 0.00 46 LYS A O 6
ATOM 5164 N N . ALA A 1 47 ? -4.989 0.949 -4.861 1.00 0.00 47 ALA A N 6
ATOM 5165 C CA . ALA A 1 47 ? -6.296 0.305 -4.901 1.00 0.00 47 ALA A CA 6
ATOM 5166 C C . ALA A 1 47 ? -6.359 -0.870 -3.931 1.00 0.00 47 ALA A C 6
ATOM 5167 O O . ALA A 1 47 ? -7.421 -1.193 -3.398 1.00 0.00 47 ALA A O 6
ATOM 5174 N N . LYS A 1 48 ? -5.215 -1.507 -3.705 1.00 0.00 48 LYS A N 6
ATOM 5175 C CA . LYS A 1 48 ? -5.138 -2.646 -2.798 1.00 0.00 48 LYS A CA 6
ATOM 5176 C C . LYS A 1 48 ? -5.554 -2.246 -1.386 1.00 0.00 48 LYS A C 6
ATOM 5177 O O . LYS A 1 48 ? -6.071 -3.065 -0.625 1.00 0.00 48 LYS A O 6
ATOM 5196 N N . HIS A 1 49 ? -5.326 -0.983 -1.043 1.00 0.00 49 HIS A N 6
ATOM 5197 C CA . HIS A 1 49 ? -5.679 -0.474 0.278 1.00 0.00 49 HIS A CA 6
ATOM 5198 C C . HIS A 1 49 ? -7.065 0.164 0.262 1.00 0.00 49 HIS A C 6
ATOM 5199 O O . HIS A 1 49 ? -7.832 0.031 1.216 1.00 0.00 49 HIS A O 6
ATOM 5213 N N . LEU A 1 50 ? -7.379 0.857 -0.827 1.00 0.00 50 LEU A N 6
ATOM 5214 C CA . LEU A 1 50 ? -8.673 1.516 -0.967 1.00 0.00 50 LEU A CA 6
ATOM 5215 C C . LEU A 1 50 ? -9.810 0.501 -0.915 1.00 0.00 50 LEU A C 6
ATOM 5216 O O . LEU A 1 50 ? -10.729 0.624 -0.103 1.00 0.00 50 LEU A O 6
ATOM 5232 N N . LEU A 1 51 ? -9.741 -0.502 -1.783 1.00 0.00 51 LEU A N 6
ATOM 5233 C CA . LEU A 1 51 ? -10.764 -1.541 -1.834 1.00 0.00 51 LEU A CA 6
ATOM 5234 C C . LEU A 1 51 ? -10.802 -2.333 -0.531 1.00 0.00 51 LEU A C 6
ATOM 5235 O O . LEU A 1 51 ? -11.764 -3.049 -0.257 1.00 0.00 51 LEU A O 6
ATOM 5251 N N . GLN A 1 52 ? -9.749 -2.197 0.269 1.00 0.00 52 GLN A N 6
ATOM 5252 C CA . GLN A 1 52 ? -9.663 -2.898 1.544 1.00 0.00 52 GLN A CA 6
ATOM 5253 C C . GLN A 1 52 ? -10.260 -2.059 2.669 1.00 0.00 52 GLN A C 6
ATOM 5254 O O . GLN A 1 52 ? -10.712 -2.591 3.683 1.00 0.00 52 GLN A O 6
ATOM 5268 N N . VAL A 1 53 ? -10.258 -0.742 2.483 1.00 0.00 53 VAL A N 6
ATOM 5269 C CA . VAL A 1 53 ? -10.799 0.171 3.482 1.00 0.00 53 VAL A CA 6
ATOM 5270 C C . VAL A 1 53 ? -12.318 0.263 3.377 1.00 0.00 53 VAL A C 6
ATOM 5271 O O . VAL A 1 53 ? -13.000 0.590 4.348 1.00 0.00 53 VAL A O 6
ATOM 5284 N N . LYS A 1 54 ? -12.842 -0.029 2.192 1.00 0.00 54 LYS A N 6
ATOM 5285 C CA . LYS A 1 54 ? -14.280 0.018 1.958 1.00 0.00 54 LYS A CA 6
ATOM 5286 C C . LYS A 1 54 ? -15.021 -0.885 2.939 1.00 0.00 54 LYS A C 6
ATOM 5287 O O . LYS A 1 54 ? -16.196 -0.667 3.231 1.00 0.00 54 LYS A O 6
ATOM 5306 N N . GLU A 1 55 ? -14.324 -1.898 3.446 1.00 0.00 55 GLU A N 6
ATOM 5307 C CA . GLU A 1 55 ? -14.917 -2.832 4.395 1.00 0.00 55 GLU A CA 6
ATOM 5308 C C . GLU A 1 55 ? -15.449 -2.097 5.622 1.00 0.00 55 GLU A C 6
ATOM 5309 O O . GLU A 1 55 ? -16.455 -2.495 6.211 1.00 0.00 55 GLU A O 6
ATOM 5321 N N . LYS A 1 56 ? -14.766 -1.023 6.003 1.00 0.00 56 LYS A N 6
ATOM 5322 C CA . LYS A 1 56 ? -15.169 -0.231 7.159 1.00 0.00 56 LYS A CA 6
ATOM 5323 C C . LYS A 1 56 ? -15.957 1.001 6.726 1.00 0.00 56 LYS A C 6
ATOM 5324 O O . LYS A 1 56 ? -16.741 1.550 7.500 1.00 0.00 56 LYS A O 6
ATOM 5343 N N . GLU A 1 57 ? -15.743 1.429 5.486 1.00 0.00 57 GLU A N 6
ATOM 5344 C CA . GLU A 1 57 ? -16.435 2.597 4.952 1.00 0.00 57 GLU A CA 6
ATOM 5345 C C . GLU A 1 57 ? -16.060 3.855 5.730 1.00 0.00 57 GLU A C 6
ATOM 5346 O O . GLU A 1 57 ? -16.927 4.637 6.119 1.00 0.00 57 GLU A O 6
ATOM 5358 N N . GLU A 1 58 ? -14.763 4.041 5.952 1.00 0.00 58 GLU A N 6
ATOM 5359 C CA . GLU A 1 58 ? -14.273 5.204 6.684 1.00 0.00 58 GLU A CA 6
ATOM 5360 C C . GLU A 1 58 ? -14.786 5.196 8.121 1.00 0.00 58 GLU A C 6
ATOM 5361 O O . GLU A 1 58 ? -15.389 4.223 8.573 1.00 0.00 58 GLU A O 6
ATOM 5373 N N . LYS A 1 59 ? -14.540 6.289 8.836 1.00 0.00 59 LYS A N 6
ATOM 5374 C CA . LYS A 1 59 ? -14.976 6.411 10.222 1.00 0.00 59 LYS A CA 6
ATOM 5375 C C . LYS A 1 59 ? -16.137 7.393 10.343 1.00 0.00 59 LYS A C 6
ATOM 5376 O O . LYS A 1 59 ? -17.126 7.118 11.023 1.00 0.00 59 LYS A O 6
ATOM 5395 N N . SER A 1 60 ? -16.010 8.537 9.679 1.00 0.00 60 SER A N 6
ATOM 5396 C CA . SER A 1 60 ? -17.048 9.561 9.714 1.00 0.00 60 SER A CA 6
ATOM 5397 C C . SER A 1 60 ? -17.890 9.524 8.443 1.00 0.00 60 SER A C 6
ATOM 5398 O O . SER A 1 60 ? -17.819 8.546 7.700 1.00 0.00 60 SER A O 6
ATOM 5407 N N . GLY A 1 1 ? 32.590 11.720 -20.090 1.00 0.00 1 GLY A N 7
ATOM 5408 C CA . GLY A 1 1 ? 32.054 11.949 -18.761 1.00 0.00 1 GLY A CA 7
ATOM 5409 C C . GLY A 1 1 ? 31.662 10.662 -18.064 1.00 0.00 1 GLY A C 7
ATOM 5410 O O . GLY A 1 1 ? 32.022 9.572 -18.510 1.00 0.00 1 GLY A O 7
ATOM 5414 N N . SER A 1 2 ? 30.923 10.786 -16.966 1.00 0.00 2 SER A N 7
ATOM 5415 C CA . SER A 1 2 ? 30.486 9.623 -16.203 1.00 0.00 2 SER A CA 7
ATOM 5416 C C . SER A 1 2 ? 29.187 9.919 -15.459 1.00 0.00 2 SER A C 7
ATOM 5417 O O . SER A 1 2 ? 28.958 11.041 -15.009 1.00 0.00 2 SER A O 7
ATOM 5425 N N . SER A 1 3 ? 28.340 8.902 -15.334 1.00 0.00 3 SER A N 7
ATOM 5426 C CA . SER A 1 3 ? 27.062 9.052 -14.648 1.00 0.00 3 SER A CA 7
ATOM 5427 C C . SER A 1 3 ? 26.427 7.691 -14.379 1.00 0.00 3 SER A C 7
ATOM 5428 O O . SER A 1 3 ? 26.953 6.656 -14.787 1.00 0.00 3 SER A O 7
ATOM 5436 N N . GLY A 1 4 ? 25.291 7.701 -13.688 1.00 0.00 4 GLY A N 7
ATOM 5437 C CA . GLY A 1 4 ? 24.601 6.463 -13.376 1.00 0.00 4 GLY A CA 7
ATOM 5438 C C . GLY A 1 4 ? 23.100 6.646 -13.271 1.00 0.00 4 GLY A C 7
ATOM 5439 O O . GLY A 1 4 ? 22.625 7.568 -12.609 1.00 0.00 4 GLY A O 7
ATOM 5443 N N . SER A 1 5 ? 22.351 5.765 -13.927 1.00 0.00 5 SER A N 7
ATOM 5444 C CA . SER A 1 5 ? 20.895 5.837 -13.909 1.00 0.00 5 SER A CA 7
ATOM 5445 C C . SER A 1 5 ? 20.285 4.450 -13.728 1.00 0.00 5 SER A C 7
ATOM 5446 O O . SER A 1 5 ? 20.360 3.605 -14.620 1.00 0.00 5 SER A O 7
ATOM 5454 N N . SER A 1 6 ? 19.680 4.223 -12.566 1.00 0.00 6 SER A N 7
ATOM 5455 C CA . SER A 1 6 ? 19.059 2.938 -12.266 1.00 0.00 6 SER A CA 7
ATOM 5456 C C . SER A 1 6 ? 17.610 3.124 -11.826 1.00 0.00 6 SER A C 7
ATOM 5457 O O . SER A 1 6 ? 17.291 4.045 -11.075 1.00 0.00 6 SER A O 7
ATOM 5465 N N . GLY A 1 7 ? 16.737 2.241 -12.299 1.00 0.00 7 GLY A N 7
ATOM 5466 C CA . GLY A 1 7 ? 15.332 2.324 -11.945 1.00 0.00 7 GLY A CA 7
ATOM 5467 C C . GLY A 1 7 ? 14.484 1.315 -12.694 1.00 0.00 7 GLY A C 7
ATOM 5468 O O . GLY A 1 7 ? 13.628 1.686 -13.496 1.00 0.00 7 GLY A O 7
ATOM 5472 N N . PHE A 1 8 ? 14.724 0.034 -12.433 1.00 0.00 8 PHE A N 7
ATOM 5473 C CA . PHE A 1 8 ? 13.978 -1.033 -13.090 1.00 0.00 8 PHE A CA 7
ATOM 5474 C C . PHE A 1 8 ? 13.369 -1.983 -12.063 1.00 0.00 8 PHE A C 7
ATOM 5475 O O . PHE A 1 8 ? 13.140 -3.158 -12.347 1.00 0.00 8 PHE A O 7
ATOM 5492 N N . SER A 1 9 ? 13.109 -1.464 -10.867 1.00 0.00 9 SER A N 7
ATOM 5493 C CA . SER A 1 9 ? 12.531 -2.266 -9.795 1.00 0.00 9 SER A CA 7
ATOM 5494 C C . SER A 1 9 ? 11.766 -1.386 -8.810 1.00 0.00 9 SER A C 7
ATOM 5495 O O . SER A 1 9 ? 11.655 -1.710 -7.627 1.00 0.00 9 SER A O 7
ATOM 5503 N N . LYS A 1 10 ? 11.241 -0.271 -9.307 1.00 0.00 10 LYS A N 7
ATOM 5504 C CA . LYS A 1 10 ? 10.486 0.657 -8.473 1.00 0.00 10 LYS A CA 7
ATOM 5505 C C . LYS A 1 10 ? 11.342 1.172 -7.320 1.00 0.00 10 LYS A C 7
ATOM 5506 O O . LYS A 1 10 ? 12.531 0.865 -7.229 1.00 0.00 10 LYS A O 7
ATOM 5525 N N . THR A 1 11 ? 10.729 1.958 -6.440 1.00 0.00 11 THR A N 7
ATOM 5526 C CA . THR A 1 11 ? 11.434 2.516 -5.293 1.00 0.00 11 THR A CA 7
ATOM 5527 C C . THR A 1 11 ? 10.802 2.058 -3.983 1.00 0.00 11 THR A C 7
ATOM 5528 O O . THR A 1 11 ? 9.984 2.768 -3.398 1.00 0.00 11 THR A O 7
ATOM 5539 N N . GLN A 1 12 ? 11.186 0.869 -3.529 1.00 0.00 12 GLN A N 7
ATOM 5540 C CA . GLN A 1 12 ? 10.656 0.318 -2.288 1.00 0.00 12 GLN A CA 7
ATOM 5541 C C . GLN A 1 12 ? 11.785 -0.073 -1.340 1.00 0.00 12 GLN A C 7
ATOM 5542 O O . GLN A 1 12 ? 12.017 -1.256 -1.091 1.00 0.00 12 GLN A O 7
ATOM 5556 N N . ARG A 1 13 ? 12.483 0.928 -0.815 1.00 0.00 13 ARG A N 7
ATOM 5557 C CA . ARG A 1 13 ? 13.589 0.688 0.105 1.00 0.00 13 ARG A CA 7
ATOM 5558 C C . ARG A 1 13 ? 13.314 1.324 1.464 1.00 0.00 13 ARG A C 7
ATOM 5559 O O . ARG A 1 13 ? 12.312 2.016 1.645 1.00 0.00 13 ARG A O 7
ATOM 5580 N N . TRP A 1 14 ? 14.210 1.086 2.415 1.00 0.00 14 TRP A N 7
ATOM 5581 C CA . TRP A 1 14 ? 14.064 1.636 3.758 1.00 0.00 14 TRP A CA 7
ATOM 5582 C C . TRP A 1 14 ? 13.832 3.142 3.707 1.00 0.00 14 TRP A C 7
ATOM 5583 O O . TRP A 1 14 ? 14.661 3.889 3.188 1.00 0.00 14 TRP A O 7
ATOM 5604 N N . ALA A 1 15 ? 12.702 3.581 4.251 1.00 0.00 15 ALA A N 7
ATOM 5605 C CA . ALA A 1 15 ? 12.363 4.999 4.269 1.00 0.00 15 ALA A CA 7
ATOM 5606 C C . ALA A 1 15 ? 12.850 5.663 5.553 1.00 0.00 15 ALA A C 7
ATOM 5607 O O . ALA A 1 15 ? 12.630 5.149 6.649 1.00 0.00 15 ALA A O 7
ATOM 5614 N N . GLU A 1 16 ? 13.513 6.806 5.408 1.00 0.00 16 GLU A N 7
ATOM 5615 C CA . GLU A 1 16 ? 14.032 7.538 6.557 1.00 0.00 16 GLU A CA 7
ATOM 5616 C C . GLU A 1 16 ? 12.938 7.765 7.596 1.00 0.00 16 GLU A C 7
ATOM 5617 O O . GLU A 1 16 ? 11.744 7.683 7.306 1.00 0.00 16 GLU A O 7
ATOM 5629 N N . PRO A 1 17 ? 13.353 8.057 8.838 1.00 0.00 17 PRO A N 7
ATOM 5630 C CA . PRO A 1 17 ? 12.425 8.302 9.946 1.00 0.00 17 PRO A CA 7
ATOM 5631 C C . PRO A 1 17 ? 11.665 9.615 9.786 1.00 0.00 17 PRO A C 7
ATOM 5632 O O . PRO A 1 17 ? 11.999 10.617 10.416 1.00 0.00 17 PRO A O 7
ATOM 5643 N N . GLY A 1 18 ? 10.641 9.601 8.939 1.00 0.00 18 GLY A N 7
ATOM 5644 C CA . GLY A 1 18 ? 9.849 10.796 8.712 1.00 0.00 18 GLY A CA 7
ATOM 5645 C C . GLY A 1 18 ? 9.103 10.755 7.394 1.00 0.00 18 GLY A C 7
ATOM 5646 O O . GLY A 1 18 ? 8.053 11.380 7.249 1.00 0.00 18 GLY A O 7
ATOM 5650 N N . GLU A 1 19 ? 9.648 10.020 6.429 1.00 0.00 19 GLU A N 7
ATOM 5651 C CA . GLU A 1 19 ? 9.027 9.904 5.115 1.00 0.00 19 GLU A CA 7
ATOM 5652 C C . GLU A 1 19 ? 7.909 8.865 5.132 1.00 0.00 19 GLU A C 7
ATOM 5653 O O . GLU A 1 19 ? 7.840 8.004 6.010 1.00 0.00 19 GLU A O 7
ATOM 5665 N N . PRO A 1 20 ? 7.012 8.946 4.138 1.00 0.00 20 PRO A N 7
ATOM 5666 C CA . PRO A 1 20 ? 5.881 8.021 4.015 1.00 0.00 20 PRO A CA 7
ATOM 5667 C C . PRO A 1 20 ? 6.323 6.612 3.633 1.00 0.00 20 PRO A C 7
ATOM 5668 O O . PRO A 1 20 ? 7.333 6.432 2.953 1.00 0.00 20 PRO A O 7
ATOM 5679 N N . ILE A 1 21 ? 5.560 5.618 4.074 1.00 0.00 21 ILE A N 7
ATOM 5680 C CA . ILE A 1 21 ? 5.872 4.226 3.777 1.00 0.00 21 ILE A CA 7
ATOM 5681 C C . ILE A 1 21 ? 4.621 3.457 3.365 1.00 0.00 21 ILE A C 7
ATOM 5682 O O . ILE A 1 21 ? 3.530 3.705 3.877 1.00 0.00 21 ILE A O 7
ATOM 5698 N N . CYS A 1 22 ? 4.788 2.522 2.436 1.00 0.00 22 CYS A N 7
ATOM 5699 C CA . CYS A 1 22 ? 3.673 1.714 1.955 1.00 0.00 22 CYS A CA 7
ATOM 5700 C C . CYS A 1 22 ? 2.888 1.121 3.121 1.00 0.00 22 CYS A C 7
ATOM 5701 O O . CYS A 1 22 ? 3.467 0.687 4.117 1.00 0.00 22 CYS A O 7
ATOM 5708 N N . VAL A 1 23 ? 1.565 1.106 2.989 1.00 0.00 23 VAL A N 7
ATOM 5709 C CA . VAL A 1 23 ? 0.699 0.566 4.030 1.00 0.00 23 VAL A CA 7
ATOM 5710 C C . VAL A 1 23 ? 0.379 -0.902 3.771 1.00 0.00 23 VAL A C 7
ATOM 5711 O O . VAL A 1 23 ? -0.319 -1.545 4.557 1.00 0.00 23 VAL A O 7
ATOM 5724 N N . VAL A 1 24 ? 0.894 -1.428 2.664 1.00 0.00 24 VAL A N 7
ATOM 5725 C CA . VAL A 1 24 ? 0.664 -2.822 2.302 1.00 0.00 24 VAL A CA 7
ATOM 5726 C C . VAL A 1 24 ? 1.980 -3.581 2.177 1.00 0.00 24 VAL A C 7
ATOM 5727 O O . VAL A 1 24 ? 2.032 -4.794 2.385 1.00 0.00 24 VAL A O 7
ATOM 5740 N N . CYS A 1 25 ? 3.043 -2.860 1.835 1.00 0.00 25 CYS A N 7
ATOM 5741 C CA . CYS A 1 25 ? 4.360 -3.465 1.682 1.00 0.00 25 CYS A CA 7
ATOM 5742 C C . CYS A 1 25 ? 5.192 -3.284 2.949 1.00 0.00 25 CYS A C 7
ATOM 5743 O O . CYS A 1 25 ? 5.310 -4.199 3.762 1.00 0.00 25 CYS A O 7
ATOM 5750 N N . GLY A 1 26 ? 5.768 -2.096 3.108 1.00 0.00 26 GLY A N 7
ATOM 5751 C CA . GLY A 1 26 ? 6.581 -1.817 4.277 1.00 0.00 26 GLY A CA 7
ATOM 5752 C C . GLY A 1 26 ? 7.976 -1.346 3.914 1.00 0.00 26 GLY A C 7
ATOM 5753 O O . GLY A 1 26 ? 8.965 -1.841 4.454 1.00 0.00 26 GLY A O 7
ATOM 5757 N N . ARG A 1 27 ? 8.055 -0.389 2.995 1.00 0.00 27 ARG A N 7
ATOM 5758 C CA . ARG A 1 27 ? 9.340 0.145 2.558 1.00 0.00 27 ARG A CA 7
ATOM 5759 C C . ARG A 1 27 ? 9.287 1.667 2.451 1.00 0.00 27 ARG A C 7
ATOM 5760 O O . ARG A 1 27 ? 9.854 2.377 3.282 1.00 0.00 27 ARG A O 7
ATOM 5781 N N . TYR A 1 28 ? 8.604 2.159 1.424 1.00 0.00 28 TYR A N 7
ATOM 5782 C CA . TYR A 1 28 ? 8.480 3.595 1.207 1.00 0.00 28 TYR A CA 7
ATOM 5783 C C . TYR A 1 28 ? 7.224 3.918 0.403 1.00 0.00 28 TYR A C 7
ATOM 5784 O O . TYR A 1 28 ? 6.787 3.127 -0.432 1.00 0.00 28 TYR A O 7
ATOM 5802 N N . GLY A 1 29 ? 6.648 5.088 0.661 1.00 0.00 29 GLY A N 7
ATOM 5803 C CA . GLY A 1 29 ? 5.448 5.497 -0.046 1.00 0.00 29 GLY A CA 7
ATOM 5804 C C . GLY A 1 29 ? 5.648 6.775 -0.836 1.00 0.00 29 GLY A C 7
ATOM 5805 O O . GLY A 1 29 ? 5.281 7.857 -0.379 1.00 0.00 29 GLY A O 7
ATOM 5809 N N . GLU A 1 30 ? 6.232 6.650 -2.023 1.00 0.00 30 GLU A N 7
ATOM 5810 C CA . GLU A 1 30 ? 6.482 7.806 -2.876 1.00 0.00 30 GLU A CA 7
ATOM 5811 C C . GLU A 1 30 ? 5.176 8.508 -3.237 1.00 0.00 30 GLU A C 7
ATOM 5812 O O . GLU A 1 30 ? 5.173 9.677 -3.624 1.00 0.00 30 GLU A O 7
ATOM 5824 N N . TYR A 1 31 ? 4.068 7.786 -3.108 1.00 0.00 31 TYR A N 7
ATOM 5825 C CA . TYR A 1 31 ? 2.756 8.338 -3.423 1.00 0.00 31 TYR A CA 7
ATOM 5826 C C . TYR A 1 31 ? 1.864 8.364 -2.186 1.00 0.00 31 TYR A C 7
ATOM 5827 O O . TYR A 1 31 ? 2.007 7.535 -1.286 1.00 0.00 31 TYR A O 7
ATOM 5845 N N . ILE A 1 32 ? 0.944 9.322 -2.147 1.00 0.00 32 ILE A N 7
ATOM 5846 C CA . ILE A 1 32 ? 0.028 9.457 -1.022 1.00 0.00 32 ILE A CA 7
ATOM 5847 C C . ILE A 1 32 ? -1.396 9.719 -1.500 1.00 0.00 32 ILE A C 7
ATOM 5848 O O . ILE A 1 32 ? -1.639 10.642 -2.278 1.00 0.00 32 ILE A O 7
ATOM 5864 N N . CYS A 1 33 ? -2.332 8.904 -1.029 1.00 0.00 33 CYS A N 7
ATOM 5865 C CA . CYS A 1 33 ? -3.733 9.049 -1.407 1.00 0.00 33 CYS A CA 7
ATOM 5866 C C . CYS A 1 33 ? -4.337 10.305 -0.788 1.00 0.00 33 CYS A C 7
ATOM 5867 O O . CYS A 1 33 ? -3.641 11.084 -0.136 1.00 0.00 33 CYS A O 7
ATOM 5875 N N . ASP A 1 34 ? -5.635 10.496 -0.997 1.00 0.00 34 ASP A N 7
ATOM 5876 C CA . ASP A 1 34 ? -6.333 11.659 -0.459 1.00 0.00 34 ASP A CA 7
ATOM 5877 C C . ASP A 1 34 ? -7.299 11.248 0.648 1.00 0.00 34 ASP A C 7
ATOM 5878 O O . ASP A 1 34 ? -7.197 11.718 1.782 1.00 0.00 34 ASP A O 7
ATOM 5887 N N . LYS A 1 35 ? -8.238 10.370 0.312 1.00 0.00 35 LYS A N 7
ATOM 5888 C CA . LYS A 1 35 ? -9.223 9.896 1.276 1.00 0.00 35 LYS A CA 7
ATOM 5889 C C . LYS A 1 35 ? -8.543 9.388 2.543 1.00 0.00 35 LYS A C 7
ATOM 5890 O O . LYS A 1 35 ? -8.624 10.017 3.599 1.00 0.00 35 LYS A O 7
ATOM 5909 N N . THR A 1 36 ? -7.870 8.247 2.432 1.00 0.00 36 THR A N 7
ATOM 5910 C CA . THR A 1 36 ? -7.176 7.655 3.569 1.00 0.00 36 THR A CA 7
ATOM 5911 C C . THR A 1 36 ? -5.882 8.401 3.872 1.00 0.00 36 THR A C 7
ATOM 5912 O O . THR A 1 36 ? -5.357 8.328 4.983 1.00 0.00 36 THR A O 7
ATOM 5923 N N . ASP A 1 37 ? -5.372 9.120 2.878 1.00 0.00 37 ASP A N 7
ATOM 5924 C CA . ASP A 1 37 ? -4.139 9.882 3.038 1.00 0.00 37 ASP A CA 7
ATOM 5925 C C . ASP A 1 37 ? -2.959 8.954 3.312 1.00 0.00 37 ASP A C 7
ATOM 5926 O O . ASP A 1 37 ? -1.902 9.396 3.761 1.00 0.00 37 ASP A O 7
ATOM 5935 N N . GLU A 1 38 ? -3.148 7.667 3.038 1.00 0.00 38 GLU A N 7
ATOM 5936 C CA . GLU A 1 38 ? -2.099 6.678 3.256 1.00 0.00 38 GLU A CA 7
ATOM 5937 C C . GLU A 1 38 ? -0.965 6.856 2.251 1.00 0.00 38 GLU A C 7
ATOM 5938 O O . GLU A 1 38 ? -0.972 7.792 1.451 1.00 0.00 38 GLU A O 7
ATOM 5950 N N . ASP A 1 39 ? 0.007 5.952 2.298 1.00 0.00 39 ASP A N 7
ATOM 5951 C CA . ASP A 1 39 ? 1.147 6.008 1.391 1.00 0.00 39 ASP A CA 7
ATOM 5952 C C . ASP A 1 39 ? 1.347 4.669 0.686 1.00 0.00 39 ASP A C 7
ATOM 5953 O O . ASP A 1 39 ? 1.095 3.610 1.260 1.00 0.00 39 ASP A O 7
ATOM 5962 N N . VAL A 1 40 ? 1.800 4.726 -0.562 1.00 0.00 40 VAL A N 7
ATOM 5963 C CA . VAL A 1 40 ? 2.033 3.518 -1.346 1.00 0.00 40 VAL A CA 7
ATOM 5964 C C . VAL A 1 40 ? 3.252 3.676 -2.248 1.00 0.00 40 VAL A C 7
ATOM 5965 O O . VAL A 1 40 ? 3.709 4.791 -2.504 1.00 0.00 40 VAL A O 7
ATOM 5978 N N . CYS A 1 41 ? 3.774 2.553 -2.730 1.00 0.00 41 CYS A N 7
ATOM 5979 C CA . CYS A 1 41 ? 4.940 2.565 -3.605 1.00 0.00 41 CYS A CA 7
ATOM 5980 C C . CYS A 1 41 ? 4.534 2.323 -5.055 1.00 0.00 41 CYS A C 7
ATOM 5981 O O . CYS A 1 41 ? 5.098 2.915 -5.976 1.00 0.00 41 CYS A O 7
ATOM 5988 N N . SER A 1 42 ? 3.551 1.450 -5.251 1.00 0.00 42 SER A N 7
ATOM 5989 C CA . SER A 1 42 ? 3.072 1.126 -6.590 1.00 0.00 42 SER A CA 7
ATOM 5990 C C . SER A 1 42 ? 1.578 1.413 -6.716 1.00 0.00 42 SER A C 7
ATOM 5991 O O . SER A 1 42 ? 0.858 1.469 -5.718 1.00 0.00 42 SER A O 7
ATOM 5999 N N . LEU A 1 43 ? 1.119 1.595 -7.949 1.00 0.00 43 LEU A N 7
ATOM 6000 C CA . LEU A 1 43 ? -0.289 1.877 -8.207 1.00 0.00 43 LEU A CA 7
ATOM 6001 C C . LEU A 1 43 ? -1.172 0.736 -7.711 1.00 0.00 43 LEU A C 7
ATOM 6002 O O . LEU A 1 43 ? -2.305 0.957 -7.285 1.00 0.00 43 LEU A O 7
ATOM 6018 N N . GLU A 1 44 ? -0.644 -0.482 -7.768 1.00 0.00 44 GLU A N 7
ATOM 6019 C CA . GLU A 1 44 ? -1.385 -1.657 -7.323 1.00 0.00 44 GLU A CA 7
ATOM 6020 C C . GLU A 1 44 ? -1.666 -1.587 -5.825 1.00 0.00 44 GLU A C 7
ATOM 6021 O O . GLU A 1 44 ? -2.712 -2.038 -5.356 1.00 0.00 44 GLU A O 7
ATOM 6033 N N . CYS A 1 45 ? -0.725 -1.019 -5.078 1.00 0.00 45 CYS A N 7
ATOM 6034 C CA . CYS A 1 45 ? -0.869 -0.891 -3.633 1.00 0.00 45 CYS A CA 7
ATOM 6035 C C . CYS A 1 45 ? -1.980 0.095 -3.283 1.00 0.00 45 CYS A C 7
ATOM 6036 O O . CYS A 1 45 ? -2.698 -0.086 -2.299 1.00 0.00 45 CYS A O 7
ATOM 6043 N N . LYS A 1 46 ? -2.115 1.138 -4.095 1.00 0.00 46 LYS A N 7
ATOM 6044 C CA . LYS A 1 46 ? -3.139 2.152 -3.873 1.00 0.00 46 LYS A CA 7
ATOM 6045 C C . LYS A 1 46 ? -4.522 1.517 -3.774 1.00 0.00 46 LYS A C 7
ATOM 6046 O O . LYS A 1 46 ? -5.162 1.560 -2.724 1.00 0.00 46 LYS A O 7
ATOM 6065 N N . ALA A 1 47 ? -4.977 0.926 -4.874 1.00 0.00 47 ALA A N 7
ATOM 6066 C CA . ALA A 1 47 ? -6.282 0.278 -4.910 1.00 0.00 47 ALA A CA 7
ATOM 6067 C C . ALA A 1 47 ? -6.347 -0.883 -3.923 1.00 0.00 47 ALA A C 7
ATOM 6068 O O . ALA A 1 47 ? -7.410 -1.200 -3.389 1.00 0.00 47 ALA A O 7
ATOM 6075 N N . LYS A 1 48 ? -5.202 -1.514 -3.685 1.00 0.00 48 LYS A N 7
ATOM 6076 C CA . LYS A 1 48 ? -5.127 -2.641 -2.762 1.00 0.00 48 LYS A CA 7
ATOM 6077 C C . LYS A 1 48 ? -5.544 -2.220 -1.356 1.00 0.00 48 LYS A C 7
ATOM 6078 O O . LYS A 1 48 ? -6.051 -3.030 -0.580 1.00 0.00 48 LYS A O 7
ATOM 6097 N N . HIS A 1 49 ? -5.327 -0.948 -1.035 1.00 0.00 49 HIS A N 7
ATOM 6098 C CA . HIS A 1 49 ? -5.683 -0.420 0.278 1.00 0.00 49 HIS A CA 7
ATOM 6099 C C . HIS A 1 49 ? -7.074 0.205 0.253 1.00 0.00 49 HIS A C 7
ATOM 6100 O O . HIS A 1 49 ? -7.849 0.058 1.200 1.00 0.00 49 HIS A O 7
ATOM 6114 N N . LEU A 1 50 ? -7.385 0.902 -0.834 1.00 0.00 50 LEU A N 7
ATOM 6115 C CA . LEU A 1 50 ? -8.683 1.551 -0.981 1.00 0.00 50 LEU A CA 7
ATOM 6116 C C . LEU A 1 50 ? -9.814 0.529 -0.910 1.00 0.00 50 LEU A C 7
ATOM 6117 O O . LEU A 1 50 ? -10.733 0.659 -0.101 1.00 0.00 50 LEU A O 7
ATOM 6133 N N . LEU A 1 51 ? -9.738 -0.489 -1.761 1.00 0.00 51 LEU A N 7
ATOM 6134 C CA . LEU A 1 51 ? -10.754 -1.536 -1.793 1.00 0.00 51 LEU A CA 7
ATOM 6135 C C . LEU A 1 51 ? -10.780 -2.309 -0.479 1.00 0.00 51 LEU A C 7
ATOM 6136 O O . LEU A 1 51 ? -11.735 -3.032 -0.193 1.00 0.00 51 LEU A O 7
ATOM 6152 N N . GLN A 1 52 ? -9.728 -2.151 0.317 1.00 0.00 52 GLN A N 7
ATOM 6153 C CA . GLN A 1 52 ? -9.632 -2.833 1.602 1.00 0.00 52 GLN A CA 7
ATOM 6154 C C . GLN A 1 52 ? -10.224 -1.979 2.718 1.00 0.00 52 GLN A C 7
ATOM 6155 O O . GLN A 1 52 ? -10.754 -2.501 3.699 1.00 0.00 52 GLN A O 7
ATOM 6169 N N . VAL A 1 53 ? -10.129 -0.662 2.562 1.00 0.00 53 VAL A N 7
ATOM 6170 C CA . VAL A 1 53 ? -10.656 0.265 3.556 1.00 0.00 53 VAL A CA 7
ATOM 6171 C C . VAL A 1 53 ? -12.177 0.192 3.624 1.00 0.00 53 VAL A C 7
ATOM 6172 O O . VAL A 1 53 ? -12.781 0.519 4.647 1.00 0.00 53 VAL A O 7
ATOM 6185 N N . LYS A 1 54 ? -12.793 -0.240 2.529 1.00 0.00 54 LYS A N 7
ATOM 6186 C CA . LYS A 1 54 ? -14.245 -0.359 2.463 1.00 0.00 54 LYS A CA 7
ATOM 6187 C C . LYS A 1 54 ? -14.759 -1.334 3.517 1.00 0.00 54 LYS A C 7
ATOM 6188 O O . LYS A 1 54 ? -15.910 -1.250 3.944 1.00 0.00 54 LYS A O 7
ATOM 6207 N N . GLU A 1 55 ? -13.898 -2.259 3.932 1.00 0.00 55 GLU A N 7
ATOM 6208 C CA . GLU A 1 55 ? -14.267 -3.249 4.937 1.00 0.00 55 GLU A CA 7
ATOM 6209 C C . GLU A 1 55 ? -14.810 -2.574 6.193 1.00 0.00 55 GLU A C 7
ATOM 6210 O O . GLU A 1 55 ? -15.683 -3.113 6.874 1.00 0.00 55 GLU A O 7
ATOM 6222 N N . LYS A 1 56 ? -14.287 -1.390 6.494 1.00 0.00 56 LYS A N 7
ATOM 6223 C CA . LYS A 1 56 ? -14.718 -0.639 7.667 1.00 0.00 56 LYS A CA 7
ATOM 6224 C C . LYS A 1 56 ? -16.224 -0.401 7.638 1.00 0.00 56 LYS A C 7
ATOM 6225 O O . LYS A 1 56 ? -16.918 -0.642 8.626 1.00 0.00 56 LYS A O 7
ATOM 6244 N N . GLU A 1 57 ? -16.723 0.070 6.500 1.00 0.00 57 GLU A N 7
ATOM 6245 C CA . GLU A 1 57 ? -18.147 0.338 6.344 1.00 0.00 57 GLU A CA 7
ATOM 6246 C C . GLU A 1 57 ? -18.966 -0.933 6.549 1.00 0.00 57 GLU A C 7
ATOM 6247 O O . GLU A 1 57 ? -20.135 -0.875 6.932 1.00 0.00 57 GLU A O 7
ATOM 6259 N N . GLU A 1 58 ? -18.344 -2.079 6.292 1.00 0.00 58 GLU A N 7
ATOM 6260 C CA . GLU A 1 58 ? -19.016 -3.364 6.447 1.00 0.00 58 GLU A CA 7
ATOM 6261 C C . GLU A 1 58 ? -20.248 -3.445 5.550 1.00 0.00 58 GLU A C 7
ATOM 6262 O O . GLU A 1 58 ? -21.349 -3.070 5.953 1.00 0.00 58 GLU A O 7
ATOM 6274 N N . LYS A 1 59 ? -20.054 -3.938 4.332 1.00 0.00 59 LYS A N 7
ATOM 6275 C CA . LYS A 1 59 ? -21.148 -4.071 3.377 1.00 0.00 59 LYS A CA 7
ATOM 6276 C C . LYS A 1 59 ? -22.308 -4.853 3.984 1.00 0.00 59 LYS A C 7
ATOM 6277 O O . LYS A 1 59 ? -23.472 -4.593 3.677 1.00 0.00 59 LYS A O 7
ATOM 6296 N N . SER A 1 60 ? -21.984 -5.810 4.847 1.00 0.00 60 SER A N 7
ATOM 6297 C CA . SER A 1 60 ? -23.000 -6.631 5.495 1.00 0.00 60 SER A CA 7
ATOM 6298 C C . SER A 1 60 ? -22.663 -6.851 6.967 1.00 0.00 60 SER A C 7
ATOM 6299 O O . SER A 1 60 ? -23.278 -7.703 7.605 1.00 0.00 60 SER A O 7
ATOM 6308 N N . GLY A 1 1 ? 33.021 21.038 -2.486 1.00 0.00 1 GLY A N 8
ATOM 6309 C CA . GLY A 1 1 ? 32.272 19.865 -2.073 1.00 0.00 1 GLY A CA 8
ATOM 6310 C C . GLY A 1 1 ? 30.786 20.003 -2.340 1.00 0.00 1 GLY A C 8
ATOM 6311 O O . GLY A 1 1 ? 30.264 21.114 -2.424 1.00 0.00 1 GLY A O 8
ATOM 6315 N N . SER A 1 2 ? 30.103 18.870 -2.476 1.00 0.00 2 SER A N 8
ATOM 6316 C CA . SER A 1 2 ? 28.669 18.869 -2.740 1.00 0.00 2 SER A CA 8
ATOM 6317 C C . SER A 1 2 ? 28.115 17.448 -2.729 1.00 0.00 2 SER A C 8
ATOM 6318 O O . SER A 1 2 ? 28.864 16.479 -2.604 1.00 0.00 2 SER A O 8
ATOM 6326 N N . SER A 1 3 ? 26.798 17.332 -2.859 1.00 0.00 3 SER A N 8
ATOM 6327 C CA . SER A 1 3 ? 26.142 16.029 -2.860 1.00 0.00 3 SER A CA 8
ATOM 6328 C C . SER A 1 3 ? 24.832 16.081 -3.641 1.00 0.00 3 SER A C 8
ATOM 6329 O O . SER A 1 3 ? 24.190 17.127 -3.730 1.00 0.00 3 SER A O 8
ATOM 6337 N N . GLY A 1 4 ? 24.442 14.943 -4.207 1.00 0.00 4 GLY A N 8
ATOM 6338 C CA . GLY A 1 4 ? 23.212 14.879 -4.974 1.00 0.00 4 GLY A CA 8
ATOM 6339 C C . GLY A 1 4 ? 22.371 13.668 -4.621 1.00 0.00 4 GLY A C 8
ATOM 6340 O O . GLY A 1 4 ? 22.666 12.552 -5.048 1.00 0.00 4 GLY A O 8
ATOM 6344 N N . SER A 1 5 ? 21.320 13.888 -3.837 1.00 0.00 5 SER A N 8
ATOM 6345 C CA . SER A 1 5 ? 20.437 12.805 -3.421 1.00 0.00 5 SER A CA 8
ATOM 6346 C C . SER A 1 5 ? 19.824 12.108 -4.633 1.00 0.00 5 SER A C 8
ATOM 6347 O O . SER A 1 5 ? 19.887 10.885 -4.757 1.00 0.00 5 SER A O 8
ATOM 6355 N N . SER A 1 6 ? 19.232 12.897 -5.524 1.00 0.00 6 SER A N 8
ATOM 6356 C CA . SER A 1 6 ? 18.604 12.357 -6.724 1.00 0.00 6 SER A CA 8
ATOM 6357 C C . SER A 1 6 ? 17.450 11.428 -6.363 1.00 0.00 6 SER A C 8
ATOM 6358 O O . SER A 1 6 ? 17.200 11.157 -5.189 1.00 0.00 6 SER A O 8
ATOM 6366 N N . GLY A 1 7 ? 16.748 10.941 -7.382 1.00 0.00 7 GLY A N 8
ATOM 6367 C CA . GLY A 1 7 ? 15.628 10.048 -7.152 1.00 0.00 7 GLY A CA 8
ATOM 6368 C C . GLY A 1 7 ? 14.960 9.612 -8.441 1.00 0.00 7 GLY A C 8
ATOM 6369 O O . GLY A 1 7 ? 13.816 9.977 -8.711 1.00 0.00 7 GLY A O 8
ATOM 6373 N N . PHE A 1 8 ? 15.677 8.829 -9.241 1.00 0.00 8 PHE A N 8
ATOM 6374 C CA . PHE A 1 8 ? 15.148 8.344 -10.511 1.00 0.00 8 PHE A CA 8
ATOM 6375 C C . PHE A 1 8 ? 14.457 6.995 -10.333 1.00 0.00 8 PHE A C 8
ATOM 6376 O O . PHE A 1 8 ? 14.738 6.263 -9.385 1.00 0.00 8 PHE A O 8
ATOM 6393 N N . SER A 1 9 ? 13.552 6.675 -11.252 1.00 0.00 9 SER A N 8
ATOM 6394 C CA . SER A 1 9 ? 12.817 5.417 -11.195 1.00 0.00 9 SER A CA 8
ATOM 6395 C C . SER A 1 9 ? 11.980 5.333 -9.922 1.00 0.00 9 SER A C 8
ATOM 6396 O O . SER A 1 9 ? 11.896 6.293 -9.156 1.00 0.00 9 SER A O 8
ATOM 6404 N N . LYS A 1 10 ? 11.362 4.178 -9.703 1.00 0.00 10 LYS A N 8
ATOM 6405 C CA . LYS A 1 10 ? 10.532 3.966 -8.523 1.00 0.00 10 LYS A CA 8
ATOM 6406 C C . LYS A 1 10 ? 10.744 2.567 -7.953 1.00 0.00 10 LYS A C 8
ATOM 6407 O O . LYS A 1 10 ? 10.517 1.566 -8.634 1.00 0.00 10 LYS A O 8
ATOM 6426 N N . THR A 1 11 ? 11.180 2.503 -6.699 1.00 0.00 11 THR A N 8
ATOM 6427 C CA . THR A 1 11 ? 11.423 1.227 -6.038 1.00 0.00 11 THR A CA 8
ATOM 6428 C C . THR A 1 11 ? 11.055 1.295 -4.560 1.00 0.00 11 THR A C 8
ATOM 6429 O O . THR A 1 11 ? 11.077 2.366 -3.954 1.00 0.00 11 THR A O 8
ATOM 6440 N N . GLN A 1 12 ? 10.717 0.145 -3.985 1.00 0.00 12 GLN A N 8
ATOM 6441 C CA . GLN A 1 12 ? 10.344 0.075 -2.578 1.00 0.00 12 GLN A CA 8
ATOM 6442 C C . GLN A 1 12 ? 11.582 0.074 -1.686 1.00 0.00 12 GLN A C 8
ATOM 6443 O O . GLN A 1 12 ? 11.813 -0.869 -0.929 1.00 0.00 12 GLN A O 8
ATOM 6457 N N . ARG A 1 13 ? 12.374 1.137 -1.781 1.00 0.00 13 ARG A N 8
ATOM 6458 C CA . ARG A 1 13 ? 13.589 1.258 -0.985 1.00 0.00 13 ARG A CA 8
ATOM 6459 C C . ARG A 1 13 ? 13.270 1.759 0.421 1.00 0.00 13 ARG A C 8
ATOM 6460 O O . ARG A 1 13 ? 12.128 2.104 0.723 1.00 0.00 13 ARG A O 8
ATOM 6481 N N . TRP A 1 14 ? 14.286 1.794 1.275 1.00 0.00 14 TRP A N 8
ATOM 6482 C CA . TRP A 1 14 ? 14.114 2.252 2.649 1.00 0.00 14 TRP A CA 8
ATOM 6483 C C . TRP A 1 14 ? 13.466 3.632 2.686 1.00 0.00 14 TRP A C 8
ATOM 6484 O O . TRP A 1 14 ? 13.312 4.282 1.653 1.00 0.00 14 TRP A O 8
ATOM 6505 N N . ALA A 1 15 ? 13.089 4.072 3.882 1.00 0.00 15 ALA A N 8
ATOM 6506 C CA . ALA A 1 15 ? 12.460 5.376 4.052 1.00 0.00 15 ALA A CA 8
ATOM 6507 C C . ALA A 1 15 ? 12.957 6.063 5.319 1.00 0.00 15 ALA A C 8
ATOM 6508 O O . ALA A 1 15 ? 12.868 5.508 6.414 1.00 0.00 15 ALA A O 8
ATOM 6515 N N . GLU A 1 16 ? 13.482 7.275 5.163 1.00 0.00 16 GLU A N 8
ATOM 6516 C CA . GLU A 1 16 ? 13.995 8.037 6.295 1.00 0.00 16 GLU A CA 8
ATOM 6517 C C . GLU A 1 16 ? 12.954 8.124 7.408 1.00 0.00 16 GLU A C 8
ATOM 6518 O O . GLU A 1 16 ? 11.759 7.923 7.192 1.00 0.00 16 GLU A O 8
ATOM 6530 N N . PRO A 1 17 ? 13.418 8.430 8.629 1.00 0.00 17 PRO A N 8
ATOM 6531 C CA . PRO A 1 17 ? 12.546 8.551 9.800 1.00 0.00 17 PRO A CA 8
ATOM 6532 C C . PRO A 1 17 ? 11.645 9.779 9.728 1.00 0.00 17 PRO A C 8
ATOM 6533 O O . PRO A 1 17 ? 11.915 10.798 10.362 1.00 0.00 17 PRO A O 8
ATOM 6544 N N . GLY A 1 18 ? 10.571 9.675 8.950 1.00 0.00 18 GLY A N 8
ATOM 6545 C CA . GLY A 1 18 ? 9.646 10.784 8.809 1.00 0.00 18 GLY A CA 8
ATOM 6546 C C . GLY A 1 18 ? 8.885 10.742 7.499 1.00 0.00 18 GLY A C 8
ATOM 6547 O O . GLY A 1 18 ? 7.829 11.360 7.368 1.00 0.00 18 GLY A O 8
ATOM 6551 N N . GLU A 1 19 ? 9.422 10.011 6.527 1.00 0.00 19 GLU A N 8
ATOM 6552 C CA . GLU A 1 19 ? 8.786 9.893 5.220 1.00 0.00 19 GLU A CA 8
ATOM 6553 C C . GLU A 1 19 ? 7.703 8.818 5.237 1.00 0.00 19 GLU A C 8
ATOM 6554 O O . GLU A 1 19 ? 7.677 7.941 6.101 1.00 0.00 19 GLU A O 8
ATOM 6566 N N . PRO A 1 20 ? 6.787 8.887 4.260 1.00 0.00 20 PRO A N 8
ATOM 6567 C CA . PRO A 1 20 ? 5.684 7.928 4.140 1.00 0.00 20 PRO A CA 8
ATOM 6568 C C . PRO A 1 20 ? 6.164 6.541 3.727 1.00 0.00 20 PRO A C 8
ATOM 6569 O O . PRO A 1 20 ? 7.166 6.405 3.023 1.00 0.00 20 PRO A O 8
ATOM 6580 N N . ILE A 1 21 ? 5.444 5.515 4.166 1.00 0.00 21 ILE A N 8
ATOM 6581 C CA . ILE A 1 21 ? 5.796 4.139 3.840 1.00 0.00 21 ILE A CA 8
ATOM 6582 C C . ILE A 1 21 ? 4.566 3.340 3.424 1.00 0.00 21 ILE A C 8
ATOM 6583 O O . ILE A 1 21 ? 3.472 3.544 3.952 1.00 0.00 21 ILE A O 8
ATOM 6599 N N . CYS A 1 22 ? 4.752 2.429 2.475 1.00 0.00 22 CYS A N 8
ATOM 6600 C CA . CYS A 1 22 ? 3.658 1.598 1.988 1.00 0.00 22 CYS A CA 8
ATOM 6601 C C . CYS A 1 22 ? 2.911 0.947 3.149 1.00 0.00 22 CYS A C 8
ATOM 6602 O O . CYS A 1 22 ? 3.518 0.515 4.128 1.00 0.00 22 CYS A O 8
ATOM 6609 N N . VAL A 1 23 ? 1.588 0.881 3.031 1.00 0.00 23 VAL A N 8
ATOM 6610 C CA . VAL A 1 23 ? 0.757 0.283 4.069 1.00 0.00 23 VAL A CA 8
ATOM 6611 C C . VAL A 1 23 ? 0.492 -1.190 3.779 1.00 0.00 23 VAL A C 8
ATOM 6612 O O . VAL A 1 23 ? -0.147 -1.885 4.570 1.00 0.00 23 VAL A O 8
ATOM 6625 N N . VAL A 1 24 ? 0.988 -1.662 2.639 1.00 0.00 24 VAL A N 8
ATOM 6626 C CA . VAL A 1 24 ? 0.806 -3.054 2.245 1.00 0.00 24 VAL A CA 8
ATOM 6627 C C . VAL A 1 24 ? 2.148 -3.761 2.088 1.00 0.00 24 VAL A C 8
ATOM 6628 O O . VAL A 1 24 ? 2.246 -4.976 2.259 1.00 0.00 24 VAL A O 8
ATOM 6641 N N . CYS A 1 25 ? 3.181 -2.991 1.763 1.00 0.00 25 CYS A N 8
ATOM 6642 C CA . CYS A 1 25 ? 4.519 -3.542 1.583 1.00 0.00 25 CYS A CA 8
ATOM 6643 C C . CYS A 1 25 ? 5.355 -3.364 2.847 1.00 0.00 25 CYS A C 8
ATOM 6644 O O . CYS A 1 25 ? 5.511 -4.295 3.637 1.00 0.00 25 CYS A O 8
ATOM 6651 N N . GLY A 1 26 ? 5.890 -2.161 3.032 1.00 0.00 26 GLY A N 8
ATOM 6652 C CA . GLY A 1 26 ? 6.703 -1.883 4.201 1.00 0.00 26 GLY A CA 8
ATOM 6653 C C . GLY A 1 26 ? 8.081 -1.365 3.839 1.00 0.00 26 GLY A C 8
ATOM 6654 O O . GLY A 1 26 ? 9.089 -1.852 4.352 1.00 0.00 26 GLY A O 8
ATOM 6658 N N . ARG A 1 27 ? 8.126 -0.376 2.953 1.00 0.00 27 ARG A N 8
ATOM 6659 C CA . ARG A 1 27 ? 9.391 0.206 2.520 1.00 0.00 27 ARG A CA 8
ATOM 6660 C C . ARG A 1 27 ? 9.288 1.725 2.430 1.00 0.00 27 ARG A C 8
ATOM 6661 O O . ARG A 1 27 ? 9.826 2.445 3.271 1.00 0.00 27 ARG A O 8
ATOM 6682 N N . TYR A 1 28 ? 8.594 2.206 1.405 1.00 0.00 28 TYR A N 8
ATOM 6683 C CA . TYR A 1 28 ? 8.422 3.640 1.202 1.00 0.00 28 TYR A CA 8
ATOM 6684 C C . TYR A 1 28 ? 7.141 3.931 0.428 1.00 0.00 28 TYR A C 8
ATOM 6685 O O . TYR A 1 28 ? 6.702 3.128 -0.395 1.00 0.00 28 TYR A O 8
ATOM 6703 N N . GLY A 1 29 ? 6.544 5.089 0.697 1.00 0.00 29 GLY A N 8
ATOM 6704 C CA . GLY A 1 29 ? 5.319 5.468 0.018 1.00 0.00 29 GLY A CA 8
ATOM 6705 C C . GLY A 1 29 ? 5.465 6.760 -0.762 1.00 0.00 29 GLY A C 8
ATOM 6706 O O . GLY A 1 29 ? 4.955 7.801 -0.350 1.00 0.00 29 GLY A O 8
ATOM 6710 N N . GLU A 1 30 ? 6.164 6.692 -1.891 1.00 0.00 30 GLU A N 8
ATOM 6711 C CA . GLU A 1 30 ? 6.377 7.867 -2.728 1.00 0.00 30 GLU A CA 8
ATOM 6712 C C . GLU A 1 30 ? 5.046 8.485 -3.147 1.00 0.00 30 GLU A C 8
ATOM 6713 O O . GLU A 1 30 ? 4.973 9.673 -3.461 1.00 0.00 30 GLU A O 8
ATOM 6725 N N . TYR A 1 31 ? 3.997 7.670 -3.150 1.00 0.00 31 TYR A N 8
ATOM 6726 C CA . TYR A 1 31 ? 2.670 8.134 -3.533 1.00 0.00 31 TYR A CA 8
ATOM 6727 C C . TYR A 1 31 ? 1.748 8.210 -2.320 1.00 0.00 31 TYR A C 8
ATOM 6728 O O . TYR A 1 31 ? 1.874 7.424 -1.380 1.00 0.00 31 TYR A O 8
ATOM 6746 N N . ILE A 1 32 ? 0.820 9.161 -2.348 1.00 0.00 32 ILE A N 8
ATOM 6747 C CA . ILE A 1 32 ? -0.124 9.339 -1.252 1.00 0.00 32 ILE A CA 8
ATOM 6748 C C . ILE A 1 32 ? -1.513 9.689 -1.775 1.00 0.00 32 ILE A C 8
ATOM 6749 O O . ILE A 1 32 ? -1.673 10.611 -2.576 1.00 0.00 32 ILE A O 8
ATOM 6765 N N . CYS A 1 33 ? -2.516 8.947 -1.317 1.00 0.00 33 CYS A N 8
ATOM 6766 C CA . CYS A 1 33 ? -3.893 9.179 -1.738 1.00 0.00 33 CYS A CA 8
ATOM 6767 C C . CYS A 1 33 ? -4.424 10.488 -1.163 1.00 0.00 33 CYS A C 8
ATOM 6768 O O . CYS A 1 33 ? -3.692 11.233 -0.512 1.00 0.00 33 CYS A O 8
ATOM 6776 N N . ASP A 1 34 ? -5.700 10.761 -1.410 1.00 0.00 34 ASP A N 8
ATOM 6777 C CA . ASP A 1 34 ? -6.330 11.981 -0.918 1.00 0.00 34 ASP A CA 8
ATOM 6778 C C . ASP A 1 34 ? -7.392 11.660 0.129 1.00 0.00 34 ASP A C 8
ATOM 6779 O O . ASP A 1 34 ? -7.331 12.143 1.260 1.00 0.00 34 ASP A O 8
ATOM 6788 N N . LYS A 1 35 ? -8.366 10.842 -0.255 1.00 0.00 35 LYS A N 8
ATOM 6789 C CA . LYS A 1 35 ? -9.443 10.456 0.649 1.00 0.00 35 LYS A CA 8
ATOM 6790 C C . LYS A 1 35 ? -8.888 9.773 1.895 1.00 0.00 35 LYS A C 8
ATOM 6791 O O . LYS A 1 35 ? -9.248 10.122 3.020 1.00 0.00 35 LYS A O 8
ATOM 6810 N N . THR A 1 36 ? -8.008 8.798 1.688 1.00 0.00 36 THR A N 8
ATOM 6811 C CA . THR A 1 36 ? -7.404 8.066 2.794 1.00 0.00 36 THR A CA 8
ATOM 6812 C C . THR A 1 36 ? -6.090 8.708 3.224 1.00 0.00 36 THR A C 8
ATOM 6813 O O . THR A 1 36 ? -5.676 8.585 4.377 1.00 0.00 36 THR A O 8
ATOM 6824 N N . ASP A 1 37 ? -5.438 9.393 2.291 1.00 0.00 37 ASP A N 8
ATOM 6825 C CA . ASP A 1 37 ? -4.170 10.057 2.575 1.00 0.00 37 ASP A CA 8
ATOM 6826 C C . ASP A 1 37 ? -3.101 9.041 2.964 1.00 0.00 37 ASP A C 8
ATOM 6827 O O . ASP A 1 37 ? -2.071 9.399 3.534 1.00 0.00 37 ASP A O 8
ATOM 6836 N N . GLU A 1 38 ? -3.354 7.774 2.653 1.00 0.00 38 GLU A N 8
ATOM 6837 C CA . GLU A 1 38 ? -2.413 6.707 2.972 1.00 0.00 38 GLU A CA 8
ATOM 6838 C C . GLU A 1 38 ? -1.118 6.869 2.182 1.00 0.00 38 GLU A C 8
ATOM 6839 O O . GLU A 1 38 ? -0.892 7.898 1.544 1.00 0.00 38 GLU A O 8
ATOM 6851 N N . ASP A 1 39 ? -0.270 5.847 2.231 1.00 0.00 39 ASP A N 8
ATOM 6852 C CA . ASP A 1 39 ? 1.003 5.876 1.520 1.00 0.00 39 ASP A CA 8
ATOM 6853 C C . ASP A 1 39 ? 1.252 4.554 0.800 1.00 0.00 39 ASP A C 8
ATOM 6854 O O . ASP A 1 39 ? 1.059 3.479 1.368 1.00 0.00 39 ASP A O 8
ATOM 6863 N N . VAL A 1 40 ? 1.682 4.642 -0.455 1.00 0.00 40 VAL A N 8
ATOM 6864 C CA . VAL A 1 40 ? 1.958 3.454 -1.254 1.00 0.00 40 VAL A CA 8
ATOM 6865 C C . VAL A 1 40 ? 3.155 3.674 -2.171 1.00 0.00 40 VAL A C 8
ATOM 6866 O O . VAL A 1 40 ? 3.558 4.810 -2.423 1.00 0.00 40 VAL A O 8
ATOM 6879 N N . CYS A 1 41 ? 3.722 2.579 -2.668 1.00 0.00 41 CYS A N 8
ATOM 6880 C CA . CYS A 1 41 ? 4.874 2.651 -3.558 1.00 0.00 41 CYS A CA 8
ATOM 6881 C C . CYS A 1 41 ? 4.443 2.531 -5.017 1.00 0.00 41 CYS A C 8
ATOM 6882 O O . CYS A 1 41 ? 4.973 3.219 -5.890 1.00 0.00 41 CYS A O 8
ATOM 6889 N N . SER A 1 42 ? 3.478 1.654 -5.273 1.00 0.00 42 SER A N 8
ATOM 6890 C CA . SER A 1 42 ? 2.978 1.441 -6.626 1.00 0.00 42 SER A CA 8
ATOM 6891 C C . SER A 1 42 ? 1.470 1.663 -6.689 1.00 0.00 42 SER A C 8
ATOM 6892 O O . SER A 1 42 ? 0.796 1.721 -5.660 1.00 0.00 42 SER A O 8
ATOM 6900 N N . LEU A 1 43 ? 0.947 1.787 -7.904 1.00 0.00 43 LEU A N 8
ATOM 6901 C CA . LEU A 1 43 ? -0.482 2.003 -8.103 1.00 0.00 43 LEU A CA 8
ATOM 6902 C C . LEU A 1 43 ? -1.288 0.808 -7.606 1.00 0.00 43 LEU A C 8
ATOM 6903 O O . LEU A 1 43 ? -2.383 0.966 -7.068 1.00 0.00 43 LEU A O 8
ATOM 6919 N N . GLU A 1 44 ? -0.737 -0.388 -7.787 1.00 0.00 44 GLU A N 8
ATOM 6920 C CA . GLU A 1 44 ? -1.405 -1.610 -7.355 1.00 0.00 44 GLU A CA 8
ATOM 6921 C C . GLU A 1 44 ? -1.656 -1.590 -5.850 1.00 0.00 44 GLU A C 8
ATOM 6922 O O . GLU A 1 44 ? -2.707 -2.025 -5.378 1.00 0.00 44 GLU A O 8
ATOM 6934 N N . CYS A 1 45 ? -0.684 -1.081 -5.100 1.00 0.00 45 CYS A N 8
ATOM 6935 C CA . CYS A 1 45 ? -0.797 -1.004 -3.649 1.00 0.00 45 CYS A CA 8
ATOM 6936 C C . CYS A 1 45 ? -1.886 -0.016 -3.240 1.00 0.00 45 CYS A C 8
ATOM 6937 O O . CYS A 1 45 ? -2.664 -0.276 -2.322 1.00 0.00 45 CYS A O 8
ATOM 6944 N N . LYS A 1 46 ? -1.936 1.120 -3.929 1.00 0.00 46 LYS A N 8
ATOM 6945 C CA . LYS A 1 46 ? -2.929 2.147 -3.641 1.00 0.00 46 LYS A CA 8
ATOM 6946 C C . LYS A 1 46 ? -4.335 1.555 -3.621 1.00 0.00 46 LYS A C 8
ATOM 6947 O O . LYS A 1 46 ? -4.992 1.526 -2.580 1.00 0.00 46 LYS A O 8
ATOM 6966 N N . ALA A 1 47 ? -4.789 1.082 -4.776 1.00 0.00 47 ALA A N 8
ATOM 6967 C CA . ALA A 1 47 ? -6.115 0.487 -4.890 1.00 0.00 47 ALA A CA 8
ATOM 6968 C C . ALA A 1 47 ? -6.258 -0.716 -3.964 1.00 0.00 47 ALA A C 8
ATOM 6969 O O . ALA A 1 47 ? -7.349 -1.011 -3.475 1.00 0.00 47 ALA A O 8
ATOM 6976 N N . LYS A 1 48 ? -5.149 -1.410 -3.728 1.00 0.00 48 LYS A N 8
ATOM 6977 C CA . LYS A 1 48 ? -5.150 -2.582 -2.860 1.00 0.00 48 LYS A CA 8
ATOM 6978 C C . LYS A 1 48 ? -5.573 -2.209 -1.443 1.00 0.00 48 LYS A C 8
ATOM 6979 O O . LYS A 1 48 ? -6.170 -3.016 -0.729 1.00 0.00 48 LYS A O 8
ATOM 6998 N N . HIS A 1 49 ? -5.261 -0.981 -1.041 1.00 0.00 49 HIS A N 8
ATOM 6999 C CA . HIS A 1 49 ? -5.611 -0.501 0.291 1.00 0.00 49 HIS A CA 8
ATOM 7000 C C . HIS A 1 49 ? -6.945 0.239 0.269 1.00 0.00 49 HIS A C 8
ATOM 7001 O O . HIS A 1 49 ? -7.717 0.178 1.228 1.00 0.00 49 HIS A O 8
ATOM 7015 N N . LEU A 1 50 ? -7.210 0.938 -0.829 1.00 0.00 50 LEU A N 8
ATOM 7016 C CA . LEU A 1 50 ? -8.451 1.691 -0.975 1.00 0.00 50 LEU A CA 8
ATOM 7017 C C . LEU A 1 50 ? -9.657 0.756 -0.988 1.00 0.00 50 LEU A C 8
ATOM 7018 O O . LEU A 1 50 ? -10.584 0.910 -0.192 1.00 0.00 50 LEU A O 8
ATOM 7034 N N . LEU A 1 51 ? -9.637 -0.214 -1.895 1.00 0.00 51 LEU A N 8
ATOM 7035 C CA . LEU A 1 51 ? -10.727 -1.177 -2.010 1.00 0.00 51 LEU A CA 8
ATOM 7036 C C . LEU A 1 51 ? -10.863 -2.001 -0.734 1.00 0.00 51 LEU A C 8
ATOM 7037 O O . LEU A 1 51 ? -11.887 -2.646 -0.507 1.00 0.00 51 LEU A O 8
ATOM 7053 N N . GLN A 1 52 ? -9.826 -1.972 0.096 1.00 0.00 52 GLN A N 8
ATOM 7054 C CA . GLN A 1 52 ? -9.831 -2.716 1.350 1.00 0.00 52 GLN A CA 8
ATOM 7055 C C . GLN A 1 52 ? -10.428 -1.878 2.477 1.00 0.00 52 GLN A C 8
ATOM 7056 O O . GLN A 1 52 ? -10.933 -2.415 3.463 1.00 0.00 52 GLN A O 8
ATOM 7070 N N . VAL A 1 53 ? -10.365 -0.559 2.324 1.00 0.00 53 VAL A N 8
ATOM 7071 C CA . VAL A 1 53 ? -10.900 0.352 3.329 1.00 0.00 53 VAL A CA 8
ATOM 7072 C C . VAL A 1 53 ? -12.407 0.521 3.171 1.00 0.00 53 VAL A C 8
ATOM 7073 O O . VAL A 1 53 ? -13.115 0.813 4.136 1.00 0.00 53 VAL A O 8
ATOM 7086 N N . LYS A 1 54 ? -12.893 0.334 1.949 1.00 0.00 54 LYS A N 8
ATOM 7087 C CA . LYS A 1 54 ? -14.317 0.463 1.663 1.00 0.00 54 LYS A CA 8
ATOM 7088 C C . LYS A 1 54 ? -15.101 -0.698 2.268 1.00 0.00 54 LYS A C 8
ATOM 7089 O O . LYS A 1 54 ? -16.052 -0.490 3.020 1.00 0.00 54 LYS A O 8
ATOM 7108 N N . GLU A 1 55 ? -14.693 -1.919 1.935 1.00 0.00 55 GLU A N 8
ATOM 7109 C CA . GLU A 1 55 ? -15.357 -3.111 2.447 1.00 0.00 55 GLU A CA 8
ATOM 7110 C C . GLU A 1 55 ? -15.380 -3.109 3.973 1.00 0.00 55 GLU A C 8
ATOM 7111 O O . GLU A 1 55 ? -16.257 -3.712 4.593 1.00 0.00 55 GLU A O 8
ATOM 7123 N N 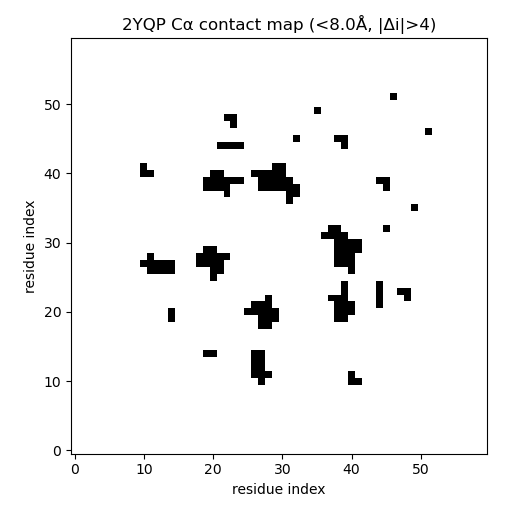. LYS A 1 56 ? -14.410 -2.427 4.572 1.00 0.00 56 LYS A N 8
ATOM 7124 C CA . LYS A 1 56 ? -14.317 -2.344 6.025 1.00 0.00 56 LYS A CA 8
ATOM 7125 C C . LYS A 1 56 ? -15.386 -1.412 6.586 1.00 0.00 56 LYS A C 8
ATOM 7126 O O . LYS A 1 56 ? -15.905 -1.636 7.680 1.00 0.00 56 LYS A O 8
ATOM 7145 N N . GLU A 1 57 ? -15.712 -0.369 5.830 1.00 0.00 57 GLU A N 8
ATOM 7146 C CA . GLU A 1 57 ? -16.720 0.596 6.253 1.00 0.00 57 GLU A CA 8
ATOM 7147 C C . GLU A 1 57 ? -18.126 0.040 6.047 1.00 0.00 57 GLU A C 8
ATOM 7148 O O . GLU A 1 57 ? -19.062 0.417 6.750 1.00 0.00 57 GLU A O 8
ATOM 7160 N N . GLU A 1 58 ? -18.264 -0.859 5.077 1.00 0.00 58 GLU A N 8
ATOM 7161 C CA . GLU A 1 58 ? -19.555 -1.466 4.777 1.00 0.00 58 GLU A CA 8
ATOM 7162 C C . GLU A 1 58 ? -20.110 -2.196 5.997 1.00 0.00 58 GLU A C 8
ATOM 7163 O O . GLU A 1 58 ? -21.322 -2.348 6.147 1.00 0.00 58 GLU A O 8
ATOM 7175 N N . LYS A 1 59 ? -19.212 -2.647 6.867 1.00 0.00 59 LYS A N 8
ATOM 7176 C CA . LYS A 1 59 ? -19.609 -3.361 8.075 1.00 0.00 59 LYS A CA 8
ATOM 7177 C C . LYS A 1 59 ? -20.614 -2.546 8.883 1.00 0.00 59 LYS A C 8
ATOM 7178 O O . LYS A 1 59 ? -21.612 -3.079 9.368 1.00 0.00 59 LYS A O 8
ATOM 7197 N N . SER A 1 60 ? -20.345 -1.252 9.023 1.00 0.00 60 SER A N 8
ATOM 7198 C CA . SER A 1 60 ? -21.225 -0.365 9.774 1.00 0.00 60 SER A CA 8
ATOM 7199 C C . SER A 1 60 ? -22.383 0.115 8.905 1.00 0.00 60 SER A C 8
ATOM 7200 O O . SER A 1 60 ? -22.959 1.163 9.192 1.00 0.00 60 SER A O 8
ATOM 7209 N N . GLY A 1 1 ? -1.690 5.974 -23.280 1.00 0.00 1 GLY A N 9
ATOM 7210 C CA . GLY A 1 1 ? -1.474 4.651 -22.723 1.00 0.00 1 GLY A CA 9
ATOM 7211 C C . GLY A 1 1 ? -2.067 4.502 -21.336 1.00 0.00 1 GLY A C 9
ATOM 7212 O O . GLY A 1 1 ? -1.619 5.149 -20.390 1.00 0.00 1 GLY A O 9
ATOM 7216 N N . SER A 1 2 ? -3.078 3.647 -21.215 1.00 0.00 2 SER A N 9
ATOM 7217 C CA . SER A 1 2 ? -3.737 3.419 -19.934 1.00 0.00 2 SER A CA 9
ATOM 7218 C C . SER A 1 2 ? -3.252 2.120 -19.297 1.00 0.00 2 SER A C 9
ATOM 7219 O O . SER A 1 2 ? -4.046 1.338 -18.776 1.00 0.00 2 SER A O 9
ATOM 7227 N N . SER A 1 3 ? -1.942 1.898 -19.344 1.00 0.00 3 SER A N 9
ATOM 7228 C CA . SER A 1 3 ? -1.351 0.692 -18.776 1.00 0.00 3 SER A CA 9
ATOM 7229 C C . SER A 1 3 ? -1.955 -0.558 -19.408 1.00 0.00 3 SER A C 9
ATOM 7230 O O . SER A 1 3 ? -2.982 -1.061 -18.956 1.00 0.00 3 SER A O 9
ATOM 7238 N N . GLY A 1 4 ? -1.307 -1.056 -20.457 1.00 0.00 4 GLY A N 9
ATOM 7239 C CA . GLY A 1 4 ? -1.793 -2.243 -21.134 1.00 0.00 4 GLY A CA 9
ATOM 7240 C C . GLY A 1 4 ? -0.687 -3.236 -21.430 1.00 0.00 4 GLY A C 9
ATOM 7241 O O . GLY A 1 4 ? -0.676 -3.866 -22.488 1.00 0.00 4 GLY A O 9
ATOM 7245 N N . SER A 1 5 ? 0.247 -3.376 -20.495 1.00 0.00 5 SER A N 9
ATOM 7246 C CA . SER A 1 5 ? 1.366 -4.295 -20.663 1.00 0.00 5 SER A CA 9
ATOM 7247 C C . SER A 1 5 ? 2.192 -4.385 -19.384 1.00 0.00 5 SER A C 9
ATOM 7248 O O . SER A 1 5 ? 2.337 -5.459 -18.799 1.00 0.00 5 SER A O 9
ATOM 7256 N N . SER A 1 6 ? 2.733 -3.249 -18.955 1.00 0.00 6 SER A N 9
ATOM 7257 C CA . SER A 1 6 ? 3.548 -3.199 -17.747 1.00 0.00 6 SER A CA 9
ATOM 7258 C C . SER A 1 6 ? 4.794 -4.067 -17.896 1.00 0.00 6 SER A C 9
ATOM 7259 O O . SER A 1 6 ? 4.922 -4.830 -18.852 1.00 0.00 6 SER A O 9
ATOM 7267 N N . GLY A 1 7 ? 5.712 -3.943 -16.942 1.00 0.00 7 GLY A N 9
ATOM 7268 C CA . GLY A 1 7 ? 6.936 -4.721 -16.985 1.00 0.00 7 GLY A CA 9
ATOM 7269 C C . GLY A 1 7 ? 7.673 -4.716 -15.660 1.00 0.00 7 GLY A C 9
ATOM 7270 O O . GLY A 1 7 ? 7.307 -5.443 -14.735 1.00 0.00 7 GLY A O 9
ATOM 7274 N N . PHE A 1 8 ? 8.714 -3.897 -15.567 1.00 0.00 8 PHE A N 9
ATOM 7275 C CA . PHE A 1 8 ? 9.506 -3.802 -14.346 1.00 0.00 8 PHE A CA 9
ATOM 7276 C C . PHE A 1 8 ? 9.512 -2.373 -13.811 1.00 0.00 8 PHE A C 9
ATOM 7277 O O . PHE A 1 8 ? 10.429 -1.599 -14.087 1.00 0.00 8 PHE A O 9
ATOM 7294 N N . SER A 1 9 ? 8.482 -2.031 -13.044 1.00 0.00 9 SER A N 9
ATOM 7295 C CA . SER A 1 9 ? 8.365 -0.694 -12.474 1.00 0.00 9 SER A CA 9
ATOM 7296 C C . SER A 1 9 ? 7.824 -0.757 -11.048 1.00 0.00 9 SER A C 9
ATOM 7297 O O . SER A 1 9 ? 6.678 -0.390 -10.789 1.00 0.00 9 SER A O 9
ATOM 7305 N N . LYS A 1 10 ? 8.658 -1.227 -10.126 1.00 0.00 10 LYS A N 9
ATOM 7306 C CA . LYS A 1 10 ? 8.267 -1.338 -8.726 1.00 0.00 10 LYS A CA 9
ATOM 7307 C C . LYS A 1 10 ? 9.464 -1.119 -7.808 1.00 0.00 10 LYS A C 9
ATOM 7308 O O . LYS A 1 10 ? 10.420 -1.895 -7.820 1.00 0.00 10 LYS A O 9
ATOM 7327 N N . THR A 1 11 ? 9.406 -0.057 -7.010 1.00 0.00 11 THR A N 9
ATOM 7328 C CA . THR A 1 11 ? 10.485 0.265 -6.085 1.00 0.00 11 THR A CA 9
ATOM 7329 C C . THR A 1 11 ? 9.975 0.342 -4.650 1.00 0.00 11 THR A C 9
ATOM 7330 O O . THR A 1 11 ? 9.013 1.054 -4.363 1.00 0.00 11 THR A O 9
ATOM 7341 N N . GLN A 1 12 ? 10.625 -0.394 -3.755 1.00 0.00 12 GLN A N 9
ATOM 7342 C CA . GLN A 1 12 ? 10.236 -0.407 -2.350 1.00 0.00 12 GLN A CA 9
ATOM 7343 C C . GLN A 1 12 ? 11.464 -0.442 -1.446 1.00 0.00 12 GLN A C 9
ATOM 7344 O O . GLN A 1 12 ? 11.593 -1.319 -0.591 1.00 0.00 12 GLN A O 9
ATOM 7358 N N . ARG A 1 13 ? 12.362 0.518 -1.639 1.00 0.00 13 ARG A N 9
ATOM 7359 C CA . ARG A 1 13 ? 13.581 0.596 -0.842 1.00 0.00 13 ARG A CA 9
ATOM 7360 C C . ARG A 1 13 ? 13.300 1.226 0.519 1.00 0.00 13 ARG A C 9
ATOM 7361 O O . ARG A 1 13 ? 12.224 1.779 0.748 1.00 0.00 13 ARG A O 9
ATOM 7382 N N . TRP A 1 14 ? 14.274 1.138 1.418 1.00 0.00 14 TRP A N 9
ATOM 7383 C CA . TRP A 1 14 ? 14.131 1.699 2.757 1.00 0.00 14 TRP A CA 9
ATOM 7384 C C . TRP A 1 14 ? 13.694 3.158 2.691 1.00 0.00 14 TRP A C 9
ATOM 7385 O O . TRP A 1 14 ? 13.696 3.769 1.623 1.00 0.00 14 TRP A O 9
ATOM 7406 N N . ALA A 1 15 ? 13.322 3.712 3.841 1.00 0.00 15 ALA A N 9
ATOM 7407 C CA . ALA A 1 15 ? 12.885 5.100 3.914 1.00 0.00 15 ALA A CA 9
ATOM 7408 C C . ALA A 1 15 ? 13.071 5.661 5.319 1.00 0.00 15 ALA A C 9
ATOM 7409 O O . ALA A 1 15 ? 13.033 4.922 6.302 1.00 0.00 15 ALA A O 9
ATOM 7416 N N . GLU A 1 16 ? 13.272 6.973 5.406 1.00 0.00 16 GLU A N 9
ATOM 7417 C CA . GLU A 1 16 ? 13.466 7.631 6.693 1.00 0.00 16 GLU A CA 9
ATOM 7418 C C . GLU A 1 16 ? 12.211 7.523 7.554 1.00 0.00 16 GLU A C 9
ATOM 7419 O O . GLU A 1 16 ? 11.111 7.266 7.063 1.00 0.00 16 GLU A O 9
ATOM 7431 N N . PRO A 1 17 ? 12.377 7.724 8.869 1.00 0.00 17 PRO A N 9
ATOM 7432 C CA . PRO A 1 17 ? 11.270 7.654 9.827 1.00 0.00 17 PRO A CA 9
ATOM 7433 C C . PRO A 1 17 ? 10.297 8.818 9.673 1.00 0.00 17 PRO A C 9
ATOM 7434 O O . PRO A 1 17 ? 9.232 8.835 10.289 1.00 0.00 17 PRO A O 9
ATOM 7445 N N . GLY A 1 18 ? 10.670 9.790 8.847 1.00 0.00 18 GLY A N 9
ATOM 7446 C CA . GLY A 1 18 ? 9.818 10.945 8.627 1.00 0.00 18 GLY A CA 9
ATOM 7447 C C . GLY A 1 18 ? 9.086 10.881 7.301 1.00 0.00 18 GLY A C 9
ATOM 7448 O O . GLY A 1 18 ? 8.081 11.564 7.107 1.00 0.00 18 GLY A O 9
ATOM 7452 N N . GLU A 1 19 ? 9.591 10.059 6.386 1.00 0.00 19 GLU A N 9
ATOM 7453 C CA . GLU A 1 19 ? 8.978 9.912 5.071 1.00 0.00 19 GLU A CA 9
ATOM 7454 C C . GLU A 1 19 ? 7.850 8.885 5.109 1.00 0.00 19 GLU A C 9
ATOM 7455 O O . GLU A 1 19 ? 7.769 8.046 6.006 1.00 0.00 19 GLU A O 9
ATOM 7467 N N . PRO A 1 20 ? 6.956 8.952 4.111 1.00 0.00 20 PRO A N 9
ATOM 7468 C CA . PRO A 1 20 ? 5.816 8.037 4.007 1.00 0.00 20 PRO A CA 9
ATOM 7469 C C . PRO A 1 20 ? 6.243 6.615 3.659 1.00 0.00 20 PRO A C 9
ATOM 7470 O O . PRO A 1 20 ? 7.256 6.408 2.991 1.00 0.00 20 PRO A O 9
ATOM 7481 N N . ILE A 1 21 ? 5.465 5.640 4.116 1.00 0.00 21 ILE A N 9
ATOM 7482 C CA . ILE A 1 21 ? 5.764 4.238 3.851 1.00 0.00 21 ILE A CA 9
ATOM 7483 C C . ILE A 1 21 ? 4.509 3.478 3.437 1.00 0.00 21 ILE A C 9
ATOM 7484 O O . ILE A 1 21 ? 3.413 3.752 3.928 1.00 0.00 21 ILE A O 9
ATOM 7500 N N . CYS A 1 22 ? 4.676 2.519 2.532 1.00 0.00 22 CYS A N 9
ATOM 7501 C CA . CYS A 1 22 ? 3.557 1.716 2.053 1.00 0.00 22 CYS A CA 9
ATOM 7502 C C . CYS A 1 22 ? 2.740 1.169 3.220 1.00 0.00 22 CYS A C 9
ATOM 7503 O O . CYS A 1 22 ? 3.293 0.762 4.241 1.00 0.00 22 CYS A O 9
ATOM 7510 N N . VAL A 1 23 ? 1.420 1.163 3.060 1.00 0.00 23 VAL A N 9
ATOM 7511 C CA . VAL A 1 23 ? 0.527 0.665 4.098 1.00 0.00 23 VAL A CA 9
ATOM 7512 C C . VAL A 1 23 ? 0.203 -0.809 3.885 1.00 0.00 23 VAL A C 9
ATOM 7513 O O . VAL A 1 23 ? -0.534 -1.414 4.664 1.00 0.00 23 VAL A O 9
ATOM 7526 N N . VAL A 1 24 ? 0.761 -1.384 2.824 1.00 0.00 24 VAL A N 9
ATOM 7527 C CA . VAL A 1 24 ? 0.534 -2.789 2.508 1.00 0.00 24 VAL A CA 9
ATOM 7528 C C . VAL A 1 24 ? 1.850 -3.555 2.430 1.00 0.00 24 VAL A C 9
ATOM 7529 O O . VAL A 1 24 ? 1.909 -4.743 2.749 1.00 0.00 24 VAL A O 9
ATOM 7542 N N . CYS A 1 25 ? 2.904 -2.867 2.006 1.00 0.00 25 CYS A N 9
ATOM 7543 C CA . CYS A 1 25 ? 4.221 -3.481 1.886 1.00 0.00 25 CYS A CA 9
ATOM 7544 C C . CYS A 1 25 ? 5.030 -3.286 3.165 1.00 0.00 25 CYS A C 9
ATOM 7545 O O . CYS A 1 25 ? 5.139 -4.193 3.988 1.00 0.00 25 CYS A O 9
ATOM 7552 N N . GLY A 1 26 ? 5.598 -2.093 3.324 1.00 0.00 26 GLY A N 9
ATOM 7553 C CA . GLY A 1 26 ? 6.390 -1.800 4.504 1.00 0.00 26 GLY A CA 9
ATOM 7554 C C . GLY A 1 26 ? 7.794 -1.346 4.161 1.00 0.00 26 GLY A C 9
ATOM 7555 O O . GLY A 1 26 ? 8.770 -1.851 4.717 1.00 0.00 26 GLY A O 9
ATOM 7559 N N . ARG A 1 27 ? 7.898 -0.391 3.243 1.00 0.00 27 ARG A N 9
ATOM 7560 C CA . ARG A 1 27 ? 9.194 0.130 2.825 1.00 0.00 27 ARG A CA 9
ATOM 7561 C C . ARG A 1 27 ? 9.148 1.647 2.674 1.00 0.00 27 ARG A C 9
ATOM 7562 O O . ARG A 1 27 ? 9.670 2.381 3.513 1.00 0.00 27 ARG A O 9
ATOM 7583 N N . TYR A 1 28 ? 8.519 2.111 1.599 1.00 0.00 28 TYR A N 9
ATOM 7584 C CA . TYR A 1 28 ? 8.407 3.540 1.336 1.00 0.00 28 TYR A CA 9
ATOM 7585 C C . TYR A 1 28 ? 7.168 3.845 0.500 1.00 0.00 28 TYR A C 9
ATOM 7586 O O . TYR A 1 28 ? 6.749 3.036 -0.328 1.00 0.00 28 TYR A O 9
ATOM 7604 N N . GLY A 1 29 ? 6.586 5.020 0.722 1.00 0.00 29 GLY A N 9
ATOM 7605 C CA . GLY A 1 29 ? 5.401 5.412 -0.019 1.00 0.00 29 GLY A CA 9
ATOM 7606 C C . GLY A 1 29 ? 5.635 6.638 -0.880 1.00 0.00 29 GLY A C 9
ATOM 7607 O O . GLY A 1 29 ? 5.309 7.755 -0.480 1.00 0.00 29 GLY A O 9
ATOM 7611 N N . GLU A 1 30 ? 6.202 6.428 -2.063 1.00 0.00 30 GLU A N 9
ATOM 7612 C CA . GLU A 1 30 ? 6.481 7.526 -2.981 1.00 0.00 30 GLU A CA 9
ATOM 7613 C C . GLU A 1 30 ? 5.193 8.235 -3.389 1.00 0.00 30 GLU A C 9
ATOM 7614 O O . GLU A 1 30 ? 5.220 9.370 -3.867 1.00 0.00 30 GLU A O 9
ATOM 7626 N N . TYR A 1 31 ? 4.066 7.559 -3.197 1.00 0.00 31 TYR A N 9
ATOM 7627 C CA . TYR A 1 31 ? 2.767 8.122 -3.547 1.00 0.00 31 TYR A CA 9
ATOM 7628 C C . TYR A 1 31 ? 1.865 8.213 -2.320 1.00 0.00 31 TYR A C 9
ATOM 7629 O O . TYR A 1 31 ? 1.976 7.411 -1.393 1.00 0.00 31 TYR A O 9
ATOM 7647 N N . ILE A 1 32 ? 0.972 9.197 -2.324 1.00 0.00 32 ILE A N 9
ATOM 7648 C CA . ILE A 1 32 ? 0.048 9.394 -1.213 1.00 0.00 32 ILE A CA 9
ATOM 7649 C C . ILE A 1 32 ? -1.362 9.681 -1.715 1.00 0.00 32 ILE A C 9
ATOM 7650 O O . ILE A 1 32 ? -1.575 10.600 -2.507 1.00 0.00 32 ILE A O 9
ATOM 7666 N N . CYS A 1 33 ? -2.323 8.892 -1.248 1.00 0.00 33 CYS A N 9
ATOM 7667 C CA . CYS A 1 33 ? -3.715 9.062 -1.649 1.00 0.00 33 CYS A CA 9
ATOM 7668 C C . CYS A 1 33 ? -4.298 10.343 -1.060 1.00 0.00 33 CYS A C 9
ATOM 7669 O O . CYS A 1 33 ? -3.595 11.112 -0.403 1.00 0.00 33 CYS A O 9
ATOM 7677 N N . ASP A 1 34 ? -5.585 10.566 -1.300 1.00 0.00 34 ASP A N 9
ATOM 7678 C CA . ASP A 1 34 ? -6.263 11.754 -0.794 1.00 0.00 34 ASP A CA 9
ATOM 7679 C C . ASP A 1 34 ? -7.296 11.380 0.265 1.00 0.00 34 ASP A C 9
ATOM 7680 O O . ASP A 1 34 ? -7.284 11.913 1.375 1.00 0.00 34 ASP A O 9
ATOM 7689 N N . LYS A 1 35 ? -8.189 10.462 -0.086 1.00 0.00 35 LYS A N 9
ATOM 7690 C CA . LYS A 1 35 ? -9.230 10.016 0.833 1.00 0.00 35 LYS A CA 9
ATOM 7691 C C . LYS A 1 35 ? -8.631 9.599 2.173 1.00 0.00 35 LYS A C 9
ATOM 7692 O O . LYS A 1 35 ? -8.841 10.259 3.191 1.00 0.00 35 LYS A O 9
ATOM 7711 N N . THR A 1 36 ? -7.883 8.500 2.165 1.00 0.00 36 THR A N 9
ATOM 7712 C CA . THR A 1 36 ? -7.254 7.996 3.379 1.00 0.00 36 THR A CA 9
ATOM 7713 C C . THR A 1 36 ? -5.931 8.704 3.647 1.00 0.00 36 THR A C 9
ATOM 7714 O O . THR A 1 36 ? -5.406 8.659 4.760 1.00 0.00 36 THR A O 9
ATOM 7725 N N . ASP A 1 37 ? -5.396 9.357 2.621 1.00 0.00 37 ASP A N 9
ATOM 7726 C CA . ASP A 1 37 ? -4.134 10.076 2.747 1.00 0.00 37 ASP A CA 9
ATOM 7727 C C . ASP A 1 37 ? -2.990 9.116 3.061 1.00 0.00 37 ASP A C 9
ATOM 7728 O O . ASP A 1 37 ? -1.917 9.536 3.492 1.00 0.00 37 ASP A O 9
ATOM 7737 N N . GLU A 1 38 ? -3.229 7.827 2.841 1.00 0.00 38 GLU A N 9
ATOM 7738 C CA . GLU A 1 38 ? -2.219 6.809 3.103 1.00 0.00 38 GLU A CA 9
ATOM 7739 C C . GLU A 1 38 ? -1.043 6.950 2.141 1.00 0.00 38 GLU A C 9
ATOM 7740 O O . GLU A 1 38 ? -0.992 7.881 1.338 1.00 0.00 38 GLU A O 9
ATOM 7752 N N . ASP A 1 39 ? -0.099 6.019 2.230 1.00 0.00 39 ASP A N 9
ATOM 7753 C CA . ASP A 1 39 ? 1.078 6.039 1.369 1.00 0.00 39 ASP A CA 9
ATOM 7754 C C . ASP A 1 39 ? 1.285 4.682 0.702 1.00 0.00 39 ASP A C 9
ATOM 7755 O O . ASP A 1 39 ? 1.024 3.639 1.300 1.00 0.00 39 ASP A O 9
ATOM 7764 N N . VAL A 1 40 ? 1.756 4.706 -0.541 1.00 0.00 40 VAL A N 9
ATOM 7765 C CA . VAL A 1 40 ? 1.999 3.478 -1.289 1.00 0.00 40 VAL A CA 9
ATOM 7766 C C . VAL A 1 40 ? 3.229 3.612 -2.181 1.00 0.00 40 VAL A C 9
ATOM 7767 O O . VAL A 1 40 ? 3.688 4.720 -2.460 1.00 0.00 40 VAL A O 9
ATOM 7780 N N . CYS A 1 41 ? 3.757 2.477 -2.625 1.00 0.00 41 CYS A N 9
ATOM 7781 C CA . CYS A 1 41 ? 4.934 2.466 -3.486 1.00 0.00 41 CYS A CA 9
ATOM 7782 C C . CYS A 1 41 ? 4.539 2.249 -4.944 1.00 0.00 41 CYS A C 9
ATOM 7783 O O . CYS A 1 41 ? 5.117 2.848 -5.850 1.00 0.00 41 CYS A O 9
ATOM 7790 N N . SER A 1 42 ? 3.550 1.388 -5.162 1.00 0.00 42 SER A N 9
ATOM 7791 C CA . SER A 1 42 ? 3.080 1.088 -6.509 1.00 0.00 42 SER A CA 9
ATOM 7792 C C . SER A 1 42 ? 1.588 1.380 -6.641 1.00 0.00 42 SER A C 9
ATOM 7793 O O . SER A 1 42 ? 0.830 1.250 -5.679 1.00 0.00 42 SER A O 9
ATOM 7801 N N . LEU A 1 43 ? 1.174 1.775 -7.840 1.00 0.00 43 LEU A N 9
ATOM 7802 C CA . LEU A 1 43 ? -0.228 2.086 -8.100 1.00 0.00 43 LEU A CA 9
ATOM 7803 C C . LEU A 1 43 ? -1.130 0.935 -7.668 1.00 0.00 43 LEU A C 9
ATOM 7804 O O . LEU A 1 43 ? -2.279 1.147 -7.281 1.00 0.00 43 LEU A O 9
ATOM 7820 N N . GLU A 1 44 ? -0.601 -0.283 -7.734 1.00 0.00 44 GLU A N 9
ATOM 7821 C CA . GLU A 1 44 ? -1.359 -1.467 -7.347 1.00 0.00 44 GLU A CA 9
ATOM 7822 C C . GLU A 1 44 ? -1.664 -1.454 -5.852 1.00 0.00 44 GLU A C 9
ATOM 7823 O O . GLU A 1 44 ? -2.742 -1.866 -5.423 1.00 0.00 44 GLU A O 9
ATOM 7835 N N . CYS A 1 45 ? -0.706 -0.978 -5.063 1.00 0.00 45 CYS A N 9
ATOM 7836 C CA . CYS A 1 45 ? -0.869 -0.911 -3.616 1.00 0.00 45 CYS A CA 9
ATOM 7837 C C . CYS A 1 45 ? -1.974 0.071 -3.238 1.00 0.00 45 CYS A C 9
ATOM 7838 O O . CYS A 1 45 ? -2.710 -0.145 -2.275 1.00 0.00 45 CYS A O 9
ATOM 7845 N N . LYS A 1 46 ? -2.084 1.152 -4.003 1.00 0.00 46 LYS A N 9
ATOM 7846 C CA . LYS A 1 46 ? -3.099 2.168 -3.751 1.00 0.00 46 LYS A CA 9
ATOM 7847 C C . LYS A 1 46 ? -4.489 1.544 -3.686 1.00 0.00 46 LYS A C 9
ATOM 7848 O O . LYS A 1 46 ? -5.145 1.574 -2.645 1.00 0.00 46 LYS A O 9
ATOM 7867 N N . ALA A 1 47 ? -4.931 0.979 -4.805 1.00 0.00 47 ALA A N 9
ATOM 7868 C CA . ALA A 1 47 ? -6.242 0.345 -4.873 1.00 0.00 47 ALA A CA 9
ATOM 7869 C C . ALA A 1 47 ? -6.324 -0.850 -3.930 1.00 0.00 47 ALA A C 9
ATOM 7870 O O . ALA A 1 47 ? -7.397 -1.185 -3.427 1.00 0.00 47 ALA A O 9
ATOM 7877 N N . LYS A 1 48 ? -5.184 -1.490 -3.693 1.00 0.00 48 LYS A N 9
ATOM 7878 C CA . LYS A 1 48 ? -5.126 -2.648 -2.809 1.00 0.00 48 LYS A CA 9
ATOM 7879 C C . LYS A 1 48 ? -5.557 -2.274 -1.394 1.00 0.00 48 LYS A C 9
ATOM 7880 O O . LYS A 1 48 ? -6.061 -3.113 -0.646 1.00 0.00 48 LYS A O 9
ATOM 7899 N N . HIS A 1 49 ? -5.357 -1.011 -1.033 1.00 0.00 49 HIS A N 9
ATOM 7900 C CA . HIS A 1 49 ? -5.727 -0.526 0.292 1.00 0.00 49 HIS A CA 9
ATOM 7901 C C . HIS A 1 49 ? -7.126 0.082 0.276 1.00 0.00 49 HIS A C 9
ATOM 7902 O O . HIS A 1 49 ? -7.924 -0.146 1.187 1.00 0.00 49 HIS A O 9
ATOM 7916 N N . LEU A 1 50 ? -7.418 0.858 -0.762 1.00 0.00 50 LEU A N 9
ATOM 7917 C CA . LEU A 1 50 ? -8.721 1.500 -0.896 1.00 0.00 50 LEU A CA 9
ATOM 7918 C C . LEU A 1 50 ? -9.842 0.466 -0.875 1.00 0.00 50 LEU A C 9
ATOM 7919 O O . LEU A 1 50 ? -10.772 0.559 -0.073 1.00 0.00 50 LEU A O 9
ATOM 7935 N N . LEU A 1 51 ? -9.747 -0.520 -1.761 1.00 0.00 51 LEU A N 9
ATOM 7936 C CA . LEU A 1 51 ? -10.752 -1.574 -1.843 1.00 0.00 51 LEU A CA 9
ATOM 7937 C C . LEU A 1 51 ? -10.777 -2.404 -0.564 1.00 0.00 51 LEU A C 9
ATOM 7938 O O . LEU A 1 51 ? -11.721 -3.154 -0.319 1.00 0.00 51 LEU A O 9
ATOM 7954 N N . GLN A 1 52 ? -9.735 -2.261 0.249 1.00 0.00 52 GLN A N 9
ATOM 7955 C CA . GLN A 1 52 ? -9.639 -2.996 1.504 1.00 0.00 52 GLN A CA 9
ATOM 7956 C C . GLN A 1 52 ? -10.181 -2.167 2.664 1.00 0.00 52 GLN A C 9
ATOM 7957 O O . GLN A 1 52 ? -10.412 -2.685 3.757 1.00 0.00 52 GLN A O 9
ATOM 7971 N N . VAL A 1 53 ? -10.382 -0.876 2.419 1.00 0.00 53 VAL A N 9
ATOM 7972 C CA . VAL A 1 53 ? -10.898 0.025 3.442 1.00 0.00 53 VAL A CA 9
ATOM 7973 C C . VAL A 1 53 ? -12.418 -0.049 3.525 1.00 0.00 53 VAL A C 9
ATOM 7974 O O . VAL A 1 53 ? -13.011 0.249 4.562 1.00 0.00 53 VAL A O 9
ATOM 7987 N N . LYS A 1 54 ? -13.046 -0.449 2.424 1.00 0.00 54 LYS A N 9
ATOM 7988 C CA . LYS A 1 54 ? -14.499 -0.565 2.371 1.00 0.00 54 LYS A CA 9
ATOM 7989 C C . LYS A 1 54 ? -14.976 -1.785 3.152 1.00 0.00 54 LYS A C 9
ATOM 7990 O O . LYS A 1 54 ? -16.128 -1.846 3.581 1.00 0.00 54 LYS A O 9
ATOM 8009 N N . GLU A 1 55 ? -14.083 -2.753 3.334 1.00 0.00 55 GLU A N 9
ATOM 8010 C CA . GLU A 1 55 ? -14.415 -3.970 4.065 1.00 0.00 55 GLU A CA 9
ATOM 8011 C C . GLU A 1 55 ? -15.028 -3.639 5.423 1.00 0.00 55 GLU A C 9
ATOM 8012 O O . GLU A 1 55 ? -15.863 -4.383 5.938 1.00 0.00 55 GLU A O 9
ATOM 8024 N N . LYS A 1 56 ? -14.606 -2.519 5.999 1.00 0.00 56 LYS A N 9
ATOM 8025 C CA . LYS A 1 56 ? -15.111 -2.087 7.296 1.00 0.00 56 LYS A CA 9
ATOM 8026 C C . LYS A 1 56 ? -16.614 -1.834 7.238 1.00 0.00 56 LYS A C 9
ATOM 8027 O O . LYS A 1 56 ? -17.362 -2.282 8.106 1.00 0.00 56 LYS A O 9
ATOM 8046 N N . GLU A 1 57 ? -17.049 -1.114 6.208 1.00 0.00 57 GLU A N 9
ATOM 8047 C CA . GLU A 1 57 ? -18.463 -0.803 6.037 1.00 0.00 57 GLU A CA 9
ATOM 8048 C C . GLU A 1 57 ? -19.239 -2.033 5.574 1.00 0.00 57 GLU A C 9
ATOM 8049 O O . GLU A 1 57 ? -20.399 -2.220 5.939 1.00 0.00 57 GLU A O 9
ATOM 8061 N N . GLU A 1 58 ? -18.589 -2.867 4.769 1.00 0.00 58 GLU A N 9
ATOM 8062 C CA . GLU A 1 58 ? -19.218 -4.078 4.255 1.00 0.00 58 GLU A CA 9
ATOM 8063 C C . GLU A 1 58 ? -19.429 -5.097 5.371 1.00 0.00 58 GLU A C 9
ATOM 8064 O O . GLU A 1 58 ? -18.545 -5.901 5.669 1.00 0.00 58 GLU A O 9
ATOM 8076 N N . LYS A 1 59 ? -20.606 -5.057 5.986 1.00 0.00 59 LYS A N 9
ATOM 8077 C CA . LYS A 1 59 ? -20.935 -5.976 7.069 1.00 0.00 59 LYS A CA 9
ATOM 8078 C C . LYS A 1 59 ? -19.904 -5.889 8.190 1.00 0.00 59 LYS A C 9
ATOM 8079 O O . LYS A 1 59 ? -19.284 -6.888 8.555 1.00 0.00 59 LYS A O 9
ATOM 8098 N N . SER A 1 60 ? -19.726 -4.688 8.732 1.00 0.00 60 SER A N 9
ATOM 8099 C CA . SER A 1 60 ? -18.768 -4.471 9.810 1.00 0.00 60 SER A CA 9
ATOM 8100 C C . SER A 1 60 ? -17.388 -4.992 9.423 1.00 0.00 60 SER A C 9
ATOM 8101 O O . SER A 1 60 ? -17.035 -6.107 9.805 1.00 0.00 60 SER A O 9
ATOM 8110 N N . GLY A 1 1 ? -1.259 -13.650 -12.504 1.00 0.00 1 GLY A N 10
ATOM 8111 C CA . GLY A 1 1 ? -0.666 -12.648 -13.371 1.00 0.00 1 GLY A CA 10
ATOM 8112 C C . GLY A 1 1 ? 0.739 -12.270 -12.945 1.00 0.00 1 GLY A C 10
ATOM 8113 O O . GLY A 1 1 ? 1.717 -12.719 -13.542 1.00 0.00 1 GLY A O 10
ATOM 8117 N N . SER A 1 2 ? 0.839 -11.442 -11.910 1.00 0.00 2 SER A N 10
ATOM 8118 C CA . SER A 1 2 ? 2.135 -11.000 -11.409 1.00 0.00 2 SER A CA 10
ATOM 8119 C C . SER A 1 2 ? 2.951 -10.341 -12.517 1.00 0.00 2 SER A C 10
ATOM 8120 O O . SER A 1 2 ? 4.060 -10.775 -12.828 1.00 0.00 2 SER A O 10
ATOM 8128 N N . SER A 1 3 ? 2.393 -9.291 -13.110 1.00 0.00 3 SER A N 10
ATOM 8129 C CA . SER A 1 3 ? 3.066 -8.574 -14.186 1.00 0.00 3 SER A CA 10
ATOM 8130 C C . SER A 1 3 ? 3.899 -7.421 -13.634 1.00 0.00 3 SER A C 10
ATOM 8131 O O . SER A 1 3 ? 3.730 -7.012 -12.486 1.00 0.00 3 SER A O 10
ATOM 8139 N N . GLY A 1 4 ? 4.800 -6.901 -14.461 1.00 0.00 4 GLY A N 10
ATOM 8140 C CA . GLY A 1 4 ? 5.647 -5.801 -14.039 1.00 0.00 4 GLY A CA 10
ATOM 8141 C C . GLY A 1 4 ? 5.678 -4.671 -15.050 1.00 0.00 4 GLY A C 10
ATOM 8142 O O . GLY A 1 4 ? 4.858 -4.628 -15.967 1.00 0.00 4 GLY A O 10
ATOM 8146 N N . SER A 1 5 ? 6.624 -3.754 -14.881 1.00 0.00 5 SER A N 10
ATOM 8147 C CA . SER A 1 5 ? 6.755 -2.615 -15.783 1.00 0.00 5 SER A CA 10
ATOM 8148 C C . SER A 1 5 ? 8.098 -1.918 -15.587 1.00 0.00 5 SER A C 10
ATOM 8149 O O . SER A 1 5 ? 8.755 -2.090 -14.561 1.00 0.00 5 SER A O 10
ATOM 8157 N N . SER A 1 6 ? 8.498 -1.130 -16.580 1.00 0.00 6 SER A N 10
ATOM 8158 C CA . SER A 1 6 ? 9.764 -0.409 -16.520 1.00 0.00 6 SER A CA 10
ATOM 8159 C C . SER A 1 6 ? 9.538 1.057 -16.163 1.00 0.00 6 SER A C 10
ATOM 8160 O O . SER A 1 6 ? 8.435 1.581 -16.310 1.00 0.00 6 SER A O 10
ATOM 8168 N N . GLY A 1 7 ? 10.594 1.714 -15.691 1.00 0.00 7 GLY A N 10
ATOM 8169 C CA . GLY A 1 7 ? 10.491 3.113 -15.320 1.00 0.00 7 GLY A CA 10
ATOM 8170 C C . GLY A 1 7 ? 11.834 3.719 -14.964 1.00 0.00 7 GLY A C 10
ATOM 8171 O O . GLY A 1 7 ? 12.798 3.598 -15.721 1.00 0.00 7 GLY A O 10
ATOM 8175 N N . PHE A 1 8 ? 11.899 4.374 -13.809 1.00 0.00 8 PHE A N 10
ATOM 8176 C CA . PHE A 1 8 ? 13.134 5.003 -13.356 1.00 0.00 8 PHE A CA 10
ATOM 8177 C C . PHE A 1 8 ? 13.134 5.170 -11.839 1.00 0.00 8 PHE A C 10
ATOM 8178 O O . PHE A 1 8 ? 13.863 4.478 -11.128 1.00 0.00 8 PHE A O 10
ATOM 8195 N N . SER A 1 9 ? 12.312 6.093 -11.351 1.00 0.00 9 SER A N 10
ATOM 8196 C CA . SER A 1 9 ? 12.220 6.354 -9.919 1.00 0.00 9 SER A CA 10
ATOM 8197 C C . SER A 1 9 ? 11.028 5.622 -9.309 1.00 0.00 9 SER A C 10
ATOM 8198 O O . SER A 1 9 ? 9.948 6.192 -9.151 1.00 0.00 9 SER A O 10
ATOM 8206 N N . LYS A 1 10 ? 11.233 4.355 -8.967 1.00 0.00 10 LYS A N 10
ATOM 8207 C CA . LYS A 1 10 ? 10.179 3.542 -8.372 1.00 0.00 10 LYS A CA 10
ATOM 8208 C C . LYS A 1 10 ? 10.756 2.284 -7.733 1.00 0.00 10 LYS A C 10
ATOM 8209 O O . LYS A 1 10 ? 10.933 1.262 -8.397 1.00 0.00 10 LYS A O 10
ATOM 8228 N N . THR A 1 11 ? 11.048 2.364 -6.438 1.00 0.00 11 THR A N 10
ATOM 8229 C CA . THR A 1 11 ? 11.606 1.231 -5.709 1.00 0.00 11 THR A CA 10
ATOM 8230 C C . THR A 1 11 ? 11.127 1.220 -4.262 1.00 0.00 11 THR A C 10
ATOM 8231 O O . THR A 1 11 ? 11.021 2.268 -3.626 1.00 0.00 11 THR A O 10
ATOM 8242 N N . GLN A 1 12 ? 10.841 0.028 -3.747 1.00 0.00 12 GLN A N 10
ATOM 8243 C CA . GLN A 1 12 ? 10.374 -0.118 -2.374 1.00 0.00 12 GLN A CA 10
ATOM 8244 C C . GLN A 1 12 ? 11.549 -0.211 -1.406 1.00 0.00 12 GLN A C 10
ATOM 8245 O O . GLN A 1 12 ? 11.635 -1.144 -0.607 1.00 0.00 12 GLN A O 10
ATOM 8259 N N . ARG A 1 13 ? 12.451 0.762 -1.484 1.00 0.00 13 ARG A N 10
ATOM 8260 C CA . ARG A 1 13 ? 13.622 0.789 -0.615 1.00 0.00 13 ARG A CA 10
ATOM 8261 C C . ARG A 1 13 ? 13.278 1.394 0.743 1.00 0.00 13 ARG A C 10
ATOM 8262 O O . ARG A 1 13 ? 12.179 1.911 0.942 1.00 0.00 13 ARG A O 10
ATOM 8283 N N . TRP A 1 14 ? 14.224 1.323 1.672 1.00 0.00 14 TRP A N 10
ATOM 8284 C CA . TRP A 1 14 ? 14.021 1.863 3.012 1.00 0.00 14 TRP A CA 10
ATOM 8285 C C . TRP A 1 14 ? 13.543 3.310 2.949 1.00 0.00 14 TRP A C 10
ATOM 8286 O O . TRP A 1 14 ? 13.699 3.981 1.929 1.00 0.00 14 TRP A O 10
ATOM 8307 N N . ALA A 1 15 ? 12.959 3.784 4.045 1.00 0.00 15 ALA A N 10
ATOM 8308 C CA . ALA A 1 15 ? 12.461 5.152 4.114 1.00 0.00 15 ALA A CA 10
ATOM 8309 C C . ALA A 1 15 ? 12.965 5.857 5.368 1.00 0.00 15 ALA A C 10
ATOM 8310 O O . ALA A 1 15 ? 12.808 5.352 6.480 1.00 0.00 15 ALA A O 10
ATOM 8317 N N . GLU A 1 16 ? 13.570 7.026 5.182 1.00 0.00 16 GLU A N 10
ATOM 8318 C CA . GLU A 1 16 ? 14.098 7.799 6.300 1.00 0.00 16 GLU A CA 10
ATOM 8319 C C . GLU A 1 16 ? 13.034 7.994 7.377 1.00 0.00 16 GLU A C 10
ATOM 8320 O O . GLU A 1 16 ? 11.835 7.857 7.133 1.00 0.00 16 GLU A O 10
ATOM 8332 N N . PRO A 1 17 ? 13.482 8.321 8.598 1.00 0.00 17 PRO A N 10
ATOM 8333 C CA . PRO A 1 17 ? 12.586 8.542 9.737 1.00 0.00 17 PRO A CA 10
ATOM 8334 C C . PRO A 1 17 ? 11.764 9.818 9.589 1.00 0.00 17 PRO A C 10
ATOM 8335 O O . PRO A 1 17 ? 12.076 10.843 10.194 1.00 0.00 17 PRO A O 10
ATOM 8346 N N . GLY A 1 18 ? 10.711 9.748 8.780 1.00 0.00 18 GLY A N 10
ATOM 8347 C CA . GLY A 1 18 ? 9.861 10.905 8.568 1.00 0.00 18 GLY A CA 10
ATOM 8348 C C . GLY A 1 18 ? 9.099 10.832 7.260 1.00 0.00 18 GLY A C 10
ATOM 8349 O O . GLY A 1 18 ? 8.034 11.432 7.120 1.00 0.00 18 GLY A O 10
ATOM 8353 N N . GLU A 1 19 ? 9.648 10.097 6.297 1.00 0.00 19 GLU A N 10
ATOM 8354 C CA . GLU A 1 19 ? 9.013 9.951 4.993 1.00 0.00 19 GLU A CA 10
ATOM 8355 C C . GLU A 1 19 ? 7.893 8.916 5.045 1.00 0.00 19 GLU A C 10
ATOM 8356 O O . GLU A 1 19 ? 7.832 8.075 5.942 1.00 0.00 19 GLU A O 10
ATOM 8368 N N . PRO A 1 20 ? 6.984 8.978 4.061 1.00 0.00 20 PRO A N 10
ATOM 8369 C CA . PRO A 1 20 ? 5.849 8.055 3.972 1.00 0.00 20 PRO A CA 10
ATOM 8370 C C . PRO A 1 20 ? 6.282 6.637 3.615 1.00 0.00 20 PRO A C 10
ATOM 8371 O O . PRO A 1 20 ? 7.291 6.438 2.939 1.00 0.00 20 PRO A O 10
ATOM 8382 N N . ILE A 1 21 ? 5.512 5.655 4.074 1.00 0.00 21 ILE A N 10
ATOM 8383 C CA . ILE A 1 21 ? 5.816 4.256 3.801 1.00 0.00 21 ILE A CA 10
ATOM 8384 C C . ILE A 1 21 ? 4.563 3.491 3.391 1.00 0.00 21 ILE A C 10
ATOM 8385 O O . ILE A 1 21 ? 3.469 3.757 3.890 1.00 0.00 21 ILE A O 10
ATOM 8401 N N . CYS A 1 22 ? 4.729 2.538 2.481 1.00 0.00 22 CYS A N 10
ATOM 8402 C CA . CYS A 1 22 ? 3.612 1.731 2.004 1.00 0.00 22 CYS A CA 10
ATOM 8403 C C . CYS A 1 22 ? 2.804 1.175 3.173 1.00 0.00 22 CYS A C 10
ATOM 8404 O O . CYS A 1 22 ? 3.364 0.770 4.191 1.00 0.00 22 CYS A O 10
ATOM 8411 N N . VAL A 1 23 ? 1.484 1.159 3.018 1.00 0.00 23 VAL A N 10
ATOM 8412 C CA . VAL A 1 23 ? 0.599 0.652 4.059 1.00 0.00 23 VAL A CA 10
ATOM 8413 C C . VAL A 1 23 ? 0.283 -0.824 3.841 1.00 0.00 23 VAL A C 10
ATOM 8414 O O . VAL A 1 23 ? -0.442 -1.437 4.625 1.00 0.00 23 VAL A O 10
ATOM 8427 N N . VAL A 1 24 ? 0.833 -1.390 2.772 1.00 0.00 24 VAL A N 10
ATOM 8428 C CA . VAL A 1 24 ? 0.612 -2.795 2.451 1.00 0.00 24 VAL A CA 10
ATOM 8429 C C . VAL A 1 24 ? 1.932 -3.553 2.366 1.00 0.00 24 VAL A C 10
ATOM 8430 O O . VAL A 1 24 ? 1.999 -4.742 2.679 1.00 0.00 24 VAL A O 10
ATOM 8443 N N . CYS A 1 25 ? 2.981 -2.858 1.940 1.00 0.00 25 CYS A N 10
ATOM 8444 C CA . CYS A 1 25 ? 4.301 -3.464 1.813 1.00 0.00 25 CYS A CA 10
ATOM 8445 C C . CYS A 1 25 ? 5.113 -3.273 3.091 1.00 0.00 25 CYS A C 10
ATOM 8446 O O . CYS A 1 25 ? 5.227 -4.185 3.909 1.00 0.00 25 CYS A O 10
ATOM 8453 N N . GLY A 1 26 ? 5.675 -2.079 3.255 1.00 0.00 26 GLY A N 10
ATOM 8454 C CA . GLY A 1 26 ? 6.469 -1.789 4.435 1.00 0.00 26 GLY A CA 10
ATOM 8455 C C . GLY A 1 26 ? 7.871 -1.328 4.091 1.00 0.00 26 GLY A C 10
ATOM 8456 O O . GLY A 1 26 ? 8.851 -1.841 4.632 1.00 0.00 26 GLY A O 10
ATOM 8460 N N . ARG A 1 27 ? 7.969 -0.358 3.187 1.00 0.00 27 ARG A N 10
ATOM 8461 C CA . ARG A 1 27 ? 9.262 0.170 2.769 1.00 0.00 27 ARG A CA 10
ATOM 8462 C C . ARG A 1 27 ? 9.204 1.686 2.610 1.00 0.00 27 ARG A C 10
ATOM 8463 O O . ARG A 1 27 ? 9.737 2.428 3.435 1.00 0.00 27 ARG A O 10
ATOM 8484 N N . TYR A 1 28 ? 8.554 2.139 1.544 1.00 0.00 28 TYR A N 10
ATOM 8485 C CA . TYR A 1 28 ? 8.430 3.566 1.274 1.00 0.00 28 TYR A CA 10
ATOM 8486 C C . TYR A 1 28 ? 7.165 3.861 0.473 1.00 0.00 28 TYR A C 10
ATOM 8487 O O . TYR A 1 28 ? 6.710 3.035 -0.317 1.00 0.00 28 TYR A O 10
ATOM 8505 N N . GLY A 1 29 ? 6.602 5.047 0.683 1.00 0.00 29 GLY A N 10
ATOM 8506 C CA . GLY A 1 29 ? 5.396 5.432 -0.026 1.00 0.00 29 GLY A CA 10
ATOM 8507 C C . GLY A 1 29 ? 5.582 6.693 -0.845 1.00 0.00 29 GLY A C 10
ATOM 8508 O O . GLY A 1 29 ? 5.172 7.776 -0.430 1.00 0.00 29 GLY A O 10
ATOM 8512 N N . GLU A 1 30 ? 6.204 6.553 -2.012 1.00 0.00 30 GLU A N 10
ATOM 8513 C CA . GLU A 1 30 ? 6.446 7.692 -2.890 1.00 0.00 30 GLU A CA 10
ATOM 8514 C C . GLU A 1 30 ? 5.134 8.361 -3.288 1.00 0.00 30 GLU A C 10
ATOM 8515 O O . GLU A 1 30 ? 5.113 9.528 -3.679 1.00 0.00 30 GLU A O 10
ATOM 8527 N N . TYR A 1 31 ? 4.041 7.613 -3.185 1.00 0.00 31 TYR A N 10
ATOM 8528 C CA . TYR A 1 31 ? 2.724 8.131 -3.537 1.00 0.00 31 TYR A CA 10
ATOM 8529 C C . TYR A 1 31 ? 1.822 8.204 -2.309 1.00 0.00 31 TYR A C 10
ATOM 8530 O O . TYR A 1 31 ? 1.903 7.362 -1.415 1.00 0.00 31 TYR A O 10
ATOM 8548 N N . ILE A 1 32 ? 0.962 9.216 -2.275 1.00 0.00 32 ILE A N 10
ATOM 8549 C CA . ILE A 1 32 ? 0.042 9.399 -1.159 1.00 0.00 32 ILE A CA 10
ATOM 8550 C C . ILE A 1 32 ? -1.378 9.652 -1.653 1.00 0.00 32 ILE A C 10
ATOM 8551 O O . ILE A 1 32 ? -1.612 10.539 -2.474 1.00 0.00 32 ILE A O 10
ATOM 8567 N N . CYS A 1 33 ? -2.323 8.868 -1.145 1.00 0.00 33 CYS A N 10
ATOM 8568 C CA . CYS A 1 33 ? -3.722 9.008 -1.534 1.00 0.00 33 CYS A CA 10
ATOM 8569 C C . CYS A 1 33 ? -4.314 10.300 -0.980 1.00 0.00 33 CYS A C 10
ATOM 8570 O O . CYS A 1 33 ? -3.616 11.093 -0.348 1.00 0.00 33 CYS A O 10
ATOM 8578 N N . ASP A 1 34 ? -5.603 10.506 -1.224 1.00 0.00 34 ASP A N 10
ATOM 8579 C CA . ASP A 1 34 ? -6.290 11.702 -0.751 1.00 0.00 34 ASP A CA 10
ATOM 8580 C C . ASP A 1 34 ? -7.262 11.362 0.374 1.00 0.00 34 ASP A C 10
ATOM 8581 O O . ASP A 1 34 ? -7.156 11.888 1.482 1.00 0.00 34 ASP A O 10
ATOM 8590 N N . LYS A 1 35 ? -8.211 10.479 0.081 1.00 0.00 35 LYS A N 10
ATOM 8591 C CA . LYS A 1 35 ? -9.204 10.067 1.067 1.00 0.00 35 LYS A CA 10
ATOM 8592 C C . LYS A 1 35 ? -8.532 9.619 2.361 1.00 0.00 35 LYS A C 10
ATOM 8593 O O . LYS A 1 35 ? -8.574 10.324 3.371 1.00 0.00 35 LYS A O 10
ATOM 8612 N N . THR A 1 36 ? -7.911 8.444 2.325 1.00 0.00 36 THR A N 10
ATOM 8613 C CA . THR A 1 36 ? -7.231 7.903 3.494 1.00 0.00 36 THR A CA 10
ATOM 8614 C C . THR A 1 36 ? -5.911 8.624 3.745 1.00 0.00 36 THR A C 10
ATOM 8615 O O . THR A 1 36 ? -5.371 8.583 4.850 1.00 0.00 36 THR A O 10
ATOM 8626 N N . ASP A 1 37 ? -5.398 9.285 2.713 1.00 0.00 37 ASP A N 10
ATOM 8627 C CA . ASP A 1 37 ? -4.142 10.018 2.823 1.00 0.00 37 ASP A CA 10
ATOM 8628 C C . ASP A 1 37 ? -2.985 9.070 3.120 1.00 0.00 37 ASP A C 10
ATOM 8629 O O . ASP A 1 37 ? -1.910 9.500 3.538 1.00 0.00 37 ASP A O 10
ATOM 8638 N N . GLU A 1 38 ? -3.213 7.779 2.903 1.00 0.00 38 GLU A N 10
ATOM 8639 C CA . GLU A 1 38 ? -2.189 6.771 3.150 1.00 0.00 38 GLU A CA 10
ATOM 8640 C C . GLU A 1 38 ? -1.026 6.926 2.174 1.00 0.00 38 GLU A C 10
ATOM 8641 O O . GLU A 1 38 ? -0.994 7.861 1.373 1.00 0.00 38 GLU A O 10
ATOM 8653 N N . ASP A 1 39 ? -0.072 6.004 2.248 1.00 0.00 39 ASP A N 10
ATOM 8654 C CA . ASP A 1 39 ? 1.093 6.037 1.371 1.00 0.00 39 ASP A CA 10
ATOM 8655 C C . ASP A 1 39 ? 1.303 4.685 0.696 1.00 0.00 39 ASP A C 10
ATOM 8656 O O . ASP A 1 39 ? 1.060 3.636 1.294 1.00 0.00 39 ASP A O 10
ATOM 8665 N N . VAL A 1 40 ? 1.756 4.717 -0.553 1.00 0.00 40 VAL A N 10
ATOM 8666 C CA . VAL A 1 40 ? 2.000 3.495 -1.310 1.00 0.00 40 VAL A CA 10
ATOM 8667 C C . VAL A 1 40 ? 3.224 3.638 -2.207 1.00 0.00 40 VAL A C 10
ATOM 8668 O O . VAL A 1 40 ? 3.682 4.749 -2.477 1.00 0.00 40 VAL A O 10
ATOM 8681 N N . CYS A 1 41 ? 3.749 2.508 -2.667 1.00 0.00 41 CYS A N 10
ATOM 8682 C CA . CYS A 1 41 ? 4.921 2.506 -3.535 1.00 0.00 41 CYS A CA 10
ATOM 8683 C C . CYS A 1 41 ? 4.523 2.248 -4.985 1.00 0.00 41 CYS A C 10
ATOM 8684 O O . CYS A 1 41 ? 5.096 2.826 -5.909 1.00 0.00 41 CYS A O 10
ATOM 8691 N N . SER A 1 42 ? 3.538 1.377 -5.177 1.00 0.00 42 SER A N 10
ATOM 8692 C CA . SER A 1 42 ? 3.065 1.039 -6.514 1.00 0.00 42 SER A CA 10
ATOM 8693 C C . SER A 1 42 ? 1.574 1.330 -6.653 1.00 0.00 42 SER A C 10
ATOM 8694 O O . SER A 1 42 ? 0.814 1.211 -5.691 1.00 0.00 42 SER A O 10
ATOM 8702 N N . LEU A 1 43 ? 1.162 1.713 -7.857 1.00 0.00 43 LEU A N 10
ATOM 8703 C CA . LEU A 1 43 ? -0.238 2.022 -8.124 1.00 0.00 43 LEU A CA 10
ATOM 8704 C C . LEU A 1 43 ? -1.144 0.883 -7.667 1.00 0.00 43 LEU A C 10
ATOM 8705 O O . LEU A 1 43 ? -2.284 1.108 -7.263 1.00 0.00 43 LEU A O 10
ATOM 8721 N N . GLU A 1 44 ? -0.626 -0.340 -7.731 1.00 0.00 44 GLU A N 10
ATOM 8722 C CA . GLU A 1 44 ? -1.389 -1.514 -7.322 1.00 0.00 44 GLU A CA 10
ATOM 8723 C C . GLU A 1 44 ? -1.676 -1.481 -5.823 1.00 0.00 44 GLU A C 10
ATOM 8724 O O . GLU A 1 44 ? -2.745 -1.896 -5.375 1.00 0.00 44 GLU A O 10
ATOM 8736 N N . CYS A 1 45 ? -0.713 -0.985 -5.053 1.00 0.00 45 CYS A N 10
ATOM 8737 C CA . CYS A 1 45 ? -0.860 -0.899 -3.605 1.00 0.00 45 CYS A CA 10
ATOM 8738 C C . CYS A 1 45 ? -1.966 0.083 -3.229 1.00 0.00 45 CYS A C 10
ATOM 8739 O O . CYS A 1 45 ? -2.698 -0.130 -2.262 1.00 0.00 45 CYS A O 10
ATOM 8746 N N . LYS A 1 46 ? -2.081 1.160 -3.999 1.00 0.00 46 LYS A N 10
ATOM 8747 C CA . LYS A 1 46 ? -3.098 2.174 -3.749 1.00 0.00 46 LYS A CA 10
ATOM 8748 C C . LYS A 1 46 ? -4.487 1.549 -3.685 1.00 0.00 46 LYS A C 10
ATOM 8749 O O . LYS A 1 46 ? -5.135 1.558 -2.638 1.00 0.00 46 LYS A O 10
ATOM 8768 N N . ALA A 1 47 ? -4.938 1.004 -4.810 1.00 0.00 47 ALA A N 10
ATOM 8769 C CA . ALA A 1 47 ? -6.249 0.371 -4.880 1.00 0.00 47 ALA A CA 10
ATOM 8770 C C . ALA A 1 47 ? -6.332 -0.826 -3.939 1.00 0.00 47 ALA A C 10
ATOM 8771 O O . ALA A 1 47 ? -7.404 -1.159 -3.434 1.00 0.00 47 ALA A O 10
ATOM 8778 N N . LYS A 1 48 ? -5.193 -1.470 -3.708 1.00 0.00 48 LYS A N 10
ATOM 8779 C CA . LYS A 1 48 ? -5.135 -2.631 -2.827 1.00 0.00 48 LYS A CA 10
ATOM 8780 C C . LYS A 1 48 ? -5.564 -2.260 -1.411 1.00 0.00 48 LYS A C 10
ATOM 8781 O O . LYS A 1 48 ? -6.093 -3.093 -0.674 1.00 0.00 48 LYS A O 10
ATOM 8800 N N . HIS A 1 49 ? -5.333 -1.006 -1.036 1.00 0.00 49 HIS A N 10
ATOM 8801 C CA . HIS A 1 49 ? -5.698 -0.525 0.292 1.00 0.00 49 HIS A CA 10
ATOM 8802 C C . HIS A 1 49 ? -7.080 0.120 0.275 1.00 0.00 49 HIS A C 10
ATOM 8803 O O . HIS A 1 49 ? -7.858 -0.030 1.219 1.00 0.00 49 HIS A O 10
ATOM 8817 N N . LEU A 1 50 ? -7.380 0.838 -0.801 1.00 0.00 50 LEU A N 10
ATOM 8818 C CA . LEU A 1 50 ? -8.669 1.507 -0.940 1.00 0.00 50 LEU A CA 10
ATOM 8819 C C . LEU A 1 50 ? -9.811 0.496 -0.923 1.00 0.00 50 LEU A C 10
ATOM 8820 O O . LEU A 1 50 ? -10.737 0.603 -0.117 1.00 0.00 50 LEU A O 10
ATOM 8836 N N . LEU A 1 51 ? -9.740 -0.485 -1.815 1.00 0.00 51 LEU A N 10
ATOM 8837 C CA . LEU A 1 51 ? -10.767 -1.517 -1.901 1.00 0.00 51 LEU A CA 10
ATOM 8838 C C . LEU A 1 51 ? -10.825 -2.336 -0.616 1.00 0.00 51 LEU A C 10
ATOM 8839 O O . LEU A 1 51 ? -11.796 -3.050 -0.367 1.00 0.00 51 LEU A O 10
ATOM 8855 N N . GLN A 1 52 ? -9.780 -2.226 0.198 1.00 0.00 52 GLN A N 10
ATOM 8856 C CA . GLN A 1 52 ? -9.713 -2.956 1.459 1.00 0.00 52 GLN A CA 10
ATOM 8857 C C . GLN A 1 52 ? -10.320 -2.138 2.594 1.00 0.00 52 GLN A C 10
ATOM 8858 O O . GLN A 1 52 ? -10.772 -2.689 3.597 1.00 0.00 52 GLN A O 10
ATOM 8872 N N . VAL A 1 53 ? -10.327 -0.819 2.428 1.00 0.00 53 VAL A N 10
ATOM 8873 C CA . VAL A 1 53 ? -10.879 0.075 3.439 1.00 0.00 53 VAL A CA 10
ATOM 8874 C C . VAL A 1 53 ? -12.392 0.197 3.297 1.00 0.00 53 VAL A C 10
ATOM 8875 O O . VAL A 1 53 ? -13.100 0.447 4.272 1.00 0.00 53 VAL A O 10
ATOM 8888 N N . LYS A 1 54 ? -12.882 0.018 2.075 1.00 0.00 54 LYS A N 10
ATOM 8889 C CA . LYS A 1 54 ? -14.312 0.106 1.804 1.00 0.00 54 LYS A CA 10
ATOM 8890 C C . LYS A 1 54 ? -15.061 -1.056 2.449 1.00 0.00 54 LYS A C 10
ATOM 8891 O O . LYS A 1 54 ? -16.161 -0.883 2.972 1.00 0.00 54 LYS A O 10
ATOM 8910 N N . GLU A 1 55 ? -14.456 -2.239 2.409 1.00 0.00 55 GLU A N 10
ATOM 8911 C CA . GLU A 1 55 ? -15.066 -3.429 2.991 1.00 0.00 55 GLU A CA 10
ATOM 8912 C C . GLU A 1 55 ? -15.125 -3.321 4.513 1.00 0.00 55 GLU A C 10
ATOM 8913 O O . GLU A 1 55 ? -15.959 -3.954 5.160 1.00 0.00 55 GLU A O 10
ATOM 8925 N N . LYS A 1 56 ? -14.232 -2.516 5.077 1.00 0.00 56 LYS A N 10
ATOM 8926 C CA . LYS A 1 56 ? -14.180 -2.323 6.522 1.00 0.00 56 LYS A CA 10
ATOM 8927 C C . LYS A 1 56 ? -15.067 -1.157 6.947 1.00 0.00 56 LYS A C 10
ATOM 8928 O O . LYS A 1 56 ? -15.791 -1.247 7.938 1.00 0.00 56 LYS A O 10
ATOM 8947 N N . GLU A 1 57 ? -15.006 -0.066 6.191 1.00 0.00 57 GLU A N 10
ATOM 8948 C CA . GLU A 1 57 ? -15.805 1.117 6.491 1.00 0.00 57 GLU A CA 10
ATOM 8949 C C . GLU A 1 57 ? -17.295 0.793 6.441 1.00 0.00 57 GLU A C 10
ATOM 8950 O O . GLU A 1 57 ? -18.103 1.442 7.104 1.00 0.00 57 GLU A O 10
ATOM 8962 N N . GLU A 1 58 ? -17.650 -0.214 5.649 1.00 0.00 58 GLU A N 10
ATOM 8963 C CA . GLU A 1 58 ? -19.043 -0.622 5.511 1.00 0.00 58 GLU A CA 10
ATOM 8964 C C . GLU A 1 58 ? -19.453 -1.550 6.651 1.00 0.00 58 GLU A C 10
ATOM 8965 O O . GLU A 1 58 ? -20.405 -1.273 7.381 1.00 0.00 58 GLU A O 10
ATOM 8977 N N . LYS A 1 59 ? -18.728 -2.654 6.798 1.00 0.00 59 LYS A N 10
ATOM 8978 C CA . LYS A 1 59 ? -19.014 -3.623 7.849 1.00 0.00 59 LYS A CA 10
ATOM 8979 C C . LYS A 1 59 ? -18.145 -3.367 9.077 1.00 0.00 59 LYS A C 10
ATOM 8980 O O . LYS A 1 59 ? -17.048 -3.912 9.197 1.00 0.00 59 LYS A O 10
ATOM 8999 N N . SER A 1 60 ? -18.645 -2.536 9.986 1.00 0.00 60 SER A N 10
ATOM 9000 C CA . SER A 1 60 ? -17.914 -2.206 11.204 1.00 0.00 60 SER A CA 10
ATOM 9001 C C . SER A 1 60 ? -16.501 -1.733 10.877 1.00 0.00 60 SER A C 10
ATOM 9002 O O . SER A 1 60 ? -15.954 -0.912 11.613 1.00 0.00 60 SER A O 10
ATOM 9011 N N . GLY A 1 1 ? -7.169 -19.784 -13.794 1.00 0.00 1 GLY A N 11
ATOM 9012 C CA . GLY A 1 1 ? -6.230 -18.689 -13.946 1.00 0.00 1 GLY A CA 11
ATOM 9013 C C . GLY A 1 1 ? -5.267 -18.584 -12.779 1.00 0.00 1 GLY A C 11
ATOM 9014 O O . GLY A 1 1 ? -5.348 -19.360 -11.827 1.00 0.00 1 GLY A O 11
ATOM 9018 N N . SER A 1 2 ? -4.352 -17.622 -12.854 1.00 0.00 2 SER A N 11
ATOM 9019 C CA . SER A 1 2 ? -3.366 -17.423 -11.798 1.00 0.00 2 SER A CA 11
ATOM 9020 C C . SER A 1 2 ? -2.508 -16.193 -12.082 1.00 0.00 2 SER A C 11
ATOM 9021 O O . SER A 1 2 ? -2.325 -15.803 -13.235 1.00 0.00 2 SER A O 11
ATOM 9029 N N . SER A 1 3 ? -1.984 -15.587 -11.021 1.00 0.00 3 SER A N 11
ATOM 9030 C CA . SER A 1 3 ? -1.148 -14.400 -11.154 1.00 0.00 3 SER A CA 11
ATOM 9031 C C . SER A 1 3 ? -0.336 -14.163 -9.885 1.00 0.00 3 SER A C 11
ATOM 9032 O O . SER A 1 3 ? -0.758 -14.523 -8.788 1.00 0.00 3 SER A O 11
ATOM 9040 N N . GLY A 1 4 ? 0.835 -13.553 -10.045 1.00 0.00 4 GLY A N 11
ATOM 9041 C CA . GLY A 1 4 ? 1.690 -13.277 -8.905 1.00 0.00 4 GLY A CA 11
ATOM 9042 C C . GLY A 1 4 ? 3.023 -12.682 -9.310 1.00 0.00 4 GLY A C 11
ATOM 9043 O O . GLY A 1 4 ? 3.182 -12.205 -10.434 1.00 0.00 4 GLY A O 11
ATOM 9047 N N . SER A 1 5 ? 3.985 -12.709 -8.393 1.00 0.00 5 SER A N 11
ATOM 9048 C CA . SER A 1 5 ? 5.310 -12.162 -8.659 1.00 0.00 5 SER A CA 11
ATOM 9049 C C . SER A 1 5 ? 6.398 -13.132 -8.207 1.00 0.00 5 SER A C 11
ATOM 9050 O O . SER A 1 5 ? 6.109 -14.236 -7.747 1.00 0.00 5 SER A O 11
ATOM 9058 N N . SER A 1 6 ? 7.652 -12.711 -8.343 1.00 0.00 6 SER A N 11
ATOM 9059 C CA . SER A 1 6 ? 8.784 -13.542 -7.953 1.00 0.00 6 SER A CA 11
ATOM 9060 C C . SER A 1 6 ? 10.085 -12.746 -8.000 1.00 0.00 6 SER A C 11
ATOM 9061 O O . SER A 1 6 ? 10.489 -12.259 -9.055 1.00 0.00 6 SER A O 11
ATOM 9069 N N . GLY A 1 7 ? 10.735 -12.618 -6.848 1.00 0.00 7 GLY A N 11
ATOM 9070 C CA . GLY A 1 7 ? 11.983 -11.880 -6.778 1.00 0.00 7 GLY A CA 11
ATOM 9071 C C . GLY A 1 7 ? 11.789 -10.458 -6.291 1.00 0.00 7 GLY A C 11
ATOM 9072 O O . GLY A 1 7 ? 10.668 -9.949 -6.270 1.00 0.00 7 GLY A O 11
ATOM 9076 N N . PHE A 1 8 ? 12.883 -9.814 -5.898 1.00 0.00 8 PHE A N 11
ATOM 9077 C CA . PHE A 1 8 ? 12.828 -8.443 -5.406 1.00 0.00 8 PHE A CA 11
ATOM 9078 C C . PHE A 1 8 ? 13.531 -7.491 -6.370 1.00 0.00 8 PHE A C 11
ATOM 9079 O O . PHE A 1 8 ? 14.407 -7.898 -7.132 1.00 0.00 8 PHE A O 11
ATOM 9096 N N . SER A 1 9 ? 13.139 -6.221 -6.329 1.00 0.00 9 SER A N 11
ATOM 9097 C CA . SER A 1 9 ? 13.728 -5.211 -7.201 1.00 0.00 9 SER A CA 11
ATOM 9098 C C . SER A 1 9 ? 14.194 -4.003 -6.395 1.00 0.00 9 SER A C 11
ATOM 9099 O O . SER A 1 9 ? 13.931 -3.902 -5.196 1.00 0.00 9 SER A O 11
ATOM 9107 N N . LYS A 1 10 ? 14.888 -3.087 -7.062 1.00 0.00 10 LYS A N 11
ATOM 9108 C CA . LYS A 1 10 ? 15.391 -1.883 -6.410 1.00 0.00 10 LYS A CA 11
ATOM 9109 C C . LYS A 1 10 ? 14.242 -1.030 -5.881 1.00 0.00 10 LYS A C 11
ATOM 9110 O O . LYS A 1 10 ? 14.404 -0.280 -4.918 1.00 0.00 10 LYS A O 11
ATOM 9129 N N . THR A 1 11 ? 13.080 -1.150 -6.516 1.00 0.00 11 THR A N 11
ATOM 9130 C CA . THR A 1 11 ? 11.905 -0.391 -6.109 1.00 0.00 11 THR A CA 11
ATOM 9131 C C . THR A 1 11 ? 11.581 -0.625 -4.638 1.00 0.00 11 THR A C 11
ATOM 9132 O O . THR A 1 11 ? 12.163 -1.500 -3.997 1.00 0.00 11 THR A O 11
ATOM 9143 N N . GLN A 1 12 ? 10.650 0.162 -4.109 1.00 0.00 12 GLN A N 11
ATOM 9144 C CA . GLN A 1 12 ? 10.250 0.039 -2.712 1.00 0.00 12 GLN A CA 11
ATOM 9145 C C . GLN A 1 12 ? 11.466 0.074 -1.792 1.00 0.00 12 GLN A C 11
ATOM 9146 O O . GLN A 1 12 ? 11.692 -0.849 -1.010 1.00 0.00 12 GLN A O 11
ATOM 9160 N N . ARG A 1 13 ? 12.247 1.145 -1.892 1.00 0.00 13 ARG A N 11
ATOM 9161 C CA . ARG A 1 13 ? 13.441 1.300 -1.070 1.00 0.00 13 ARG A CA 11
ATOM 9162 C C . ARG A 1 13 ? 13.071 1.687 0.358 1.00 0.00 13 ARG A C 11
ATOM 9163 O O . ARG A 1 13 ? 11.901 1.911 0.668 1.00 0.00 13 ARG A O 11
ATOM 9184 N N . TRP A 1 14 ? 14.076 1.763 1.224 1.00 0.00 14 TRP A N 11
ATOM 9185 C CA . TRP A 1 14 ? 13.856 2.123 2.620 1.00 0.00 14 TRP A CA 11
ATOM 9186 C C . TRP A 1 14 ? 13.179 3.485 2.731 1.00 0.00 14 TRP A C 11
ATOM 9187 O O . TRP A 1 14 ? 12.883 4.125 1.723 1.00 0.00 14 TRP A O 11
ATOM 9208 N N . ALA A 1 15 ? 12.936 3.922 3.963 1.00 0.00 15 ALA A N 11
ATOM 9209 C CA . ALA A 1 15 ? 12.296 5.209 4.204 1.00 0.00 15 ALA A CA 11
ATOM 9210 C C . ALA A 1 15 ? 12.822 5.852 5.483 1.00 0.00 15 ALA A C 11
ATOM 9211 O O . ALA A 1 15 ? 12.744 5.263 6.561 1.00 0.00 15 ALA A O 11
ATOM 9218 N N . GLU A 1 16 ? 13.357 7.062 5.355 1.00 0.00 16 GLU A N 11
ATOM 9219 C CA . GLU A 1 16 ? 13.897 7.783 6.502 1.00 0.00 16 GLU A CA 11
ATOM 9220 C C . GLU A 1 16 ? 12.873 7.852 7.632 1.00 0.00 16 GLU A C 11
ATOM 9221 O O . GLU A 1 16 ? 11.677 7.641 7.433 1.00 0.00 16 GLU A O 11
ATOM 9233 N N . PRO A 1 17 ? 13.354 8.154 8.847 1.00 0.00 17 PRO A N 11
ATOM 9234 C CA . PRO A 1 17 ? 12.499 8.258 10.033 1.00 0.00 17 PRO A CA 11
ATOM 9235 C C . PRO A 1 17 ? 11.585 9.478 9.983 1.00 0.00 17 PRO A C 11
ATOM 9236 O O . PRO A 1 17 ? 11.869 10.505 10.599 1.00 0.00 17 PRO A O 11
ATOM 9247 N N . GLY A 1 18 ? 10.485 9.359 9.246 1.00 0.00 18 GLY A N 11
ATOM 9248 C CA . GLY A 1 18 ? 9.546 10.459 9.130 1.00 0.00 18 GLY A CA 11
ATOM 9249 C C . GLY A 1 18 ? 8.786 10.437 7.819 1.00 0.00 18 GLY A C 11
ATOM 9250 O O . GLY A 1 18 ? 7.664 10.936 7.737 1.00 0.00 18 GLY A O 11
ATOM 9254 N N . GLU A 1 19 ? 9.398 9.859 6.791 1.00 0.00 19 GLU A N 11
ATOM 9255 C CA . GLU A 1 19 ? 8.772 9.777 5.477 1.00 0.00 19 GLU A CA 11
ATOM 9256 C C . GLU A 1 19 ? 7.680 8.710 5.460 1.00 0.00 19 GLU A C 11
ATOM 9257 O O . GLU A 1 19 ? 7.639 7.815 6.304 1.00 0.00 19 GLU A O 11
ATOM 9269 N N . PRO A 1 20 ? 6.774 8.807 4.476 1.00 0.00 20 PRO A N 11
ATOM 9270 C CA . PRO A 1 20 ? 5.665 7.860 4.325 1.00 0.00 20 PRO A CA 11
ATOM 9271 C C . PRO A 1 20 ? 6.139 6.479 3.885 1.00 0.00 20 PRO A C 11
ATOM 9272 O O . PRO A 1 20 ? 7.154 6.350 3.200 1.00 0.00 20 PRO A O 11
ATOM 9283 N N . ILE A 1 21 ? 5.398 5.450 4.283 1.00 0.00 21 ILE A N 11
ATOM 9284 C CA . ILE A 1 21 ? 5.742 4.079 3.929 1.00 0.00 21 ILE A CA 11
ATOM 9285 C C . ILE A 1 21 ? 4.510 3.302 3.480 1.00 0.00 21 ILE A C 11
ATOM 9286 O O . ILE A 1 21 ? 3.411 3.506 3.996 1.00 0.00 21 ILE A O 11
ATOM 9302 N N . CYS A 1 22 ? 4.700 2.407 2.516 1.00 0.00 22 CYS A N 11
ATOM 9303 C CA . CYS A 1 22 ? 3.605 1.597 1.997 1.00 0.00 22 CYS A CA 11
ATOM 9304 C C . CYS A 1 22 ? 2.830 0.937 3.134 1.00 0.00 22 CYS A C 11
ATOM 9305 O O . CYS A 1 22 ? 3.417 0.466 4.108 1.00 0.00 22 CYS A O 11
ATOM 9312 N N . VAL A 1 23 ? 1.508 0.908 3.002 1.00 0.00 23 VAL A N 11
ATOM 9313 C CA . VAL A 1 23 ? 0.652 0.305 4.017 1.00 0.00 23 VAL A CA 11
ATOM 9314 C C . VAL A 1 23 ? 0.369 -1.159 3.700 1.00 0.00 23 VAL A C 11
ATOM 9315 O O . VAL A 1 23 ? -0.325 -1.845 4.450 1.00 0.00 23 VAL A O 11
ATOM 9328 N N . VAL A 1 24 ? 0.911 -1.631 2.582 1.00 0.00 24 VAL A N 11
ATOM 9329 C CA . VAL A 1 24 ? 0.719 -3.015 2.165 1.00 0.00 24 VAL A CA 11
ATOM 9330 C C . VAL A 1 24 ? 2.055 -3.735 2.017 1.00 0.00 24 VAL A C 11
ATOM 9331 O O . VAL A 1 24 ? 2.147 -4.945 2.226 1.00 0.00 24 VAL A O 11
ATOM 9344 N N . CYS A 1 25 ? 3.089 -2.983 1.656 1.00 0.00 25 CYS A N 11
ATOM 9345 C CA . CYS A 1 25 ? 4.422 -3.549 1.480 1.00 0.00 25 CYS A CA 11
ATOM 9346 C C . CYS A 1 25 ? 5.244 -3.411 2.758 1.00 0.00 25 CYS A C 11
ATOM 9347 O O . CYS A 1 25 ? 5.388 -4.365 3.522 1.00 0.00 25 CYS A O 11
ATOM 9354 N N . GLY A 1 26 ? 5.781 -2.216 2.984 1.00 0.00 26 GLY A N 11
ATOM 9355 C CA . GLY A 1 26 ? 6.582 -1.975 4.170 1.00 0.00 26 GLY A CA 11
ATOM 9356 C C . GLY A 1 26 ? 7.981 -1.494 3.837 1.00 0.00 26 GLY A C 11
ATOM 9357 O O . GLY A 1 26 ? 8.966 -2.034 4.341 1.00 0.00 26 GLY A O 11
ATOM 9361 N N . ARG A 1 27 ? 8.069 -0.478 2.985 1.00 0.00 27 ARG A N 11
ATOM 9362 C CA . ARG A 1 27 ? 9.357 0.073 2.583 1.00 0.00 27 ARG A CA 11
ATOM 9363 C C . ARG A 1 27 ? 9.302 1.597 2.522 1.00 0.00 27 ARG A C 11
ATOM 9364 O O . ARG A 1 27 ? 9.931 2.283 3.328 1.00 0.00 27 ARG A O 11
ATOM 9385 N N . TYR A 1 28 ? 8.546 2.118 1.562 1.00 0.00 28 TYR A N 11
ATOM 9386 C CA . TYR A 1 28 ? 8.411 3.560 1.394 1.00 0.00 28 TYR A CA 11
ATOM 9387 C C . TYR A 1 28 ? 7.176 3.899 0.565 1.00 0.00 28 TYR A C 11
ATOM 9388 O O . TYR A 1 28 ? 6.778 3.137 -0.315 1.00 0.00 28 TYR A O 11
ATOM 9406 N N . GLY A 1 29 ? 6.575 5.049 0.852 1.00 0.00 29 GLY A N 11
ATOM 9407 C CA . GLY A 1 29 ? 5.392 5.470 0.125 1.00 0.00 29 GLY A CA 11
ATOM 9408 C C . GLY A 1 29 ? 5.624 6.736 -0.677 1.00 0.00 29 GLY A C 11
ATOM 9409 O O . GLY A 1 29 ? 5.210 7.821 -0.269 1.00 0.00 29 GLY A O 11
ATOM 9413 N N . GLU A 1 30 ? 6.290 6.597 -1.819 1.00 0.00 30 GLU A N 11
ATOM 9414 C CA . GLU A 1 30 ? 6.578 7.740 -2.678 1.00 0.00 30 GLU A CA 11
ATOM 9415 C C . GLU A 1 30 ? 5.289 8.421 -3.129 1.00 0.00 30 GLU A C 11
ATOM 9416 O O . GLU A 1 30 ? 5.295 9.588 -3.520 1.00 0.00 30 GLU A O 11
ATOM 9428 N N . TYR A 1 31 ? 4.186 7.683 -3.070 1.00 0.00 31 TYR A N 11
ATOM 9429 C CA . TYR A 1 31 ? 2.889 8.214 -3.475 1.00 0.00 31 TYR A CA 11
ATOM 9430 C C . TYR A 1 31 ? 1.933 8.281 -2.288 1.00 0.00 31 TYR A C 11
ATOM 9431 O O . TYR A 1 31 ? 2.009 7.464 -1.370 1.00 0.00 31 TYR A O 11
ATOM 9449 N N . ILE A 1 32 ? 1.034 9.258 -2.316 1.00 0.00 32 ILE A N 11
ATOM 9450 C CA . ILE A 1 32 ? 0.061 9.431 -1.244 1.00 0.00 32 ILE A CA 11
ATOM 9451 C C . ILE A 1 32 ? -1.318 9.766 -1.802 1.00 0.00 32 ILE A C 11
ATOM 9452 O O . ILE A 1 32 ? -1.463 10.670 -2.626 1.00 0.00 32 ILE A O 11
ATOM 9468 N N . CYS A 1 33 ? -2.327 9.032 -1.347 1.00 0.00 33 CYS A N 11
ATOM 9469 C CA . CYS A 1 33 ? -3.697 9.251 -1.799 1.00 0.00 33 CYS A CA 11
ATOM 9470 C C . CYS A 1 33 ? -4.241 10.572 -1.265 1.00 0.00 33 CYS A C 11
ATOM 9471 O O . CYS A 1 33 ? -3.527 11.329 -0.607 1.00 0.00 33 CYS A O 11
ATOM 9479 N N . ASP A 1 34 ? -5.510 10.842 -1.552 1.00 0.00 34 ASP A N 11
ATOM 9480 C CA . ASP A 1 34 ? -6.151 12.071 -1.100 1.00 0.00 34 ASP A CA 11
ATOM 9481 C C . ASP A 1 34 ? -7.228 11.773 -0.062 1.00 0.00 34 ASP A C 11
ATOM 9482 O O . ASP A 1 34 ? -7.161 12.247 1.072 1.00 0.00 34 ASP A O 11
ATOM 9491 N N . LYS A 1 35 ? -8.222 10.985 -0.458 1.00 0.00 35 LYS A N 11
ATOM 9492 C CA . LYS A 1 35 ? -9.314 10.623 0.437 1.00 0.00 35 LYS A CA 11
ATOM 9493 C C . LYS A 1 35 ? -8.783 9.961 1.705 1.00 0.00 35 LYS A C 11
ATOM 9494 O O . LYS A 1 35 ? -9.088 10.391 2.818 1.00 0.00 35 LYS A O 11
ATOM 9513 N N . THR A 1 36 ? -7.984 8.913 1.529 1.00 0.00 36 THR A N 11
ATOM 9514 C CA . THR A 1 36 ? -7.409 8.192 2.658 1.00 0.00 36 THR A CA 11
ATOM 9515 C C . THR A 1 36 ? -6.093 8.822 3.100 1.00 0.00 36 THR A C 11
ATOM 9516 O O . THR A 1 36 ? -5.692 8.698 4.257 1.00 0.00 36 THR A O 11
ATOM 9527 N N . ASP A 1 37 ? -5.426 9.499 2.172 1.00 0.00 37 ASP A N 11
ATOM 9528 C CA . ASP A 1 37 ? -4.154 10.150 2.466 1.00 0.00 37 ASP A CA 11
ATOM 9529 C C . ASP A 1 37 ? -3.102 9.126 2.880 1.00 0.00 37 ASP A C 11
ATOM 9530 O O . ASP A 1 37 ? -2.080 9.476 3.469 1.00 0.00 37 ASP A O 11
ATOM 9539 N N . GLU A 1 38 ? -3.362 7.859 2.570 1.00 0.00 38 GLU A N 11
ATOM 9540 C CA . GLU A 1 38 ? -2.438 6.785 2.912 1.00 0.00 38 GLU A CA 11
ATOM 9541 C C . GLU A 1 38 ? -1.119 6.941 2.160 1.00 0.00 38 GLU A C 11
ATOM 9542 O O . GLU A 1 38 ? -0.866 7.972 1.536 1.00 0.00 38 GLU A O 11
ATOM 9554 N N . ASP A 1 39 ? -0.283 5.911 2.224 1.00 0.00 39 ASP A N 11
ATOM 9555 C CA . ASP A 1 39 ? 1.010 5.933 1.549 1.00 0.00 39 ASP A CA 11
ATOM 9556 C C . ASP A 1 39 ? 1.260 4.620 0.813 1.00 0.00 39 ASP A C 11
ATOM 9557 O O . ASP A 1 39 ? 1.046 3.539 1.360 1.00 0.00 39 ASP A O 11
ATOM 9566 N N . VAL A 1 40 ? 1.714 4.724 -0.433 1.00 0.00 40 VAL A N 11
ATOM 9567 C CA . VAL A 1 40 ? 1.994 3.545 -1.244 1.00 0.00 40 VAL A CA 11
ATOM 9568 C C . VAL A 1 40 ? 3.217 3.764 -2.127 1.00 0.00 40 VAL A C 11
ATOM 9569 O O . VAL A 1 40 ? 3.657 4.896 -2.329 1.00 0.00 40 VAL A O 11
ATOM 9582 N N . CYS A 1 41 ? 3.763 2.672 -2.653 1.00 0.00 41 CYS A N 11
ATOM 9583 C CA . CYS A 1 41 ? 4.937 2.743 -3.515 1.00 0.00 41 CYS A CA 11
ATOM 9584 C C . CYS A 1 41 ? 4.542 2.611 -4.983 1.00 0.00 41 CYS A C 11
ATOM 9585 O O . CYS A 1 41 ? 5.118 3.264 -5.853 1.00 0.00 41 CYS A O 11
ATOM 9592 N N . SER A 1 42 ? 3.554 1.762 -5.251 1.00 0.00 42 SER A N 11
ATOM 9593 C CA . SER A 1 42 ? 3.084 1.542 -6.613 1.00 0.00 42 SER A CA 11
ATOM 9594 C C . SER A 1 42 ? 1.595 1.853 -6.731 1.00 0.00 42 SER A C 11
ATOM 9595 O O . SER A 1 42 ? 0.946 2.221 -5.751 1.00 0.00 42 SER A O 11
ATOM 9603 N N . LEU A 1 43 ? 1.059 1.702 -7.937 1.00 0.00 43 LEU A N 11
ATOM 9604 C CA . LEU A 1 43 ? -0.354 1.967 -8.185 1.00 0.00 43 LEU A CA 11
ATOM 9605 C C . LEU A 1 43 ? -1.219 0.813 -7.689 1.00 0.00 43 LEU A C 11
ATOM 9606 O O . LEU A 1 43 ? -2.342 1.020 -7.231 1.00 0.00 43 LEU A O 11
ATOM 9622 N N . GLU A 1 44 ? -0.687 -0.402 -7.782 1.00 0.00 44 GLU A N 11
ATOM 9623 C CA . GLU A 1 44 ? -1.411 -1.588 -7.340 1.00 0.00 44 GLU A CA 11
ATOM 9624 C C . GLU A 1 44 ? -1.678 -1.535 -5.839 1.00 0.00 44 GLU A C 11
ATOM 9625 O O . GLU A 1 44 ? -2.716 -1.997 -5.365 1.00 0.00 44 GLU A O 11
ATOM 9637 N N . CYS A 1 45 ? -0.732 -0.970 -5.095 1.00 0.00 45 CYS A N 11
ATOM 9638 C CA . CYS A 1 45 ? -0.863 -0.858 -3.648 1.00 0.00 45 CYS A CA 11
ATOM 9639 C C . CYS A 1 45 ? -1.979 0.114 -3.276 1.00 0.00 45 CYS A C 11
ATOM 9640 O O . CYS A 1 45 ? -2.698 -0.093 -2.298 1.00 0.00 45 CYS A O 11
ATOM 9647 N N . LYS A 1 46 ? -2.118 1.175 -4.063 1.00 0.00 46 LYS A N 11
ATOM 9648 C CA . LYS A 1 46 ? -3.147 2.179 -3.820 1.00 0.00 46 LYS A CA 11
ATOM 9649 C C . LYS A 1 46 ? -4.526 1.533 -3.724 1.00 0.00 46 LYS A C 11
ATOM 9650 O O . LYS A 1 46 ? -5.151 1.539 -2.664 1.00 0.00 46 LYS A O 11
ATOM 9669 N N . ALA A 1 47 ? -4.993 0.977 -4.836 1.00 0.00 47 ALA A N 11
ATOM 9670 C CA . ALA A 1 47 ? -6.295 0.324 -4.876 1.00 0.00 47 ALA A CA 11
ATOM 9671 C C . ALA A 1 47 ? -6.346 -0.858 -3.913 1.00 0.00 47 ALA A C 11
ATOM 9672 O O . ALA A 1 47 ? -7.401 -1.182 -3.366 1.00 0.00 47 ALA A O 11
ATOM 9679 N N . LYS A 1 48 ? -5.201 -1.499 -3.709 1.00 0.00 48 LYS A N 11
ATOM 9680 C CA . LYS A 1 48 ? -5.113 -2.645 -2.812 1.00 0.00 48 LYS A CA 11
ATOM 9681 C C . LYS A 1 48 ? -5.513 -2.256 -1.392 1.00 0.00 48 LYS A C 11
ATOM 9682 O O . LYS A 1 48 ? -6.029 -3.078 -0.634 1.00 0.00 48 LYS A O 11
ATOM 9701 N N . HIS A 1 49 ? -5.273 -0.997 -1.039 1.00 0.00 49 HIS A N 11
ATOM 9702 C CA . HIS A 1 49 ? -5.611 -0.498 0.290 1.00 0.00 49 HIS A CA 11
ATOM 9703 C C . HIS A 1 49 ? -6.990 0.154 0.291 1.00 0.00 49 HIS A C 11
ATOM 9704 O O . HIS A 1 49 ? -7.735 0.053 1.267 1.00 0.00 49 HIS A O 11
ATOM 9718 N N . LEU A 1 50 ? -7.322 0.825 -0.806 1.00 0.00 50 LEU A N 11
ATOM 9719 C CA . LEU A 1 50 ? -8.612 1.496 -0.931 1.00 0.00 50 LEU A CA 11
ATOM 9720 C C . LEU A 1 50 ? -9.756 0.489 -0.879 1.00 0.00 50 LEU A C 11
ATOM 9721 O O . LEU A 1 50 ? -10.669 0.612 -0.060 1.00 0.00 50 LEU A O 11
ATOM 9737 N N . LEU A 1 51 ? -9.701 -0.508 -1.755 1.00 0.00 51 LEU A N 11
ATOM 9738 C CA . LEU A 1 51 ? -10.733 -1.538 -1.808 1.00 0.00 51 LEU A CA 11
ATOM 9739 C C . LEU A 1 51 ? -10.773 -2.334 -0.507 1.00 0.00 51 LEU A C 11
ATOM 9740 O O . LEU A 1 51 ? -11.743 -3.040 -0.231 1.00 0.00 51 LEU A O 11
ATOM 9756 N N . GLN A 1 52 ? -9.715 -2.214 0.288 1.00 0.00 52 GLN A N 11
ATOM 9757 C CA . GLN A 1 52 ? -9.631 -2.922 1.560 1.00 0.00 52 GLN A CA 11
ATOM 9758 C C . GLN A 1 52 ? -10.235 -2.090 2.686 1.00 0.00 52 GLN A C 11
ATOM 9759 O O . GLN A 1 52 ? -10.648 -2.626 3.715 1.00 0.00 52 GLN A O 11
ATOM 9773 N N . VAL A 1 53 ? -10.283 -0.777 2.485 1.00 0.00 53 VAL A N 11
ATOM 9774 C CA . VAL A 1 53 ? -10.838 0.129 3.484 1.00 0.00 53 VAL A CA 11
ATOM 9775 C C . VAL A 1 53 ? -12.349 0.257 3.331 1.00 0.00 53 VAL A C 11
ATOM 9776 O O . VAL A 1 53 ? -13.058 0.565 4.289 1.00 0.00 53 VAL A O 11
ATOM 9789 N N . LYS A 1 54 ? -12.838 0.019 2.118 1.00 0.00 54 LYS A N 11
ATOM 9790 C CA . LYS A 1 54 ? -14.266 0.106 1.838 1.00 0.00 54 LYS A CA 11
ATOM 9791 C C . LYS A 1 54 ? -15.038 -0.956 2.614 1.00 0.00 54 LYS A C 11
ATOM 9792 O O . LYS A 1 54 ? -16.218 -0.780 2.917 1.00 0.00 54 LYS A O 11
ATOM 9811 N N . GLU A 1 55 ? -14.364 -2.056 2.934 1.00 0.00 55 GLU A N 11
ATOM 9812 C CA . GLU A 1 55 ? -14.989 -3.144 3.677 1.00 0.00 55 GLU A CA 11
ATOM 9813 C C . GLU A 1 55 ? -15.403 -2.684 5.072 1.00 0.00 55 GLU A C 11
ATOM 9814 O O . GLU A 1 55 ? -16.342 -3.219 5.661 1.00 0.00 55 GLU A O 11
ATOM 9826 N N . LYS A 1 56 ? -14.696 -1.688 5.594 1.00 0.00 56 LYS A N 11
ATOM 9827 C CA . LYS A 1 56 ? -14.989 -1.154 6.919 1.00 0.00 56 LYS A CA 11
ATOM 9828 C C . LYS A 1 56 ? -16.456 -0.753 7.031 1.00 0.00 56 LYS A C 11
ATOM 9829 O O . LYS A 1 56 ? -17.098 -0.996 8.053 1.00 0.00 56 LYS A O 11
ATOM 9848 N N . GLU A 1 57 ? -16.981 -0.140 5.975 1.00 0.00 57 GLU A N 11
ATOM 9849 C CA . GLU A 1 57 ? -18.373 0.292 5.957 1.00 0.00 57 GLU A CA 11
ATOM 9850 C C . GLU A 1 57 ? -19.314 -0.891 6.164 1.00 0.00 57 GLU A C 11
ATOM 9851 O O . GLU A 1 57 ? -20.433 -0.730 6.649 1.00 0.00 57 GLU A O 11
ATOM 9863 N N . GLU A 1 58 ? -18.850 -2.080 5.792 1.00 0.00 58 GLU A N 11
ATOM 9864 C CA . GLU A 1 58 ? -19.650 -3.291 5.936 1.00 0.00 58 GLU A CA 11
ATOM 9865 C C . GLU A 1 58 ? -20.907 -3.218 5.074 1.00 0.00 58 GLU A C 11
ATOM 9866 O O . GLU A 1 58 ? -21.990 -2.891 5.562 1.00 0.00 58 GLU A O 11
ATOM 9878 N N . LYS A 1 59 ? -20.756 -3.523 3.790 1.00 0.00 59 LYS A N 11
ATOM 9879 C CA . LYS A 1 59 ? -21.877 -3.493 2.859 1.00 0.00 59 LYS A CA 11
ATOM 9880 C C . LYS A 1 59 ? -22.335 -4.906 2.513 1.00 0.00 59 LYS A C 11
ATOM 9881 O O . LYS A 1 59 ? -22.902 -5.142 1.446 1.00 0.00 59 LYS A O 11
ATOM 9900 N N . SER A 1 60 ? -22.087 -5.843 3.422 1.00 0.00 60 SER A N 11
ATOM 9901 C CA . SER A 1 60 ? -22.472 -7.234 3.212 1.00 0.00 60 SER A CA 11
ATOM 9902 C C . SER A 1 60 ? -22.650 -7.956 4.544 1.00 0.00 60 SER A C 11
ATOM 9903 O O . SER A 1 60 ? -23.776 -8.065 5.026 1.00 0.00 60 SER A O 11
ATOM 9912 N N . GLY A 1 1 ? 30.814 -2.835 6.327 1.00 0.00 1 GLY A N 12
ATOM 9913 C CA . GLY A 1 1 ? 29.518 -2.383 5.855 1.00 0.00 1 GLY A CA 12
ATOM 9914 C C . GLY A 1 1 ? 29.531 -2.018 4.384 1.00 0.00 1 GLY A C 12
ATOM 9915 O O . GLY A 1 1 ? 30.476 -2.344 3.665 1.00 0.00 1 GLY A O 12
ATOM 9919 N N . SER A 1 2 ? 28.480 -1.341 3.934 1.00 0.00 2 SER A N 12
ATOM 9920 C CA . SER A 1 2 ? 28.372 -0.936 2.537 1.00 0.00 2 SER A CA 12
ATOM 9921 C C . SER A 1 2 ? 28.317 -2.155 1.621 1.00 0.00 2 SER A C 12
ATOM 9922 O O . SER A 1 2 ? 29.339 -2.784 1.346 1.00 0.00 2 SER A O 12
ATOM 9930 N N . SER A 1 3 ? 27.118 -2.482 1.152 1.00 0.00 3 SER A N 12
ATOM 9931 C CA . SER A 1 3 ? 26.928 -3.627 0.270 1.00 0.00 3 SER A CA 12
ATOM 9932 C C . SER A 1 3 ? 25.501 -3.668 -0.269 1.00 0.00 3 SER A C 12
ATOM 9933 O O . SER A 1 3 ? 24.536 -3.579 0.490 1.00 0.00 3 SER A O 12
ATOM 9941 N N . GLY A 1 4 ? 25.375 -3.803 -1.586 1.00 0.00 4 GLY A N 12
ATOM 9942 C CA . GLY A 1 4 ? 24.063 -3.853 -2.204 1.00 0.00 4 GLY A CA 12
ATOM 9943 C C . GLY A 1 4 ? 24.039 -3.189 -3.567 1.00 0.00 4 GLY A C 12
ATOM 9944 O O . GLY A 1 4 ? 24.839 -3.523 -4.441 1.00 0.00 4 GLY A O 12
ATOM 9948 N N . SER A 1 5 ? 23.118 -2.248 -3.749 1.00 0.00 5 SER A N 12
ATOM 9949 C CA . SER A 1 5 ? 22.990 -1.540 -5.017 1.00 0.00 5 SER A CA 12
ATOM 9950 C C . SER A 1 5 ? 22.288 -0.199 -4.822 1.00 0.00 5 SER A C 12
ATOM 9951 O O . SER A 1 5 ? 21.734 0.075 -3.758 1.00 0.00 5 SER A O 12
ATOM 9959 N N . SER A 1 6 ? 22.318 0.633 -5.858 1.00 0.00 6 SER A N 12
ATOM 9960 C CA . SER A 1 6 ? 21.689 1.948 -5.800 1.00 0.00 6 SER A CA 12
ATOM 9961 C C . SER A 1 6 ? 21.132 2.343 -7.164 1.00 0.00 6 SER A C 12
ATOM 9962 O O . SER A 1 6 ? 21.763 2.116 -8.195 1.00 0.00 6 SER A O 12
ATOM 9970 N N . GLY A 1 7 ? 19.942 2.938 -7.161 1.00 0.00 7 GLY A N 12
ATOM 9971 C CA . GLY A 1 7 ? 19.318 3.356 -8.402 1.00 0.00 7 GLY A CA 12
ATOM 9972 C C . GLY A 1 7 ? 17.885 2.877 -8.521 1.00 0.00 7 GLY A C 12
ATOM 9973 O O . GLY A 1 7 ? 17.337 2.298 -7.583 1.00 0.00 7 GLY A O 12
ATOM 9977 N N . PHE A 1 8 ? 17.275 3.121 -9.676 1.00 0.00 8 PHE A N 12
ATOM 9978 C CA . PHE A 1 8 ? 15.895 2.714 -9.913 1.00 0.00 8 PHE A CA 12
ATOM 9979 C C . PHE A 1 8 ? 14.948 3.403 -8.934 1.00 0.00 8 PHE A C 12
ATOM 9980 O O . PHE A 1 8 ? 14.797 2.972 -7.791 1.00 0.00 8 PHE A O 12
ATOM 9997 N N . SER A 1 9 ? 14.314 4.478 -9.392 1.00 0.00 9 SER A N 12
ATOM 9998 C CA . SER A 1 9 ? 13.386 5.231 -8.557 1.00 0.00 9 SER A CA 12
ATOM 9999 C C . SER A 1 9 ? 12.180 4.376 -8.178 1.00 0.00 9 SER A C 12
ATOM 10000 O O . SER A 1 9 ? 11.800 4.299 -7.009 1.00 0.00 9 SER A O 12
ATOM 10008 N N . LYS A 1 10 ? 11.580 3.736 -9.176 1.00 0.00 10 LYS A N 12
ATOM 10009 C CA . LYS A 1 10 ? 10.418 2.885 -8.951 1.00 0.00 10 LYS A CA 12
ATOM 10010 C C . LYS A 1 10 ? 10.811 1.611 -8.209 1.00 0.00 10 LYS A C 12
ATOM 10011 O O . LYS A 1 10 ? 11.277 0.645 -8.815 1.00 0.00 10 LYS A O 12
ATOM 10030 N N . THR A 1 11 ? 10.620 1.615 -6.893 1.00 0.00 11 THR A N 12
ATOM 10031 C CA . THR A 1 11 ? 10.955 0.461 -6.069 1.00 0.00 11 THR A CA 12
ATOM 10032 C C . THR A 1 11 ? 10.473 0.650 -4.636 1.00 0.00 11 THR A C 12
ATOM 10033 O O . THR A 1 11 ? 9.916 1.693 -4.292 1.00 0.00 11 THR A O 12
ATOM 10044 N N . GLN A 1 12 ? 10.690 -0.364 -3.804 1.00 0.00 12 GLN A N 12
ATOM 10045 C CA . GLN A 1 12 ? 10.277 -0.307 -2.407 1.00 0.00 12 GLN A CA 12
ATOM 10046 C C . GLN A 1 12 ? 11.489 -0.282 -1.481 1.00 0.00 12 GLN A C 12
ATOM 10047 O O . GLN A 1 12 ? 11.651 -1.158 -0.631 1.00 0.00 12 GLN A O 12
ATOM 10061 N N . ARG A 1 13 ? 12.338 0.726 -1.652 1.00 0.00 13 ARG A N 12
ATOM 10062 C CA . ARG A 1 13 ? 13.536 0.863 -0.833 1.00 0.00 13 ARG A CA 12
ATOM 10063 C C . ARG A 1 13 ? 13.191 1.419 0.545 1.00 0.00 13 ARG A C 12
ATOM 10064 O O . ARG A 1 13 ? 12.040 1.757 0.819 1.00 0.00 13 ARG A O 12
ATOM 10085 N N . TRP A 1 14 ? 14.197 1.511 1.408 1.00 0.00 14 TRP A N 12
ATOM 10086 C CA . TRP A 1 14 ? 14.000 2.025 2.759 1.00 0.00 14 TRP A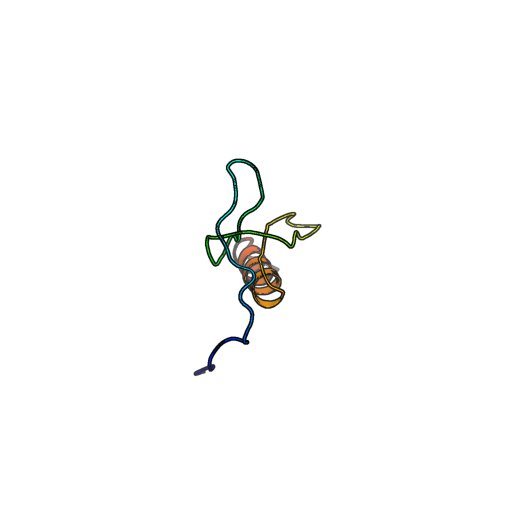 CA 12
ATOM 10087 C C . TRP A 1 14 ? 13.410 3.431 2.725 1.00 0.00 14 TRP A C 12
ATOM 10088 O O . TRP A 1 14 ? 13.178 3.991 1.654 1.00 0.00 14 TRP A O 12
ATOM 10109 N N . ALA A 1 15 ? 13.171 3.996 3.904 1.00 0.00 15 ALA A N 12
ATOM 10110 C CA . ALA A 1 15 ? 12.611 5.338 4.008 1.00 0.00 15 ALA A CA 12
ATOM 10111 C C . ALA A 1 15 ? 13.103 6.042 5.268 1.00 0.00 15 ALA A C 12
ATOM 10112 O O . ALA A 1 15 ? 12.972 5.518 6.373 1.00 0.00 15 ALA A O 12
ATOM 10119 N N . GLU A 1 16 ? 13.671 7.231 5.092 1.00 0.00 16 GLU A N 12
ATOM 10120 C CA . GLU A 1 16 ? 14.184 8.006 6.216 1.00 0.00 16 GLU A CA 12
ATOM 10121 C C . GLU A 1 16 ? 13.125 8.154 7.304 1.00 0.00 16 GLU A C 12
ATOM 10122 O O . GLU A 1 16 ? 11.929 7.981 7.068 1.00 0.00 16 GLU A O 12
ATOM 10134 N N . PRO A 1 17 ? 13.573 8.481 8.525 1.00 0.00 17 PRO A N 12
ATOM 10135 C CA . PRO A 1 17 ? 12.680 8.659 9.674 1.00 0.00 17 PRO A CA 12
ATOM 10136 C C . PRO A 1 17 ? 11.817 9.910 9.548 1.00 0.00 17 PRO A C 12
ATOM 10137 O O . PRO A 1 17 ? 12.103 10.938 10.161 1.00 0.00 17 PRO A O 12
ATOM 10148 N N . GLY A 1 18 ? 10.758 9.816 8.750 1.00 0.00 18 GLY A N 12
ATOM 10149 C CA . GLY A 1 18 ? 9.869 10.947 8.559 1.00 0.00 18 GLY A CA 12
ATOM 10150 C C . GLY A 1 18 ? 9.120 10.880 7.243 1.00 0.00 18 GLY A C 12
ATOM 10151 O O . GLY A 1 18 ? 8.088 11.529 7.076 1.00 0.00 18 GLY A O 12
ATOM 10155 N N . GLU A 1 19 ? 9.642 10.095 6.306 1.00 0.00 19 GLU A N 12
ATOM 10156 C CA . GLU A 1 19 ? 9.016 9.949 4.997 1.00 0.00 19 GLU A CA 12
ATOM 10157 C C . GLU A 1 19 ? 7.894 8.916 5.042 1.00 0.00 19 GLU A C 12
ATOM 10158 O O . GLU A 1 19 ? 7.826 8.076 5.940 1.00 0.00 19 GLU A O 12
ATOM 10170 N N . PRO A 1 20 ? 6.992 8.978 4.052 1.00 0.00 20 PRO A N 12
ATOM 10171 C CA . PRO A 1 20 ? 5.857 8.056 3.956 1.00 0.00 20 PRO A CA 12
ATOM 10172 C C . PRO A 1 20 ? 6.290 6.638 3.603 1.00 0.00 20 PRO A C 12
ATOM 10173 O O . PRO A 1 20 ? 7.308 6.436 2.940 1.00 0.00 20 PRO A O 12
ATOM 10184 N N . ILE A 1 21 ? 5.512 5.658 4.051 1.00 0.00 21 ILE A N 12
ATOM 10185 C CA . ILE A 1 21 ? 5.815 4.258 3.781 1.00 0.00 21 ILE A CA 12
ATOM 10186 C C . ILE A 1 21 ? 4.562 3.493 3.372 1.00 0.00 21 ILE A C 12
ATOM 10187 O O . ILE A 1 21 ? 3.468 3.759 3.871 1.00 0.00 21 ILE A O 12
ATOM 10203 N N . CYS A 1 22 ? 4.728 2.540 2.461 1.00 0.00 22 CYS A N 12
ATOM 10204 C CA . CYS A 1 22 ? 3.611 1.733 1.985 1.00 0.00 22 CYS A CA 12
ATOM 10205 C C . CYS A 1 22 ? 2.805 1.175 3.154 1.00 0.00 22 CYS A C 12
ATOM 10206 O O . CYS A 1 22 ? 3.367 0.767 4.171 1.00 0.00 22 CYS A O 12
ATOM 10213 N N . VAL A 1 23 ? 1.485 1.159 3.002 1.00 0.00 23 VAL A N 12
ATOM 10214 C CA . VAL A 1 23 ? 0.601 0.650 4.045 1.00 0.00 23 VAL A CA 12
ATOM 10215 C C . VAL A 1 23 ? 0.287 -0.826 3.826 1.00 0.00 23 VAL A C 12
ATOM 10216 O O . VAL A 1 23 ? -0.438 -1.440 4.609 1.00 0.00 23 VAL A O 12
ATOM 10229 N N . VAL A 1 24 ? 0.838 -1.391 2.756 1.00 0.00 24 VAL A N 12
ATOM 10230 C CA . VAL A 1 24 ? 0.618 -2.796 2.435 1.00 0.00 24 VAL A CA 12
ATOM 10231 C C . VAL A 1 24 ? 1.939 -3.552 2.345 1.00 0.00 24 VAL A C 12
ATOM 10232 O O . VAL A 1 24 ? 2.007 -4.742 2.654 1.00 0.00 24 VAL A O 12
ATOM 10245 N N . CYS A 1 25 ? 2.987 -2.854 1.921 1.00 0.00 25 CYS A N 12
ATOM 10246 C CA . CYS A 1 25 ? 4.307 -3.458 1.790 1.00 0.00 25 CYS A CA 12
ATOM 10247 C C . CYS A 1 25 ? 5.123 -3.264 3.065 1.00 0.00 25 CYS A C 12
ATOM 10248 O O . CYS A 1 25 ? 5.242 -4.175 3.883 1.00 0.00 25 CYS A O 12
ATOM 10255 N N . GLY A 1 26 ? 5.683 -2.069 3.226 1.00 0.00 26 GLY A N 12
ATOM 10256 C CA . GLY A 1 26 ? 6.480 -1.776 4.403 1.00 0.00 26 GLY A CA 12
ATOM 10257 C C . GLY A 1 26 ? 7.884 -1.325 4.055 1.00 0.00 26 GLY A C 12
ATOM 10258 O O . GLY A 1 26 ? 8.862 -1.854 4.582 1.00 0.00 26 GLY A O 12
ATOM 10262 N N . ARG A 1 27 ? 7.984 -0.344 3.163 1.00 0.00 27 ARG A N 12
ATOM 10263 C CA . ARG A 1 27 ? 9.279 0.177 2.743 1.00 0.00 27 ARG A CA 12
ATOM 10264 C C . ARG A 1 27 ? 9.229 1.693 2.582 1.00 0.00 27 ARG A C 12
ATOM 10265 O O . ARG A 1 27 ? 9.789 2.433 3.393 1.00 0.00 27 ARG A O 12
ATOM 10286 N N . TYR A 1 28 ? 8.556 2.150 1.532 1.00 0.00 28 TYR A N 12
ATOM 10287 C CA . TYR A 1 28 ? 8.436 3.578 1.263 1.00 0.00 28 TYR A CA 12
ATOM 10288 C C . TYR A 1 28 ? 7.174 3.876 0.459 1.00 0.00 28 TYR A C 12
ATOM 10289 O O . TYR A 1 28 ? 6.719 3.052 -0.333 1.00 0.00 28 TYR A O 12
ATOM 10307 N N . GLY A 1 29 ? 6.613 5.063 0.669 1.00 0.00 29 GLY A N 12
ATOM 10308 C CA . GLY A 1 29 ? 5.409 5.451 -0.042 1.00 0.00 29 GLY A CA 12
ATOM 10309 C C . GLY A 1 29 ? 5.593 6.726 -0.841 1.00 0.00 29 GLY A C 12
ATOM 10310 O O . GLY A 1 29 ? 5.169 7.799 -0.414 1.00 0.00 29 GLY A O 12
ATOM 10314 N N . GLU A 1 30 ? 6.230 6.609 -2.002 1.00 0.00 30 GLU A N 12
ATOM 10315 C CA . GLU A 1 30 ? 6.472 7.763 -2.860 1.00 0.00 30 GLU A CA 12
ATOM 10316 C C . GLU A 1 30 ? 5.160 8.449 -3.231 1.00 0.00 30 GLU A C 12
ATOM 10317 O O . GLU A 1 30 ? 5.140 9.634 -3.566 1.00 0.00 30 GLU A O 12
ATOM 10329 N N . TYR A 1 31 ? 4.068 7.696 -3.170 1.00 0.00 31 TYR A N 12
ATOM 10330 C CA . TYR A 1 31 ? 2.752 8.229 -3.502 1.00 0.00 31 TYR A CA 12
ATOM 10331 C C . TYR A 1 31 ? 1.860 8.288 -2.266 1.00 0.00 31 TYR A C 12
ATOM 10332 O O . TYR A 1 31 ? 1.962 7.447 -1.373 1.00 0.00 31 TYR A O 12
ATOM 10350 N N . ILE A 1 32 ? 0.984 9.286 -2.224 1.00 0.00 32 ILE A N 12
ATOM 10351 C CA . ILE A 1 32 ? 0.072 9.454 -1.099 1.00 0.00 32 ILE A CA 12
ATOM 10352 C C . ILE A 1 32 ? -1.356 9.689 -1.580 1.00 0.00 32 ILE A C 12
ATOM 10353 O O . ILE A 1 32 ? -1.605 10.556 -2.418 1.00 0.00 32 ILE A O 12
ATOM 10369 N N . CYS A 1 33 ? -2.290 8.912 -1.042 1.00 0.00 33 CYS A N 12
ATOM 10370 C CA . CYS A 1 33 ? -3.694 9.036 -1.415 1.00 0.00 33 CYS A CA 12
ATOM 10371 C C . CYS A 1 33 ? -4.286 10.338 -0.884 1.00 0.00 33 CYS A C 12
ATOM 10372 O O . CYS A 1 33 ? -3.581 11.155 -0.292 1.00 0.00 33 CYS A O 12
ATOM 10380 N N . ASP A 1 34 ? -5.583 10.524 -1.101 1.00 0.00 34 ASP A N 12
ATOM 10381 C CA . ASP A 1 34 ? -6.269 11.727 -0.645 1.00 0.00 34 ASP A CA 12
ATOM 10382 C C . ASP A 1 34 ? -7.229 11.406 0.496 1.00 0.00 34 ASP A C 12
ATOM 10383 O O . ASP A 1 34 ? -7.081 11.914 1.608 1.00 0.00 34 ASP A O 12
ATOM 10392 N N . LYS A 1 35 ? -8.213 10.559 0.214 1.00 0.00 35 LYS A N 12
ATOM 10393 C CA . LYS A 1 35 ? -9.198 10.169 1.216 1.00 0.00 35 LYS A CA 12
ATOM 10394 C C . LYS A 1 35 ? -8.515 9.681 2.489 1.00 0.00 35 LYS A C 12
ATOM 10395 O O . LYS A 1 35 ? -8.551 10.351 3.522 1.00 0.00 35 LYS A O 12
ATOM 10414 N N . THR A 1 36 ? -7.891 8.510 2.409 1.00 0.00 36 THR A N 12
ATOM 10415 C CA . THR A 1 36 ? -7.199 7.933 3.555 1.00 0.00 36 THR A CA 12
ATOM 10416 C C . THR A 1 36 ? -5.875 8.642 3.812 1.00 0.00 36 THR A C 12
ATOM 10417 O O . THR A 1 36 ? -5.330 8.581 4.915 1.00 0.00 36 THR A O 12
ATOM 10428 N N . ASP A 1 37 ? -5.361 9.316 2.789 1.00 0.00 37 ASP A N 12
ATOM 10429 C CA . ASP A 1 37 ? -4.101 10.040 2.905 1.00 0.00 37 ASP A CA 12
ATOM 10430 C C . ASP A 1 37 ? -2.947 9.081 3.183 1.00 0.00 37 ASP A C 12
ATOM 10431 O O . ASP A 1 37 ? -1.869 9.498 3.603 1.00 0.00 37 ASP A O 12
ATOM 10440 N N . GLU A 1 38 ? -3.184 7.794 2.947 1.00 0.00 38 GLU A N 12
ATOM 10441 C CA . GLU A 1 38 ? -2.165 6.776 3.174 1.00 0.00 38 GLU A CA 12
ATOM 10442 C C . GLU A 1 38 ? -1.009 6.935 2.191 1.00 0.00 38 GLU A C 12
ATOM 10443 O O . GLU A 1 38 ? -0.976 7.879 1.401 1.00 0.00 38 GLU A O 12
ATOM 10455 N N . ASP A 1 39 ? -0.061 6.005 2.246 1.00 0.00 39 ASP A N 12
ATOM 10456 C CA . ASP A 1 39 ? 1.097 6.041 1.361 1.00 0.00 39 ASP A CA 12
ATOM 10457 C C . ASP A 1 39 ? 1.305 4.690 0.684 1.00 0.00 39 ASP A C 12
ATOM 10458 O O . ASP A 1 39 ? 1.059 3.641 1.279 1.00 0.00 39 ASP A O 12
ATOM 10467 N N . VAL A 1 40 ? 1.759 4.723 -0.566 1.00 0.00 40 VAL A N 12
ATOM 10468 C CA . VAL A 1 40 ? 2.000 3.501 -1.324 1.00 0.00 40 VAL A CA 12
ATOM 10469 C C . VAL A 1 40 ? 3.221 3.646 -2.225 1.00 0.00 40 VAL A C 12
ATOM 10470 O O . VAL A 1 40 ? 3.681 4.756 -2.492 1.00 0.00 40 VAL A O 12
ATOM 10483 N N . CYS A 1 41 ? 3.742 2.516 -2.691 1.00 0.00 41 CYS A N 12
ATOM 10484 C CA . CYS A 1 41 ? 4.911 2.515 -3.562 1.00 0.00 41 CYS A CA 12
ATOM 10485 C C . CYS A 1 41 ? 4.509 2.252 -5.011 1.00 0.00 41 CYS A C 12
ATOM 10486 O O . CYS A 1 41 ? 5.073 2.833 -5.938 1.00 0.00 41 CYS A O 12
ATOM 10493 N N . SER A 1 42 ? 3.530 1.372 -5.197 1.00 0.00 42 SER A N 12
ATOM 10494 C CA . SER A 1 42 ? 3.055 1.030 -6.533 1.00 0.00 42 SER A CA 12
ATOM 10495 C C . SER A 1 42 ? 1.560 1.305 -6.664 1.00 0.00 42 SER A C 12
ATOM 10496 O O . SER A 1 42 ? 0.808 1.192 -5.695 1.00 0.00 42 SER A O 12
ATOM 10504 N N . LEU A 1 43 ? 1.136 1.668 -7.870 1.00 0.00 43 LEU A N 12
ATOM 10505 C CA . LEU A 1 43 ? -0.269 1.961 -8.130 1.00 0.00 43 LEU A CA 12
ATOM 10506 C C . LEU A 1 43 ? -1.161 0.818 -7.656 1.00 0.00 43 LEU A C 12
ATOM 10507 O O . LEU A 1 43 ? -2.291 1.040 -7.221 1.00 0.00 43 LEU A O 12
ATOM 10523 N N . GLU A 1 44 ? -0.644 -0.403 -7.740 1.00 0.00 44 GLU A N 12
ATOM 10524 C CA . GLU A 1 44 ? -1.393 -1.581 -7.317 1.00 0.00 44 GLU A CA 12
ATOM 10525 C C . GLU A 1 44 ? -1.674 -1.537 -5.818 1.00 0.00 44 GLU A C 12
ATOM 10526 O O . GLU A 1 44 ? -2.728 -1.979 -5.359 1.00 0.00 44 GLU A O 12
ATOM 10538 N N . CYS A 1 45 ? -0.723 -1.003 -5.059 1.00 0.00 45 CYS A N 12
ATOM 10539 C CA . CYS A 1 45 ? -0.865 -0.902 -3.612 1.00 0.00 45 CYS A CA 12
ATOM 10540 C C . CYS A 1 45 ? -1.970 0.083 -3.241 1.00 0.00 45 CYS A C 12
ATOM 10541 O O . CYS A 1 45 ? -2.695 -0.118 -2.267 1.00 0.00 45 CYS A O 12
ATOM 10548 N N . LYS A 1 46 ? -2.092 1.148 -4.025 1.00 0.00 46 LYS A N 12
ATOM 10549 C CA . LYS A 1 46 ? -3.109 2.165 -3.782 1.00 0.00 46 LYS A CA 12
ATOM 10550 C C . LYS A 1 46 ? -4.498 1.539 -3.708 1.00 0.00 46 LYS A C 12
ATOM 10551 O O . LYS A 1 46 ? -5.140 1.553 -2.659 1.00 0.00 46 LYS A O 12
ATOM 10570 N N . ALA A 1 47 ? -4.954 0.989 -4.829 1.00 0.00 47 ALA A N 12
ATOM 10571 C CA . ALA A 1 47 ? -6.265 0.355 -4.890 1.00 0.00 47 ALA A CA 12
ATOM 10572 C C . ALA A 1 47 ? -6.343 -0.838 -3.943 1.00 0.00 47 ALA A C 12
ATOM 10573 O O . ALA A 1 47 ? -7.411 -1.166 -3.426 1.00 0.00 47 ALA A O 12
ATOM 10580 N N . LYS A 1 48 ? -5.204 -1.484 -3.718 1.00 0.00 48 LYS A N 12
ATOM 10581 C CA . LYS A 1 48 ? -5.141 -2.641 -2.832 1.00 0.00 48 LYS A CA 12
ATOM 10582 C C . LYS A 1 48 ? -5.565 -2.265 -1.416 1.00 0.00 48 LYS A C 12
ATOM 10583 O O . LYS A 1 48 ? -6.092 -3.095 -0.674 1.00 0.00 48 LYS A O 12
ATOM 10602 N N . HIS A 1 49 ? -5.333 -1.009 -1.048 1.00 0.00 49 HIS A N 12
ATOM 10603 C CA . HIS A 1 49 ? -5.693 -0.523 0.280 1.00 0.00 49 HIS A CA 12
ATOM 10604 C C . HIS A 1 49 ? -7.076 0.122 0.265 1.00 0.00 49 HIS A C 12
ATOM 10605 O O . HIS A 1 49 ? -7.855 -0.033 1.207 1.00 0.00 49 HIS A O 12
ATOM 10619 N N . LEU A 1 50 ? -7.375 0.845 -0.808 1.00 0.00 50 LEU A N 12
ATOM 10620 C CA . LEU A 1 50 ? -8.664 1.514 -0.945 1.00 0.00 50 LEU A CA 12
ATOM 10621 C C . LEU A 1 50 ? -9.807 0.504 -0.918 1.00 0.00 50 LEU A C 12
ATOM 10622 O O . LEU A 1 50 ? -10.732 0.618 -0.112 1.00 0.00 50 LEU A O 12
ATOM 10638 N N . LEU A 1 51 ? -9.738 -0.484 -1.803 1.00 0.00 51 LEU A N 12
ATOM 10639 C CA . LEU A 1 51 ? -10.766 -1.516 -1.879 1.00 0.00 51 LEU A CA 12
ATOM 10640 C C . LEU A 1 51 ? -10.814 -2.333 -0.592 1.00 0.00 51 LEU A C 12
ATOM 10641 O O . LEU A 1 51 ? -11.781 -3.052 -0.339 1.00 0.00 51 LEU A O 12
ATOM 10657 N N . GLN A 1 52 ? -9.767 -2.215 0.217 1.00 0.00 52 GLN A N 12
ATOM 10658 C CA . GLN A 1 52 ? -9.692 -2.942 1.479 1.00 0.00 52 GLN A CA 12
ATOM 10659 C C . GLN A 1 52 ? -10.292 -2.121 2.616 1.00 0.00 52 GLN A C 12
ATOM 10660 O O . GLN A 1 52 ? -10.792 -2.673 3.597 1.00 0.00 52 GLN A O 12
ATOM 10674 N N . VAL A 1 53 ? -10.237 -0.800 2.479 1.00 0.00 53 VAL A N 12
ATOM 10675 C CA . VAL A 1 53 ? -10.776 0.097 3.495 1.00 0.00 53 VAL A CA 12
ATOM 10676 C C . VAL A 1 53 ? -12.300 0.075 3.494 1.00 0.00 53 VAL A C 12
ATOM 10677 O O . VAL A 1 53 ? -12.937 0.356 4.509 1.00 0.00 53 VAL A O 12
ATOM 10690 N N . LYS A 1 54 ? -12.881 -0.260 2.347 1.00 0.00 54 LYS A N 12
ATOM 10691 C CA . LYS A 1 54 ? -14.332 -0.320 2.212 1.00 0.00 54 LYS A CA 12
ATOM 10692 C C . LYS A 1 54 ? -14.903 -1.492 3.003 1.00 0.00 54 LYS A C 12
ATOM 10693 O O . LYS A 1 54 ? -16.017 -1.418 3.521 1.00 0.00 54 LYS A O 12
ATOM 10712 N N . GLU A 1 55 ? -14.133 -2.572 3.091 1.00 0.00 55 GLU A N 12
ATOM 10713 C CA . GLU A 1 55 ? -14.565 -3.759 3.820 1.00 0.00 55 GLU A CA 12
ATOM 10714 C C . GLU A 1 55 ? -14.126 -3.691 5.280 1.00 0.00 55 GLU A C 12
ATOM 10715 O O . GLU A 1 55 ? -14.566 -4.487 6.110 1.00 0.00 55 GLU A O 12
ATOM 10727 N N . LYS A 1 56 ? -13.257 -2.734 5.586 1.00 0.00 56 LYS A N 12
ATOM 10728 C CA . LYS A 1 56 ? -12.758 -2.559 6.945 1.00 0.00 56 LYS A CA 12
ATOM 10729 C C . LYS A 1 56 ? -13.592 -1.531 7.702 1.00 0.00 56 LYS A C 12
ATOM 10730 O O . LYS A 1 56 ? -13.879 -1.703 8.886 1.00 0.00 56 LYS A O 12
ATOM 10749 N N . GLU A 1 57 ? -13.979 -0.464 7.011 1.00 0.00 57 GLU A N 12
ATOM 10750 C CA . GLU A 1 57 ? -14.781 0.591 7.620 1.00 0.00 57 GLU A CA 12
ATOM 10751 C C . GLU A 1 57 ? -16.014 0.009 8.305 1.00 0.00 57 GLU A C 12
ATOM 10752 O O . GLU A 1 57 ? -16.502 0.555 9.294 1.00 0.00 57 GLU A O 12
ATOM 10764 N N . GLU A 1 58 ? -16.512 -1.101 7.770 1.00 0.00 58 GLU A N 12
ATOM 10765 C CA . GLU A 1 58 ? -17.690 -1.756 8.329 1.00 0.00 58 GLU A CA 12
ATOM 10766 C C . GLU A 1 58 ? -17.343 -2.489 9.621 1.00 0.00 58 GLU A C 12
ATOM 10767 O O . GLU A 1 58 ? -18.028 -2.344 10.634 1.00 0.00 58 GLU A O 12
ATOM 10779 N N . LYS A 1 59 ? -16.274 -3.276 9.579 1.00 0.00 59 LYS A N 12
ATOM 10780 C CA . LYS A 1 59 ? -15.833 -4.033 10.745 1.00 0.00 59 LYS A CA 12
ATOM 10781 C C . LYS A 1 59 ? -16.958 -4.913 11.279 1.00 0.00 59 LYS A C 12
ATOM 10782 O O . LYS A 1 59 ? -18.033 -4.992 10.685 1.00 0.00 59 LYS A O 12
ATOM 10801 N N . SER A 1 60 ? -16.703 -5.574 12.405 1.00 0.00 60 SER A N 12
ATOM 10802 C CA . SER A 1 60 ? -17.694 -6.451 13.017 1.00 0.00 60 SER A CA 12
ATOM 10803 C C . SER A 1 60 ? -17.384 -6.673 14.494 1.00 0.00 60 SER A C 12
ATOM 10804 O O . SER A 1 60 ? -17.120 -5.705 15.207 1.00 0.00 60 SER A O 12
ATOM 10813 N N . GLY A 1 1 ? 31.969 -3.369 2.975 1.00 0.00 1 GLY A N 13
ATOM 10814 C CA . GLY A 1 1 ? 31.246 -3.870 1.821 1.00 0.00 1 GLY A CA 13
ATOM 10815 C C . GLY A 1 1 ? 29.788 -4.150 2.127 1.00 0.00 1 GLY A C 13
ATOM 10816 O O . GLY A 1 1 ? 29.440 -4.507 3.252 1.00 0.00 1 GLY A O 13
ATOM 10820 N N . SER A 1 2 ? 28.932 -3.986 1.123 1.00 0.00 2 SER A N 13
ATOM 10821 C CA . SER A 1 2 ? 27.503 -4.218 1.292 1.00 0.00 2 SER A CA 13
ATOM 10822 C C . SER A 1 2 ? 26.855 -4.608 -0.034 1.00 0.00 2 SER A C 13
ATOM 10823 O O . SER A 1 2 ? 27.256 -4.133 -1.096 1.00 0.00 2 SER A O 13
ATOM 10831 N N . SER A 1 3 ? 25.852 -5.477 0.038 1.00 0.00 3 SER A N 13
ATOM 10832 C CA . SER A 1 3 ? 25.151 -5.934 -1.156 1.00 0.00 3 SER A CA 13
ATOM 10833 C C . SER A 1 3 ? 23.645 -5.989 -0.915 1.00 0.00 3 SER A C 13
ATOM 10834 O O . SER A 1 3 ? 23.186 -5.930 0.225 1.00 0.00 3 SER A O 13
ATOM 10842 N N . GLY A 1 4 ? 22.882 -6.102 -1.997 1.00 0.00 4 GLY A N 13
ATOM 10843 C CA . GLY A 1 4 ? 21.436 -6.163 -1.883 1.00 0.00 4 GLY A CA 13
ATOM 10844 C C . GLY A 1 4 ? 20.738 -5.239 -2.861 1.00 0.00 4 GLY A C 13
ATOM 10845 O O . GLY A 1 4 ? 20.297 -5.671 -3.926 1.00 0.00 4 GLY A O 13
ATOM 10849 N N . SER A 1 5 ? 20.635 -3.965 -2.498 1.00 0.00 5 SER A N 13
ATOM 10850 C CA . SER A 1 5 ? 19.980 -2.978 -3.349 1.00 0.00 5 SER A CA 13
ATOM 10851 C C . SER A 1 5 ? 18.567 -3.426 -3.711 1.00 0.00 5 SER A C 13
ATOM 10852 O O . SER A 1 5 ? 18.281 -3.743 -4.866 1.00 0.00 5 SER A O 13
ATOM 10860 N N . SER A 1 6 ? 17.687 -3.448 -2.715 1.00 0.00 6 SER A N 13
ATOM 10861 C CA . SER A 1 6 ? 16.304 -3.860 -2.926 1.00 0.00 6 SER A CA 13
ATOM 10862 C C . SER A 1 6 ? 15.459 -2.691 -3.424 1.00 0.00 6 SER A C 13
ATOM 10863 O O . SER A 1 6 ? 14.617 -2.166 -2.697 1.00 0.00 6 SER A O 13
ATOM 10871 N N . GLY A 1 7 ? 15.692 -2.288 -4.669 1.00 0.00 7 GLY A N 13
ATOM 10872 C CA . GLY A 1 7 ? 14.945 -1.185 -5.244 1.00 0.00 7 GLY A CA 13
ATOM 10873 C C . GLY A 1 7 ? 15.238 -0.991 -6.718 1.00 0.00 7 GLY A C 13
ATOM 10874 O O . GLY A 1 7 ? 15.803 0.027 -7.118 1.00 0.00 7 GLY A O 13
ATOM 10878 N N . PHE A 1 8 ? 14.855 -1.972 -7.530 1.00 0.00 8 PHE A N 13
ATOM 10879 C CA . PHE A 1 8 ? 15.083 -1.906 -8.969 1.00 0.00 8 PHE A CA 13
ATOM 10880 C C . PHE A 1 8 ? 13.823 -1.449 -9.698 1.00 0.00 8 PHE A C 13
ATOM 10881 O O . PHE A 1 8 ? 13.897 -0.842 -10.766 1.00 0.00 8 PHE A O 13
ATOM 10898 N N . SER A 1 9 ? 12.667 -1.746 -9.113 1.00 0.00 9 SER A N 13
ATOM 10899 C CA . SER A 1 9 ? 11.390 -1.370 -9.709 1.00 0.00 9 SER A CA 13
ATOM 10900 C C . SER A 1 9 ? 11.262 0.147 -9.805 1.00 0.00 9 SER A C 13
ATOM 10901 O O . SER A 1 9 ? 11.014 0.695 -10.880 1.00 0.00 9 SER A O 13
ATOM 10909 N N . LYS A 1 10 ? 11.432 0.822 -8.674 1.00 0.00 10 LYS A N 13
ATOM 10910 C CA . LYS A 1 10 ? 11.337 2.276 -8.628 1.00 0.00 10 LYS A CA 13
ATOM 10911 C C . LYS A 1 10 ? 11.875 2.815 -7.306 1.00 0.00 10 LYS A C 13
ATOM 10912 O O . LYS A 1 10 ? 12.971 3.376 -7.251 1.00 0.00 10 LYS A O 13
ATOM 10931 N N . THR A 1 11 ? 11.099 2.641 -6.241 1.00 0.00 11 THR A N 13
ATOM 10932 C CA . THR A 1 11 ? 11.498 3.110 -4.920 1.00 0.00 11 THR A CA 13
ATOM 10933 C C . THR A 1 11 ? 10.716 2.395 -3.824 1.00 0.00 11 THR A C 13
ATOM 10934 O O . THR A 1 11 ? 9.888 3.002 -3.144 1.00 0.00 11 THR A O 13
ATOM 10945 N N . GLN A 1 12 ? 10.983 1.104 -3.658 1.00 0.00 12 GLN A N 13
ATOM 10946 C CA . GLN A 1 12 ? 10.303 0.307 -2.643 1.00 0.00 12 GLN A CA 13
ATOM 10947 C C . GLN A 1 12 ? 11.300 -0.256 -1.635 1.00 0.00 12 GLN A C 13
ATOM 10948 O O . GLN A 1 12 ? 11.257 -1.440 -1.300 1.00 0.00 12 GLN A O 13
ATOM 10962 N N . ARG A 1 13 ? 12.196 0.601 -1.155 1.00 0.00 13 ARG A N 13
ATOM 10963 C CA . ARG A 1 13 ? 13.204 0.188 -0.186 1.00 0.00 13 ARG A CA 13
ATOM 10964 C C . ARG A 1 13 ? 12.995 0.895 1.151 1.00 0.00 13 ARG A C 13
ATOM 10965 O O . ARG A 1 13 ? 12.079 1.703 1.300 1.00 0.00 13 ARG A O 13
ATOM 10986 N N . TRP A 1 14 ? 13.850 0.583 2.118 1.00 0.00 14 TRP A N 13
ATOM 10987 C CA . TRP A 1 14 ? 13.758 1.188 3.442 1.00 0.00 14 TRP A CA 13
ATOM 10988 C C . TRP A 1 14 ? 13.702 2.708 3.343 1.00 0.00 14 TRP A C 13
ATOM 10989 O O . TRP A 1 14 ? 14.460 3.319 2.591 1.00 0.00 14 TRP A O 13
ATOM 11010 N N . ALA A 1 15 ? 12.799 3.313 4.108 1.00 0.00 15 ALA A N 13
ATOM 11011 C CA . ALA A 1 15 ? 12.645 4.763 4.107 1.00 0.00 15 ALA A CA 13
ATOM 11012 C C . ALA A 1 15 ? 12.894 5.342 5.496 1.00 0.00 15 ALA A C 13
ATOM 11013 O O . ALA A 1 15 ? 12.914 4.613 6.487 1.00 0.00 15 ALA A O 13
ATOM 11020 N N . GLU A 1 16 ? 13.084 6.656 5.559 1.00 0.00 16 GLU A N 13
ATOM 11021 C CA . GLU A 1 16 ? 13.333 7.331 6.828 1.00 0.00 16 GLU A CA 13
ATOM 11022 C C . GLU A 1 16 ? 12.085 7.315 7.707 1.00 0.00 16 GLU A C 13
ATOM 11023 O O . GLU A 1 16 ? 10.966 7.111 7.236 1.00 0.00 16 GLU A O 13
ATOM 11035 N N . PRO A 1 17 ? 12.281 7.534 9.015 1.00 0.00 17 PRO A N 13
ATOM 11036 C CA . PRO A 1 17 ? 11.185 7.550 9.988 1.00 0.00 17 PRO A CA 13
ATOM 11037 C C . PRO A 1 17 ? 10.278 8.764 9.821 1.00 0.00 17 PRO A C 13
ATOM 11038 O O . PRO A 1 17 ? 9.225 8.857 10.450 1.00 0.00 17 PRO A O 13
ATOM 11049 N N . GLY A 1 18 ? 10.695 9.695 8.967 1.00 0.00 18 GLY A N 13
ATOM 11050 C CA . GLY A 1 18 ? 9.908 10.891 8.732 1.00 0.00 18 GLY A CA 13
ATOM 11051 C C . GLY A 1 18 ? 9.165 10.847 7.411 1.00 0.00 18 GLY A C 13
ATOM 11052 O O . GLY A 1 18 ? 8.200 11.582 7.210 1.00 0.00 18 GLY A O 13
ATOM 11056 N N . GLU A 1 19 ? 9.619 9.983 6.508 1.00 0.00 19 GLU A N 13
ATOM 11057 C CA . GLU A 1 19 ? 8.992 9.848 5.198 1.00 0.00 19 GLU A CA 13
ATOM 11058 C C . GLU A 1 19 ? 7.881 8.802 5.232 1.00 0.00 19 GLU A C 13
ATOM 11059 O O . GLU A 1 19 ? 7.825 7.948 6.116 1.00 0.00 19 GLU A O 13
ATOM 11071 N N . PRO A 1 20 ? 6.975 8.870 4.245 1.00 0.00 20 PRO A N 13
ATOM 11072 C CA . PRO A 1 20 ? 5.849 7.937 4.138 1.00 0.00 20 PRO A CA 13
ATOM 11073 C C . PRO A 1 20 ? 6.297 6.529 3.763 1.00 0.00 20 PRO A C 13
ATOM 11074 O O . PRO A 1 20 ? 7.349 6.345 3.149 1.00 0.00 20 PRO A O 13
ATOM 11085 N N . ILE A 1 21 ? 5.493 5.538 4.134 1.00 0.00 21 ILE A N 13
ATOM 11086 C CA . ILE A 1 21 ? 5.807 4.147 3.834 1.00 0.00 21 ILE A CA 13
ATOM 11087 C C . ILE A 1 21 ? 4.559 3.381 3.408 1.00 0.00 21 ILE A C 13
ATOM 11088 O O . ILE A 1 21 ? 3.464 3.623 3.917 1.00 0.00 21 ILE A O 13
ATOM 11104 N N . CYS A 1 22 ? 4.731 2.455 2.470 1.00 0.00 22 CYS A N 13
ATOM 11105 C CA . CYS A 1 22 ? 3.620 1.652 1.975 1.00 0.00 22 CYS A CA 13
ATOM 11106 C C . CYS A 1 22 ? 2.839 1.033 3.131 1.00 0.00 22 CYS A C 13
ATOM 11107 O O . CYS A 1 22 ? 3.419 0.603 4.127 1.00 0.00 22 CYS A O 13
ATOM 11114 N N . VAL A 1 23 ? 1.517 0.991 2.989 1.00 0.00 23 VAL A N 13
ATOM 11115 C CA . VAL A 1 23 ? 0.656 0.424 4.020 1.00 0.00 23 VAL A CA 13
ATOM 11116 C C . VAL A 1 23 ? 0.359 -1.045 3.740 1.00 0.00 23 VAL A C 13
ATOM 11117 O O . VAL A 1 23 ? -0.322 -1.711 4.520 1.00 0.00 23 VAL A O 13
ATOM 11130 N N . VAL A 1 24 ? 0.876 -1.545 2.623 1.00 0.00 24 VAL A N 13
ATOM 11131 C CA . VAL A 1 24 ? 0.668 -2.937 2.240 1.00 0.00 24 VAL A CA 13
ATOM 11132 C C . VAL A 1 24 ? 1.996 -3.669 2.088 1.00 0.00 24 VAL A C 13
ATOM 11133 O O . VAL A 1 24 ? 2.072 -4.884 2.271 1.00 0.00 24 VAL A O 13
ATOM 11146 N N . CYS A 1 25 ? 3.042 -2.922 1.752 1.00 0.00 25 CYS A N 13
ATOM 11147 C CA . CYS A 1 25 ? 4.369 -3.499 1.574 1.00 0.00 25 CYS A CA 13
ATOM 11148 C C . CYS A 1 25 ? 5.208 -3.334 2.839 1.00 0.00 25 CYS A C 13
ATOM 11149 O O . CYS A 1 25 ? 5.359 -4.270 3.622 1.00 0.00 25 CYS A O 13
ATOM 11156 N N . GLY A 1 26 ? 5.751 -2.135 3.030 1.00 0.00 26 GLY A N 13
ATOM 11157 C CA . GLY A 1 26 ? 6.567 -1.869 4.200 1.00 0.00 26 GLY A CA 13
ATOM 11158 C C . GLY A 1 26 ? 7.968 -1.418 3.839 1.00 0.00 26 GLY A C 13
ATOM 11159 O O . GLY A 1 26 ? 8.951 -1.962 4.343 1.00 0.00 26 GLY A O 13
ATOM 11163 N N . ARG A 1 27 ? 8.061 -0.424 2.962 1.00 0.00 27 ARG A N 13
ATOM 11164 C CA . ARG A 1 27 ? 9.353 0.097 2.532 1.00 0.00 27 ARG A CA 13
ATOM 11165 C C . ARG A 1 27 ? 9.323 1.620 2.443 1.00 0.00 27 ARG A C 13
ATOM 11166 O O . ARG A 1 27 ? 9.889 2.312 3.290 1.00 0.00 27 ARG A O 13
ATOM 11187 N N . TYR A 1 28 ? 8.660 2.135 1.414 1.00 0.00 28 TYR A N 13
ATOM 11188 C CA . TYR A 1 28 ? 8.559 3.575 1.213 1.00 0.00 28 TYR A CA 13
ATOM 11189 C C . TYR A 1 28 ? 7.273 3.933 0.475 1.00 0.00 28 TYR A C 13
ATOM 11190 O O . TYR A 1 28 ? 6.787 3.168 -0.356 1.00 0.00 28 TYR A O 13
ATOM 11208 N N . GLY A 1 29 ? 6.727 5.105 0.785 1.00 0.00 29 GLY A N 13
ATOM 11209 C CA . GLY A 1 29 ? 5.503 5.547 0.143 1.00 0.00 29 GLY A CA 13
ATOM 11210 C C . GLY A 1 29 ? 5.702 6.798 -0.688 1.00 0.00 29 GLY A C 13
ATOM 11211 O O . GLY A 1 29 ? 5.227 7.874 -0.326 1.00 0.00 29 GLY A O 13
ATOM 11215 N N . GLU A 1 30 ? 6.409 6.658 -1.806 1.00 0.00 30 GLU A N 13
ATOM 11216 C CA . GLU A 1 30 ? 6.672 7.788 -2.689 1.00 0.00 30 GLU A CA 13
ATOM 11217 C C . GLU A 1 30 ? 5.371 8.464 -3.111 1.00 0.00 30 GLU A C 13
ATOM 11218 O O . GLU A 1 30 ? 5.352 9.652 -3.436 1.00 0.00 30 GLU A O 13
ATOM 11230 N N . TYR A 1 31 ? 4.285 7.699 -3.104 1.00 0.00 31 TYR A N 13
ATOM 11231 C CA . TYR A 1 31 ? 2.979 8.222 -3.489 1.00 0.00 31 TYR A CA 13
ATOM 11232 C C . TYR A 1 31 ? 2.058 8.331 -2.278 1.00 0.00 31 TYR A C 13
ATOM 11233 O O . TYR A 1 31 ? 2.214 7.602 -1.297 1.00 0.00 31 TYR A O 13
ATOM 11251 N N . ILE A 1 32 ? 1.097 9.245 -2.354 1.00 0.00 32 ILE A N 13
ATOM 11252 C CA . ILE A 1 32 ? 0.149 9.449 -1.266 1.00 0.00 32 ILE A CA 13
ATOM 11253 C C . ILE A 1 32 ? -1.246 9.755 -1.802 1.00 0.00 32 ILE A C 13
ATOM 11254 O O . ILE A 1 32 ? -1.423 10.662 -2.616 1.00 0.00 32 ILE A O 13
ATOM 11270 N N . CYS A 1 33 ? -2.232 8.995 -1.338 1.00 0.00 33 CYS A N 13
ATOM 11271 C CA . CYS A 1 33 ? -3.612 9.186 -1.770 1.00 0.00 33 CYS A CA 13
ATOM 11272 C C . CYS A 1 33 ? -4.179 10.489 -1.218 1.00 0.00 33 CYS A C 13
ATOM 11273 O O . CYS A 1 33 ? -3.488 11.234 -0.523 1.00 0.00 33 CYS A O 13
ATOM 11281 N N . ASP A 1 34 ? -5.441 10.760 -1.534 1.00 0.00 34 ASP A N 13
ATOM 11282 C CA . ASP A 1 34 ? -6.102 11.974 -1.070 1.00 0.00 34 ASP A CA 13
ATOM 11283 C C . ASP A 1 34 ? -7.203 11.645 -0.067 1.00 0.00 34 ASP A C 13
ATOM 11284 O O . ASP A 1 34 ? -7.284 12.247 1.003 1.00 0.00 34 ASP A O 13
ATOM 11293 N N . LYS A 1 35 ? -8.050 10.684 -0.421 1.00 0.00 35 LYS A N 13
ATOM 11294 C CA . LYS A 1 35 ? -9.147 10.273 0.447 1.00 0.00 35 LYS A CA 13
ATOM 11295 C C . LYS A 1 35 ? -8.641 9.952 1.849 1.00 0.00 35 LYS A C 13
ATOM 11296 O O . LYS A 1 35 ? -8.837 10.729 2.785 1.00 0.00 35 LYS A O 13
ATOM 11315 N N . THR A 1 36 ? -7.986 8.804 1.989 1.00 0.00 36 THR A N 13
ATOM 11316 C CA . THR A 1 36 ? -7.451 8.381 3.277 1.00 0.00 36 THR A CA 13
ATOM 11317 C C . THR A 1 36 ? -6.089 9.012 3.540 1.00 0.00 36 THR A C 13
ATOM 11318 O O . THR A 1 36 ? -5.599 9.005 4.670 1.00 0.00 36 THR A O 13
ATOM 11329 N N . ASP A 1 37 ? -5.482 9.558 2.492 1.00 0.00 37 ASP A N 13
ATOM 11330 C CA . ASP A 1 37 ? -4.176 10.196 2.611 1.00 0.00 37 ASP A CA 13
ATOM 11331 C C . ASP A 1 37 ? -3.112 9.183 3.020 1.00 0.00 37 ASP A C 13
ATOM 11332 O O . ASP A 1 37 ? -2.148 9.524 3.705 1.00 0.00 37 ASP A O 13
ATOM 11341 N N . GLU A 1 38 ? -3.294 7.936 2.596 1.00 0.00 38 GLU A N 13
ATOM 11342 C CA . GLU A 1 38 ? -2.350 6.873 2.920 1.00 0.00 38 GLU A CA 13
ATOM 11343 C C . GLU A 1 38 ? -1.073 7.010 2.096 1.00 0.00 38 GLU A C 13
ATOM 11344 O O . GLU A 1 38 ? -0.901 7.977 1.354 1.00 0.00 38 GLU A O 13
ATOM 11356 N N . ASP A 1 39 ? -0.182 6.034 2.231 1.00 0.00 39 ASP A N 13
ATOM 11357 C CA . ASP A 1 39 ? 1.079 6.044 1.499 1.00 0.00 39 ASP A CA 13
ATOM 11358 C C . ASP A 1 39 ? 1.311 4.709 0.798 1.00 0.00 39 ASP A C 13
ATOM 11359 O O . ASP A 1 39 ? 1.109 3.645 1.384 1.00 0.00 39 ASP A O 13
ATOM 11368 N N . VAL A 1 40 ? 1.734 4.773 -0.461 1.00 0.00 40 VAL A N 13
ATOM 11369 C CA . VAL A 1 40 ? 1.992 3.570 -1.242 1.00 0.00 40 VAL A CA 13
ATOM 11370 C C . VAL A 1 40 ? 3.216 3.746 -2.134 1.00 0.00 40 VAL A C 13
ATOM 11371 O O . VAL A 1 40 ? 3.727 4.855 -2.294 1.00 0.00 40 VAL A O 13
ATOM 11384 N N . CYS A 1 41 ? 3.683 2.645 -2.713 1.00 0.00 41 CYS A N 13
ATOM 11385 C CA . CYS A 1 41 ? 4.848 2.676 -3.590 1.00 0.00 41 CYS A CA 13
ATOM 11386 C C . CYS A 1 41 ? 4.448 2.397 -5.036 1.00 0.00 41 CYS A C 13
ATOM 11387 O O . CYS A 1 41 ? 5.003 2.979 -5.968 1.00 0.00 41 CYS A O 13
ATOM 11394 N N . SER A 1 42 ? 3.481 1.503 -5.214 1.00 0.00 42 SER A N 13
ATOM 11395 C CA . SER A 1 42 ? 3.008 1.143 -6.546 1.00 0.00 42 SER A CA 13
ATOM 11396 C C . SER A 1 42 ? 1.510 1.397 -6.678 1.00 0.00 42 SER A C 13
ATOM 11397 O O . SER A 1 42 ? 0.758 1.261 -5.712 1.00 0.00 42 SER A O 13
ATOM 11405 N N . LEU A 1 43 ? 1.082 1.766 -7.880 1.00 0.00 43 LEU A N 13
ATOM 11406 C CA . LEU A 1 43 ? -0.327 2.039 -8.141 1.00 0.00 43 LEU A CA 13
ATOM 11407 C C . LEU A 1 43 ? -1.201 0.876 -7.683 1.00 0.00 43 LEU A C 13
ATOM 11408 O O . LEU A 1 43 ? -2.342 1.072 -7.266 1.00 0.00 43 LEU A O 13
ATOM 11424 N N . GLU A 1 44 ? -0.656 -0.334 -7.761 1.00 0.00 44 GLU A N 13
ATOM 11425 C CA . GLU A 1 44 ? -1.387 -1.528 -7.353 1.00 0.00 44 GLU A CA 13
ATOM 11426 C C . GLU A 1 44 ? -1.677 -1.503 -5.855 1.00 0.00 44 GLU A C 13
ATOM 11427 O O . GLU A 1 44 ? -2.725 -1.968 -5.407 1.00 0.00 44 GLU A O 13
ATOM 11439 N N . CYS A 1 45 ? -0.741 -0.957 -5.086 1.00 0.00 45 CYS A N 13
ATOM 11440 C CA . CYS A 1 45 ? -0.894 -0.871 -3.639 1.00 0.00 45 CYS A CA 13
ATOM 11441 C C . CYS A 1 45 ? -2.017 0.093 -3.267 1.00 0.00 45 CYS A C 13
ATOM 11442 O O . CYS A 1 45 ? -2.742 -0.126 -2.296 1.00 0.00 45 CYS A O 13
ATOM 11449 N N . LYS A 1 46 ? -2.155 1.161 -4.046 1.00 0.00 46 LYS A N 13
ATOM 11450 C CA . LYS A 1 46 ? -3.190 2.158 -3.801 1.00 0.00 46 LYS A CA 13
ATOM 11451 C C . LYS A 1 46 ? -4.566 1.506 -3.719 1.00 0.00 46 LYS A C 13
ATOM 11452 O O . LYS A 1 46 ? -5.208 1.520 -2.669 1.00 0.00 46 LYS A O 13
ATOM 11471 N N . ALA A 1 47 ? -5.012 0.934 -4.833 1.00 0.00 47 ALA A N 13
ATOM 11472 C CA . ALA A 1 47 ? -6.310 0.274 -4.885 1.00 0.00 47 ALA A CA 13
ATOM 11473 C C . ALA A 1 47 ? -6.361 -0.913 -3.929 1.00 0.00 47 ALA A C 13
ATOM 11474 O O . ALA A 1 47 ? -7.422 -1.259 -3.408 1.00 0.00 47 ALA A O 13
ATOM 11481 N N . LYS A 1 48 ? -5.209 -1.535 -3.703 1.00 0.00 48 LYS A N 13
ATOM 11482 C CA . LYS A 1 48 ? -5.121 -2.683 -2.809 1.00 0.00 48 LYS A CA 13
ATOM 11483 C C . LYS A 1 48 ? -5.539 -2.303 -1.392 1.00 0.00 48 LYS A C 13
ATOM 11484 O O . LYS A 1 48 ? -6.030 -3.140 -0.633 1.00 0.00 48 LYS A O 13
ATOM 11503 N N . HIS A 1 49 ? -5.343 -1.036 -1.042 1.00 0.00 49 HIS A N 13
ATOM 11504 C CA . HIS A 1 49 ? -5.701 -0.544 0.284 1.00 0.00 49 HIS A CA 13
ATOM 11505 C C . HIS A 1 49 ? -7.105 0.054 0.280 1.00 0.00 49 HIS A C 13
ATOM 11506 O O . HIS A 1 49 ? -7.874 -0.136 1.223 1.00 0.00 49 HIS A O 13
ATOM 11520 N N . LEU A 1 50 ? -7.431 0.777 -0.785 1.00 0.00 50 LEU A N 13
ATOM 11521 C CA . LEU A 1 50 ? -8.742 1.405 -0.911 1.00 0.00 50 LEU A CA 13
ATOM 11522 C C . LEU A 1 50 ? -9.852 0.359 -0.869 1.00 0.00 50 LEU A C 13
ATOM 11523 O O . LEU A 1 50 ? -10.771 0.446 -0.052 1.00 0.00 50 LEU A O 13
ATOM 11539 N N . LEU A 1 51 ? -9.761 -0.630 -1.751 1.00 0.00 51 LEU A N 13
ATOM 11540 C CA . LEU A 1 51 ? -10.756 -1.694 -1.813 1.00 0.00 51 LEU A CA 13
ATOM 11541 C C . LEU A 1 51 ? -10.765 -2.507 -0.522 1.00 0.00 51 LEU A C 13
ATOM 11542 O O . LEU A 1 51 ? -11.706 -3.254 -0.255 1.00 0.00 51 LEU A O 13
ATOM 11558 N N . GLN A 1 52 ? -9.712 -2.355 0.274 1.00 0.00 52 GLN A N 13
ATOM 11559 C CA . GLN A 1 52 ? -9.600 -3.074 1.538 1.00 0.00 52 GLN A CA 13
ATOM 11560 C C . GLN A 1 52 ? -10.183 -2.255 2.684 1.00 0.00 52 GLN A C 13
ATOM 11561 O O . GLN A 1 52 ? -10.576 -2.802 3.715 1.00 0.00 52 GLN A O 13
ATOM 11575 N N . VAL A 1 53 ? -10.236 -0.940 2.498 1.00 0.00 53 VAL A N 13
ATOM 11576 C CA . VAL A 1 53 ? -10.772 -0.044 3.516 1.00 0.00 53 VAL A CA 13
ATOM 11577 C C . VAL A 1 53 ? -12.283 0.105 3.376 1.00 0.00 53 VAL A C 13
ATOM 11578 O O . VAL A 1 53 ? -12.975 0.448 4.335 1.00 0.00 53 VAL A O 13
ATOM 11591 N N . LYS A 1 54 ? -12.789 -0.155 2.176 1.00 0.00 54 LYS A N 13
ATOM 11592 C CA . LYS A 1 54 ? -14.219 -0.052 1.909 1.00 0.00 54 LYS A CA 13
ATOM 11593 C C . LYS A 1 54 ? -14.914 -1.389 2.145 1.00 0.00 54 LYS A C 13
ATOM 11594 O O . LYS A 1 54 ? -16.119 -1.437 2.390 1.00 0.00 54 LYS A O 13
ATOM 11613 N N . GLU A 1 55 ? -14.147 -2.472 2.069 1.00 0.00 55 GLU A N 13
ATOM 11614 C CA . GLU A 1 55 ? -14.691 -3.809 2.276 1.00 0.00 55 GLU A CA 13
ATOM 11615 C C . GLU A 1 55 ? -14.813 -4.123 3.764 1.00 0.00 55 GLU A C 13
ATOM 11616 O O . GLU A 1 55 ? -15.599 -4.981 4.167 1.00 0.00 55 GLU A O 13
ATOM 11628 N N . LYS A 1 56 ? -14.030 -3.422 4.577 1.00 0.00 56 LYS A N 13
ATOM 11629 C CA . LYS A 1 56 ? -14.049 -3.624 6.021 1.00 0.00 56 LYS A CA 13
ATOM 11630 C C . LYS A 1 56 ? -15.403 -3.235 6.606 1.00 0.00 56 LYS A C 13
ATOM 11631 O O . LYS A 1 56 ? -15.851 -3.815 7.595 1.00 0.00 56 LYS A O 13
ATOM 11650 N N . GLU A 1 57 ? -16.051 -2.252 5.988 1.00 0.00 57 GLU A N 13
ATOM 11651 C CA . GLU A 1 57 ? -17.354 -1.788 6.449 1.00 0.00 57 GLU A CA 13
ATOM 11652 C C . GLU A 1 57 ? -18.466 -2.704 5.946 1.00 0.00 57 GLU A C 13
ATOM 11653 O O . GLU A 1 57 ? -19.555 -2.746 6.519 1.00 0.00 57 GLU A O 13
ATOM 11665 N N . GLU A 1 58 ? -18.184 -3.434 4.872 1.00 0.00 58 GLU A N 13
ATOM 11666 C CA . GLU A 1 58 ? -19.161 -4.348 4.291 1.00 0.00 58 GLU A CA 13
ATOM 11667 C C . GLU A 1 58 ? -20.491 -3.640 4.049 1.00 0.00 58 GLU A C 13
ATOM 11668 O O . GLU A 1 58 ? -21.466 -3.861 4.767 1.00 0.00 58 GLU A O 13
ATOM 11680 N N . LYS A 1 59 ? -20.522 -2.786 3.031 1.00 0.00 59 LYS A N 13
ATOM 11681 C CA . LYS A 1 59 ? -21.731 -2.045 2.691 1.00 0.00 59 LYS A CA 13
ATOM 11682 C C . LYS A 1 59 ? -22.915 -2.989 2.506 1.00 0.00 59 LYS A C 13
ATOM 11683 O O . LYS A 1 59 ? -24.064 -2.610 2.732 1.00 0.00 59 LYS A O 13
ATOM 11702 N N . SER A 1 60 ? -22.626 -4.220 2.096 1.00 0.00 60 SER A N 13
ATOM 11703 C CA . SER A 1 60 ? -23.667 -5.217 1.880 1.00 0.00 60 SER A CA 13
ATOM 11704 C C . SER A 1 60 ? -23.281 -6.551 2.512 1.00 0.00 60 SER A C 13
ATOM 11705 O O . SER A 1 60 ? -24.069 -7.107 3.276 1.00 0.00 60 SER A O 13
ATOM 11714 N N . GLY A 1 1 ? 2.886 -27.251 -6.024 1.00 0.00 1 GLY A N 14
ATOM 11715 C CA . GLY A 1 1 ? 2.921 -26.261 -7.085 1.00 0.00 1 GLY A CA 14
ATOM 11716 C C . GLY A 1 1 ? 3.825 -25.091 -6.755 1.00 0.00 1 GLY A C 14
ATOM 11717 O O . GLY A 1 1 ? 4.191 -24.886 -5.598 1.00 0.00 1 GLY A O 14
ATOM 11721 N N . SER A 1 2 ? 4.189 -24.320 -7.776 1.00 0.00 2 SER A N 14
ATOM 11722 C CA . SER A 1 2 ? 5.062 -23.167 -7.589 1.00 0.00 2 SER A CA 14
ATOM 11723 C C . SER A 1 2 ? 4.413 -21.900 -8.139 1.00 0.00 2 SER A C 14
ATOM 11724 O O . SER A 1 2 ? 3.235 -21.898 -8.497 1.00 0.00 2 SER A O 14
ATOM 11732 N N . SER A 1 3 ? 5.191 -20.824 -8.204 1.00 0.00 3 SER A N 14
ATOM 11733 C CA . SER A 1 3 ? 4.692 -19.550 -8.706 1.00 0.00 3 SER A CA 14
ATOM 11734 C C . SER A 1 3 ? 5.836 -18.687 -9.230 1.00 0.00 3 SER A C 14
ATOM 11735 O O . SER A 1 3 ? 7.008 -18.978 -8.991 1.00 0.00 3 SER A O 14
ATOM 11743 N N . GLY A 1 4 ? 5.487 -17.623 -9.947 1.00 0.00 4 GLY A N 14
ATOM 11744 C CA . GLY A 1 4 ? 6.495 -16.734 -10.494 1.00 0.00 4 GLY A CA 14
ATOM 11745 C C . GLY A 1 4 ? 5.963 -15.884 -11.631 1.00 0.00 4 GLY A C 14
ATOM 11746 O O . GLY A 1 4 ? 5.440 -16.408 -12.615 1.00 0.00 4 GLY A O 14
ATOM 11750 N N . SER A 1 5 ? 6.094 -14.569 -11.497 1.00 0.00 5 SER A N 14
ATOM 11751 C CA . SER A 1 5 ? 5.618 -13.644 -12.518 1.00 0.00 5 SER A CA 14
ATOM 11752 C C . SER A 1 5 ? 6.250 -12.267 -12.343 1.00 0.00 5 SER A C 14
ATOM 11753 O O . SER A 1 5 ? 6.661 -11.896 -11.243 1.00 0.00 5 SER A O 14
ATOM 11761 N N . SER A 1 6 ? 6.325 -11.513 -13.435 1.00 0.00 6 SER A N 14
ATOM 11762 C CA . SER A 1 6 ? 6.910 -10.178 -13.404 1.00 0.00 6 SER A CA 14
ATOM 11763 C C . SER A 1 6 ? 6.054 -9.191 -14.190 1.00 0.00 6 SER A C 14
ATOM 11764 O O . SER A 1 6 ? 5.898 -9.316 -15.404 1.00 0.00 6 SER A O 14
ATOM 11772 N N . GLY A 1 7 ? 5.500 -8.207 -13.488 1.00 0.00 7 GLY A N 14
ATOM 11773 C CA . GLY A 1 7 ? 4.665 -7.212 -14.136 1.00 0.00 7 GLY A CA 14
ATOM 11774 C C . GLY A 1 7 ? 5.413 -5.924 -14.420 1.00 0.00 7 GLY A C 14
ATOM 11775 O O . GLY A 1 7 ? 5.729 -5.622 -15.571 1.00 0.00 7 GLY A O 14
ATOM 11779 N N . PHE A 1 8 ? 5.696 -5.162 -13.369 1.00 0.00 8 PHE A N 14
ATOM 11780 C CA . PHE A 1 8 ? 6.409 -3.898 -13.511 1.00 0.00 8 PHE A CA 14
ATOM 11781 C C . PHE A 1 8 ? 7.543 -3.796 -12.495 1.00 0.00 8 PHE A C 14
ATOM 11782 O O . PHE A 1 8 ? 7.548 -4.495 -11.482 1.00 0.00 8 PHE A O 14
ATOM 11799 N N . SER A 1 9 ? 8.503 -2.919 -12.774 1.00 0.00 9 SER A N 14
ATOM 11800 C CA . SER A 1 9 ? 9.645 -2.728 -11.888 1.00 0.00 9 SER A CA 14
ATOM 11801 C C . SER A 1 9 ? 9.280 -1.815 -10.721 1.00 0.00 9 SER A C 14
ATOM 11802 O O . SER A 1 9 ? 8.666 -0.764 -10.908 1.00 0.00 9 SER A O 14
ATOM 11810 N N . LYS A 1 10 ? 9.663 -2.224 -9.517 1.00 0.00 10 LYS A N 14
ATOM 11811 C CA . LYS A 1 10 ? 9.378 -1.444 -8.318 1.00 0.00 10 LYS A CA 14
ATOM 11812 C C . LYS A 1 10 ? 10.603 -1.375 -7.410 1.00 0.00 10 LYS A C 14
ATOM 11813 O O . LYS A 1 10 ? 11.307 -2.368 -7.223 1.00 0.00 10 LYS A O 14
ATOM 11832 N N . THR A 1 11 ? 10.851 -0.197 -6.847 1.00 0.00 11 THR A N 14
ATOM 11833 C CA . THR A 1 11 ? 11.990 0.002 -5.960 1.00 0.00 11 THR A CA 14
ATOM 11834 C C . THR A 1 11 ? 11.642 -0.381 -4.526 1.00 0.00 11 THR A C 14
ATOM 11835 O O . THR A 1 11 ? 12.072 -1.422 -4.030 1.00 0.00 11 THR A O 14
ATOM 11846 N N . GLN A 1 12 ? 10.861 0.467 -3.865 1.00 0.00 12 GLN A N 14
ATOM 11847 C CA . GLN A 1 12 ? 10.456 0.216 -2.486 1.00 0.00 12 GLN A CA 14
ATOM 11848 C C . GLN A 1 12 ? 11.670 0.150 -1.566 1.00 0.00 12 GLN A C 14
ATOM 11849 O O . GLN A 1 12 ? 11.849 -0.817 -0.826 1.00 0.00 12 GLN A O 14
ATOM 11863 N N . ARG A 1 13 ? 12.502 1.186 -1.617 1.00 0.00 13 ARG A N 14
ATOM 11864 C CA . ARG A 1 13 ? 13.700 1.245 -0.788 1.00 0.00 13 ARG A CA 14
ATOM 11865 C C . ARG A 1 13 ? 13.365 1.733 0.618 1.00 0.00 13 ARG A C 14
ATOM 11866 O O . ARG A 1 13 ? 12.235 2.137 0.893 1.00 0.00 13 ARG A O 14
ATOM 11887 N N . TRP A 1 14 ? 14.354 1.692 1.504 1.00 0.00 14 TRP A N 14
ATOM 11888 C CA . TRP A 1 14 ? 14.164 2.130 2.882 1.00 0.00 14 TRP A CA 14
ATOM 11889 C C . TRP A 1 14 ? 13.561 3.529 2.931 1.00 0.00 14 TRP A C 14
ATOM 11890 O O . TRP A 1 14 ? 13.662 4.292 1.971 1.00 0.00 14 TRP A O 14
ATOM 11911 N N . ALA A 1 15 ? 12.934 3.860 4.055 1.00 0.00 15 ALA A N 14
ATOM 11912 C CA . ALA A 1 15 ? 12.317 5.169 4.228 1.00 0.00 15 ALA A CA 14
ATOM 11913 C C . ALA A 1 15 ? 12.826 5.853 5.492 1.00 0.00 15 ALA A C 14
ATOM 11914 O O . ALA A 1 15 ? 12.716 5.309 6.590 1.00 0.00 15 ALA A O 14
ATOM 11921 N N . GLU A 1 16 ? 13.385 7.048 5.329 1.00 0.00 16 GLU A N 14
ATOM 11922 C CA . GLU A 1 16 ? 13.913 7.805 6.458 1.00 0.00 16 GLU A CA 14
ATOM 11923 C C . GLU A 1 16 ? 12.858 7.961 7.550 1.00 0.00 16 GLU A C 14
ATOM 11924 O O . GLU A 1 16 ? 11.659 7.813 7.314 1.00 0.00 16 GLU A O 14
ATOM 11936 N N . PRO A 1 17 ? 13.314 8.266 8.774 1.00 0.00 17 PRO A N 14
ATOM 11937 C CA . PRO A 1 17 ? 12.427 8.448 9.926 1.00 0.00 17 PRO A CA 14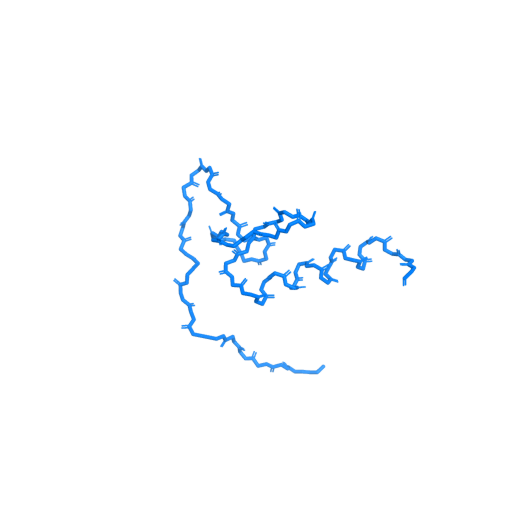
ATOM 11938 C C . PRO A 1 17 ? 11.587 9.716 9.816 1.00 0.00 17 PRO A C 14
ATOM 11939 O O . PRO A 1 17 ? 11.916 10.744 10.407 1.00 0.00 17 PRO A O 14
ATOM 11950 N N . GLY A 1 18 ? 10.500 9.636 9.055 1.00 0.00 18 GLY A N 14
ATOM 11951 C CA . GLY A 1 18 ? 9.629 10.785 8.882 1.00 0.00 18 GLY A CA 14
ATOM 11952 C C . GLY A 1 18 ? 8.875 10.747 7.568 1.00 0.00 18 GLY A C 14
ATOM 11953 O O . GLY A 1 18 ? 7.842 11.400 7.420 1.00 0.00 18 GLY A O 14
ATOM 11957 N N . GLU A 1 19 ? 9.392 9.983 6.612 1.00 0.00 19 GLU A N 14
ATOM 11958 C CA . GLU A 1 19 ? 8.761 9.866 5.303 1.00 0.00 19 GLU A CA 14
ATOM 11959 C C . GLU A 1 19 ? 7.679 8.789 5.314 1.00 0.00 19 GLU A C 14
ATOM 11960 O O . GLU A 1 19 ? 7.650 7.912 6.178 1.00 0.00 19 GLU A O 14
ATOM 11972 N N . PRO A 1 20 ? 6.767 8.857 4.333 1.00 0.00 20 PRO A N 14
ATOM 11973 C CA . PRO A 1 20 ? 5.667 7.896 4.208 1.00 0.00 20 PRO A CA 14
ATOM 11974 C C . PRO A 1 20 ? 6.151 6.510 3.796 1.00 0.00 20 PRO A C 14
ATOM 11975 O O . PRO A 1 20 ? 7.161 6.376 3.103 1.00 0.00 20 PRO A O 14
ATOM 11986 N N . ILE A 1 21 ? 5.426 5.483 4.225 1.00 0.00 21 ILE A N 14
ATOM 11987 C CA . ILE A 1 21 ? 5.782 4.108 3.899 1.00 0.00 21 ILE A CA 14
ATOM 11988 C C . ILE A 1 21 ? 4.554 3.309 3.475 1.00 0.00 21 ILE A C 14
ATOM 11989 O O . ILE A 1 21 ? 3.459 3.506 4.000 1.00 0.00 21 ILE A O 14
ATOM 12005 N N . CYS A 1 22 ? 4.746 2.403 2.521 1.00 0.00 22 CYS A N 14
ATOM 12006 C CA . CYS A 1 22 ? 3.656 1.572 2.026 1.00 0.00 22 CYS A CA 14
ATOM 12007 C C . CYS A 1 22 ? 2.909 0.909 3.180 1.00 0.00 22 CYS A C 14
ATOM 12008 O O . CYS A 1 22 ? 3.517 0.469 4.156 1.00 0.00 22 CYS A O 14
ATOM 12015 N N . VAL A 1 23 ? 1.587 0.841 3.061 1.00 0.00 23 VAL A N 14
ATOM 12016 C CA . VAL A 1 23 ? 0.757 0.231 4.093 1.00 0.00 23 VAL A CA 14
ATOM 12017 C C . VAL A 1 23 ? 0.491 -1.239 3.787 1.00 0.00 23 VAL A C 14
ATOM 12018 O O . VAL A 1 23 ? -0.142 -1.943 4.573 1.00 0.00 23 VAL A O 14
ATOM 12031 N N . VAL A 1 24 ? 0.981 -1.697 2.639 1.00 0.00 24 VAL A N 14
ATOM 12032 C CA . VAL A 1 24 ? 0.798 -3.084 2.229 1.00 0.00 24 VAL A CA 14
ATOM 12033 C C . VAL A 1 24 ? 2.139 -3.791 2.069 1.00 0.00 24 VAL A C 14
ATOM 12034 O O . VAL A 1 24 ? 2.227 -5.014 2.189 1.00 0.00 24 VAL A O 14
ATOM 12047 N N . CYS A 1 25 ? 3.183 -3.014 1.799 1.00 0.00 25 CYS A N 14
ATOM 12048 C CA . CYS A 1 25 ? 4.521 -3.565 1.623 1.00 0.00 25 CYS A CA 14
ATOM 12049 C C . CYS A 1 25 ? 5.353 -3.389 2.890 1.00 0.00 25 CYS A C 14
ATOM 12050 O O . CYS A 1 25 ? 5.511 -4.323 3.676 1.00 0.00 25 CYS A O 14
ATOM 12057 N N . GLY A 1 26 ? 5.882 -2.184 3.082 1.00 0.00 26 GLY A N 14
ATOM 12058 C CA . GLY A 1 26 ? 6.690 -1.907 4.255 1.00 0.00 26 GLY A CA 14
ATOM 12059 C C . GLY A 1 26 ? 8.069 -1.389 3.900 1.00 0.00 26 GLY A C 14
ATOM 12060 O O . GLY A 1 26 ? 9.077 -1.892 4.398 1.00 0.00 26 GLY A O 14
ATOM 12064 N N . ARG A 1 27 ? 8.116 -0.381 3.034 1.00 0.00 27 ARG A N 14
ATOM 12065 C CA . ARG A 1 27 ? 9.382 0.204 2.610 1.00 0.00 27 ARG A CA 14
ATOM 12066 C C . ARG A 1 27 ? 9.280 1.724 2.534 1.00 0.00 27 ARG A C 14
ATOM 12067 O O . ARG A 1 27 ? 9.804 2.436 3.392 1.00 0.00 27 ARG A O 14
ATOM 12088 N N . TYR A 1 28 ? 8.604 2.216 1.502 1.00 0.00 28 TYR A N 14
ATOM 12089 C CA . TYR A 1 28 ? 8.436 3.651 1.312 1.00 0.00 28 TYR A CA 14
ATOM 12090 C C . TYR A 1 28 ? 7.195 3.949 0.476 1.00 0.00 28 TYR A C 14
ATOM 12091 O O . TYR A 1 28 ? 6.825 3.173 -0.405 1.00 0.00 28 TYR A O 14
ATOM 12109 N N . GLY A 1 29 ? 6.556 5.080 0.758 1.00 0.00 29 GLY A N 14
ATOM 12110 C CA . GLY A 1 29 ? 5.363 5.462 0.024 1.00 0.00 29 GLY A CA 14
ATOM 12111 C C . GLY A 1 29 ? 5.575 6.703 -0.820 1.00 0.00 29 GLY A C 14
ATOM 12112 O O . GLY A 1 29 ? 5.308 7.818 -0.373 1.00 0.00 29 GLY A O 14
ATOM 12116 N N . GLU A 1 30 ? 6.056 6.509 -2.044 1.00 0.00 30 GLU A N 14
ATOM 12117 C CA . GLU A 1 30 ? 6.305 7.623 -2.951 1.00 0.00 30 GLU A CA 14
ATOM 12118 C C . GLU A 1 30 ? 4.999 8.304 -3.348 1.00 0.00 30 GLU A C 14
ATOM 12119 O O . GLU A 1 30 ? 4.988 9.473 -3.736 1.00 0.00 30 GLU A O 14
ATOM 12131 N N . TYR A 1 31 ? 3.900 7.565 -3.249 1.00 0.00 31 TYR A N 14
ATOM 12132 C CA . TYR A 1 31 ? 2.588 8.095 -3.601 1.00 0.00 31 TYR A CA 14
ATOM 12133 C C . TYR A 1 31 ? 1.682 8.166 -2.375 1.00 0.00 31 TYR A C 14
ATOM 12134 O O . TYR A 1 31 ? 1.826 7.380 -1.438 1.00 0.00 31 TYR A O 14
ATOM 12152 N N . ILE A 1 32 ? 0.750 9.113 -2.390 1.00 0.00 32 ILE A N 14
ATOM 12153 C CA . ILE A 1 32 ? -0.180 9.286 -1.281 1.00 0.00 32 ILE A CA 14
ATOM 12154 C C . ILE A 1 32 ? -1.566 9.675 -1.782 1.00 0.00 32 ILE A C 14
ATOM 12155 O O . ILE A 1 32 ? -1.716 10.627 -2.550 1.00 0.00 32 ILE A O 14
ATOM 12171 N N . CYS A 1 33 ? -2.578 8.935 -1.342 1.00 0.00 33 CYS A N 14
ATOM 12172 C CA . CYS A 1 33 ? -3.954 9.203 -1.745 1.00 0.00 33 CYS A CA 14
ATOM 12173 C C . CYS A 1 33 ? -4.459 10.501 -1.124 1.00 0.00 33 CYS A C 14
ATOM 12174 O O . CYS A 1 33 ? -3.712 11.212 -0.452 1.00 0.00 33 CYS A O 14
ATOM 12182 N N . ASP A 1 34 ? -5.732 10.804 -1.354 1.00 0.00 34 ASP A N 14
ATOM 12183 C CA . ASP A 1 34 ? -6.338 12.017 -0.818 1.00 0.00 34 ASP A CA 14
ATOM 12184 C C . ASP A 1 34 ? -7.382 11.680 0.242 1.00 0.00 34 ASP A C 14
ATOM 12185 O O . ASP A 1 34 ? -7.300 12.142 1.380 1.00 0.00 34 ASP A O 14
ATOM 12194 N N . LYS A 1 35 ? -8.366 10.872 -0.140 1.00 0.00 35 LYS A N 14
ATOM 12195 C CA . LYS A 1 35 ? -9.427 10.472 0.776 1.00 0.00 35 LYS A CA 14
ATOM 12196 C C . LYS A 1 35 ? -8.850 9.794 2.014 1.00 0.00 35 LYS A C 14
ATOM 12197 O O . LYS A 1 35 ? -9.142 10.187 3.144 1.00 0.00 35 LYS A O 14
ATOM 12216 N N . THR A 1 36 ? -8.028 8.772 1.795 1.00 0.00 36 THR A N 14
ATOM 12217 C CA . THR A 1 36 ? -7.409 8.039 2.893 1.00 0.00 36 THR A CA 14
ATOM 12218 C C . THR A 1 36 ? -6.090 8.681 3.308 1.00 0.00 36 THR A C 14
ATOM 12219 O O . THR A 1 36 ? -5.670 8.570 4.460 1.00 0.00 36 THR A O 14
ATOM 12230 N N . ASP A 1 37 ? -5.441 9.352 2.363 1.00 0.00 37 ASP A N 14
ATOM 12231 C CA . ASP A 1 37 ? -4.169 10.013 2.631 1.00 0.00 37 ASP A CA 14
ATOM 12232 C C . ASP A 1 37 ? -3.097 8.996 3.009 1.00 0.00 37 ASP A C 14
ATOM 12233 O O . ASP A 1 37 ? -2.055 9.354 3.557 1.00 0.00 37 ASP A O 14
ATOM 12242 N N . GLU A 1 38 ? -3.361 7.727 2.713 1.00 0.00 38 GLU A N 14
ATOM 12243 C CA . GLU A 1 38 ? -2.419 6.659 3.024 1.00 0.00 38 GLU A CA 14
ATOM 12244 C C . GLU A 1 38 ? -1.124 6.829 2.236 1.00 0.00 38 GLU A C 14
ATOM 12245 O O . GLU A 1 38 ? -0.899 7.863 1.606 1.00 0.00 38 GLU A O 14
ATOM 12257 N N . ASP A 1 39 ? -0.276 5.807 2.276 1.00 0.00 39 ASP A N 14
ATOM 12258 C CA . ASP A 1 39 ? 0.997 5.842 1.565 1.00 0.00 39 ASP A CA 14
ATOM 12259 C C . ASP A 1 39 ? 1.250 4.525 0.837 1.00 0.00 39 ASP A C 14
ATOM 12260 O O . ASP A 1 39 ? 1.050 3.447 1.396 1.00 0.00 39 ASP A O 14
ATOM 12269 N N . VAL A 1 40 ? 1.689 4.621 -0.414 1.00 0.00 40 VAL A N 14
ATOM 12270 C CA . VAL A 1 40 ? 1.969 3.438 -1.218 1.00 0.00 40 VAL A CA 14
ATOM 12271 C C . VAL A 1 40 ? 3.177 3.661 -2.121 1.00 0.00 40 VAL A C 14
ATOM 12272 O O . VAL A 1 40 ? 3.583 4.797 -2.364 1.00 0.00 40 VAL A O 14
ATOM 12285 N N . CYS A 1 41 ? 3.747 2.568 -2.617 1.00 0.00 41 CYS A N 14
ATOM 12286 C CA . CYS A 1 41 ? 4.909 2.642 -3.495 1.00 0.00 41 CYS A CA 14
ATOM 12287 C C . CYS A 1 41 ? 4.491 2.565 -4.960 1.00 0.00 41 CYS A C 14
ATOM 12288 O O . CYS A 1 41 ? 5.037 3.268 -5.810 1.00 0.00 41 CYS A O 14
ATOM 12295 N N . SER A 1 42 ? 3.517 1.708 -5.247 1.00 0.00 42 SER A N 14
ATOM 12296 C CA . SER A 1 42 ? 3.026 1.536 -6.610 1.00 0.00 42 SER A CA 14
ATOM 12297 C C . SER A 1 42 ? 1.523 1.784 -6.681 1.00 0.00 42 SER A C 14
ATOM 12298 O O . SER A 1 42 ? 0.861 1.963 -5.657 1.00 0.00 42 SER A O 14
ATOM 12306 N N . LEU A 1 43 ? 0.988 1.794 -7.898 1.00 0.00 43 LEU A N 14
ATOM 12307 C CA . LEU A 1 43 ? -0.438 2.020 -8.105 1.00 0.00 43 LEU A CA 14
ATOM 12308 C C . LEU A 1 43 ? -1.255 0.828 -7.616 1.00 0.00 43 LEU A C 14
ATOM 12309 O O . LEU A 1 43 ? -2.358 0.992 -7.096 1.00 0.00 43 LEU A O 14
ATOM 12325 N N . GLU A 1 44 ? -0.704 -0.370 -7.784 1.00 0.00 44 GLU A N 14
ATOM 12326 C CA . GLU A 1 44 ? -1.382 -1.588 -7.358 1.00 0.00 44 GLU A CA 14
ATOM 12327 C C . GLU A 1 44 ? -1.644 -1.568 -5.855 1.00 0.00 44 GLU A C 14
ATOM 12328 O O . GLU A 1 44 ? -2.712 -1.974 -5.394 1.00 0.00 44 GLU A O 14
ATOM 12340 N N . CYS A 1 45 ? -0.663 -1.092 -5.095 1.00 0.00 45 CYS A N 14
ATOM 12341 C CA . CYS A 1 45 ? -0.786 -1.018 -3.645 1.00 0.00 45 CYS A CA 14
ATOM 12342 C C . CYS A 1 45 ? -1.872 -0.026 -3.240 1.00 0.00 45 CYS A C 14
ATOM 12343 O O . CYS A 1 45 ? -2.653 -0.282 -2.323 1.00 0.00 45 CYS A O 14
ATOM 12350 N N . LYS A 1 46 ? -1.915 1.109 -3.930 1.00 0.00 46 LYS A N 14
ATOM 12351 C CA . LYS A 1 46 ? -2.905 2.141 -3.645 1.00 0.00 46 LYS A CA 14
ATOM 12352 C C . LYS A 1 46 ? -4.313 1.554 -3.627 1.00 0.00 46 LYS A C 14
ATOM 12353 O O . LYS A 1 46 ? -4.957 1.493 -2.580 1.00 0.00 46 LYS A O 14
ATOM 12372 N N . ALA A 1 47 ? -4.784 1.122 -4.792 1.00 0.00 47 ALA A N 14
ATOM 12373 C CA . ALA A 1 47 ? -6.114 0.536 -4.909 1.00 0.00 47 ALA A CA 14
ATOM 12374 C C . ALA A 1 47 ? -6.257 -0.685 -4.008 1.00 0.00 47 ALA A C 14
ATOM 12375 O O . ALA A 1 47 ? -7.358 -1.023 -3.573 1.00 0.00 47 ALA A O 14
ATOM 12382 N N . LYS A 1 48 ? -5.138 -1.345 -3.731 1.00 0.00 48 LYS A N 14
ATOM 12383 C CA . LYS A 1 48 ? -5.137 -2.529 -2.881 1.00 0.00 48 LYS A CA 14
ATOM 12384 C C . LYS A 1 48 ? -5.561 -2.178 -1.458 1.00 0.00 48 LYS A C 14
ATOM 12385 O O . LYS A 1 48 ? -6.156 -2.997 -0.757 1.00 0.00 48 LYS A O 14
ATOM 12404 N N . HIS A 1 49 ? -5.252 -0.956 -1.038 1.00 0.00 49 HIS A N 14
ATOM 12405 C CA . HIS A 1 49 ? -5.604 -0.496 0.301 1.00 0.00 49 HIS A CA 14
ATOM 12406 C C . HIS A 1 49 ? -6.942 0.237 0.290 1.00 0.00 49 HIS A C 14
ATOM 12407 O O . HIS A 1 49 ? -7.725 0.135 1.235 1.00 0.00 49 HIS A O 14
ATOM 12421 N N . LEU A 1 50 ? -7.198 0.975 -0.784 1.00 0.00 50 LEU A N 14
ATOM 12422 C CA . LEU A 1 50 ? -8.441 1.726 -0.918 1.00 0.00 50 LEU A CA 14
ATOM 12423 C C . LEU A 1 50 ? -9.644 0.788 -0.944 1.00 0.00 50 LEU A C 14
ATOM 12424 O O . LEU A 1 50 ? -10.583 0.945 -0.163 1.00 0.00 50 LEU A O 14
ATOM 12440 N N . LEU A 1 51 ? -9.607 -0.188 -1.845 1.00 0.00 51 LEU A N 14
ATOM 12441 C CA . LEU A 1 51 ? -10.693 -1.154 -1.971 1.00 0.00 51 LEU A CA 14
ATOM 12442 C C . LEU A 1 51 ? -10.801 -2.017 -0.718 1.00 0.00 51 LEU A C 14
ATOM 12443 O O . LEU A 1 51 ? -11.800 -2.707 -0.513 1.00 0.00 51 LEU A O 14
ATOM 12459 N N . GLN A 1 52 ? -9.768 -1.972 0.117 1.00 0.00 52 GLN A N 14
ATOM 12460 C CA . GLN A 1 52 ? -9.749 -2.750 1.350 1.00 0.00 52 GLN A CA 14
ATOM 12461 C C . GLN A 1 52 ? -10.330 -1.948 2.509 1.00 0.00 52 GLN A C 14
ATOM 12462 O O . GLN A 1 52 ? -10.855 -2.514 3.468 1.00 0.00 52 GLN A O 14
ATOM 12476 N N . VAL A 1 53 ? -10.234 -0.625 2.414 1.00 0.00 53 VAL A N 14
ATOM 12477 C CA . VAL A 1 53 ? -10.751 0.256 3.454 1.00 0.00 53 VAL A CA 14
ATOM 12478 C C . VAL A 1 53 ? -12.261 0.423 3.331 1.00 0.00 53 VAL A C 14
ATOM 12479 O O . VAL A 1 53 ? -12.944 0.735 4.307 1.00 0.00 53 VAL A O 14
ATOM 12492 N N . LYS A 1 54 ? -12.778 0.214 2.125 1.00 0.00 54 LYS A N 14
ATOM 12493 C CA . LYS A 1 54 ? -14.209 0.340 1.873 1.00 0.00 54 LYS A CA 14
ATOM 12494 C C . LYS A 1 54 ? -14.989 -0.741 2.614 1.00 0.00 54 LYS A C 14
ATOM 12495 O O . LYS A 1 54 ? -16.178 -0.582 2.890 1.00 0.00 54 LYS A O 14
ATOM 12514 N N . GLU A 1 55 ? -14.311 -1.838 2.936 1.00 0.00 55 GLU A N 14
ATOM 12515 C CA . GLU A 1 55 ? -14.943 -2.944 3.646 1.00 0.00 55 GLU A CA 14
ATOM 12516 C C . GLU A 1 55 ? -15.580 -2.463 4.947 1.00 0.00 55 GLU A C 14
ATOM 12517 O O . GLU A 1 55 ? -16.533 -3.063 5.444 1.00 0.00 55 GLU A O 14
ATOM 12529 N N . LYS A 1 56 ? -15.046 -1.375 5.493 1.00 0.00 56 LYS A N 14
ATOM 12530 C CA . LYS A 1 56 ? -15.561 -0.810 6.734 1.00 0.00 56 LYS A CA 14
ATOM 12531 C C . LYS A 1 56 ? -17.068 -0.594 6.650 1.00 0.00 56 LYS A C 14
ATOM 12532 O O . LYS A 1 56 ? -17.772 -0.665 7.657 1.00 0.00 56 LYS A O 14
ATOM 12551 N N . GLU A 1 57 ? -17.557 -0.330 5.442 1.00 0.00 57 GLU A N 14
ATOM 12552 C CA . GLU A 1 57 ? -18.981 -0.104 5.227 1.00 0.00 57 GLU A CA 14
ATOM 12553 C C . GLU A 1 57 ? -19.697 -1.411 4.900 1.00 0.00 57 GLU A C 14
ATOM 12554 O O . GLU A 1 57 ? -20.894 -1.554 5.148 1.00 0.00 57 GLU A O 14
ATOM 12566 N N . GLU A 1 58 ? -18.954 -2.362 4.342 1.00 0.00 58 GLU A N 14
ATOM 12567 C CA . GLU A 1 58 ? -19.518 -3.657 3.980 1.00 0.00 58 GLU A CA 14
ATOM 12568 C C . GLU A 1 58 ? -20.426 -3.533 2.760 1.00 0.00 58 GLU A C 14
ATOM 12569 O O . GLU A 1 58 ? -20.104 -4.026 1.679 1.00 0.00 58 GLU A O 14
ATOM 12581 N N . LYS A 1 59 ? -21.563 -2.871 2.941 1.00 0.00 59 LYS A N 14
ATOM 12582 C CA . LYS A 1 59 ? -22.519 -2.680 1.857 1.00 0.00 59 LYS A CA 14
ATOM 12583 C C . LYS A 1 59 ? -22.861 -4.010 1.192 1.00 0.00 59 LYS A C 14
ATOM 12584 O O . LYS A 1 59 ? -22.421 -4.287 0.076 1.00 0.00 59 LYS A O 14
ATOM 12603 N N . SER A 1 60 ? -23.647 -4.828 1.884 1.00 0.00 60 SER A N 14
ATOM 12604 C CA . SER A 1 60 ? -24.045 -6.129 1.361 1.00 0.00 60 SER A CA 14
ATOM 12605 C C . SER A 1 60 ? -22.831 -7.033 1.171 1.00 0.00 60 SER A C 14
ATOM 12606 O O . SER A 1 60 ? -22.809 -8.136 1.714 1.00 0.00 60 SER A O 14
ATOM 12615 N N . GLY A 1 1 ? -9.861 10.878 -28.739 1.00 0.00 1 GLY A N 15
ATOM 12616 C CA . GLY A 1 1 ? -8.491 10.858 -28.261 1.00 0.00 1 GLY A CA 15
ATOM 12617 C C . GLY A 1 1 ? -8.154 9.578 -27.521 1.00 0.00 1 GLY A C 15
ATOM 12618 O O . GLY A 1 1 ? -9.040 8.783 -27.207 1.00 0.00 1 GLY A O 15
ATOM 12622 N N . SER A 1 2 ? -6.870 9.377 -27.244 1.00 0.00 2 SER A N 15
ATOM 12623 C CA . SER A 1 2 ? -6.417 8.182 -26.542 1.00 0.00 2 SER A CA 15
ATOM 12624 C C . SER A 1 2 ? -5.176 8.480 -25.707 1.00 0.00 2 SER A C 15
ATOM 12625 O O . SER A 1 2 ? -4.073 8.044 -26.038 1.00 0.00 2 SER A O 15
ATOM 12633 N N . SER A 1 3 ? -5.364 9.225 -24.622 1.00 0.00 3 SER A N 15
ATOM 12634 C CA . SER A 1 3 ? -4.259 9.585 -23.741 1.00 0.00 3 SER A CA 15
ATOM 12635 C C . SER A 1 3 ? -3.531 8.339 -23.245 1.00 0.00 3 SER A C 15
ATOM 12636 O O . SER A 1 3 ? -4.157 7.346 -22.879 1.00 0.00 3 SER A O 15
ATOM 12644 N N . GLY A 1 4 ? -2.203 8.401 -23.238 1.00 0.00 4 GLY A N 15
ATOM 12645 C CA . GLY A 1 4 ? -1.411 7.272 -22.786 1.00 0.00 4 GLY A CA 15
ATOM 12646 C C . GLY A 1 4 ? -0.075 7.696 -22.208 1.00 0.00 4 GLY A C 15
ATOM 12647 O O . GLY A 1 4 ? 0.482 8.721 -22.600 1.00 0.00 4 GLY A O 15
ATOM 12651 N N . SER A 1 5 ? 0.440 6.906 -21.271 1.00 0.00 5 SER A N 15
ATOM 12652 C CA . SER A 1 5 ? 1.716 7.208 -20.634 1.00 0.00 5 SER A CA 15
ATOM 12653 C C . SER A 1 5 ? 2.222 6.010 -19.836 1.00 0.00 5 SER A C 15
ATOM 12654 O O . SER A 1 5 ? 1.557 4.976 -19.758 1.00 0.00 5 SER A O 15
ATOM 12662 N N . SER A 1 6 ? 3.402 6.157 -19.243 1.00 0.00 6 SER A N 15
ATOM 12663 C CA . SER A 1 6 ? 4.000 5.086 -18.454 1.00 0.00 6 SER A CA 15
ATOM 12664 C C . SER A 1 6 ? 3.605 5.208 -16.986 1.00 0.00 6 SER A C 15
ATOM 12665 O O . SER A 1 6 ? 3.403 6.309 -16.475 1.00 0.00 6 SER A O 15
ATOM 12673 N N . GLY A 1 7 ? 3.495 4.067 -16.312 1.00 0.00 7 GLY A N 15
ATOM 12674 C CA . GLY A 1 7 ? 3.124 4.067 -14.909 1.00 0.00 7 GLY A CA 15
ATOM 12675 C C . GLY A 1 7 ? 3.642 2.848 -14.172 1.00 0.00 7 GLY A C 15
ATOM 12676 O O . GLY A 1 7 ? 3.018 2.375 -13.222 1.00 0.00 7 GLY A O 15
ATOM 12680 N N . PHE A 1 8 ? 4.787 2.335 -14.612 1.00 0.00 8 PHE A N 15
ATOM 12681 C CA . PHE A 1 8 ? 5.388 1.161 -13.990 1.00 0.00 8 PHE A CA 15
ATOM 12682 C C . PHE A 1 8 ? 6.231 1.559 -12.781 1.00 0.00 8 PHE A C 15
ATOM 12683 O O . PHE A 1 8 ? 5.899 1.227 -11.643 1.00 0.00 8 PHE A O 15
ATOM 12700 N N . SER A 1 9 ? 7.324 2.270 -13.038 1.00 0.00 9 SER A N 15
ATOM 12701 C CA . SER A 1 9 ? 8.218 2.709 -11.973 1.00 0.00 9 SER A CA 15
ATOM 12702 C C . SER A 1 9 ? 8.816 1.513 -11.237 1.00 0.00 9 SER A C 15
ATOM 12703 O O . SER A 1 9 ? 8.443 0.367 -11.486 1.00 0.00 9 SER A O 15
ATOM 12711 N N . LYS A 1 10 ? 9.746 1.790 -10.330 1.00 0.00 10 LYS A N 15
ATOM 12712 C CA . LYS A 1 10 ? 10.396 0.739 -9.556 1.00 0.00 10 LYS A CA 15
ATOM 12713 C C . LYS A 1 10 ? 11.154 1.327 -8.370 1.00 0.00 10 LYS A C 15
ATOM 12714 O O . LYS A 1 10 ? 12.287 1.789 -8.511 1.00 0.00 10 LYS A O 15
ATOM 12733 N N . THR A 1 11 ? 10.524 1.305 -7.200 1.00 0.00 11 THR A N 15
ATOM 12734 C CA . THR A 1 11 ? 11.139 1.835 -5.990 1.00 0.00 11 THR A CA 15
ATOM 12735 C C . THR A 1 11 ? 10.364 1.410 -4.748 1.00 0.00 11 THR A C 15
ATOM 12736 O O . THR A 1 11 ? 9.288 1.938 -4.466 1.00 0.00 11 THR A O 15
ATOM 12747 N N . GLN A 1 12 ? 10.918 0.455 -4.008 1.00 0.00 12 GLN A N 15
ATOM 12748 C CA . GLN A 1 12 ? 10.277 -0.040 -2.795 1.00 0.00 12 GLN A CA 15
ATOM 12749 C C . GLN A 1 12 ? 11.305 -0.279 -1.695 1.00 0.00 12 GLN A C 15
ATOM 12750 O O . GLN A 1 12 ? 11.265 -1.298 -1.005 1.00 0.00 12 GLN A O 15
ATOM 12764 N N . ARG A 1 13 ? 12.226 0.666 -1.537 1.00 0.00 13 ARG A N 15
ATOM 12765 C CA . ARG A 1 13 ? 13.266 0.557 -0.521 1.00 0.00 13 ARG A CA 15
ATOM 12766 C C . ARG A 1 13 ? 12.823 1.212 0.784 1.00 0.00 13 ARG A C 15
ATOM 12767 O O . ARG A 1 13 ? 11.948 2.078 0.789 1.00 0.00 13 ARG A O 15
ATOM 12788 N N . TRP A 1 14 ? 13.432 0.793 1.887 1.00 0.00 14 TRP A N 15
ATOM 12789 C CA . TRP A 1 14 ? 13.100 1.339 3.198 1.00 0.00 14 TRP A CA 15
ATOM 12790 C C . TRP A 1 14 ? 13.154 2.863 3.183 1.00 0.00 14 TRP A C 15
ATOM 12791 O O . TRP A 1 14 ? 13.848 3.460 2.360 1.00 0.00 14 TRP A O 15
ATOM 12812 N N . ALA A 1 15 ? 12.418 3.486 4.097 1.00 0.00 15 ALA A N 15
ATOM 12813 C CA . ALA A 1 15 ? 12.385 4.940 4.189 1.00 0.00 15 ALA A CA 15
ATOM 12814 C C . ALA A 1 15 ? 12.833 5.413 5.568 1.00 0.00 15 ALA A C 15
ATOM 12815 O O . ALA A 1 15 ? 12.589 4.746 6.572 1.00 0.00 15 ALA A O 15
ATOM 12822 N N . GLU A 1 16 ? 13.491 6.567 5.607 1.00 0.00 16 GLU A N 15
ATOM 12823 C CA . GLU A 1 16 ? 13.975 7.127 6.864 1.00 0.00 16 GLU A CA 15
ATOM 12824 C C . GLU A 1 16 ? 12.822 7.361 7.835 1.00 0.00 16 GLU A C 15
ATOM 12825 O O . GLU A 1 16 ? 11.653 7.409 7.451 1.00 0.00 16 GLU A O 15
ATOM 12837 N N . PRO A 1 17 ? 13.156 7.511 9.125 1.00 0.00 17 PRO A N 15
ATOM 12838 C CA . PRO A 1 17 ? 12.164 7.742 10.179 1.00 0.00 17 PRO A CA 15
ATOM 12839 C C . PRO A 1 17 ? 11.527 9.125 10.082 1.00 0.00 17 PRO A C 15
ATOM 12840 O O . PRO A 1 17 ? 11.885 10.037 10.826 1.00 0.00 17 PRO A O 15
ATOM 12851 N N . GLY A 1 18 ? 10.581 9.273 9.160 1.00 0.00 18 GLY A N 15
ATOM 12852 C CA . GLY A 1 18 ? 9.910 10.547 8.984 1.00 0.00 18 GLY A CA 15
ATOM 12853 C C . GLY A 1 18 ? 9.090 10.599 7.710 1.00 0.00 18 GLY A C 15
ATOM 12854 O O . GLY A 1 18 ? 8.110 11.339 7.625 1.00 0.00 18 GLY A O 15
ATOM 12858 N N . GLU A 1 19 ? 9.492 9.813 6.716 1.00 0.00 19 GLU A N 15
ATOM 12859 C CA . GLU A 1 19 ? 8.788 9.775 5.440 1.00 0.00 19 GLU A CA 15
ATOM 12860 C C . GLU A 1 19 ? 7.700 8.705 5.450 1.00 0.00 19 GLU A C 15
ATOM 12861 O O . GLU A 1 19 ? 7.695 7.798 6.281 1.00 0.00 19 GLU A O 15
ATOM 12873 N N . PRO A 1 20 ? 6.756 8.814 4.504 1.00 0.00 20 PRO A N 15
ATOM 12874 C CA . PRO A 1 20 ? 5.645 7.865 4.382 1.00 0.00 20 PRO A CA 15
ATOM 12875 C C . PRO A 1 20 ? 6.105 6.492 3.904 1.00 0.00 20 PRO A C 15
ATOM 12876 O O . PRO A 1 20 ? 7.047 6.382 3.119 1.00 0.00 20 PRO A O 15
ATOM 12887 N N . ILE A 1 21 ? 5.434 5.449 4.381 1.00 0.00 21 ILE A N 15
ATOM 12888 C CA . ILE A 1 21 ? 5.774 4.084 4.000 1.00 0.00 21 ILE A CA 15
ATOM 12889 C C . ILE A 1 21 ? 4.535 3.312 3.558 1.00 0.00 21 ILE A C 15
ATOM 12890 O O . ILE A 1 21 ? 3.439 3.525 4.078 1.00 0.00 21 ILE A O 15
ATOM 12906 N N . CYS A 1 22 ? 4.716 2.414 2.596 1.00 0.00 22 CYS A N 15
ATOM 12907 C CA . CYS A 1 22 ? 3.615 1.608 2.084 1.00 0.00 22 CYS A CA 15
ATOM 12908 C C . CYS A 1 22 ? 2.833 0.967 3.227 1.00 0.00 22 CYS A C 15
ATOM 12909 O O . CYS A 1 22 ? 3.413 0.514 4.214 1.00 0.00 22 CYS A O 15
ATOM 12916 N N . VAL A 1 23 ? 1.511 0.932 3.086 1.00 0.00 23 VAL A N 15
ATOM 12917 C CA . VAL A 1 23 ? 0.649 0.345 4.105 1.00 0.00 23 VAL A CA 15
ATOM 12918 C C . VAL A 1 23 ? 0.361 -1.121 3.804 1.00 0.00 23 VAL A C 15
ATOM 12919 O O . VAL A 1 23 ? -0.317 -1.803 4.572 1.00 0.00 23 VAL A O 15
ATOM 12932 N N . VAL A 1 24 ? 0.883 -1.602 2.680 1.00 0.00 24 VAL A N 15
ATOM 12933 C CA . VAL A 1 24 ? 0.683 -2.989 2.277 1.00 0.00 24 VAL A CA 15
ATOM 12934 C C . VAL A 1 24 ? 2.015 -3.721 2.149 1.00 0.00 24 VAL A C 15
ATOM 12935 O O . VAL A 1 24 ? 2.093 -4.932 2.356 1.00 0.00 24 VAL A O 15
ATOM 12948 N N . CYS A 1 25 ? 3.062 -2.978 1.807 1.00 0.00 25 CYS A N 15
ATOM 12949 C CA . CYS A 1 25 ? 4.392 -3.554 1.651 1.00 0.00 25 CYS A CA 15
ATOM 12950 C C . CYS A 1 25 ? 5.201 -3.411 2.937 1.00 0.00 25 CYS A C 15
ATOM 12951 O O . CYS A 1 25 ? 5.330 -4.359 3.710 1.00 0.00 25 CYS A O 15
ATOM 12958 N N . GLY A 1 26 ? 5.744 -2.218 3.159 1.00 0.00 26 GLY A N 15
ATOM 12959 C CA . GLY A 1 26 ? 6.533 -1.972 4.351 1.00 0.00 26 GLY A CA 15
ATOM 12960 C C . GLY A 1 26 ? 7.924 -1.463 4.031 1.00 0.00 26 GLY A C 15
ATOM 12961 O O . GLY A 1 26 ? 8.915 -1.972 4.557 1.00 0.00 26 GLY A O 15
ATOM 12965 N N . ARG A 1 27 ? 8.001 -0.458 3.165 1.00 0.00 27 ARG A N 15
ATOM 12966 C CA . ARG A 1 27 ? 9.282 0.117 2.772 1.00 0.00 27 ARG A CA 15
ATOM 12967 C C . ARG A 1 27 ? 9.184 1.636 2.661 1.00 0.00 27 ARG A C 15
ATOM 12968 O O . ARG A 1 27 ? 9.697 2.365 3.510 1.00 0.00 27 ARG A O 15
ATOM 12989 N N . TYR A 1 28 ? 8.523 2.105 1.608 1.00 0.00 28 TYR A N 15
ATOM 12990 C CA . TYR A 1 28 ? 8.361 3.536 1.384 1.00 0.00 28 TYR A CA 15
ATOM 12991 C C . TYR A 1 28 ? 7.094 3.822 0.583 1.00 0.00 28 TYR A C 15
ATOM 12992 O O . TYR A 1 28 ? 6.673 3.015 -0.244 1.00 0.00 28 TYR A O 15
ATOM 13010 N N . GLY A 1 29 ? 6.490 4.979 0.837 1.00 0.00 29 GLY A N 15
ATOM 13011 C CA . GLY A 1 29 ? 5.277 5.353 0.132 1.00 0.00 29 GLY A CA 15
ATOM 13012 C C . GLY A 1 29 ? 5.454 6.606 -0.702 1.00 0.00 29 GLY A C 15
ATOM 13013 O O . GLY A 1 29 ? 4.949 7.671 -0.348 1.00 0.00 29 GLY A O 15
ATOM 13017 N N . GLU A 1 30 ? 6.176 6.480 -1.811 1.00 0.00 30 GLU A N 15
ATOM 13018 C CA . GLU A 1 30 ? 6.420 7.613 -2.696 1.00 0.00 30 GLU A CA 15
ATOM 13019 C C . GLU A 1 30 ? 5.106 8.249 -3.141 1.00 0.00 30 GLU A C 15
ATOM 13020 O O . GLU A 1 30 ? 5.059 9.432 -3.478 1.00 0.00 30 GLU A O 15
ATOM 13032 N N . TYR A 1 31 ? 4.041 7.454 -3.141 1.00 0.00 31 TYR A N 15
ATOM 13033 C CA . TYR A 1 31 ? 2.727 7.937 -3.547 1.00 0.00 31 TYR A CA 15
ATOM 13034 C C . TYR A 1 31 ? 1.800 8.073 -2.343 1.00 0.00 31 TYR A C 15
ATOM 13035 O O . TYR A 1 31 ? 1.887 7.301 -1.388 1.00 0.00 31 TYR A O 15
ATOM 13053 N N . ILE A 1 32 ? 0.913 9.061 -2.396 1.00 0.00 32 ILE A N 15
ATOM 13054 C CA . ILE A 1 32 ? -0.031 9.298 -1.312 1.00 0.00 32 ILE A CA 15
ATOM 13055 C C . ILE A 1 32 ? -1.410 9.662 -1.853 1.00 0.00 32 ILE A C 15
ATOM 13056 O O . ILE A 1 32 ? -1.546 10.571 -2.673 1.00 0.00 32 ILE A O 15
ATOM 13072 N N . CYS A 1 33 ? -2.429 8.948 -1.388 1.00 0.00 33 CYS A N 15
ATOM 13073 C CA . CYS A 1 33 ? -3.799 9.196 -1.824 1.00 0.00 33 CYS A CA 15
ATOM 13074 C C . CYS A 1 33 ? -4.310 10.526 -1.281 1.00 0.00 33 CYS A C 15
ATOM 13075 O O . CYS A 1 33 ? -3.572 11.268 -0.633 1.00 0.00 33 CYS A O 15
ATOM 13083 N N . ASP A 1 34 ? -5.577 10.821 -1.550 1.00 0.00 34 ASP A N 15
ATOM 13084 C CA . ASP A 1 34 ? -6.187 12.062 -1.089 1.00 0.00 34 ASP A CA 15
ATOM 13085 C C . ASP A 1 34 ? -7.245 11.785 -0.025 1.00 0.00 34 ASP A C 15
ATOM 13086 O O . ASP A 1 34 ? -7.147 12.267 1.104 1.00 0.00 34 ASP A O 15
ATOM 13095 N N . LYS A 1 35 ? -8.257 11.007 -0.393 1.00 0.00 35 LYS A N 15
ATOM 13096 C CA . LYS A 1 35 ? -9.334 10.664 0.529 1.00 0.00 35 LYS A CA 15
ATOM 13097 C C . LYS A 1 35 ? -8.781 10.015 1.794 1.00 0.00 35 LYS A C 15
ATOM 13098 O O . LYS A 1 35 ? -9.037 10.479 2.906 1.00 0.00 35 LYS A O 15
ATOM 13117 N N . THR A 1 36 ? -8.020 8.939 1.618 1.00 0.00 36 THR A N 15
ATOM 13118 C CA . THR A 1 36 ? -7.432 8.227 2.745 1.00 0.00 36 THR A CA 15
ATOM 13119 C C . THR A 1 36 ? -6.101 8.848 3.153 1.00 0.00 36 THR A C 15
ATOM 13120 O O . THR A 1 36 ? -5.674 8.726 4.302 1.00 0.00 36 THR A O 15
ATOM 13131 N N . ASP A 1 37 ? -5.450 9.516 2.207 1.00 0.00 37 ASP A N 15
ATOM 13132 C CA . ASP A 1 37 ? -4.167 10.158 2.470 1.00 0.00 37 ASP A CA 15
ATOM 13133 C C . ASP A 1 37 ? -3.114 9.128 2.865 1.00 0.00 37 ASP A C 15
ATOM 13134 O O . ASP A 1 37 ? -2.077 9.473 3.430 1.00 0.00 37 ASP A O 15
ATOM 13143 N N . GLU A 1 38 ? -3.390 7.863 2.566 1.00 0.00 38 GLU A N 15
ATOM 13144 C CA . GLU A 1 38 ? -2.466 6.783 2.893 1.00 0.00 38 GLU A CA 15
ATOM 13145 C C . GLU A 1 38 ? -1.149 6.947 2.140 1.00 0.00 38 GLU A C 15
ATOM 13146 O O . GLU A 1 38 ? -0.895 7.986 1.531 1.00 0.00 38 GLU A O 15
ATOM 13158 N N . ASP A 1 39 ? -0.315 5.914 2.187 1.00 0.00 39 ASP A N 15
ATOM 13159 C CA . ASP A 1 39 ? 0.976 5.942 1.509 1.00 0.00 39 ASP A CA 15
ATOM 13160 C C . ASP A 1 39 ? 1.248 4.618 0.801 1.00 0.00 39 ASP A C 15
ATOM 13161 O O . ASP A 1 39 ? 1.061 3.546 1.376 1.00 0.00 39 ASP A O 15
ATOM 13170 N N . VAL A 1 40 ? 1.688 4.701 -0.450 1.00 0.00 40 VAL A N 15
ATOM 13171 C CA . VAL A 1 40 ? 1.985 3.510 -1.237 1.00 0.00 40 VAL A CA 15
ATOM 13172 C C . VAL A 1 40 ? 3.220 3.719 -2.105 1.00 0.00 40 VAL A C 15
ATOM 13173 O O . VAL A 1 40 ? 3.640 4.852 -2.345 1.00 0.00 40 VAL A O 15
ATOM 13186 N N . CYS A 1 41 ? 3.799 2.619 -2.575 1.00 0.00 41 CYS A N 15
ATOM 13187 C CA . CYS A 1 41 ? 4.988 2.680 -3.418 1.00 0.00 41 CYS A CA 15
ATOM 13188 C C . CYS A 1 41 ? 4.610 2.621 -4.895 1.00 0.00 41 CYS A C 15
ATOM 13189 O O . CYS A 1 41 ? 5.211 3.300 -5.728 1.00 0.00 41 CYS A O 15
ATOM 13196 N N . SER A 1 42 ? 3.611 1.804 -5.213 1.00 0.00 42 SER A N 15
ATOM 13197 C CA . SER A 1 42 ? 3.155 1.653 -6.590 1.00 0.00 42 SER A CA 15
ATOM 13198 C C . SER A 1 42 ? 1.676 2.003 -6.714 1.00 0.00 42 SER A C 15
ATOM 13199 O O . SER A 1 42 ? 1.051 2.460 -5.755 1.00 0.00 42 SER A O 15
ATOM 13207 N N . LEU A 1 43 ? 1.120 1.785 -7.901 1.00 0.00 43 LEU A N 15
ATOM 13208 C CA . LEU A 1 43 ? -0.287 2.076 -8.152 1.00 0.00 43 LEU A CA 15
ATOM 13209 C C . LEU A 1 43 ? -1.173 0.926 -7.685 1.00 0.00 43 LEU A C 15
ATOM 13210 O O . LEU A 1 43 ? -2.307 1.139 -7.256 1.00 0.00 43 LEU A O 15
ATOM 13226 N N . GLU A 1 44 ? -0.647 -0.292 -7.769 1.00 0.00 44 GLU A N 15
ATOM 13227 C CA . GLU A 1 44 ? -1.391 -1.475 -7.353 1.00 0.00 44 GLU A CA 15
ATOM 13228 C C . GLU A 1 44 ? -1.652 -1.453 -5.849 1.00 0.00 44 GLU A C 15
ATOM 13229 O O . GLU A 1 44 ? -2.702 -1.895 -5.383 1.00 0.00 44 GLU A O 15
ATOM 13241 N N . CYS A 1 45 ? -0.687 -0.936 -5.096 1.00 0.00 45 CYS A N 15
ATOM 13242 C CA . CYS A 1 45 ? -0.810 -0.856 -3.645 1.00 0.00 45 CYS A CA 15
ATOM 13243 C C . CYS A 1 45 ? -1.908 0.125 -3.245 1.00 0.00 45 CYS A C 15
ATOM 13244 O O . CYS A 1 45 ? -2.605 -0.077 -2.250 1.00 0.00 45 CYS A O 15
ATOM 13251 N N . LYS A 1 46 ? -2.056 1.189 -4.026 1.00 0.00 46 LYS A N 15
ATOM 13252 C CA . LYS A 1 46 ? -3.070 2.202 -3.756 1.00 0.00 46 LYS A CA 15
ATOM 13253 C C . LYS A 1 46 ? -4.458 1.575 -3.676 1.00 0.00 46 LYS A C 15
ATOM 13254 O O . LYS A 1 46 ? -5.092 1.581 -2.622 1.00 0.00 46 LYS A O 15
ATOM 13273 N N . ALA A 1 47 ? -4.923 1.034 -4.798 1.00 0.00 47 ALA A N 15
ATOM 13274 C CA . ALA A 1 47 ? -6.234 0.400 -4.853 1.00 0.00 47 ALA A CA 15
ATOM 13275 C C . ALA A 1 47 ? -6.307 -0.795 -3.908 1.00 0.00 47 ALA A C 15
ATOM 13276 O O . ALA A 1 47 ? -7.371 -1.122 -3.383 1.00 0.00 47 ALA A O 15
ATOM 13283 N N . LYS A 1 48 ? -5.167 -1.445 -3.697 1.00 0.00 48 LYS A N 15
ATOM 13284 C CA . LYS A 1 48 ? -5.100 -2.605 -2.815 1.00 0.00 48 LYS A CA 15
ATOM 13285 C C . LYS A 1 48 ? -5.510 -2.232 -1.394 1.00 0.00 48 LYS A C 15
ATOM 13286 O O . LYS A 1 48 ? -6.029 -3.064 -0.648 1.00 0.00 48 LYS A O 15
ATOM 13305 N N . HIS A 1 49 ? -5.276 -0.977 -1.025 1.00 0.00 49 HIS A N 15
ATOM 13306 C CA . HIS A 1 49 ? -5.623 -0.494 0.307 1.00 0.00 49 HIS A CA 15
ATOM 13307 C C . HIS A 1 49 ? -7.004 0.155 0.306 1.00 0.00 49 HIS A C 15
ATOM 13308 O O . HIS A 1 49 ? -7.772 0.005 1.257 1.00 0.00 49 HIS A O 15
ATOM 13322 N N . LEU A 1 50 ? -7.312 0.878 -0.765 1.00 0.00 50 LEU A N 15
ATOM 13323 C CA . LEU A 1 50 ? -8.601 1.551 -0.889 1.00 0.00 50 LEU A CA 15
ATOM 13324 C C . LEU A 1 50 ? -9.746 0.544 -0.857 1.00 0.00 50 LEU A C 15
ATOM 13325 O O . LEU A 1 50 ? -10.665 0.658 -0.045 1.00 0.00 50 LEU A O 15
ATOM 13341 N N . LEU A 1 51 ? -9.685 -0.443 -1.745 1.00 0.00 51 LEU A N 15
ATOM 13342 C CA . LEU A 1 51 ? -10.716 -1.472 -1.817 1.00 0.00 51 LEU A CA 15
ATOM 13343 C C . LEU A 1 51 ? -10.759 -2.291 -0.531 1.00 0.00 51 LEU A C 15
ATOM 13344 O O . LEU A 1 51 ? -11.726 -3.006 -0.272 1.00 0.00 51 LEU A O 15
ATOM 13360 N N . GLN A 1 52 ? -9.705 -2.179 0.271 1.00 0.00 52 GLN A N 15
ATOM 13361 C CA . GLN A 1 52 ? -9.624 -2.909 1.531 1.00 0.00 52 GLN A CA 15
ATOM 13362 C C . GLN A 1 52 ? -10.220 -2.092 2.672 1.00 0.00 52 GLN A C 15
ATOM 13363 O O . GLN A 1 52 ? -10.723 -2.647 3.650 1.00 0.00 52 GLN A O 15
ATOM 13377 N N . VAL A 1 53 ? -10.162 -0.771 2.542 1.00 0.00 53 VAL A N 15
ATOM 13378 C CA . VAL A 1 53 ? -10.697 0.123 3.562 1.00 0.00 53 VAL A CA 15
ATOM 13379 C C . VAL A 1 53 ? -12.220 0.162 3.514 1.00 0.00 53 VAL A C 15
ATOM 13380 O O . VAL A 1 53 ? -12.876 0.470 4.509 1.00 0.00 53 VAL A O 15
ATOM 13393 N N . LYS A 1 54 ? -12.778 -0.152 2.349 1.00 0.00 54 LYS A N 15
ATOM 13394 C CA . LYS A 1 54 ? -14.225 -0.155 2.170 1.00 0.00 54 LYS A CA 15
ATOM 13395 C C . LYS A 1 54 ? -14.896 -1.081 3.178 1.00 0.00 54 LYS A C 15
ATOM 13396 O O . LYS A 1 54 ? -16.065 -0.900 3.518 1.00 0.00 54 LYS A O 15
ATOM 13415 N N . GLU A 1 55 ? -14.149 -2.073 3.653 1.00 0.00 55 GLU A N 15
ATOM 13416 C CA . GLU A 1 55 ? -14.674 -3.026 4.624 1.00 0.00 55 GLU A CA 15
ATOM 13417 C C . GLU A 1 55 ? -15.250 -2.305 5.839 1.00 0.00 55 GLU A C 15
ATOM 13418 O O . GLU A 1 55 ? -16.235 -2.749 6.430 1.00 0.00 55 GLU A O 15
ATOM 13430 N N . LYS A 1 56 ? -14.628 -1.190 6.207 1.00 0.00 56 LYS A N 15
ATOM 13431 C CA . LYS A 1 56 ? -15.077 -0.406 7.351 1.00 0.00 56 LYS A CA 15
ATOM 13432 C C . LYS A 1 56 ? -16.533 0.016 7.184 1.00 0.00 56 LYS A C 15
ATOM 13433 O O . LYS A 1 56 ? -17.287 0.075 8.155 1.00 0.00 56 LYS A O 15
ATOM 13452 N N . GLU A 1 57 ? -16.923 0.305 5.946 1.00 0.00 57 GLU A N 15
ATOM 13453 C CA . GLU A 1 57 ? -18.290 0.720 5.653 1.00 0.00 57 GLU A CA 15
ATOM 13454 C C . GLU A 1 57 ? -19.215 -0.489 5.551 1.00 0.00 57 GLU A C 15
ATOM 13455 O O . GLU A 1 57 ? -20.383 -0.424 5.933 1.00 0.00 57 GLU A O 15
ATOM 13467 N N . GLU A 1 58 ? -18.683 -1.591 5.031 1.00 0.00 58 GLU A N 15
ATOM 13468 C CA . GLU A 1 58 ? -19.462 -2.814 4.876 1.00 0.00 58 GLU A CA 15
ATOM 13469 C C . GLU A 1 58 ? -19.469 -3.622 6.170 1.00 0.00 58 GLU A C 15
ATOM 13470 O O . GLU A 1 58 ? -18.885 -3.214 7.174 1.00 0.00 58 GLU A O 15
ATOM 13482 N N . LYS A 1 59 ? -20.135 -4.772 6.140 1.00 0.00 59 LYS A N 15
ATOM 13483 C CA . LYS A 1 59 ? -20.219 -5.639 7.309 1.00 0.00 59 LYS A CA 15
ATOM 13484 C C . LYS A 1 59 ? -19.304 -6.850 7.155 1.00 0.00 59 LYS A C 15
ATOM 13485 O O . LYS A 1 59 ? -19.275 -7.488 6.102 1.00 0.00 59 LYS A O 15
ATOM 13504 N N . SER A 1 60 ? -18.560 -7.162 8.211 1.00 0.00 60 SER A N 15
ATOM 13505 C CA . SER A 1 60 ? -17.643 -8.296 8.192 1.00 0.00 60 SER A CA 15
ATOM 13506 C C . SER A 1 60 ? -17.825 -9.164 9.433 1.00 0.00 60 SER A C 15
ATOM 13507 O O . SER A 1 60 ? -18.421 -8.705 10.407 1.00 0.00 60 SER A O 15
ATOM 13516 N N . GLY A 1 1 ? -6.045 -15.584 -9.589 1.00 0.00 1 GLY A N 16
ATOM 13517 C CA . GLY A 1 1 ? -5.212 -14.410 -9.776 1.00 0.00 1 GLY A CA 16
ATOM 13518 C C . GLY A 1 1 ? -4.116 -14.305 -8.735 1.00 0.00 1 GLY A C 16
ATOM 13519 O O . GLY A 1 1 ? -3.960 -15.192 -7.896 1.00 0.00 1 GLY A O 16
ATOM 13523 N N . SER A 1 2 ? -3.352 -13.219 -8.789 1.00 0.00 2 SER A N 16
ATOM 13524 C CA . SER A 1 2 ? -2.260 -13.004 -7.847 1.00 0.00 2 SER A CA 16
ATOM 13525 C C . SER A 1 2 ? -2.180 -11.537 -7.434 1.00 0.00 2 SER A C 16
ATOM 13526 O O . SER A 1 2 ? -2.424 -11.192 -6.277 1.00 0.00 2 SER A O 16
ATOM 13534 N N . SER A 1 3 ? -1.836 -10.678 -8.388 1.00 0.00 3 SER A N 16
ATOM 13535 C CA . SER A 1 3 ? -1.720 -9.249 -8.124 1.00 0.00 3 SER A CA 16
ATOM 13536 C C . SER A 1 3 ? -0.628 -8.974 -7.094 1.00 0.00 3 SER A C 16
ATOM 13537 O O . SER A 1 3 ? -0.913 -8.616 -5.952 1.00 0.00 3 SER A O 16
ATOM 13545 N N . GLY A 1 4 ? 0.624 -9.144 -7.508 1.00 0.00 4 GLY A N 16
ATOM 13546 C CA . GLY A 1 4 ? 1.740 -8.910 -6.610 1.00 0.00 4 GLY A CA 16
ATOM 13547 C C . GLY A 1 4 ? 2.861 -8.132 -7.270 1.00 0.00 4 GLY A C 16
ATOM 13548 O O . GLY A 1 4 ? 3.181 -8.359 -8.437 1.00 0.00 4 GLY A O 16
ATOM 13552 N N . SER A 1 5 ? 3.460 -7.211 -6.522 1.00 0.00 5 SER A N 16
ATOM 13553 C CA . SER A 1 5 ? 4.548 -6.392 -7.042 1.00 0.00 5 SER A CA 16
ATOM 13554 C C . SER A 1 5 ? 5.673 -7.267 -7.589 1.00 0.00 5 SER A C 16
ATOM 13555 O O . SER A 1 5 ? 5.766 -8.451 -7.265 1.00 0.00 5 SER A O 16
ATOM 13563 N N . SER A 1 6 ? 6.525 -6.675 -8.419 1.00 0.00 6 SER A N 16
ATOM 13564 C CA . SER A 1 6 ? 7.641 -7.400 -9.015 1.00 0.00 6 SER A CA 16
ATOM 13565 C C . SER A 1 6 ? 8.822 -6.467 -9.266 1.00 0.00 6 SER A C 16
ATOM 13566 O O . SER A 1 6 ? 8.652 -5.348 -9.746 1.00 0.00 6 SER A O 16
ATOM 13574 N N . GLY A 1 7 ? 10.021 -6.939 -8.937 1.00 0.00 7 GLY A N 16
ATOM 13575 C CA . GLY A 1 7 ? 11.214 -6.136 -9.133 1.00 0.00 7 GLY A CA 16
ATOM 13576 C C . GLY A 1 7 ? 12.487 -6.951 -9.023 1.00 0.00 7 GLY A C 16
ATOM 13577 O O . GLY A 1 7 ? 12.439 -8.174 -8.881 1.00 0.00 7 GLY A O 16
ATOM 13581 N N . PHE A 1 8 ? 13.628 -6.275 -9.089 1.00 0.00 8 PHE A N 16
ATOM 13582 C CA . PHE A 1 8 ? 14.920 -6.945 -8.999 1.00 0.00 8 PHE A CA 16
ATOM 13583 C C . PHE A 1 8 ? 15.616 -6.611 -7.682 1.00 0.00 8 PHE A C 16
ATOM 13584 O O . PHE A 1 8 ? 15.788 -7.474 -6.822 1.00 0.00 8 PHE A O 16
ATOM 13601 N N . SER A 1 9 ? 16.014 -5.351 -7.534 1.00 0.00 9 SER A N 16
ATOM 13602 C CA . SER A 1 9 ? 16.694 -4.902 -6.325 1.00 0.00 9 SER A CA 16
ATOM 13603 C C . SER A 1 9 ? 16.747 -3.379 -6.265 1.00 0.00 9 SER A C 16
ATOM 13604 O O . SER A 1 9 ? 17.701 -2.798 -5.746 1.00 0.00 9 SER A O 16
ATOM 13612 N N . LYS A 1 10 ? 15.715 -2.736 -6.801 1.00 0.00 10 LYS A N 16
ATOM 13613 C CA . LYS A 1 10 ? 15.640 -1.280 -6.809 1.00 0.00 10 LYS A CA 16
ATOM 13614 C C . LYS A 1 10 ? 14.193 -0.808 -6.718 1.00 0.00 10 LYS A C 16
ATOM 13615 O O . LYS A 1 10 ? 13.812 0.186 -7.337 1.00 0.00 10 LYS A O 16
ATOM 13634 N N . THR A 1 11 ? 13.388 -1.528 -5.942 1.00 0.00 11 THR A N 16
ATOM 13635 C CA . THR A 1 11 ? 11.982 -1.184 -5.771 1.00 0.00 11 THR A CA 16
ATOM 13636 C C . THR A 1 11 ? 11.563 -1.295 -4.310 1.00 0.00 11 THR A C 16
ATOM 13637 O O . THR A 1 11 ? 12.022 -2.181 -3.590 1.00 0.00 11 THR A O 16
ATOM 13648 N N . GLN A 1 12 ? 10.689 -0.391 -3.879 1.00 0.00 12 GLN A N 16
ATOM 13649 C CA . GLN A 1 12 ? 10.209 -0.389 -2.502 1.00 0.00 12 GLN A CA 16
ATOM 13650 C C . GLN A 1 12 ? 11.374 -0.412 -1.519 1.00 0.00 12 GLN A C 16
ATOM 13651 O O . GLN A 1 12 ? 11.635 -1.428 -0.874 1.00 0.00 12 GLN A O 16
ATOM 13665 N N . ARG A 1 13 ? 12.072 0.714 -1.409 1.00 0.00 13 ARG A N 16
ATOM 13666 C CA . ARG A 1 13 ? 13.211 0.822 -0.506 1.00 0.00 13 ARG A CA 16
ATOM 13667 C C . ARG A 1 13 ? 12.781 1.388 0.845 1.00 0.00 13 ARG A C 16
ATOM 13668 O O . ARG A 1 13 ? 11.854 2.194 0.925 1.00 0.00 13 ARG A O 16
ATOM 13689 N N . TRP A 1 14 ? 13.461 0.960 1.902 1.00 0.00 14 TRP A N 16
ATOM 13690 C CA . TRP A 1 14 ? 13.149 1.423 3.250 1.00 0.00 14 TRP A CA 16
ATOM 13691 C C . TRP A 1 14 ? 13.102 2.946 3.305 1.00 0.00 14 TRP A C 16
ATOM 13692 O O . TRP A 1 14 ? 13.729 3.625 2.492 1.00 0.00 14 TRP A O 16
ATOM 13713 N N . ALA A 1 15 ? 12.356 3.477 4.268 1.00 0.00 15 ALA A N 16
ATOM 13714 C CA . ALA A 1 15 ? 12.230 4.920 4.429 1.00 0.00 15 ALA A CA 16
ATOM 13715 C C . ALA A 1 15 ? 12.376 5.324 5.892 1.00 0.00 15 ALA A C 16
ATOM 13716 O O . ALA A 1 15 ? 12.240 4.494 6.790 1.00 0.00 15 ALA A O 16
ATOM 13723 N N . GLU A 1 16 ? 12.654 6.603 6.124 1.00 0.00 16 GLU A N 16
ATOM 13724 C CA . GLU A 1 16 ? 12.820 7.115 7.479 1.00 0.00 16 GLU A CA 16
ATOM 13725 C C . GLU A 1 16 ? 11.512 7.020 8.260 1.00 0.00 16 GLU A C 16
ATOM 13726 O O . GLU A 1 16 ? 10.430 6.873 7.692 1.00 0.00 16 GLU A O 16
ATOM 13738 N N . PRO A 1 17 ? 11.614 7.106 9.595 1.00 0.00 17 PRO A N 16
ATOM 13739 C CA . PRO A 1 17 ? 10.450 7.033 10.483 1.00 0.00 17 PRO A CA 16
ATOM 13740 C C . PRO A 1 17 ? 9.558 8.265 10.373 1.00 0.00 17 PRO A C 16
ATOM 13741 O O . PRO A 1 17 ? 8.466 8.305 10.938 1.00 0.00 17 PRO A O 16
ATOM 13752 N N . GLY A 1 18 ? 10.032 9.269 9.642 1.00 0.00 18 GLY A N 16
ATOM 13753 C CA . GLY A 1 18 ? 9.264 10.489 9.471 1.00 0.00 18 GLY A CA 16
ATOM 13754 C C . GLY A 1 18 ? 8.606 10.574 8.108 1.00 0.00 18 GLY A C 16
ATOM 13755 O O . GLY A 1 18 ? 7.680 11.359 7.908 1.00 0.00 18 GLY A O 16
ATOM 13759 N N . GLU A 1 19 ? 9.087 9.766 7.169 1.00 0.00 19 GLU A N 16
ATOM 13760 C CA . GLU A 1 19 ? 8.541 9.757 5.817 1.00 0.00 19 GLU A CA 16
ATOM 13761 C C . GLU A 1 19 ? 7.446 8.703 5.680 1.00 0.00 19 GLU A C 16
ATOM 13762 O O . GLU A 1 19 ? 7.339 7.774 6.482 1.00 0.00 19 GLU A O 16
ATOM 13774 N N . PRO A 1 20 ? 6.611 8.849 4.641 1.00 0.00 20 PRO A N 16
ATOM 13775 C CA . PRO A 1 20 ? 5.509 7.920 4.374 1.00 0.00 20 PRO A CA 16
ATOM 13776 C C . PRO A 1 20 ? 6.002 6.553 3.911 1.00 0.00 20 PRO A C 16
ATOM 13777 O O . PRO A 1 20 ? 6.985 6.454 3.176 1.00 0.00 20 PRO A O 16
ATOM 13788 N N . ILE A 1 21 ? 5.314 5.503 4.345 1.00 0.00 21 ILE A N 16
ATOM 13789 C CA . ILE A 1 21 ? 5.682 4.142 3.974 1.00 0.00 21 ILE A CA 16
ATOM 13790 C C . ILE A 1 21 ? 4.460 3.345 3.528 1.00 0.00 21 ILE A C 16
ATOM 13791 O O . ILE A 1 21 ? 3.360 3.532 4.047 1.00 0.00 21 ILE A O 16
ATOM 13807 N N . CYS A 1 22 ? 4.663 2.454 2.563 1.00 0.00 22 CYS A N 16
ATOM 13808 C CA . CYS A 1 22 ? 3.579 1.626 2.047 1.00 0.00 22 CYS A CA 16
ATOM 13809 C C . CYS A 1 22 ? 2.808 0.967 3.187 1.00 0.00 22 CYS A C 16
ATOM 13810 O O . CYS A 1 22 ? 3.396 0.508 4.166 1.00 0.00 22 CYS A O 16
ATOM 13817 N N . VAL A 1 23 ? 1.486 0.925 3.053 1.00 0.00 23 VAL A N 16
ATOM 13818 C CA . VAL A 1 23 ? 0.633 0.322 4.070 1.00 0.00 23 VAL A CA 16
ATOM 13819 C C . VAL A 1 23 ? 0.356 -1.143 3.756 1.00 0.00 23 VAL A C 16
ATOM 13820 O O . VAL A 1 23 ? -0.317 -1.836 4.519 1.00 0.00 23 VAL A O 16
ATOM 13833 N N . VAL A 1 24 ? 0.880 -1.611 2.627 1.00 0.00 24 VAL A N 16
ATOM 13834 C CA . VAL A 1 24 ? 0.690 -2.995 2.212 1.00 0.00 24 VAL A CA 16
ATOM 13835 C C . VAL A 1 24 ? 2.027 -3.717 2.078 1.00 0.00 24 VAL A C 16
ATOM 13836 O O . VAL A 1 24 ? 2.110 -4.932 2.258 1.00 0.00 24 VAL A O 16
ATOM 13849 N N . CYS A 1 25 ? 3.072 -2.960 1.761 1.00 0.00 25 CYS A N 16
ATOM 13850 C CA . CYS A 1 25 ? 4.406 -3.525 1.602 1.00 0.00 25 CYS A CA 16
ATOM 13851 C C . CYS A 1 25 ? 5.218 -3.373 2.885 1.00 0.00 25 CYS A C 16
ATOM 13852 O O . CYS A 1 25 ? 5.354 -4.318 3.661 1.00 0.00 25 CYS A O 16
ATOM 13859 N N . GLY A 1 26 ? 5.755 -2.176 3.101 1.00 0.00 26 GLY A N 16
ATOM 13860 C CA . GLY A 1 26 ? 6.546 -1.921 4.290 1.00 0.00 26 GLY A CA 16
ATOM 13861 C C . GLY A 1 26 ? 7.937 -1.415 3.964 1.00 0.00 26 GLY A C 16
ATOM 13862 O O . GLY A 1 26 ? 8.930 -1.948 4.458 1.00 0.00 26 GLY A O 16
ATOM 13866 N N . ARG A 1 27 ? 8.008 -0.384 3.129 1.00 0.00 27 ARG A N 16
ATOM 13867 C CA . ARG A 1 27 ? 9.288 0.193 2.735 1.00 0.00 27 ARG A CA 16
ATOM 13868 C C . ARG A 1 27 ? 9.195 1.713 2.645 1.00 0.00 27 ARG A C 16
ATOM 13869 O O . ARG A 1 27 ? 9.723 2.429 3.497 1.00 0.00 27 ARG A O 16
ATOM 13890 N N . TYR A 1 28 ? 8.521 2.199 1.609 1.00 0.00 28 TYR A N 16
ATOM 13891 C CA . TYR A 1 28 ? 8.361 3.634 1.406 1.00 0.00 28 TYR A CA 16
ATOM 13892 C C . TYR A 1 28 ? 7.111 3.932 0.584 1.00 0.00 28 TYR A C 16
ATOM 13893 O O . TYR A 1 28 ? 6.713 3.141 -0.270 1.00 0.00 28 TYR A O 16
ATOM 13911 N N . GLY A 1 29 ? 6.497 5.082 0.848 1.00 0.00 29 GLY A N 16
ATOM 13912 C CA . GLY A 1 29 ? 5.299 5.466 0.125 1.00 0.00 29 GLY A CA 16
ATOM 13913 C C . GLY A 1 29 ? 5.492 6.731 -0.687 1.00 0.00 29 GLY A C 16
ATOM 13914 O O . GLY A 1 29 ? 4.990 7.793 -0.320 1.00 0.00 29 GLY A O 16
ATOM 13918 N N . GLU A 1 30 ? 6.223 6.618 -1.791 1.00 0.00 30 GLU A N 16
ATOM 13919 C CA . GLU A 1 30 ? 6.483 7.764 -2.655 1.00 0.00 30 GLU A CA 16
ATOM 13920 C C . GLU A 1 30 ? 5.178 8.406 -3.115 1.00 0.00 30 GLU A C 16
ATOM 13921 O O . GLU A 1 30 ? 5.139 9.592 -3.445 1.00 0.00 30 GLU A O 16
ATOM 13933 N N . TYR A 1 31 ? 4.111 7.615 -3.134 1.00 0.00 31 TYR A N 16
ATOM 13934 C CA . TYR A 1 31 ? 2.804 8.104 -3.557 1.00 0.00 31 TYR A CA 16
ATOM 13935 C C . TYR A 1 31 ? 1.838 8.165 -2.377 1.00 0.00 31 TYR A C 16
ATOM 13936 O O . TYR A 1 31 ? 1.806 7.263 -1.540 1.00 0.00 31 TYR A O 16
ATOM 13954 N N . ILE A 1 32 ? 1.053 9.235 -2.319 1.00 0.00 32 ILE A N 16
ATOM 13955 C CA . ILE A 1 32 ? 0.085 9.414 -1.244 1.00 0.00 32 ILE A CA 16
ATOM 13956 C C . ILE A 1 32 ? -1.294 9.757 -1.798 1.00 0.00 32 ILE A C 16
ATOM 13957 O O . ILE A 1 32 ? -1.437 10.664 -2.618 1.00 0.00 32 ILE A O 16
ATOM 13973 N N . CYS A 1 33 ? -2.306 9.026 -1.343 1.00 0.00 33 CYS A N 16
ATOM 13974 C CA . CYS A 1 33 ? -3.675 9.252 -1.792 1.00 0.00 33 CYS A CA 16
ATOM 13975 C C . CYS A 1 33 ? -4.213 10.573 -1.252 1.00 0.00 33 CYS A C 16
ATOM 13976 O O . CYS A 1 33 ? -3.493 11.327 -0.596 1.00 0.00 33 CYS A O 16
ATOM 13984 N N . ASP A 1 34 ? -5.482 10.848 -1.533 1.00 0.00 34 ASP A N 16
ATOM 13985 C CA . ASP A 1 34 ? -6.116 12.079 -1.076 1.00 0.00 34 ASP A CA 16
ATOM 13986 C C . ASP A 1 34 ? -7.202 11.781 -0.046 1.00 0.00 34 ASP A C 16
ATOM 13987 O O . ASP A 1 34 ? -7.132 12.237 1.096 1.00 0.00 34 ASP A O 16
ATOM 13996 N N . LYS A 1 35 ? -8.205 11.014 -0.457 1.00 0.00 35 LYS A N 16
ATOM 13997 C CA . LYS A 1 35 ? -9.306 10.654 0.429 1.00 0.00 35 LYS A CA 16
ATOM 13998 C C . LYS A 1 35 ? -8.787 9.996 1.703 1.00 0.00 35 LYS A C 16
ATOM 13999 O O . LYS A 1 35 ? -9.106 10.428 2.812 1.00 0.00 35 LYS A O 16
ATOM 14018 N N . THR A 1 36 ? -7.983 8.950 1.539 1.00 0.00 36 THR A N 16
ATOM 14019 C CA . THR A 1 36 ? -7.419 8.234 2.676 1.00 0.00 36 THR A CA 16
ATOM 14020 C C . THR A 1 36 ? -6.097 8.852 3.115 1.00 0.00 36 THR A C 16
ATOM 14021 O O . THR A 1 36 ? -5.695 8.726 4.271 1.00 0.00 36 THR A O 16
ATOM 14032 N N . ASP A 1 37 ? -5.425 9.522 2.185 1.00 0.00 37 ASP A N 16
ATOM 14033 C CA . ASP A 1 37 ? -4.148 10.162 2.476 1.00 0.00 37 ASP A CA 16
ATOM 14034 C C . ASP A 1 37 ? -3.102 9.128 2.881 1.00 0.00 37 ASP A C 16
ATOM 14035 O O . ASP A 1 37 ? -2.071 9.469 3.460 1.00 0.00 37 ASP A O 16
ATOM 14044 N N . GLU A 1 38 ? -3.375 7.865 2.572 1.00 0.00 38 GLU A N 16
ATOM 14045 C CA . GLU A 1 38 ? -2.458 6.782 2.905 1.00 0.00 38 GLU A CA 16
ATOM 14046 C C . GLU A 1 38 ? -1.138 6.936 2.155 1.00 0.00 38 GLU A C 16
ATOM 14047 O O . GLU A 1 38 ? -0.878 7.972 1.542 1.00 0.00 38 GLU A O 16
ATOM 14059 N N . ASP A 1 39 ? -0.309 5.900 2.209 1.00 0.00 39 ASP A N 16
ATOM 14060 C CA . ASP A 1 39 ? 0.984 5.919 1.535 1.00 0.00 39 ASP A CA 16
ATOM 14061 C C . ASP A 1 39 ? 1.234 4.605 0.801 1.00 0.00 39 ASP A C 16
ATOM 14062 O O . ASP A 1 39 ? 1.001 3.525 1.343 1.00 0.00 39 ASP A O 16
ATOM 14071 N N . VAL A 1 40 ? 1.709 4.706 -0.437 1.00 0.00 40 VAL A N 16
ATOM 14072 C CA . VAL A 1 40 ? 1.990 3.526 -1.246 1.00 0.00 40 VAL A CA 16
ATOM 14073 C C . VAL A 1 40 ? 3.220 3.740 -2.121 1.00 0.00 40 VAL A C 16
ATOM 14074 O O . VAL A 1 40 ? 3.638 4.874 -2.357 1.00 0.00 40 VAL A O 16
ATOM 14087 N N . CYS A 1 41 ? 3.796 2.643 -2.601 1.00 0.00 41 CYS A N 16
ATOM 14088 C CA . CYS A 1 41 ? 4.979 2.709 -3.450 1.00 0.00 41 CYS A CA 16
ATOM 14089 C C . CYS A 1 41 ? 4.595 2.618 -4.925 1.00 0.00 41 CYS A C 16
ATOM 14090 O O . CYS A 1 41 ? 5.187 3.286 -5.773 1.00 0.00 41 CYS A O 16
ATOM 14097 N N . SER A 1 42 ? 3.600 1.788 -5.222 1.00 0.00 42 SER A N 16
ATOM 14098 C CA . SER A 1 42 ? 3.140 1.608 -6.593 1.00 0.00 42 SER A CA 16
ATOM 14099 C C . SER A 1 42 ? 1.657 1.945 -6.717 1.00 0.00 42 SER A C 16
ATOM 14100 O O . SER A 1 42 ? 1.026 2.385 -5.755 1.00 0.00 42 SER A O 16
ATOM 14108 N N . LEU A 1 43 ? 1.107 1.736 -7.908 1.00 0.00 43 LEU A N 16
ATOM 14109 C CA . LEU A 1 43 ? -0.302 2.017 -8.160 1.00 0.00 43 LEU A CA 16
ATOM 14110 C C . LEU A 1 43 ? -1.182 0.866 -7.683 1.00 0.00 43 LEU A C 16
ATOM 14111 O O . LEU A 1 43 ? -2.313 1.076 -7.247 1.00 0.00 43 LEU A O 16
ATOM 14127 N N . GLU A 1 44 ? -0.652 -0.351 -7.766 1.00 0.00 44 GLU A N 16
ATOM 14128 C CA . GLU A 1 44 ? -1.389 -1.535 -7.342 1.00 0.00 44 GLU A CA 16
ATOM 14129 C C . GLU A 1 44 ? -1.652 -1.502 -5.839 1.00 0.00 44 GLU A C 16
ATOM 14130 O O . GLU A 1 44 ? -2.684 -1.979 -5.367 1.00 0.00 44 GLU A O 16
ATOM 14142 N N . CYS A 1 45 ? -0.710 -0.936 -5.092 1.00 0.00 45 CYS A N 16
ATOM 14143 C CA . CYS A 1 45 ? -0.837 -0.841 -3.642 1.00 0.00 45 CYS A CA 16
ATOM 14144 C C . CYS A 1 45 ? -1.950 0.130 -3.257 1.00 0.00 45 CYS A C 16
ATOM 14145 O O . CYS A 1 45 ? -2.649 -0.072 -2.264 1.00 0.00 45 CYS A O 16
ATOM 14152 N N . LYS A 1 46 ? -2.108 1.185 -4.049 1.00 0.00 46 LYS A N 16
ATOM 14153 C CA . LYS A 1 46 ? -3.136 2.187 -3.794 1.00 0.00 46 LYS A CA 16
ATOM 14154 C C . LYS A 1 46 ? -4.515 1.541 -3.705 1.00 0.00 46 LYS A C 16
ATOM 14155 O O . LYS A 1 46 ? -5.143 1.540 -2.647 1.00 0.00 46 LYS A O 16
ATOM 14174 N N . ALA A 1 47 ? -4.980 0.992 -4.823 1.00 0.00 47 ALA A N 16
ATOM 14175 C CA . ALA A 1 47 ? -6.283 0.341 -4.869 1.00 0.00 47 ALA A CA 16
ATOM 14176 C C . ALA A 1 47 ? -6.338 -0.846 -3.913 1.00 0.00 47 ALA A C 16
ATOM 14177 O O . ALA A 1 47 ? -7.396 -1.176 -3.377 1.00 0.00 47 ALA A O 16
ATOM 14184 N N . LYS A 1 48 ? -5.192 -1.485 -3.704 1.00 0.00 48 LYS A N 16
ATOM 14185 C CA . LYS A 1 48 ? -5.108 -2.635 -2.812 1.00 0.00 48 LYS A CA 16
ATOM 14186 C C . LYS A 1 48 ? -5.512 -2.253 -1.392 1.00 0.00 48 LYS A C 16
ATOM 14187 O O . LYS A 1 48 ? -6.018 -3.082 -0.635 1.00 0.00 48 LYS A O 16
ATOM 14206 N N . HIS A 1 49 ? -5.285 -0.992 -1.036 1.00 0.00 49 HIS A N 16
ATOM 14207 C CA . HIS A 1 49 ? -5.627 -0.499 0.293 1.00 0.00 49 HIS A CA 16
ATOM 14208 C C . HIS A 1 49 ? -7.013 0.138 0.297 1.00 0.00 49 HIS A C 16
ATOM 14209 O O . HIS A 1 49 ? -7.772 -0.005 1.257 1.00 0.00 49 HIS A O 16
ATOM 14223 N N . LEU A 1 50 ? -7.338 0.842 -0.782 1.00 0.00 50 LEU A N 16
ATOM 14224 C CA . LEU A 1 50 ? -8.633 1.502 -0.904 1.00 0.00 50 LEU A CA 16
ATOM 14225 C C . LEU A 1 50 ? -9.769 0.485 -0.855 1.00 0.00 50 LEU A C 16
ATOM 14226 O O . LEU A 1 50 ? -10.683 0.598 -0.036 1.00 0.00 50 LEU A O 16
ATOM 14242 N N . LEU A 1 51 ? -9.706 -0.508 -1.735 1.00 0.00 51 LEU A N 16
ATOM 14243 C CA . LEU A 1 51 ? -10.728 -1.547 -1.791 1.00 0.00 51 LEU A CA 16
ATOM 14244 C C . LEU A 1 51 ? -10.757 -2.353 -0.496 1.00 0.00 51 LEU A C 16
ATOM 14245 O O . LEU A 1 51 ? -11.717 -3.073 -0.224 1.00 0.00 51 LEU A O 16
ATOM 14261 N N . GLN A 1 52 ? -9.699 -2.225 0.298 1.00 0.00 52 GLN A N 16
ATOM 14262 C CA . GLN A 1 52 ? -9.604 -2.941 1.565 1.00 0.00 52 GLN A CA 16
ATOM 14263 C C . GLN A 1 52 ? -10.193 -2.114 2.703 1.00 0.00 52 GLN A C 16
ATOM 14264 O O . GLN A 1 52 ? -10.637 -2.657 3.715 1.00 0.00 52 GLN A O 16
ATOM 14278 N N . VAL A 1 53 ? -10.194 -0.796 2.531 1.00 0.00 53 VAL A N 16
ATOM 14279 C CA . VAL A 1 53 ? -10.729 0.107 3.543 1.00 0.00 53 VAL A CA 16
ATOM 14280 C C . VAL A 1 53 ? -12.246 0.211 3.440 1.00 0.00 53 VAL A C 16
ATOM 14281 O O . VAL A 1 53 ? -12.927 0.514 4.420 1.00 0.00 53 VAL A O 16
ATOM 14294 N N . LYS A 1 54 ? -12.771 -0.042 2.246 1.00 0.00 54 LYS A N 16
ATOM 14295 C CA . LYS A 1 54 ? -14.209 0.021 2.013 1.00 0.00 54 LYS A CA 16
ATOM 14296 C C . LYS A 1 54 ? -14.940 -1.039 2.832 1.00 0.00 54 LYS A C 16
ATOM 14297 O O . LYS A 1 54 ? -16.114 -0.879 3.162 1.00 0.00 54 LYS A O 16
ATOM 14316 N N . GLU A 1 55 ? -14.236 -2.119 3.155 1.00 0.00 55 GLU A N 16
ATOM 14317 C CA . GLU A 1 55 ? -14.819 -3.204 3.936 1.00 0.00 55 GLU A CA 16
ATOM 14318 C C . GLU A 1 55 ? -15.457 -2.672 5.216 1.00 0.00 55 GLU A C 16
ATOM 14319 O O . GLU A 1 55 ? -16.451 -3.213 5.700 1.00 0.00 55 GLU A O 16
ATOM 14331 N N . LYS A 1 56 ? -14.877 -1.608 5.760 1.00 0.00 56 LYS A N 16
ATOM 14332 C CA . LYS A 1 56 ? -15.387 -1.000 6.984 1.00 0.00 56 LYS A CA 16
ATOM 14333 C C . LYS A 1 56 ? -16.855 -0.616 6.830 1.00 0.00 56 LYS A C 16
ATOM 14334 O O . LYS A 1 56 ? -17.648 -0.777 7.757 1.00 0.00 56 LYS A O 16
ATOM 14353 N N . GLU A 1 57 ? -17.209 -0.110 5.652 1.00 0.00 57 GLU A N 16
ATOM 14354 C CA . GLU A 1 57 ? -18.583 0.295 5.378 1.00 0.00 57 GLU A CA 16
ATOM 14355 C C . GLU A 1 57 ? -19.445 -0.911 5.018 1.00 0.00 57 GLU A C 16
ATOM 14356 O O . GLU A 1 57 ? -20.641 -0.940 5.306 1.00 0.00 57 GLU A O 16
ATOM 14368 N N . GLU A 1 58 ? -18.828 -1.905 4.386 1.00 0.00 58 GLU A N 16
ATOM 14369 C CA . GLU A 1 58 ? -19.539 -3.113 3.986 1.00 0.00 58 GLU A CA 16
ATOM 14370 C C . GLU A 1 58 ? -19.479 -4.169 5.086 1.00 0.00 58 GLU A C 16
ATOM 14371 O O . GLU A 1 58 ? -19.131 -5.324 4.836 1.00 0.00 58 GLU A O 16
ATOM 14383 N N . LYS A 1 59 ? -19.821 -3.766 6.304 1.00 0.00 59 LYS A N 16
ATOM 14384 C CA . LYS A 1 59 ? -19.808 -4.675 7.444 1.00 0.00 59 LYS A CA 16
ATOM 14385 C C . LYS A 1 59 ? -20.903 -4.312 8.442 1.00 0.00 59 LYS A C 16
ATOM 14386 O O . LYS A 1 59 ? -21.893 -5.031 8.581 1.00 0.00 59 LYS A O 16
ATOM 14405 N N . SER A 1 60 ? -20.719 -3.192 9.134 1.00 0.00 60 SER A N 16
ATOM 14406 C CA . SER A 1 60 ? -21.691 -2.735 10.121 1.00 0.00 60 SER A CA 16
ATOM 14407 C C . SER A 1 60 ? -21.967 -1.243 9.961 1.00 0.00 60 SER A C 16
ATOM 14408 O O . SER A 1 60 ? -22.787 -0.699 10.699 1.00 0.00 60 SER A O 16
ATOM 14417 N N . GLY A 1 1 ? -3.055 16.140 -30.690 1.00 0.00 1 GLY A N 17
ATOM 14418 C CA . GLY A 1 1 ? -3.186 14.863 -30.011 1.00 0.00 1 GLY A CA 17
ATOM 14419 C C . GLY A 1 1 ? -2.452 14.833 -28.686 1.00 0.00 1 GLY A C 17
ATOM 14420 O O . GLY A 1 1 ? -2.171 15.878 -28.100 1.00 0.00 1 GLY A O 17
ATOM 14424 N N . SER A 1 2 ? -2.141 13.631 -28.211 1.00 0.00 2 SER A N 17
ATOM 14425 C CA . SER A 1 2 ? -1.439 13.468 -26.943 1.00 0.00 2 SER A CA 17
ATOM 14426 C C . SER A 1 2 ? -0.490 12.275 -26.997 1.00 0.00 2 SER A C 17
ATOM 14427 O O . SER A 1 2 ? -0.918 11.123 -26.917 1.00 0.00 2 SER A O 17
ATOM 14435 N N . SER A 1 3 ? 0.801 12.559 -27.133 1.00 0.00 3 SER A N 17
ATOM 14436 C CA . SER A 1 3 ? 1.812 11.510 -27.202 1.00 0.00 3 SER A CA 17
ATOM 14437 C C . SER A 1 3 ? 2.874 11.708 -26.125 1.00 0.00 3 SER A C 17
ATOM 14438 O O . SER A 1 3 ? 3.616 12.689 -26.142 1.00 0.00 3 SER A O 17
ATOM 14446 N N . GLY A 1 4 ? 2.941 10.767 -25.188 1.00 0.00 4 GLY A N 17
ATOM 14447 C CA . GLY A 1 4 ? 3.915 10.856 -24.116 1.00 0.00 4 GLY A CA 17
ATOM 14448 C C . GLY A 1 4 ? 3.939 9.612 -23.250 1.00 0.00 4 GLY A C 17
ATOM 14449 O O . GLY A 1 4 ? 3.398 9.606 -22.144 1.00 0.00 4 GLY A O 17
ATOM 14453 N N . SER A 1 5 ? 4.567 8.554 -23.755 1.00 0.00 5 SER A N 17
ATOM 14454 C CA . SER A 1 5 ? 4.655 7.296 -23.022 1.00 0.00 5 SER A CA 17
ATOM 14455 C C . SER A 1 5 ? 5.313 7.505 -21.662 1.00 0.00 5 SER A C 17
ATOM 14456 O O . SER A 1 5 ? 6.286 8.249 -21.538 1.00 0.00 5 SER A O 17
ATOM 14464 N N . SER A 1 6 ? 4.775 6.842 -20.643 1.00 0.00 6 SER A N 17
ATOM 14465 C CA . SER A 1 6 ? 5.306 6.957 -19.290 1.00 0.00 6 SER A CA 17
ATOM 14466 C C . SER A 1 6 ? 6.448 5.969 -19.070 1.00 0.00 6 SER A C 17
ATOM 14467 O O . SER A 1 6 ? 6.899 5.306 -20.002 1.00 0.00 6 SER A O 17
ATOM 14475 N N . GLY A 1 7 ? 6.912 5.879 -17.827 1.00 0.00 7 GLY A N 17
ATOM 14476 C CA . GLY A 1 7 ? 7.998 4.971 -17.505 1.00 0.00 7 GLY A CA 17
ATOM 14477 C C . GLY A 1 7 ? 7.694 4.110 -16.294 1.00 0.00 7 GLY A C 17
ATOM 14478 O O . GLY A 1 7 ? 6.531 3.884 -15.960 1.00 0.00 7 GLY A O 17
ATOM 14482 N N . PHE A 1 8 ? 8.743 3.627 -15.636 1.00 0.00 8 PHE A N 17
ATOM 14483 C CA . PHE A 1 8 ? 8.583 2.784 -14.457 1.00 0.00 8 PHE A CA 17
ATOM 14484 C C . PHE A 1 8 ? 9.473 3.268 -13.317 1.00 0.00 8 PHE A C 17
ATOM 14485 O O . PHE A 1 8 ? 10.418 4.027 -13.533 1.00 0.00 8 PHE A O 17
ATOM 14502 N N . SER A 1 9 ? 9.163 2.825 -12.103 1.00 0.00 9 SER A N 17
ATOM 14503 C CA . SER A 1 9 ? 9.932 3.217 -10.927 1.00 0.00 9 SER A CA 17
ATOM 14504 C C . SER A 1 9 ? 9.627 2.297 -9.748 1.00 0.00 9 SER A C 17
ATOM 14505 O O . SER A 1 9 ? 9.177 2.747 -8.694 1.00 0.00 9 SER A O 17
ATOM 14513 N N . LYS A 1 10 ? 9.877 1.006 -9.934 1.00 0.00 10 LYS A N 17
ATOM 14514 C CA . LYS A 1 10 ? 9.631 0.020 -8.887 1.00 0.00 10 LYS A CA 17
ATOM 14515 C C . LYS A 1 10 ? 10.925 -0.335 -8.160 1.00 0.00 10 LYS A C 17
ATOM 14516 O O . LYS A 1 10 ? 11.938 -0.643 -8.788 1.00 0.00 10 LYS A O 17
ATOM 14535 N N . THR A 1 11 ? 10.883 -0.290 -6.832 1.00 0.00 11 THR A N 17
ATOM 14536 C CA . THR A 1 11 ? 12.051 -0.607 -6.020 1.00 0.00 11 THR A CA 17
ATOM 14537 C C . THR A 1 11 ? 11.656 -0.880 -4.573 1.00 0.00 11 THR A C 17
ATOM 14538 O O . THR A 1 11 ? 12.191 -1.786 -3.935 1.00 0.00 11 THR A O 17
ATOM 14549 N N . GLN A 1 12 ? 10.718 -0.090 -4.061 1.00 0.00 12 GLN A N 17
ATOM 14550 C CA . GLN A 1 12 ? 10.252 -0.247 -2.689 1.00 0.00 12 GLN A CA 17
ATOM 14551 C C . GLN A 1 12 ? 11.426 -0.267 -1.715 1.00 0.00 12 GLN A C 17
ATOM 14552 O O . GLN A 1 12 ? 11.523 -1.151 -0.863 1.00 0.00 12 GLN A O 17
ATOM 14566 N N . ARG A 1 13 ? 12.316 0.711 -1.848 1.00 0.00 13 ARG A N 17
ATOM 14567 C CA . ARG A 1 13 ? 13.484 0.804 -0.981 1.00 0.00 13 ARG A CA 17
ATOM 14568 C C . ARG A 1 13 ? 13.104 1.366 0.386 1.00 0.00 13 ARG A C 17
ATOM 14569 O O . ARG A 1 13 ? 12.177 2.168 0.502 1.00 0.00 13 ARG A O 17
ATOM 14590 N N . TRP A 1 14 ? 13.824 0.938 1.417 1.00 0.00 14 TRP A N 17
ATOM 14591 C CA . TRP A 1 14 ? 13.561 1.398 2.776 1.00 0.00 14 TRP A CA 17
ATOM 14592 C C . TRP A 1 14 ? 13.506 2.921 2.834 1.00 0.00 14 TRP A C 17
ATOM 14593 O O . TRP A 1 14 ? 14.095 3.604 1.997 1.00 0.00 14 TRP A O 17
ATOM 14614 N N . ALA A 1 15 ? 12.795 3.445 3.827 1.00 0.00 15 ALA A N 17
ATOM 14615 C CA . ALA A 1 15 ? 12.665 4.887 3.994 1.00 0.00 15 ALA A CA 17
ATOM 14616 C C . ALA A 1 15 ? 12.849 5.289 5.454 1.00 0.00 15 ALA A C 17
ATOM 14617 O O . ALA A 1 15 ? 12.796 4.447 6.350 1.00 0.00 15 ALA A O 17
ATOM 14624 N N . GLU A 1 16 ? 13.067 6.580 5.685 1.00 0.00 16 GLU A N 17
ATOM 14625 C CA . GLU A 1 16 ? 13.260 7.091 7.037 1.00 0.00 16 GLU A CA 17
ATOM 14626 C C . GLU A 1 16 ? 11.953 7.056 7.824 1.00 0.00 16 GLU A C 17
ATOM 14627 O O . GLU A 1 16 ? 10.864 6.942 7.262 1.00 0.00 16 GLU A O 17
ATOM 14639 N N . PRO A 1 17 ? 12.063 7.156 9.157 1.00 0.00 17 PRO A N 17
ATOM 14640 C CA . PRO A 1 17 ? 10.901 7.138 10.051 1.00 0.00 17 PRO A CA 17
ATOM 14641 C C . PRO A 1 17 ? 10.056 8.401 9.928 1.00 0.00 17 PRO A C 17
ATOM 14642 O O . PRO A 1 17 ? 8.971 8.492 10.500 1.00 0.00 17 PRO A O 17
ATOM 14653 N N . GLY A 1 18 ? 10.561 9.375 9.176 1.00 0.00 18 GLY A N 17
ATOM 14654 C CA . GLY A 1 18 ? 9.838 10.620 8.992 1.00 0.00 18 GLY A CA 17
ATOM 14655 C C . GLY A 1 18 ? 9.036 10.640 7.706 1.00 0.00 18 GLY A C 17
ATOM 14656 O O . GLY A 1 18 ? 8.038 11.351 7.602 1.00 0.00 18 GLY A O 17
ATOM 14660 N N . GLU A 1 19 ? 9.475 9.858 6.725 1.00 0.00 19 GLU A N 17
ATOM 14661 C CA . GLU A 1 19 ? 8.791 9.792 5.438 1.00 0.00 19 GLU A CA 17
ATOM 14662 C C . GLU A 1 19 ? 7.708 8.716 5.453 1.00 0.00 19 GLU A C 17
ATOM 14663 O O . GLU A 1 19 ? 7.705 7.814 6.290 1.00 0.00 19 GLU A O 17
ATOM 14675 N N . PRO A 1 20 ? 6.765 8.814 4.504 1.00 0.00 20 PRO A N 17
ATOM 14676 C CA . PRO A 1 20 ? 5.659 7.859 4.386 1.00 0.00 20 PRO A CA 17
ATOM 14677 C C . PRO A 1 20 ? 6.127 6.485 3.917 1.00 0.00 20 PRO A C 17
ATOM 14678 O O . PRO A 1 20 ? 7.092 6.373 3.161 1.00 0.00 20 PRO A O 17
ATOM 14689 N N . ILE A 1 21 ? 5.437 5.444 4.371 1.00 0.00 21 ILE A N 17
ATOM 14690 C CA . ILE A 1 21 ? 5.782 4.078 3.996 1.00 0.00 21 ILE A CA 17
ATOM 14691 C C . ILE A 1 21 ? 4.547 3.302 3.551 1.00 0.00 21 ILE A C 17
ATOM 14692 O O . ILE A 1 21 ? 3.450 3.508 4.071 1.00 0.00 21 ILE A O 17
ATOM 14708 N N . CYS A 1 22 ? 4.734 2.408 2.586 1.00 0.00 22 CYS A N 17
ATOM 14709 C CA . CYS A 1 22 ? 3.636 1.599 2.070 1.00 0.00 22 CYS A CA 17
ATOM 14710 C C . CYS A 1 22 ? 2.861 0.944 3.210 1.00 0.00 22 CYS A C 17
ATOM 14711 O O . CYS A 1 22 ? 3.446 0.488 4.193 1.00 0.00 22 CYS A O 17
ATOM 14718 N N . VAL A 1 23 ? 1.540 0.901 3.071 1.00 0.00 23 VAL A N 17
ATOM 14719 C CA . VAL A 1 23 ? 0.683 0.301 4.088 1.00 0.00 23 VAL A CA 17
ATOM 14720 C C . VAL A 1 23 ? 0.403 -1.164 3.775 1.00 0.00 23 VAL A C 17
ATOM 14721 O O . VAL A 1 23 ? -0.260 -1.859 4.546 1.00 0.00 23 VAL A O 17
ATOM 14734 N N . VAL A 1 24 ? 0.913 -1.629 2.639 1.00 0.00 24 VAL A N 17
ATOM 14735 C CA . VAL A 1 24 ? 0.719 -3.013 2.224 1.00 0.00 24 VAL A CA 17
ATOM 14736 C C . VAL A 1 24 ? 2.053 -3.738 2.087 1.00 0.00 24 VAL A C 17
ATOM 14737 O O . VAL A 1 24 ? 2.130 -4.956 2.249 1.00 0.00 24 VAL A O 17
ATOM 14750 N N . CYS A 1 25 ? 3.103 -2.981 1.787 1.00 0.00 25 CYS A N 17
ATOM 14751 C CA . CYS A 1 25 ? 4.436 -3.550 1.627 1.00 0.00 25 CYS A CA 17
ATOM 14752 C C . CYS A 1 25 ? 5.250 -3.395 2.908 1.00 0.00 25 CYS A C 17
ATOM 14753 O O . CYS A 1 25 ? 5.389 -4.337 3.687 1.00 0.00 25 CYS A O 17
ATOM 14760 N N . GLY A 1 26 ? 5.787 -2.197 3.120 1.00 0.00 26 GLY A N 17
ATOM 14761 C CA . GLY A 1 26 ? 6.581 -1.940 4.308 1.00 0.00 26 GLY A CA 17
ATOM 14762 C C . GLY A 1 26 ? 7.972 -1.435 3.978 1.00 0.00 26 GLY A C 17
ATOM 14763 O O . GLY A 1 26 ? 8.967 -1.979 4.456 1.00 0.00 26 GLY A O 17
ATOM 14767 N N . ARG A 1 27 ? 8.042 -0.392 3.156 1.00 0.00 27 ARG A N 17
ATOM 14768 C CA . ARG A 1 27 ? 9.321 0.184 2.760 1.00 0.00 27 ARG A CA 17
ATOM 14769 C C . ARG A 1 27 ? 9.224 1.703 2.656 1.00 0.00 27 ARG A C 17
ATOM 14770 O O . ARG A 1 27 ? 9.732 2.427 3.512 1.00 0.00 27 ARG A O 17
ATOM 14791 N N . TYR A 1 28 ? 8.569 2.178 1.603 1.00 0.00 28 TYR A N 17
ATOM 14792 C CA . TYR A 1 28 ? 8.408 3.611 1.386 1.00 0.00 28 TYR A CA 17
ATOM 14793 C C . TYR A 1 28 ? 7.155 3.900 0.565 1.00 0.00 28 TYR A C 17
ATOM 14794 O O . TYR A 1 28 ? 6.759 3.105 -0.287 1.00 0.00 28 TYR A O 17
ATOM 14812 N N . GLY A 1 29 ? 6.535 5.047 0.827 1.00 0.00 29 GLY A N 17
ATOM 14813 C CA . GLY A 1 29 ? 5.333 5.423 0.105 1.00 0.00 29 GLY A CA 17
ATOM 14814 C C . GLY A 1 29 ? 5.540 6.645 -0.767 1.00 0.00 29 GLY A C 17
ATOM 14815 O O . GLY A 1 29 ? 5.182 7.757 -0.382 1.00 0.00 29 GLY A O 17
ATOM 14819 N N . GLU A 1 30 ? 6.121 6.438 -1.945 1.00 0.00 30 GLU A N 17
ATOM 14820 C CA . GLU A 1 30 ? 6.376 7.534 -2.873 1.00 0.00 30 GLU A CA 17
ATOM 14821 C C . GLU A 1 30 ? 5.070 8.185 -3.319 1.00 0.00 30 GLU A C 17
ATOM 14822 O O . GLU A 1 30 ? 5.059 9.328 -3.775 1.00 0.00 30 GLU A O 17
ATOM 14834 N N . TYR A 1 31 ? 3.973 7.449 -3.184 1.00 0.00 31 TYR A N 17
ATOM 14835 C CA . TYR A 1 31 ? 2.662 7.952 -3.576 1.00 0.00 31 TYR A CA 17
ATOM 14836 C C . TYR A 1 31 ? 1.739 8.066 -2.366 1.00 0.00 31 TYR A C 17
ATOM 14837 O O . TYR A 1 31 ? 1.813 7.262 -1.437 1.00 0.00 31 TYR A O 17
ATOM 14855 N N . ILE A 1 32 ? 0.870 9.071 -2.386 1.00 0.00 32 ILE A N 17
ATOM 14856 C CA . ILE A 1 32 ? -0.069 9.291 -1.293 1.00 0.00 32 ILE A CA 17
ATOM 14857 C C . ILE A 1 32 ? -1.449 9.668 -1.821 1.00 0.00 32 ILE A C 17
ATOM 14858 O O . ILE A 1 32 ? -1.587 10.590 -2.626 1.00 0.00 32 ILE A O 17
ATOM 14874 N N . CYS A 1 33 ? -2.468 8.950 -1.363 1.00 0.00 33 CYS A N 17
ATOM 14875 C CA . CYS A 1 33 ? -3.839 9.209 -1.788 1.00 0.00 33 CYS A CA 17
ATOM 14876 C C . CYS A 1 33 ? -4.343 10.532 -1.220 1.00 0.00 33 CYS A C 17
ATOM 14877 O O . CYS A 1 33 ? -3.598 11.263 -0.569 1.00 0.00 33 CYS A O 17
ATOM 14885 N N . ASP A 1 34 ? -5.612 10.833 -1.474 1.00 0.00 34 ASP A N 17
ATOM 14886 C CA . ASP A 1 34 ? -6.216 12.068 -0.988 1.00 0.00 34 ASP A CA 17
ATOM 14887 C C . ASP A 1 34 ? -7.274 11.776 0.072 1.00 0.00 34 ASP A C 17
ATOM 14888 O O . ASP A 1 34 ? -7.186 12.258 1.201 1.00 0.00 34 ASP A O 17
ATOM 14897 N N . LYS A 1 35 ? -8.274 10.984 -0.300 1.00 0.00 35 LYS A N 17
ATOM 14898 C CA . LYS A 1 35 ? -9.349 10.627 0.617 1.00 0.00 35 LYS A CA 17
ATOM 14899 C C . LYS A 1 35 ? -8.795 9.954 1.869 1.00 0.00 35 LYS A C 17
ATOM 14900 O O . LYS A 1 35 ? -9.084 10.371 2.991 1.00 0.00 35 LYS A O 17
ATOM 14919 N N . THR A 1 36 ? -7.995 8.911 1.670 1.00 0.00 36 THR A N 17
ATOM 14920 C CA . THR A 1 36 ? -7.400 8.181 2.783 1.00 0.00 36 THR A CA 17
ATOM 14921 C C . THR A 1 36 ? -6.070 8.799 3.197 1.00 0.00 36 THR A C 17
ATOM 14922 O O . THR A 1 36 ? -5.638 8.657 4.341 1.00 0.00 36 THR A O 17
ATOM 14933 N N . ASP A 1 37 ? -5.424 9.484 2.260 1.00 0.00 37 ASP A N 17
ATOM 14934 C CA . ASP A 1 37 ? -4.142 10.126 2.528 1.00 0.00 37 ASP A CA 17
ATOM 14935 C C . ASP A 1 37 ? -3.092 9.094 2.927 1.00 0.00 37 ASP A C 17
ATOM 14936 O O . ASP A 1 37 ? -2.067 9.435 3.516 1.00 0.00 37 ASP A O 17
ATOM 14945 N N . GLU A 1 38 ? -3.355 7.832 2.601 1.00 0.00 38 GLU A N 17
ATOM 14946 C CA . GLU A 1 38 ? -2.432 6.751 2.927 1.00 0.00 38 GLU A CA 17
ATOM 14947 C C . GLU A 1 38 ? -1.116 6.913 2.172 1.00 0.00 38 GLU A C 17
ATOM 14948 O O . GLU A 1 38 ? -0.862 7.952 1.561 1.00 0.00 38 GLU A O 17
ATOM 14960 N N . ASP A 1 39 ? -0.282 5.880 2.220 1.00 0.00 39 ASP A N 17
ATOM 14961 C CA . ASP A 1 39 ? 1.008 5.906 1.541 1.00 0.00 39 ASP A CA 17
ATOM 14962 C C . ASP A 1 39 ? 1.266 4.590 0.814 1.00 0.00 39 ASP A C 17
ATOM 14963 O O . ASP A 1 39 ? 1.060 3.511 1.369 1.00 0.00 39 ASP A O 17
ATOM 14972 N N . VAL A 1 40 ? 1.717 4.687 -0.433 1.00 0.00 40 VAL A N 17
ATOM 14973 C CA . VAL A 1 40 ? 2.004 3.505 -1.237 1.00 0.00 40 VAL A CA 17
ATOM 14974 C C . VAL A 1 40 ? 3.236 3.718 -2.108 1.00 0.00 40 VAL A C 17
ATOM 14975 O O . VAL A 1 40 ? 3.656 4.852 -2.342 1.00 0.00 40 VAL A O 17
ATOM 14988 N N . CYS A 1 41 ? 3.812 2.621 -2.588 1.00 0.00 41 CYS A N 17
ATOM 14989 C CA . CYS A 1 41 ? 4.997 2.686 -3.435 1.00 0.00 41 CYS A CA 17
ATOM 14990 C C . CYS A 1 41 ? 4.615 2.615 -4.910 1.00 0.00 41 CYS A C 17
ATOM 14991 O O . CYS A 1 41 ? 5.212 3.289 -5.750 1.00 0.00 41 CYS A O 17
ATOM 14998 N N . SER A 1 42 ? 3.617 1.793 -5.219 1.00 0.00 42 SER A N 17
ATOM 14999 C CA . SER A 1 42 ? 3.158 1.631 -6.594 1.00 0.00 42 SER A CA 17
ATOM 15000 C C . SER A 1 42 ? 1.677 1.978 -6.716 1.00 0.00 42 SER A C 17
ATOM 15001 O O . SER A 1 42 ? 1.054 2.439 -5.759 1.00 0.00 42 SER A O 17
ATOM 15009 N N . LEU A 1 43 ? 1.119 1.753 -7.901 1.00 0.00 43 LEU A N 17
ATOM 15010 C CA . LEU A 1 43 ? -0.289 2.041 -8.151 1.00 0.00 43 LEU A CA 17
ATOM 15011 C C . LEU A 1 43 ? -1.173 0.898 -7.664 1.00 0.00 43 LEU A C 17
ATOM 15012 O O . LEU A 1 43 ? -2.295 1.119 -7.209 1.00 0.00 43 LEU A O 17
ATOM 15028 N N . GLU A 1 44 ? -0.659 -0.324 -7.763 1.00 0.00 44 GLU A N 17
ATOM 15029 C CA . GLU A 1 44 ? -1.403 -1.502 -7.332 1.00 0.00 44 GLU A CA 17
ATOM 15030 C C . GLU A 1 44 ? -1.655 -1.465 -5.827 1.00 0.00 44 GLU A C 17
ATOM 15031 O O . GLU A 1 44 ? -2.705 -1.899 -5.351 1.00 0.00 44 GLU A O 17
ATOM 15043 N N . CYS A 1 45 ? -0.685 -0.945 -5.083 1.00 0.00 45 CYS A N 17
ATOM 15044 C CA . CYS A 1 45 ? -0.799 -0.852 -3.633 1.00 0.00 45 CYS A CA 17
ATOM 15045 C C . CYS A 1 45 ? -1.895 0.134 -3.235 1.00 0.00 45 CYS A C 17
ATOM 15046 O O . CYS A 1 45 ? -2.592 -0.064 -2.240 1.00 0.00 45 CYS A O 17
ATOM 15053 N N . LYS A 1 46 ? -2.041 1.195 -4.021 1.00 0.00 46 LYS A N 17
ATOM 15054 C CA . LYS A 1 46 ? -3.051 2.212 -3.754 1.00 0.00 46 LYS A CA 17
ATOM 15055 C C . LYS A 1 46 ? -4.442 1.590 -3.677 1.00 0.00 46 LYS A C 17
ATOM 15056 O O . LYS A 1 46 ? -5.074 1.588 -2.622 1.00 0.00 46 LYS A O 17
ATOM 15075 N N . ALA A 1 47 ? -4.911 1.061 -4.802 1.00 0.00 47 ALA A N 17
ATOM 15076 C CA . ALA A 1 47 ? -6.225 0.432 -4.861 1.00 0.00 47 ALA A CA 17
ATOM 15077 C C . ALA A 1 47 ? -6.303 -0.766 -3.921 1.00 0.00 47 ALA A C 17
ATOM 15078 O O . ALA A 1 47 ? -7.369 -1.088 -3.396 1.00 0.00 47 ALA A O 17
ATOM 15085 N N . LYS A 1 48 ? -5.168 -1.424 -3.714 1.00 0.00 48 LYS A N 17
ATOM 15086 C CA . LYS A 1 48 ? -5.106 -2.587 -2.837 1.00 0.00 48 LYS A CA 17
ATOM 15087 C C . LYS A 1 48 ? -5.515 -2.218 -1.414 1.00 0.00 48 LYS A C 17
ATOM 15088 O O . LYS A 1 48 ? -6.046 -3.048 -0.675 1.00 0.00 48 LYS A O 17
ATOM 15107 N N . HIS A 1 49 ? -5.266 -0.968 -1.037 1.00 0.00 49 HIS A N 17
ATOM 15108 C CA . HIS A 1 49 ? -5.610 -0.489 0.297 1.00 0.00 49 HIS A CA 17
ATOM 15109 C C . HIS A 1 49 ? -6.984 0.175 0.298 1.00 0.00 49 HIS A C 17
ATOM 15110 O O . HIS A 1 49 ? -7.748 0.043 1.255 1.00 0.00 49 HIS A O 17
ATOM 15124 N N . LEU A 1 50 ? -7.292 0.888 -0.780 1.00 0.00 50 LEU A N 17
ATOM 15125 C CA . LEU A 1 50 ? -8.574 1.573 -0.903 1.00 0.00 50 LEU A CA 17
ATOM 15126 C C . LEU A 1 50 ? -9.728 0.577 -0.879 1.00 0.00 50 LEU A C 17
ATOM 15127 O O . LEU A 1 50 ? -10.646 0.693 -0.066 1.00 0.00 50 LEU A O 17
ATOM 15143 N N . LEU A 1 51 ? -9.675 -0.404 -1.773 1.00 0.00 51 LEU A N 17
ATOM 15144 C CA . LEU A 1 51 ? -10.716 -1.423 -1.854 1.00 0.00 51 LEU A CA 17
ATOM 15145 C C . LEU A 1 51 ? -10.771 -2.247 -0.571 1.00 0.00 51 LEU A C 17
ATOM 15146 O O . LEU A 1 51 ? -11.748 -2.951 -0.317 1.00 0.00 51 LEU A O 17
ATOM 15162 N N . GLN A 1 52 ? -9.717 -2.151 0.234 1.00 0.00 52 GLN A N 17
ATOM 15163 C CA . GLN A 1 52 ? -9.648 -2.886 1.491 1.00 0.00 52 GLN A CA 17
ATOM 15164 C C . GLN A 1 52 ? -10.241 -2.069 2.634 1.00 0.00 52 GLN A C 17
ATOM 15165 O O . GLN A 1 52 ? -10.697 -2.621 3.635 1.00 0.00 52 GLN A O 17
ATOM 15179 N N . VAL A 1 53 ? -10.231 -0.749 2.477 1.00 0.00 53 VAL A N 17
ATOM 15180 C CA . VAL A 1 53 ? -10.768 0.146 3.496 1.00 0.00 53 VAL A CA 17
ATOM 15181 C C . VAL A 1 53 ? -12.281 0.279 3.367 1.00 0.00 53 VAL A C 17
ATOM 15182 O O . VAL A 1 53 ? -12.974 0.589 4.337 1.00 0.00 53 VAL A O 17
ATOM 15195 N N . LYS A 1 54 ? -12.790 0.042 2.163 1.00 0.00 54 LYS A N 17
ATOM 15196 C CA . LYS A 1 54 ? -14.223 0.133 1.905 1.00 0.00 54 LYS A CA 17
ATOM 15197 C C . LYS A 1 54 ? -14.996 -0.850 2.778 1.00 0.00 54 LYS A C 17
ATOM 15198 O O . LYS A 1 54 ? -16.177 -0.649 3.057 1.00 0.00 54 LYS A O 17
ATOM 15217 N N . GLU A 1 55 ? -14.321 -1.913 3.206 1.00 0.00 55 GLU A N 17
ATOM 15218 C CA . GLU A 1 55 ? -14.946 -2.926 4.048 1.00 0.00 55 GLU A CA 17
ATOM 15219 C C . GLU A 1 55 ? -15.557 -2.295 5.296 1.00 0.00 55 GLU A C 17
ATOM 15220 O O . GLU A 1 55 ? -16.509 -2.824 5.870 1.00 0.00 55 GLU A O 17
ATOM 15232 N N . LYS A 1 56 ? -15.003 -1.161 5.710 1.00 0.00 56 LYS A N 17
ATOM 15233 C CA . LYS A 1 56 ? -15.492 -0.456 6.889 1.00 0.00 56 LYS A CA 17
ATOM 15234 C C . LYS A 1 56 ? -16.998 -0.230 6.802 1.00 0.00 56 LYS A C 17
ATOM 15235 O O . LYS A 1 56 ? -17.686 -0.181 7.821 1.00 0.00 56 LYS A O 17
ATOM 15254 N N . GLU A 1 57 ? -17.502 -0.095 5.580 1.00 0.00 57 GLU A N 17
ATOM 15255 C CA . GLU A 1 57 ? -18.927 0.124 5.362 1.00 0.00 57 GLU A CA 17
ATOM 15256 C C . GLU A 1 57 ? -19.559 -1.070 4.652 1.00 0.00 57 GLU A C 17
ATOM 15257 O O . GLU A 1 57 ? -20.756 -1.322 4.787 1.00 0.00 57 GLU A O 17
ATOM 15269 N N . GLU A 1 58 ? -18.746 -1.801 3.897 1.00 0.00 58 GLU A N 17
ATOM 15270 C CA . GLU A 1 58 ? -19.226 -2.967 3.165 1.00 0.00 58 GLU A CA 17
ATOM 15271 C C . GLU A 1 58 ? -19.505 -4.128 4.115 1.00 0.00 58 GLU A C 17
ATOM 15272 O O . GLU A 1 58 ? -20.642 -4.584 4.241 1.00 0.00 58 GLU A O 17
ATOM 15284 N N . LYS A 1 59 ? -18.458 -4.604 4.781 1.00 0.00 59 LYS A N 17
ATOM 15285 C CA . LYS A 1 59 ? -18.588 -5.711 5.720 1.00 0.00 59 LYS A CA 17
ATOM 15286 C C . LYS A 1 59 ? -19.335 -5.275 6.976 1.00 0.00 59 LYS A C 17
ATOM 15287 O O . LYS A 1 59 ? -18.872 -4.405 7.715 1.00 0.00 59 LYS A O 17
ATOM 15306 N N . SER A 1 60 ? -20.492 -5.885 7.213 1.00 0.00 60 SER A N 17
ATOM 15307 C CA . SER A 1 60 ? -21.304 -5.558 8.379 1.00 0.00 60 SER A CA 17
ATOM 15308 C C . SER A 1 60 ? -21.823 -6.825 9.053 1.00 0.00 60 SER A C 17
ATOM 15309 O O . SER A 1 60 ? -21.276 -7.230 10.078 1.00 0.00 60 SER A O 17
ATOM 15318 N N . GLY A 1 1 ? -10.681 -13.936 -11.005 1.00 0.00 1 GLY A N 18
ATOM 15319 C CA . GLY A 1 1 ? -9.608 -12.975 -10.825 1.00 0.00 1 GLY A CA 18
ATOM 15320 C C . GLY A 1 1 ? -8.323 -13.622 -10.348 1.00 0.00 1 GLY A C 18
ATOM 15321 O O . GLY A 1 1 ? -8.313 -14.325 -9.337 1.00 0.00 1 GLY A O 18
ATOM 15325 N N . SER A 1 2 ? -7.238 -13.388 -11.078 1.00 0.00 2 SER A N 18
ATOM 15326 C CA . SER A 1 2 ? -5.942 -13.958 -10.726 1.00 0.00 2 SER A CA 18
ATOM 15327 C C . SER A 1 2 ? -4.842 -12.906 -10.821 1.00 0.00 2 SER A C 18
ATOM 15328 O O . SER A 1 2 ? -5.102 -11.746 -11.142 1.00 0.00 2 SER A O 18
ATOM 15336 N N . SER A 1 3 ? -3.610 -13.320 -10.540 1.00 0.00 3 SER A N 18
ATOM 15337 C CA . SER A 1 3 ? -2.469 -12.413 -10.589 1.00 0.00 3 SER A CA 18
ATOM 15338 C C . SER A 1 3 ? -1.156 -13.189 -10.531 1.00 0.00 3 SER A C 18
ATOM 15339 O O . SER A 1 3 ? -1.023 -14.150 -9.775 1.00 0.00 3 SER A O 18
ATOM 15347 N N . GLY A 1 4 ? -0.188 -12.763 -11.337 1.00 0.00 4 GLY A N 18
ATOM 15348 C CA . GLY A 1 4 ? 1.101 -13.427 -11.363 1.00 0.00 4 GLY A CA 18
ATOM 15349 C C . GLY A 1 4 ? 2.158 -12.673 -10.581 1.00 0.00 4 GLY A C 18
ATOM 15350 O O . GLY A 1 4 ? 1.859 -12.046 -9.565 1.00 0.00 4 GLY A O 18
ATOM 15354 N N . SER A 1 5 ? 3.399 -12.734 -11.055 1.00 0.00 5 SER A N 18
ATOM 15355 C CA . SER A 1 5 ? 4.505 -12.055 -10.390 1.00 0.00 5 SER A CA 18
ATOM 15356 C C . SER A 1 5 ? 4.807 -10.720 -11.063 1.00 0.00 5 SER A C 18
ATOM 15357 O O . SER A 1 5 ? 4.253 -10.404 -12.117 1.00 0.00 5 SER A O 18
ATOM 15365 N N . SER A 1 6 ? 5.688 -9.939 -10.447 1.00 0.00 6 SER A N 18
ATOM 15366 C CA . SER A 1 6 ? 6.061 -8.635 -10.983 1.00 0.00 6 SER A CA 18
ATOM 15367 C C . SER A 1 6 ? 7.578 -8.499 -11.072 1.00 0.00 6 SER A C 18
ATOM 15368 O O . SER A 1 6 ? 8.301 -8.864 -10.147 1.00 0.00 6 SER A O 18
ATOM 15376 N N . GLY A 1 7 ? 8.053 -7.969 -12.196 1.00 0.00 7 GLY A N 18
ATOM 15377 C CA . GLY A 1 7 ? 9.481 -7.794 -12.387 1.00 0.00 7 GLY A CA 18
ATOM 15378 C C . GLY A 1 7 ? 9.808 -6.566 -13.214 1.00 0.00 7 GLY A C 18
ATOM 15379 O O . GLY A 1 7 ? 10.741 -6.580 -14.017 1.00 0.00 7 GLY A O 18
ATOM 15383 N N . PHE A 1 8 ? 9.038 -5.501 -13.019 1.00 0.00 8 PHE A N 18
ATOM 15384 C CA . PHE A 1 8 ? 9.249 -4.260 -13.755 1.00 0.00 8 PHE A CA 18
ATOM 15385 C C . PHE A 1 8 ? 9.885 -3.199 -12.862 1.00 0.00 8 PHE A C 18
ATOM 15386 O O . PHE A 1 8 ? 9.219 -2.605 -12.014 1.00 0.00 8 PHE A O 18
ATOM 15403 N N . SER A 1 9 ? 11.179 -2.967 -13.059 1.00 0.00 9 SER A N 18
ATOM 15404 C CA . SER A 1 9 ? 11.908 -1.981 -12.268 1.00 0.00 9 SER A CA 18
ATOM 15405 C C . SER A 1 9 ? 11.735 -2.247 -10.776 1.00 0.00 9 SER A C 18
ATOM 15406 O O . SER A 1 9 ? 11.191 -3.276 -10.375 1.00 0.00 9 SER A O 18
ATOM 15414 N N . LYS A 1 10 ? 12.202 -1.310 -9.957 1.00 0.00 10 LYS A N 18
ATOM 15415 C CA . LYS A 1 10 ? 12.100 -1.440 -8.508 1.00 0.00 10 LYS A CA 18
ATOM 15416 C C . LYS A 1 10 ? 12.093 -0.069 -7.839 1.00 0.00 10 LYS A C 18
ATOM 15417 O O . LYS A 1 10 ? 12.880 0.810 -8.192 1.00 0.00 10 LYS A O 18
ATOM 15436 N N . THR A 1 11 ? 11.201 0.107 -6.869 1.00 0.00 11 THR A N 18
ATOM 15437 C CA . THR A 1 11 ? 11.093 1.370 -6.150 1.00 0.00 11 THR A CA 18
ATOM 15438 C C . THR A 1 11 ? 10.418 1.176 -4.797 1.00 0.00 11 THR A C 18
ATOM 15439 O O . THR A 1 11 ? 9.564 1.969 -4.401 1.00 0.00 11 THR A O 18
ATOM 15450 N N . GLN A 1 12 ? 10.807 0.118 -4.093 1.00 0.00 12 GLN A N 18
ATOM 15451 C CA . GLN A 1 12 ? 10.239 -0.178 -2.783 1.00 0.00 12 GLN A CA 18
ATOM 15452 C C . GLN A 1 12 ? 11.336 -0.334 -1.736 1.00 0.00 12 GLN A C 18
ATOM 15453 O O . GLN A 1 12 ? 11.406 -1.349 -1.043 1.00 0.00 12 GLN A O 18
ATOM 15467 N N . ARG A 1 13 ? 12.191 0.677 -1.627 1.00 0.00 13 ARG A N 18
ATOM 15468 C CA . ARG A 1 13 ? 13.287 0.651 -0.665 1.00 0.00 13 ARG A CA 18
ATOM 15469 C C . ARG A 1 13 ? 12.846 1.229 0.677 1.00 0.00 13 ARG A C 18
ATOM 15470 O O . ARG A 1 13 ? 11.914 2.031 0.742 1.00 0.00 13 ARG A O 18
ATOM 15491 N N . TRP A 1 14 ? 13.521 0.816 1.743 1.00 0.00 14 TRP A N 18
ATOM 15492 C CA . TRP A 1 14 ? 13.198 1.292 3.083 1.00 0.00 14 TRP A CA 18
ATOM 15493 C C . TRP A 1 14 ? 13.148 2.816 3.122 1.00 0.00 14 TRP A C 18
ATOM 15494 O O . TRP A 1 14 ? 13.754 3.487 2.287 1.00 0.00 14 TRP A O 18
ATOM 15515 N N . ALA A 1 15 ? 12.423 3.355 4.097 1.00 0.00 15 ALA A N 18
ATOM 15516 C CA . ALA A 1 15 ? 12.297 4.799 4.245 1.00 0.00 15 ALA A CA 18
ATOM 15517 C C . ALA A 1 15 ? 12.446 5.217 5.704 1.00 0.00 15 ALA A C 18
ATOM 15518 O O . ALA A 1 15 ? 12.201 4.424 6.613 1.00 0.00 15 ALA A O 18
ATOM 15525 N N . GLU A 1 16 ? 12.850 6.465 5.920 1.00 0.00 16 GLU A N 18
ATOM 15526 C CA . GLU A 1 16 ? 13.033 6.985 7.270 1.00 0.00 16 GLU A CA 18
ATOM 15527 C C . GLU A 1 16 ? 11.717 6.967 8.043 1.00 0.00 16 GLU A C 18
ATOM 15528 O O . GLU A 1 16 ? 10.632 6.868 7.469 1.00 0.00 16 GLU A O 18
ATOM 15540 N N . PRO A 1 17 ? 11.814 7.065 9.377 1.00 0.00 17 PRO A N 18
ATOM 15541 C CA . PRO A 1 17 ? 10.643 7.062 10.258 1.00 0.00 17 PRO A CA 18
ATOM 15542 C C . PRO A 1 17 ? 9.815 8.336 10.127 1.00 0.00 17 PRO A C 18
ATOM 15543 O O . PRO A 1 17 ? 8.722 8.438 10.682 1.00 0.00 17 PRO A O 18
ATOM 15554 N N . GLY A 1 18 ? 10.344 9.306 9.387 1.00 0.00 18 GLY A N 18
ATOM 15555 C CA . GLY A 1 18 ? 9.640 10.561 9.196 1.00 0.00 18 GLY A CA 18
ATOM 15556 C C . GLY A 1 18 ? 8.941 10.635 7.853 1.00 0.00 18 GLY A C 18
ATOM 15557 O O . GLY A 1 18 ? 8.031 11.441 7.664 1.00 0.00 18 GLY A O 18
ATOM 15561 N N . GLU A 1 19 ? 9.370 9.793 6.917 1.00 0.00 19 GLU A N 18
ATOM 15562 C CA . GLU A 1 19 ? 8.780 9.770 5.584 1.00 0.00 19 GLU A CA 18
ATOM 15563 C C . GLU A 1 19 ? 7.671 8.725 5.498 1.00 0.00 19 GLU A C 18
ATOM 15564 O O . GLU A 1 19 ? 7.581 7.810 6.317 1.00 0.00 19 GLU A O 18
ATOM 15576 N N . PRO A 1 20 ? 6.806 8.863 4.483 1.00 0.00 20 PRO A N 18
ATOM 15577 C CA . PRO A 1 20 ? 5.687 7.941 4.265 1.00 0.00 20 PRO A CA 18
ATOM 15578 C C . PRO A 1 20 ? 6.152 6.562 3.809 1.00 0.00 20 PRO A C 18
ATOM 15579 O O . PRO A 1 20 ? 7.111 6.442 3.046 1.00 0.00 20 PRO A O 18
ATOM 15590 N N . ILE A 1 21 ? 5.468 5.526 4.282 1.00 0.00 21 ILE A N 18
ATOM 15591 C CA . ILE A 1 21 ? 5.811 4.156 3.921 1.00 0.00 21 ILE A CA 18
ATOM 15592 C C . ILE A 1 21 ? 4.573 3.372 3.498 1.00 0.00 21 ILE A C 18
ATOM 15593 O O . ILE A 1 21 ? 3.482 3.579 4.030 1.00 0.00 21 ILE A O 18
ATOM 15609 N N . CYS A 1 22 ? 4.750 2.470 2.539 1.00 0.00 22 CYS A N 18
ATOM 15610 C CA . CYS A 1 22 ? 3.649 1.653 2.044 1.00 0.00 22 CYS A CA 18
ATOM 15611 C C . CYS A 1 22 ? 2.887 1.010 3.200 1.00 0.00 22 CYS A C 18
ATOM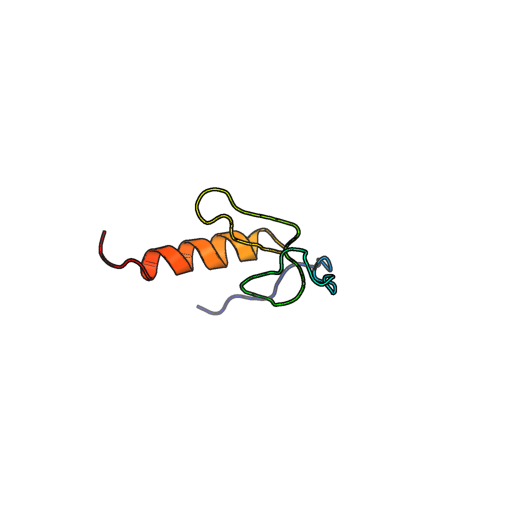 15612 O O . CYS A 1 22 ? 3.485 0.553 4.174 1.00 0.00 22 CYS A O 18
ATOM 15619 N N . VAL A 1 23 ? 1.563 0.977 3.083 1.00 0.00 23 VAL A N 18
ATOM 15620 C CA . VAL A 1 23 ? 0.719 0.389 4.116 1.00 0.00 23 VAL A CA 18
ATOM 15621 C C . VAL A 1 23 ? 0.425 -1.076 3.817 1.00 0.00 23 VAL A C 18
ATOM 15622 O O . VAL A 1 23 ? -0.244 -1.758 4.594 1.00 0.00 23 VAL A O 18
ATOM 15635 N N . VAL A 1 24 ? 0.928 -1.556 2.684 1.00 0.00 24 VAL A N 18
ATOM 15636 C CA . VAL A 1 24 ? 0.721 -2.942 2.282 1.00 0.00 24 VAL A CA 18
ATOM 15637 C C . VAL A 1 24 ? 2.049 -3.676 2.133 1.00 0.00 24 VAL A C 18
ATOM 15638 O O . VAL A 1 24 ? 2.121 -4.892 2.309 1.00 0.00 24 VAL A O 18
ATOM 15651 N N . CYS A 1 25 ? 3.098 -2.928 1.809 1.00 0.00 25 CYS A N 18
ATOM 15652 C CA . CYS A 1 25 ? 4.426 -3.506 1.637 1.00 0.00 25 CYS A CA 18
ATOM 15653 C C . CYS A 1 25 ? 5.256 -3.350 2.907 1.00 0.00 25 CYS A C 18
ATOM 15654 O O . CYS A 1 25 ? 5.398 -4.289 3.689 1.00 0.00 25 CYS A O 18
ATOM 15661 N N . GLY A 1 26 ? 5.804 -2.154 3.106 1.00 0.00 26 GLY A N 18
ATOM 15662 C CA . GLY A 1 26 ? 6.613 -1.896 4.282 1.00 0.00 26 GLY A CA 18
ATOM 15663 C C . GLY A 1 26 ? 8.005 -1.409 3.933 1.00 0.00 26 GLY A C 18
ATOM 15664 O O . GLY A 1 26 ? 8.998 -1.921 4.451 1.00 0.00 26 GLY A O 18
ATOM 15668 N N . ARG A 1 27 ? 8.080 -0.418 3.050 1.00 0.00 27 ARG A N 18
ATOM 15669 C CA . ARG A 1 27 ? 9.361 0.136 2.629 1.00 0.00 27 ARG A CA 18
ATOM 15670 C C . ARG A 1 27 ? 9.286 1.656 2.516 1.00 0.00 27 ARG A C 18
ATOM 15671 O O . ARG A 1 27 ? 9.873 2.378 3.322 1.00 0.00 27 ARG A O 18
ATOM 15692 N N . TYR A 1 28 ? 8.560 2.134 1.512 1.00 0.00 28 TYR A N 18
ATOM 15693 C CA . TYR A 1 28 ? 8.410 3.567 1.292 1.00 0.00 28 TYR A CA 18
ATOM 15694 C C . TYR A 1 28 ? 7.142 3.867 0.497 1.00 0.00 28 TYR A C 18
ATOM 15695 O O . TYR A 1 28 ? 6.715 3.069 -0.336 1.00 0.00 28 TYR A O 18
ATOM 15713 N N . GLY A 1 29 ? 6.545 5.025 0.762 1.00 0.00 29 GLY A N 18
ATOM 15714 C CA . GLY A 1 29 ? 5.333 5.412 0.064 1.00 0.00 29 GLY A CA 18
ATOM 15715 C C . GLY A 1 29 ? 5.513 6.674 -0.755 1.00 0.00 29 GLY A C 18
ATOM 15716 O O . GLY A 1 29 ? 5.026 7.740 -0.379 1.00 0.00 29 GLY A O 18
ATOM 15720 N N . GLU A 1 30 ? 6.217 6.555 -1.876 1.00 0.00 30 GLU A N 18
ATOM 15721 C CA . GLU A 1 30 ? 6.462 7.698 -2.749 1.00 0.00 30 GLU A CA 18
ATOM 15722 C C . GLU A 1 30 ? 5.149 8.350 -3.173 1.00 0.00 30 GLU A C 18
ATOM 15723 O O . GLU A 1 30 ? 5.111 9.535 -3.505 1.00 0.00 30 GLU A O 18
ATOM 15735 N N . TYR A 1 31 ? 4.075 7.568 -3.159 1.00 0.00 31 TYR A N 18
ATOM 15736 C CA . TYR A 1 31 ? 2.761 8.067 -3.545 1.00 0.00 31 TYR A CA 18
ATOM 15737 C C . TYR A 1 31 ? 1.838 8.162 -2.334 1.00 0.00 31 TYR A C 18
ATOM 15738 O O . TYR A 1 31 ? 1.879 7.317 -1.440 1.00 0.00 31 TYR A O 18
ATOM 15756 N N . ILE A 1 32 ? 1.005 9.197 -2.314 1.00 0.00 32 ILE A N 18
ATOM 15757 C CA . ILE A 1 32 ? 0.070 9.403 -1.215 1.00 0.00 32 ILE A CA 18
ATOM 15758 C C . ILE A 1 32 ? -1.313 9.782 -1.733 1.00 0.00 32 ILE A C 18
ATOM 15759 O O . ILE A 1 32 ? -1.461 10.741 -2.492 1.00 0.00 32 ILE A O 18
ATOM 15775 N N . CYS A 1 33 ? -2.323 9.026 -1.317 1.00 0.00 33 CYS A N 18
ATOM 15776 C CA . CYS A 1 33 ? -3.695 9.283 -1.739 1.00 0.00 33 CYS A CA 18
ATOM 15777 C C . CYS A 1 33 ? -4.226 10.567 -1.110 1.00 0.00 33 CYS A C 18
ATOM 15778 O O . CYS A 1 33 ? -3.499 11.274 -0.411 1.00 0.00 33 CYS A O 18
ATOM 15786 N N . ASP A 1 34 ? -5.495 10.863 -1.364 1.00 0.00 34 ASP A N 18
ATOM 15787 C CA . ASP A 1 34 ? -6.124 12.063 -0.824 1.00 0.00 34 ASP A CA 18
ATOM 15788 C C . ASP A 1 34 ? -7.164 11.703 0.233 1.00 0.00 34 ASP A C 18
ATOM 15789 O O . ASP A 1 34 ? -7.137 12.223 1.349 1.00 0.00 34 ASP A O 18
ATOM 15798 N N . LYS A 1 35 ? -8.080 10.811 -0.127 1.00 0.00 35 LYS A N 18
ATOM 15799 C CA . LYS A 1 35 ? -9.130 10.381 0.789 1.00 0.00 35 LYS A CA 18
ATOM 15800 C C . LYS A 1 35 ? -8.539 9.930 2.121 1.00 0.00 35 LYS A C 18
ATOM 15801 O O . LYS A 1 35 ? -8.630 10.638 3.124 1.00 0.00 35 LYS A O 18
ATOM 15820 N N . THR A 1 36 ? -7.931 8.748 2.124 1.00 0.00 36 THR A N 18
ATOM 15821 C CA . THR A 1 36 ? -7.324 8.203 3.332 1.00 0.00 36 THR A CA 18
ATOM 15822 C C . THR A 1 36 ? -5.963 8.836 3.597 1.00 0.00 36 THR A C 18
ATOM 15823 O O . THR A 1 36 ? -5.438 8.758 4.708 1.00 0.00 36 THR A O 18
ATOM 15834 N N . ASP A 1 37 ? -5.397 9.461 2.571 1.00 0.00 37 ASP A N 18
ATOM 15835 C CA . ASP A 1 37 ? -4.096 10.109 2.694 1.00 0.00 37 ASP A CA 18
ATOM 15836 C C . ASP A 1 37 ? -3.007 9.087 3.002 1.00 0.00 37 ASP A C 18
ATOM 15837 O O . ASP A 1 37 ? -1.912 9.445 3.435 1.00 0.00 37 ASP A O 18
ATOM 15846 N N . GLU A 1 38 ? -3.316 7.814 2.777 1.00 0.00 38 GLU A N 18
ATOM 15847 C CA . GLU A 1 38 ? -2.363 6.740 3.033 1.00 0.00 38 GLU A CA 18
ATOM 15848 C C . GLU A 1 38 ? -1.108 6.912 2.182 1.00 0.00 38 GLU A C 18
ATOM 15849 O O . GLU A 1 38 ? -0.959 7.906 1.471 1.00 0.00 38 GLU A O 18
ATOM 15861 N N . ASP A 1 39 ? -0.209 5.937 2.261 1.00 0.00 39 ASP A N 18
ATOM 15862 C CA . ASP A 1 39 ? 1.033 5.980 1.498 1.00 0.00 39 ASP A CA 18
ATOM 15863 C C . ASP A 1 39 ? 1.280 4.652 0.788 1.00 0.00 39 ASP A C 18
ATOM 15864 O O . ASP A 1 39 ? 1.084 3.582 1.364 1.00 0.00 39 ASP A O 18
ATOM 15873 N N . VAL A 1 40 ? 1.711 4.729 -0.467 1.00 0.00 40 VAL A N 18
ATOM 15874 C CA . VAL A 1 40 ? 1.985 3.534 -1.256 1.00 0.00 40 VAL A CA 18
ATOM 15875 C C . VAL A 1 40 ? 3.206 3.732 -2.147 1.00 0.00 40 VAL A C 18
ATOM 15876 O O . VAL A 1 40 ? 3.634 4.861 -2.391 1.00 0.00 40 VAL A O 18
ATOM 15889 N N . CYS A 1 41 ? 3.762 2.628 -2.633 1.00 0.00 41 CYS A N 18
ATOM 15890 C CA . CYS A 1 41 ? 4.934 2.678 -3.499 1.00 0.00 41 CYS A CA 18
ATOM 15891 C C . CYS A 1 41 ? 4.534 2.544 -4.965 1.00 0.00 41 CYS A C 18
ATOM 15892 O O . CYS A 1 41 ? 5.103 3.199 -5.838 1.00 0.00 41 CYS A O 18
ATOM 15899 N N . SER A 1 42 ? 3.550 1.690 -5.228 1.00 0.00 42 SER A N 18
ATOM 15900 C CA . SER A 1 42 ? 3.075 1.466 -6.588 1.00 0.00 42 SER A CA 18
ATOM 15901 C C . SER A 1 42 ? 1.582 1.763 -6.698 1.00 0.00 42 SER A C 18
ATOM 15902 O O . SER A 1 42 ? 0.909 2.002 -5.695 1.00 0.00 42 SER A O 18
ATOM 15910 N N . LEU A 1 43 ? 1.071 1.747 -7.924 1.00 0.00 43 LEU A N 18
ATOM 15911 C CA . LEU A 1 43 ? -0.342 2.015 -8.168 1.00 0.00 43 LEU A CA 18
ATOM 15912 C C . LEU A 1 43 ? -1.207 0.856 -7.684 1.00 0.00 43 LEU A C 18
ATOM 15913 O O . LEU A 1 43 ? -2.339 1.056 -7.245 1.00 0.00 43 LEU A O 18
ATOM 15929 N N . GLU A 1 44 ? -0.665 -0.355 -7.765 1.00 0.00 44 GLU A N 18
ATOM 15930 C CA . GLU A 1 44 ? -1.388 -1.545 -7.333 1.00 0.00 44 GLU A CA 18
ATOM 15931 C C . GLU A 1 44 ? -1.656 -1.505 -5.831 1.00 0.00 44 GLU A C 18
ATOM 15932 O O . GLU A 1 44 ? -2.704 -1.950 -5.364 1.00 0.00 44 GLU A O 18
ATOM 15944 N N . CYS A 1 45 ? -0.700 -0.967 -5.080 1.00 0.00 45 CYS A N 18
ATOM 15945 C CA . CYS A 1 45 ? -0.830 -0.868 -3.632 1.00 0.00 45 CYS A CA 18
ATOM 15946 C C . CYS A 1 45 ? -1.937 0.111 -3.251 1.00 0.00 45 CYS A C 18
ATOM 15947 O O . CYS A 1 45 ? -2.650 -0.092 -2.268 1.00 0.00 45 CYS A O 18
ATOM 15954 N N . LYS A 1 46 ? -2.074 1.174 -4.036 1.00 0.00 46 LYS A N 18
ATOM 15955 C CA . LYS A 1 46 ? -3.094 2.186 -3.783 1.00 0.00 46 LYS A CA 18
ATOM 15956 C C . LYS A 1 46 ? -4.480 1.553 -3.703 1.00 0.00 46 LYS A C 18
ATOM 15957 O O . LYS A 1 46 ? -5.120 1.570 -2.652 1.00 0.00 46 LYS A O 18
ATOM 15976 N N . ALA A 1 47 ? -4.936 0.995 -4.820 1.00 0.00 47 ALA A N 18
ATOM 15977 C CA . ALA A 1 47 ? -6.244 0.354 -4.874 1.00 0.00 47 ALA A CA 18
ATOM 15978 C C . ALA A 1 47 ? -6.311 -0.837 -3.924 1.00 0.00 47 ALA A C 18
ATOM 15979 O O . ALA A 1 47 ? -7.377 -1.172 -3.407 1.00 0.00 47 ALA A O 18
ATOM 15986 N N . LYS A 1 48 ? -5.167 -1.473 -3.697 1.00 0.00 48 LYS A N 18
ATOM 15987 C CA . LYS A 1 48 ? -5.096 -2.627 -2.808 1.00 0.00 48 LYS A CA 18
ATOM 15988 C C . LYS A 1 48 ? -5.527 -2.251 -1.394 1.00 0.00 48 LYS A C 18
ATOM 15989 O O . LYS A 1 48 ? -6.051 -3.083 -0.653 1.00 0.00 48 LYS A O 18
ATOM 16008 N N . HIS A 1 49 ? -5.304 -0.994 -1.027 1.00 0.00 49 HIS A N 18
ATOM 16009 C CA . HIS A 1 49 ? -5.672 -0.508 0.299 1.00 0.00 49 HIS A CA 18
ATOM 16010 C C . HIS A 1 49 ? -7.059 0.127 0.279 1.00 0.00 49 HIS A C 18
ATOM 16011 O O . HIS A 1 49 ? -7.839 -0.032 1.219 1.00 0.00 49 HIS A O 18
ATOM 16025 N N . LEU A 1 50 ? -7.361 0.846 -0.797 1.00 0.00 50 LEU A N 18
ATOM 16026 C CA . LEU A 1 50 ? -8.654 1.505 -0.939 1.00 0.00 50 LEU A CA 18
ATOM 16027 C C . LEU A 1 50 ? -9.790 0.487 -0.914 1.00 0.00 50 LEU A C 18
ATOM 16028 O O . LEU A 1 50 ? -10.718 0.596 -0.112 1.00 0.00 50 LEU A O 18
ATOM 16044 N N . LEU A 1 51 ? -9.709 -0.503 -1.796 1.00 0.00 51 LEU A N 18
ATOM 16045 C CA . LEU A 1 51 ? -10.729 -1.543 -1.874 1.00 0.00 51 LEU A CA 18
ATOM 16046 C C . LEU A 1 51 ? -10.774 -2.360 -0.587 1.00 0.00 51 LEU A C 18
ATOM 16047 O O . LEU A 1 51 ? -11.735 -3.086 -0.335 1.00 0.00 51 LEU A O 18
ATOM 16063 N N . GLN A 1 52 ? -9.729 -2.234 0.224 1.00 0.00 52 GLN A N 18
ATOM 16064 C CA . GLN A 1 52 ? -9.650 -2.960 1.486 1.00 0.00 52 GLN A CA 18
ATOM 16065 C C . GLN A 1 52 ? -10.251 -2.141 2.624 1.00 0.00 52 GLN A C 18
ATOM 16066 O O . GLN A 1 52 ? -10.702 -2.692 3.628 1.00 0.00 52 GLN A O 18
ATOM 16080 N N . VAL A 1 53 ? -10.255 -0.822 2.460 1.00 0.00 53 VAL A N 18
ATOM 16081 C CA . VAL A 1 53 ? -10.802 0.073 3.473 1.00 0.00 53 VAL A CA 18
ATOM 16082 C C . VAL A 1 53 ? -12.316 0.188 3.344 1.00 0.00 53 VAL A C 18
ATOM 16083 O O . VAL A 1 53 ? -13.012 0.491 4.314 1.00 0.00 53 VAL A O 18
ATOM 16096 N N . LYS A 1 54 ? -12.823 -0.056 2.140 1.00 0.00 54 LYS A N 18
ATOM 16097 C CA . LYS A 1 54 ? -14.256 0.018 1.883 1.00 0.00 54 LYS A CA 18
ATOM 16098 C C . LYS A 1 54 ? -15.026 -0.898 2.829 1.00 0.00 54 LYS A C 18
ATOM 16099 O O . LYS A 1 54 ? -16.199 -0.661 3.118 1.00 0.00 54 LYS A O 18
ATOM 16118 N N . GLU A 1 55 ? -14.359 -1.943 3.309 1.00 0.00 55 GLU A N 18
ATOM 16119 C CA . GLU A 1 55 ? -14.982 -2.893 4.223 1.00 0.00 55 GLU A CA 18
ATOM 16120 C C . GLU A 1 55 ? -15.487 -2.188 5.479 1.00 0.00 55 GLU A C 18
ATOM 16121 O O . GLU A 1 55 ? -16.471 -2.608 6.087 1.00 0.00 55 GLU A O 18
ATOM 16133 N N . LYS A 1 56 ? -14.804 -1.115 5.862 1.00 0.00 56 LYS A N 18
ATOM 16134 C CA . LYS A 1 56 ? -15.181 -0.350 7.045 1.00 0.00 56 LYS A CA 18
ATOM 16135 C C . LYS A 1 56 ? -16.409 0.512 6.767 1.00 0.00 56 LYS A C 18
ATOM 16136 O O . LYS A 1 56 ? -17.160 0.851 7.681 1.00 0.00 56 LYS A O 18
ATOM 16155 N N . GLU A 1 57 ? -16.607 0.861 5.500 1.00 0.00 57 GLU A N 18
ATOM 16156 C CA . GLU A 1 57 ? -17.744 1.683 5.104 1.00 0.00 57 GLU A CA 18
ATOM 16157 C C . GLU A 1 57 ? -17.675 3.060 5.758 1.00 0.00 57 GLU A C 18
ATOM 16158 O O . GLU A 1 57 ? -18.698 3.715 5.958 1.00 0.00 57 GLU A O 18
ATOM 16170 N N . GLU A 1 58 ? -16.462 3.491 6.088 1.00 0.00 58 GLU A N 18
ATOM 16171 C CA . GLU A 1 58 ? -16.260 4.790 6.721 1.00 0.00 58 GLU A CA 18
ATOM 16172 C C . GLU A 1 58 ? -16.963 4.851 8.074 1.00 0.00 58 GLU A C 18
ATOM 16173 O O . GLU A 1 58 ? -18.091 5.331 8.179 1.00 0.00 58 GLU A O 18
ATOM 16185 N N . LYS A 1 59 ? -16.287 4.360 9.107 1.00 0.00 59 LYS A N 18
ATOM 16186 C CA . LYS A 1 59 ? -16.844 4.359 10.455 1.00 0.00 59 LYS A CA 18
ATOM 16187 C C . LYS A 1 59 ? -17.245 5.768 10.880 1.00 0.00 59 LYS A C 18
ATOM 16188 O O . LYS A 1 59 ? -16.598 6.746 10.506 1.00 0.00 59 LYS A O 18
ATOM 16207 N N . SER A 1 60 ? -18.315 5.863 11.663 1.00 0.00 60 SER A N 18
ATOM 16208 C CA . SER A 1 60 ? -18.803 7.153 12.136 1.00 0.00 60 SER A CA 18
ATOM 16209 C C . SER A 1 60 ? -19.236 8.032 10.967 1.00 0.00 60 SER A C 18
ATOM 16210 O O . SER A 1 60 ? -19.959 9.005 11.179 1.00 0.00 60 SER A O 18
ATOM 16219 N N . GLY A 1 1 ? 26.233 21.052 -8.004 1.00 0.00 1 GLY A N 19
ATOM 16220 C CA . GLY A 1 1 ? 25.600 20.371 -6.890 1.00 0.00 1 GLY A CA 19
ATOM 16221 C C . GLY A 1 1 ? 26.054 18.931 -6.756 1.00 0.00 1 GLY A C 19
ATOM 16222 O O . GLY A 1 1 ? 27.251 18.646 -6.787 1.00 0.00 1 GLY A O 19
ATOM 16226 N N . SER A 1 2 ? 25.097 18.022 -6.605 1.00 0.00 2 SER A N 19
ATOM 16227 C CA . SER A 1 2 ? 25.406 16.604 -6.460 1.00 0.00 2 SER A CA 19
ATOM 16228 C C . SER A 1 2 ? 26.278 16.361 -5.232 1.00 0.00 2 SER A C 19
ATOM 16229 O O . SER A 1 2 ? 27.275 15.641 -5.297 1.00 0.00 2 SER A O 19
ATOM 16237 N N . SER A 1 3 ? 25.895 16.967 -4.112 1.00 0.00 3 SER A N 19
ATOM 16238 C CA . SER A 1 3 ? 26.644 16.821 -2.869 1.00 0.00 3 SER A CA 19
ATOM 16239 C C . SER A 1 3 ? 26.196 15.577 -2.109 1.00 0.00 3 SER A C 19
ATOM 16240 O O . SER A 1 3 ? 27.019 14.797 -1.632 1.00 0.00 3 SER A O 19
ATOM 16248 N N . GLY A 1 4 ? 24.883 15.398 -2.000 1.00 0.00 4 GLY A N 19
ATOM 16249 C CA . GLY A 1 4 ? 24.347 14.247 -1.297 1.00 0.00 4 GLY A CA 19
ATOM 16250 C C . GLY A 1 4 ? 23.635 13.281 -2.224 1.00 0.00 4 GLY A C 19
ATOM 16251 O O . GLY A 1 4 ? 23.662 12.070 -2.009 1.00 0.00 4 GLY A O 19
ATOM 16255 N N . SER A 1 5 ? 22.993 13.819 -3.256 1.00 0.00 5 SER A N 19
ATOM 16256 C CA . SER A 1 5 ? 22.266 12.996 -4.216 1.00 0.00 5 SER A CA 19
ATOM 16257 C C . SER A 1 5 ? 23.230 12.211 -5.100 1.00 0.00 5 SER A C 19
ATOM 16258 O O . SER A 1 5 ? 24.310 12.694 -5.442 1.00 0.00 5 SER A O 19
ATOM 16266 N N . SER A 1 6 ? 22.832 10.997 -5.467 1.00 0.00 6 SER A N 19
ATOM 16267 C CA . SER A 1 6 ? 23.662 10.143 -6.308 1.00 0.00 6 SER A CA 19
ATOM 16268 C C . SER A 1 6 ? 22.831 9.495 -7.411 1.00 0.00 6 SER A C 19
ATOM 16269 O O . SER A 1 6 ? 23.049 9.745 -8.596 1.00 0.00 6 SER A O 19
ATOM 16277 N N . GLY A 1 7 ? 21.876 8.660 -7.012 1.00 0.00 7 GLY A N 19
ATOM 16278 C CA . GLY A 1 7 ? 21.026 7.989 -7.978 1.00 0.00 7 GLY A CA 19
ATOM 16279 C C . GLY A 1 7 ? 20.623 6.599 -7.528 1.00 0.00 7 GLY A C 19
ATOM 16280 O O . GLY A 1 7 ? 21.407 5.654 -7.626 1.00 0.00 7 GLY A O 19
ATOM 16284 N N . PHE A 1 8 ? 19.397 6.472 -7.030 1.00 0.00 8 PHE A N 19
ATOM 16285 C CA . PHE A 1 8 ? 18.892 5.187 -6.560 1.00 0.00 8 PHE A CA 19
ATOM 16286 C C . PHE A 1 8 ? 17.872 4.613 -7.539 1.00 0.00 8 PHE A C 19
ATOM 16287 O O . PHE A 1 8 ? 17.467 5.279 -8.492 1.00 0.00 8 PHE A O 19
ATOM 16304 N N . SER A 1 9 ? 17.462 3.372 -7.297 1.00 0.00 9 SER A N 19
ATOM 16305 C CA . SER A 1 9 ? 16.494 2.705 -8.159 1.00 0.00 9 SER A CA 19
ATOM 16306 C C . SER A 1 9 ? 15.803 1.563 -7.419 1.00 0.00 9 SER A C 19
ATOM 16307 O O . SER A 1 9 ? 15.373 0.583 -8.027 1.00 0.00 9 SER A O 19
ATOM 16315 N N . LYS A 1 10 ? 15.701 1.698 -6.101 1.00 0.00 10 LYS A N 19
ATOM 16316 C CA . LYS A 1 10 ? 15.062 0.680 -5.275 1.00 0.00 10 LYS A CA 19
ATOM 16317 C C . LYS A 1 10 ? 13.568 0.953 -5.134 1.00 0.00 10 LYS A C 19
ATOM 16318 O O . LYS A 1 10 ? 12.747 0.040 -5.230 1.00 0.00 10 LYS A O 19
ATOM 16337 N N . THR A 1 11 ? 13.221 2.216 -4.906 1.00 0.00 11 THR A N 19
ATOM 16338 C CA . THR A 1 11 ? 11.826 2.609 -4.751 1.00 0.00 11 THR A CA 19
ATOM 16339 C C . THR A 1 11 ? 11.265 2.135 -3.416 1.00 0.00 11 THR A C 19
ATOM 16340 O O . THR A 1 11 ? 10.981 2.941 -2.531 1.00 0.00 11 THR A O 19
ATOM 16351 N N . GLN A 1 12 ? 11.110 0.822 -3.277 1.00 0.00 12 GLN A N 19
ATOM 16352 C CA . GLN A 1 12 ? 10.582 0.241 -2.048 1.00 0.00 12 GLN A CA 19
ATOM 16353 C C . GLN A 1 12 ? 11.714 -0.163 -1.108 1.00 0.00 12 GLN A C 19
ATOM 16354 O O . GLN A 1 12 ? 11.891 -1.343 -0.805 1.00 0.00 12 GLN A O 19
ATOM 16368 N N . ARG A 1 13 ? 12.476 0.824 -0.650 1.00 0.00 13 ARG A N 19
ATOM 16369 C CA . ARG A 1 13 ? 13.591 0.571 0.254 1.00 0.00 13 ARG A CA 19
ATOM 16370 C C . ARG A 1 13 ? 13.325 1.178 1.629 1.00 0.00 13 ARG A C 19
ATOM 16371 O O . ARG A 1 13 ? 12.372 1.936 1.809 1.00 0.00 13 ARG A O 19
ATOM 16392 N N . TRP A 1 14 ? 14.172 0.838 2.594 1.00 0.00 14 TRP A N 19
ATOM 16393 C CA . TRP A 1 14 ? 14.027 1.349 3.952 1.00 0.00 14 TRP A CA 19
ATOM 16394 C C . TRP A 1 14 ? 13.923 2.870 3.954 1.00 0.00 14 TRP A C 19
ATOM 16395 O O . TRP A 1 14 ? 14.822 3.564 3.480 1.00 0.00 14 TRP A O 19
ATOM 16416 N N . ALA A 1 15 ? 12.820 3.383 4.490 1.00 0.00 15 ALA A N 19
ATOM 16417 C CA . ALA A 1 15 ? 12.600 4.822 4.555 1.00 0.00 15 ALA A CA 19
ATOM 16418 C C . ALA A 1 15 ? 12.751 5.337 5.983 1.00 0.00 15 ALA A C 19
ATOM 16419 O O . ALA A 1 15 ? 12.834 4.554 6.928 1.00 0.00 15 ALA A O 19
ATOM 16426 N N . GLU A 1 16 ? 12.786 6.657 6.130 1.00 0.00 16 GLU A N 19
ATOM 16427 C CA . GLU A 1 16 ? 12.929 7.275 7.443 1.00 0.00 16 GLU A CA 19
ATOM 16428 C C . GLU A 1 16 ? 11.621 7.198 8.226 1.00 0.00 16 GLU A C 19
ATOM 16429 O O . GLU A 1 16 ? 10.543 7.004 7.664 1.00 0.00 16 GLU A O 19
ATOM 16441 N N . PRO A 1 17 ? 11.717 7.354 9.554 1.00 0.00 17 PRO A N 19
ATOM 16442 C CA . PRO A 1 17 ? 10.552 7.307 10.443 1.00 0.00 17 PRO A CA 19
ATOM 16443 C C . PRO A 1 17 ? 9.640 8.516 10.269 1.00 0.00 17 PRO A C 19
ATOM 16444 O O . PRO A 1 17 ? 8.542 8.563 10.822 1.00 0.00 17 PRO A O 19
ATOM 16455 N N . GLY A 1 18 ? 10.102 9.494 9.495 1.00 0.00 18 GLY A N 19
ATOM 16456 C CA . GLY A 1 18 ? 9.314 10.690 9.261 1.00 0.00 18 GLY A CA 19
ATOM 16457 C C . GLY A 1 18 ? 8.649 10.689 7.900 1.00 0.00 18 GLY A C 19
ATOM 16458 O O . GLY A 1 18 ? 7.691 11.426 7.670 1.00 0.00 18 GLY A O 19
ATOM 16462 N N . GLU A 1 19 ? 9.158 9.860 6.994 1.00 0.00 19 GLU A N 19
ATOM 16463 C CA . GLU A 1 19 ? 8.607 9.768 5.647 1.00 0.00 19 GLU A CA 19
ATOM 16464 C C . GLU A 1 19 ? 7.502 8.718 5.581 1.00 0.00 19 GLU A C 19
ATOM 16465 O O . GLU A 1 19 ? 7.403 7.830 6.429 1.00 0.00 19 GLU A O 19
ATOM 16477 N N . PRO A 1 20 ? 6.651 8.819 4.550 1.00 0.00 20 PRO A N 19
ATOM 16478 C CA . PRO A 1 20 ? 5.538 7.887 4.348 1.00 0.00 20 PRO A CA 19
ATOM 16479 C C . PRO A 1 20 ? 6.013 6.495 3.945 1.00 0.00 20 PRO A C 19
ATOM 16480 O O . PRO A 1 20 ? 7.031 6.349 3.268 1.00 0.00 20 PRO A O 19
ATOM 16491 N N . ILE A 1 21 ? 5.271 5.476 4.365 1.00 0.00 21 ILE A N 19
ATOM 16492 C CA . ILE A 1 21 ? 5.616 4.097 4.046 1.00 0.00 21 ILE A CA 19
ATOM 16493 C C . ILE A 1 21 ? 4.390 3.315 3.588 1.00 0.00 21 ILE A C 19
ATOM 16494 O O . ILE A 1 21 ? 3.283 3.528 4.083 1.00 0.00 21 ILE A O 19
ATOM 16510 N N . CYS A 1 22 ? 4.595 2.406 2.640 1.00 0.00 22 CYS A N 19
ATOM 16511 C CA . CYS A 1 22 ? 3.508 1.590 2.114 1.00 0.00 22 CYS A CA 19
ATOM 16512 C C . CYS A 1 22 ? 2.718 0.942 3.248 1.00 0.00 22 CYS A C 19
ATOM 16513 O O . CYS A 1 22 ? 3.291 0.483 4.236 1.00 0.00 22 CYS A O 19
ATOM 16520 N N . VAL A 1 23 ? 1.397 0.907 3.097 1.00 0.00 23 VAL A N 19
ATOM 16521 C CA . VAL A 1 23 ? 0.528 0.314 4.106 1.00 0.00 23 VAL A CA 19
ATOM 16522 C C . VAL A 1 23 ? 0.249 -1.152 3.798 1.00 0.00 23 VAL A C 19
ATOM 16523 O O . VAL A 1 23 ? -0.439 -1.837 4.555 1.00 0.00 23 VAL A O 19
ATOM 16536 N N . VAL A 1 24 ? 0.787 -1.629 2.680 1.00 0.00 24 VAL A N 19
ATOM 16537 C CA . VAL A 1 24 ? 0.597 -3.016 2.271 1.00 0.00 24 VAL A CA 19
ATOM 16538 C C . VAL A 1 24 ? 1.933 -3.741 2.153 1.00 0.00 24 VAL A C 19
ATOM 16539 O O . VAL A 1 24 ? 2.012 -4.955 2.346 1.00 0.00 24 VAL A O 19
ATOM 16552 N N . CYS A 1 25 ? 2.982 -2.990 1.834 1.00 0.00 25 CYS A N 19
ATOM 16553 C CA . CYS A 1 25 ? 4.315 -3.560 1.689 1.00 0.00 25 CYS A CA 19
ATOM 16554 C C . CYS A 1 25 ? 5.117 -3.403 2.978 1.00 0.00 25 CYS A C 19
ATOM 16555 O O . CYS A 1 25 ? 5.244 -4.343 3.761 1.00 0.00 25 CYS A O 19
ATOM 16562 N N . GLY A 1 26 ? 5.655 -2.206 3.192 1.00 0.00 26 GLY A N 19
ATOM 16563 C CA . GLY A 1 26 ? 6.437 -1.947 4.387 1.00 0.00 26 GLY A CA 19
ATOM 16564 C C . GLY A 1 26 ? 7.829 -1.436 4.069 1.00 0.00 26 GLY A C 19
ATOM 16565 O O . GLY A 1 26 ? 8.813 -1.900 4.645 1.00 0.00 26 GLY A O 19
ATOM 16569 N N . ARG A 1 27 ? 7.911 -0.480 3.150 1.00 0.00 27 ARG A N 19
ATOM 16570 C CA . ARG A 1 27 ? 9.193 0.091 2.755 1.00 0.00 27 ARG A CA 19
ATOM 16571 C C . ARG A 1 27 ? 9.117 1.614 2.707 1.00 0.00 27 ARG A C 19
ATOM 16572 O O . ARG A 1 27 ? 9.635 2.300 3.589 1.00 0.00 27 ARG A O 19
ATOM 16593 N N . TYR A 1 28 ? 8.471 2.137 1.671 1.00 0.00 28 TYR A N 19
ATOM 16594 C CA . TYR A 1 28 ? 8.330 3.579 1.506 1.00 0.00 28 TYR A CA 19
ATOM 16595 C C . TYR A 1 28 ? 7.127 3.912 0.630 1.00 0.00 28 TYR A C 19
ATOM 16596 O O . TYR A 1 28 ? 6.775 3.157 -0.275 1.00 0.00 28 TYR A O 19
ATOM 16614 N N . GLY A 1 29 ? 6.499 5.052 0.905 1.00 0.00 29 GLY A N 19
ATOM 16615 C CA . GLY A 1 29 ? 5.343 5.467 0.134 1.00 0.00 29 GLY A CA 19
ATOM 16616 C C . GLY A 1 29 ? 5.663 6.591 -0.831 1.00 0.00 29 GLY A C 19
ATOM 16617 O O . GLY A 1 29 ? 5.529 7.766 -0.491 1.00 0.00 29 GLY A O 19
ATOM 16621 N N . GLU A 1 30 ? 6.089 6.231 -2.038 1.00 0.00 30 GLU A N 19
ATOM 16622 C CA . GLU A 1 30 ? 6.431 7.219 -3.053 1.00 0.00 30 GLU A CA 19
ATOM 16623 C C . GLU A 1 30 ? 5.194 7.993 -3.498 1.00 0.00 30 GLU A C 19
ATOM 16624 O O . GLU A 1 30 ? 5.300 9.072 -4.082 1.00 0.00 30 GLU A O 19
ATOM 16636 N N . TYR A 1 31 ? 4.022 7.434 -3.219 1.00 0.00 31 TYR A N 19
ATOM 16637 C CA . TYR A 1 31 ? 2.764 8.070 -3.593 1.00 0.00 31 TYR A CA 19
ATOM 16638 C C . TYR A 1 31 ? 1.814 8.140 -2.401 1.00 0.00 31 TYR A C 19
ATOM 16639 O O . TYR A 1 31 ? 1.838 7.278 -1.522 1.00 0.00 31 TYR A O 19
ATOM 16657 N N . ILE A 1 32 ? 0.978 9.173 -2.379 1.00 0.00 32 ILE A N 19
ATOM 16658 C CA . ILE A 1 32 ? 0.019 9.356 -1.297 1.00 0.00 32 ILE A CA 19
ATOM 16659 C C . ILE A 1 32 ? -1.361 9.711 -1.840 1.00 0.00 32 ILE A C 19
ATOM 16660 O O . ILE A 1 32 ? -1.503 10.623 -2.655 1.00 0.00 32 ILE A O 19
ATOM 16676 N N . CYS A 1 33 ? -2.376 8.985 -1.383 1.00 0.00 33 CYS A N 19
ATOM 16677 C CA . CYS A 1 33 ? -3.746 9.224 -1.822 1.00 0.00 33 CYS A CA 19
ATOM 16678 C C . CYS A 1 33 ? -4.270 10.547 -1.273 1.00 0.00 33 CYS A C 19
ATOM 16679 O O . CYS A 1 33 ? -3.544 11.285 -0.607 1.00 0.00 33 CYS A O 19
ATOM 16687 N N . ASP A 1 34 ? -5.534 10.841 -1.559 1.00 0.00 34 ASP A N 19
ATOM 16688 C CA . ASP A 1 34 ? -6.155 12.075 -1.094 1.00 0.00 34 ASP A CA 19
ATOM 16689 C C . ASP A 1 34 ? -7.227 11.784 -0.049 1.00 0.00 34 ASP A C 19
ATOM 16690 O O . ASP A 1 34 ? -7.150 12.259 1.084 1.00 0.00 34 ASP A O 19
ATOM 16699 N N . LYS A 1 35 ? -8.228 11.002 -0.438 1.00 0.00 35 LYS A N 19
ATOM 16700 C CA . LYS A 1 35 ? -9.317 10.646 0.464 1.00 0.00 35 LYS A CA 19
ATOM 16701 C C . LYS A 1 35 ? -8.779 10.008 1.741 1.00 0.00 35 LYS A C 19
ATOM 16702 O O . LYS A 1 35 ? -9.033 10.493 2.845 1.00 0.00 35 LYS A O 19
ATOM 16721 N N . THR A 1 36 ? -8.033 8.919 1.585 1.00 0.00 36 THR A N 19
ATOM 16722 C CA . THR A 1 36 ? -7.459 8.216 2.725 1.00 0.00 36 THR A CA 19
ATOM 16723 C C . THR A 1 36 ? -6.134 8.841 3.147 1.00 0.00 36 THR A C 19
ATOM 16724 O O . THR A 1 36 ? -5.725 8.731 4.303 1.00 0.00 36 THR A O 19
ATOM 16735 N N . ASP A 1 37 ? -5.468 9.496 2.202 1.00 0.00 37 ASP A N 19
ATOM 16736 C CA . ASP A 1 37 ? -4.189 10.140 2.477 1.00 0.00 37 ASP A CA 19
ATOM 16737 C C . ASP A 1 37 ? -3.137 9.111 2.881 1.00 0.00 37 ASP A C 19
ATOM 16738 O O . ASP A 1 37 ? -2.099 9.459 3.441 1.00 0.00 37 ASP A O 19
ATOM 16747 N N . GLU A 1 38 ? -3.416 7.844 2.593 1.00 0.00 38 GLU A N 19
ATOM 16748 C CA . GLU A 1 38 ? -2.495 6.764 2.929 1.00 0.00 38 GLU A CA 19
ATOM 16749 C C . GLU A 1 38 ? -1.178 6.918 2.172 1.00 0.00 38 GLU A C 19
ATOM 16750 O O . GLU A 1 38 ? -0.925 7.949 1.548 1.00 0.00 38 GLU A O 19
ATOM 16762 N N . ASP A 1 39 ? -0.344 5.886 2.234 1.00 0.00 39 ASP A N 19
ATOM 16763 C CA . ASP A 1 39 ? 0.947 5.905 1.555 1.00 0.00 39 ASP A CA 19
ATOM 16764 C C . ASP A 1 39 ? 1.197 4.588 0.827 1.00 0.00 39 ASP A C 19
ATOM 16765 O O . ASP A 1 39 ? 0.952 3.511 1.369 1.00 0.00 39 ASP A O 19
ATOM 16774 N N . VAL A 1 40 ? 1.687 4.683 -0.405 1.00 0.00 40 VAL A N 19
ATOM 16775 C CA . VAL A 1 40 ? 1.970 3.499 -1.208 1.00 0.00 40 VAL A CA 19
ATOM 16776 C C . VAL A 1 40 ? 3.212 3.703 -2.068 1.00 0.00 40 VAL A C 19
ATOM 16777 O O . VAL A 1 40 ? 3.647 4.833 -2.292 1.00 0.00 40 VAL A O 19
ATOM 16790 N N . CYS A 1 41 ? 3.780 2.602 -2.548 1.00 0.00 41 CYS A N 19
ATOM 16791 C CA . CYS A 1 41 ? 4.973 2.658 -3.384 1.00 0.00 41 CYS A CA 19
ATOM 16792 C C . CYS A 1 41 ? 4.604 2.591 -4.864 1.00 0.00 41 CYS A C 19
ATOM 16793 O O . CYS A 1 41 ? 5.208 3.268 -5.696 1.00 0.00 41 CYS A O 19
ATOM 16800 N N . SER A 1 42 ? 3.609 1.769 -5.183 1.00 0.00 42 SER A N 19
ATOM 16801 C CA . SER A 1 42 ? 3.161 1.610 -6.561 1.00 0.00 42 SER A CA 19
ATOM 16802 C C . SER A 1 42 ? 1.681 1.953 -6.695 1.00 0.00 42 SER A C 19
ATOM 16803 O O . SER A 1 42 ? 1.036 2.360 -5.727 1.00 0.00 42 SER A O 19
ATOM 16811 N N . LEU A 1 43 ? 1.148 1.786 -7.900 1.00 0.00 43 LEU A N 19
ATOM 16812 C CA . LEU A 1 43 ? -0.257 2.077 -8.162 1.00 0.00 43 LEU A CA 19
ATOM 16813 C C . LEU A 1 43 ? -1.147 0.925 -7.705 1.00 0.00 43 LEU A C 19
ATOM 16814 O O . LEU A 1 43 ? -2.283 1.136 -7.284 1.00 0.00 43 LEU A O 19
ATOM 16830 N N . GLU A 1 44 ? -0.620 -0.292 -7.791 1.00 0.00 44 GLU A N 19
ATOM 16831 C CA . GLU A 1 44 ? -1.367 -1.477 -7.384 1.00 0.00 44 GLU A CA 19
ATOM 16832 C C . GLU A 1 44 ? -1.654 -1.452 -5.886 1.00 0.00 44 GLU A C 19
ATOM 16833 O O . GLU A 1 44 ? -2.720 -1.875 -5.439 1.00 0.00 44 GLU A O 19
ATOM 16845 N N . CYS A 1 45 ? -0.693 -0.954 -5.114 1.00 0.00 45 CYS A N 19
ATOM 16846 C CA . CYS A 1 45 ? -0.840 -0.874 -3.665 1.00 0.00 45 CYS A CA 19
ATOM 16847 C C . CYS A 1 45 ? -1.951 0.101 -3.284 1.00 0.00 45 CYS A C 19
ATOM 16848 O O . CYS A 1 45 ? -2.686 -0.124 -2.323 1.00 0.00 45 CYS A O 19
ATOM 16855 N N . LYS A 1 46 ? -2.066 1.184 -4.045 1.00 0.00 46 LYS A N 19
ATOM 16856 C CA . LYS A 1 46 ? -3.087 2.193 -3.790 1.00 0.00 46 LYS A CA 19
ATOM 16857 C C . LYS A 1 46 ? -4.470 1.557 -3.697 1.00 0.00 46 LYS A C 19
ATOM 16858 O O . LYS A 1 46 ? -5.103 1.576 -2.641 1.00 0.00 46 LYS A O 19
ATOM 16877 N N . ALA A 1 47 ? -4.933 0.992 -4.807 1.00 0.00 47 ALA A N 19
ATOM 16878 C CA . ALA A 1 47 ? -6.239 0.347 -4.849 1.00 0.00 47 ALA A CA 19
ATOM 16879 C C . ALA A 1 47 ? -6.299 -0.836 -3.888 1.00 0.00 47 ALA A C 19
ATOM 16880 O O . ALA A 1 47 ? -7.355 -1.151 -3.339 1.00 0.00 47 ALA A O 19
ATOM 16887 N N . LYS A 1 48 ? -5.158 -1.488 -3.689 1.00 0.00 48 LYS A N 19
ATOM 16888 C CA . LYS A 1 48 ? -5.079 -2.636 -2.793 1.00 0.00 48 LYS A CA 19
ATOM 16889 C C . LYS A 1 48 ? -5.507 -2.254 -1.380 1.00 0.00 48 LYS A C 19
ATOM 16890 O O . LYS A 1 48 ? -6.024 -3.084 -0.632 1.00 0.00 48 LYS A O 19
ATOM 16909 N N . HIS A 1 49 ? -5.288 -0.993 -1.021 1.00 0.00 49 HIS A N 19
ATOM 16910 C CA . HIS A 1 49 ? -5.654 -0.500 0.303 1.00 0.00 49 HIS A CA 19
ATOM 16911 C C . HIS A 1 49 ? -7.048 0.118 0.287 1.00 0.00 49 HIS A C 19
ATOM 16912 O O . HIS A 1 49 ? -7.863 -0.138 1.174 1.00 0.00 49 HIS A O 19
ATOM 16926 N N . LEU A 1 50 ? -7.316 0.934 -0.727 1.00 0.00 50 LEU A N 19
ATOM 16927 C CA . LEU A 1 50 ? -8.612 1.591 -0.858 1.00 0.00 50 LEU A CA 19
ATOM 16928 C C . LEU A 1 50 ? -9.747 0.575 -0.784 1.00 0.00 50 LEU A C 19
ATOM 16929 O O . LEU A 1 50 ? -10.704 0.751 -0.029 1.00 0.00 50 LEU A O 19
ATOM 16945 N N . LEU A 1 51 ? -9.634 -0.490 -1.571 1.00 0.00 51 LEU A N 19
ATOM 16946 C CA . LEU A 1 51 ? -10.649 -1.537 -1.593 1.00 0.00 51 LEU A CA 19
ATOM 16947 C C . LEU A 1 51 ? -10.589 -2.381 -0.324 1.00 0.00 51 LEU A C 19
ATOM 16948 O O . LEU A 1 51 ? -11.510 -3.142 -0.029 1.00 0.00 51 LEU A O 19
ATOM 16964 N N . GLN A 1 52 ? -9.500 -2.238 0.425 1.00 0.00 52 GLN A N 19
ATOM 16965 C CA . GLN A 1 52 ? -9.321 -2.987 1.663 1.00 0.00 52 GLN A CA 19
ATOM 16966 C C . GLN A 1 52 ? -9.759 -2.159 2.867 1.00 0.00 52 GLN A C 19
ATOM 16967 O O . GLN A 1 52 ? -9.807 -2.658 3.992 1.00 0.00 52 GLN A O 19
ATOM 16981 N N . VAL A 1 53 ? -10.076 -0.892 2.624 1.00 0.00 53 VAL A N 19
ATOM 16982 C CA . VAL A 1 53 ? -10.510 0.005 3.689 1.00 0.00 53 VAL A CA 19
ATOM 16983 C C . VAL A 1 53 ? -12.010 -0.117 3.933 1.00 0.00 53 VAL A C 19
ATOM 16984 O O . VAL A 1 53 ? -12.497 0.158 5.030 1.00 0.00 53 VAL A O 19
ATOM 16997 N N . LYS A 1 54 ? -12.740 -0.532 2.903 1.00 0.00 54 LYS A N 19
ATOM 16998 C CA . LYS A 1 54 ? -14.185 -0.694 3.004 1.00 0.00 54 LYS A CA 19
ATOM 16999 C C . LYS A 1 54 ? -14.540 -1.854 3.928 1.00 0.00 54 LYS A C 19
ATOM 17000 O O . LYS A 1 54 ? -15.643 -1.912 4.471 1.00 0.00 54 LYS A O 19
ATOM 17019 N N . GLU A 1 55 ? -13.597 -2.775 4.103 1.00 0.00 55 GLU A N 19
ATOM 17020 C CA . GLU A 1 55 ? -13.812 -3.933 4.963 1.00 0.00 55 GLU A CA 19
ATOM 17021 C C . GLU A 1 55 ? -14.267 -3.500 6.354 1.00 0.00 55 GLU A C 19
ATOM 17022 O O . GLU A 1 55 ? -14.976 -4.233 7.044 1.00 0.00 55 GLU A O 19
ATOM 17034 N N . LYS A 1 56 ? -13.853 -2.305 6.761 1.00 0.00 56 LYS A N 19
ATOM 17035 C CA . LYS A 1 56 ? -14.218 -1.772 8.068 1.00 0.00 56 LYS A CA 19
ATOM 17036 C C . LYS A 1 56 ? -15.723 -1.549 8.164 1.00 0.00 56 LYS A C 19
ATOM 17037 O O . LYS A 1 56 ? -16.312 -1.679 9.237 1.00 0.00 56 LYS A O 19
ATOM 17056 N N . GLU A 1 57 ? -16.340 -1.213 7.036 1.00 0.00 57 GLU A N 19
ATOM 17057 C CA . GLU A 1 57 ? -17.778 -0.972 6.994 1.00 0.00 57 GLU A CA 19
ATOM 17058 C C . GLU A 1 57 ? -18.553 -2.260 7.260 1.00 0.00 57 GLU A C 19
ATOM 17059 O O . GLU A 1 57 ? -19.641 -2.234 7.833 1.00 0.00 57 GLU A O 19
ATOM 17071 N N . GLU A 1 58 ? -17.983 -3.384 6.837 1.00 0.00 58 GLU A N 19
ATOM 17072 C CA . GLU A 1 58 ? -18.621 -4.682 7.028 1.00 0.00 58 GLU A CA 19
ATOM 17073 C C . GLU A 1 58 ? -18.818 -4.978 8.512 1.00 0.00 58 GLU A C 19
ATOM 17074 O O . GLU A 1 58 ? -18.377 -4.217 9.373 1.00 0.00 58 GLU A O 19
ATOM 17086 N N . LYS A 1 59 ? -19.484 -6.090 8.803 1.00 0.00 59 LYS A N 19
ATOM 17087 C CA . LYS A 1 59 ? -19.740 -6.490 10.182 1.00 0.00 59 LYS A CA 19
ATOM 17088 C C . LYS A 1 59 ? -18.979 -7.765 10.529 1.00 0.00 59 LYS A C 19
ATOM 17089 O O . LYS A 1 59 ? -19.498 -8.871 10.376 1.00 0.00 59 LYS A O 19
ATOM 17108 N N . SER A 1 60 ? -17.745 -7.604 10.997 1.00 0.00 60 SER A N 19
ATOM 17109 C CA . SER A 1 60 ? -16.912 -8.743 11.364 1.00 0.00 60 SER A CA 19
ATOM 17110 C C . SER A 1 60 ? -15.710 -8.293 12.190 1.00 0.00 60 SER A C 19
ATOM 17111 O O . SER A 1 60 ? -14.920 -9.135 12.613 1.00 0.00 60 SER A O 19
ATOM 17120 N N . GLY A 1 1 ? -11.152 -7.367 -21.648 1.00 0.00 1 GLY A N 20
ATOM 17121 C CA . GLY A 1 1 ? -10.039 -8.231 -21.992 1.00 0.00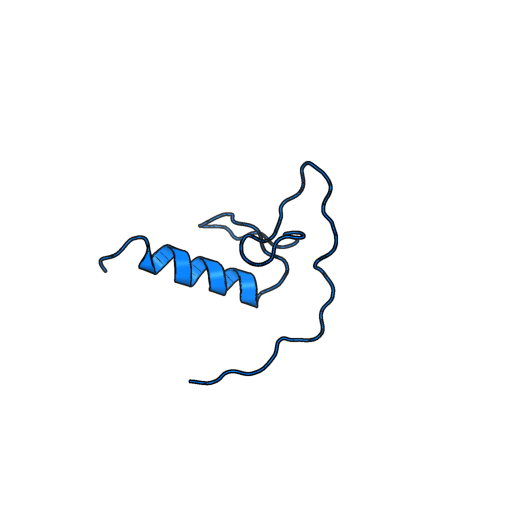 1 GLY A CA 20
ATOM 17122 C C . GLY A 1 1 ? -8.857 -7.462 -22.548 1.00 0.00 1 GLY A C 20
ATOM 17123 O O . GLY A 1 1 ? -8.798 -7.181 -23.745 1.00 0.00 1 GLY A O 20
ATOM 17127 N N . SER A 1 2 ? -7.914 -7.118 -21.676 1.00 0.00 2 SER A N 20
ATOM 17128 C CA . SER A 1 2 ? -6.731 -6.371 -22.086 1.00 0.00 2 SER A CA 20
ATOM 17129 C C . SER A 1 2 ? -5.603 -6.541 -21.073 1.00 0.00 2 SER A C 20
ATOM 17130 O O . SER A 1 2 ? -5.843 -6.862 -19.909 1.00 0.00 2 SER A O 20
ATOM 17138 N N . SER A 1 3 ? -4.372 -6.324 -21.525 1.00 0.00 3 SER A N 20
ATOM 17139 C CA . SER A 1 3 ? -3.205 -6.457 -20.660 1.00 0.00 3 SER A CA 20
ATOM 17140 C C . SER A 1 3 ? -2.959 -5.170 -19.879 1.00 0.00 3 SER A C 20
ATOM 17141 O O . SER A 1 3 ? -3.696 -4.195 -20.018 1.00 0.00 3 SER A O 20
ATOM 17149 N N . GLY A 1 4 ? -1.915 -5.176 -19.055 1.00 0.00 4 GLY A N 20
ATOM 17150 C CA . GLY A 1 4 ? -1.588 -4.004 -18.263 1.00 0.00 4 GLY A CA 20
ATOM 17151 C C . GLY A 1 4 ? -0.823 -4.352 -17.002 1.00 0.00 4 GLY A C 20
ATOM 17152 O O . GLY A 1 4 ? -1.182 -3.913 -15.909 1.00 0.00 4 GLY A O 20
ATOM 17156 N N . SER A 1 5 ? 0.234 -5.144 -17.152 1.00 0.00 5 SER A N 20
ATOM 17157 C CA . SER A 1 5 ? 1.048 -5.555 -16.015 1.00 0.00 5 SER A CA 20
ATOM 17158 C C . SER A 1 5 ? 2.186 -4.567 -15.776 1.00 0.00 5 SER A C 20
ATOM 17159 O O . SER A 1 5 ? 2.317 -3.571 -16.487 1.00 0.00 5 SER A O 20
ATOM 17167 N N . SER A 1 6 ? 3.008 -4.852 -14.771 1.00 0.00 6 SER A N 20
ATOM 17168 C CA . SER A 1 6 ? 4.133 -3.988 -14.434 1.00 0.00 6 SER A CA 20
ATOM 17169 C C . SER A 1 6 ? 5.455 -4.637 -14.833 1.00 0.00 6 SER A C 20
ATOM 17170 O O . SER A 1 6 ? 6.180 -4.123 -15.683 1.00 0.00 6 SER A O 20
ATOM 17178 N N . GLY A 1 7 ? 5.761 -5.771 -14.211 1.00 0.00 7 GLY A N 20
ATOM 17179 C CA . GLY A 1 7 ? 6.995 -6.473 -14.513 1.00 0.00 7 GLY A CA 20
ATOM 17180 C C . GLY A 1 7 ? 7.519 -7.260 -13.329 1.00 0.00 7 GLY A C 20
ATOM 17181 O O . GLY A 1 7 ? 6.752 -7.905 -12.613 1.00 0.00 7 GLY A O 20
ATOM 17185 N N . PHE A 1 8 ? 8.831 -7.210 -13.121 1.00 0.00 8 PHE A N 20
ATOM 17186 C CA . PHE A 1 8 ? 9.458 -7.927 -12.016 1.00 0.00 8 PHE A CA 20
ATOM 17187 C C . PHE A 1 8 ? 10.667 -7.161 -11.488 1.00 0.00 8 PHE A C 20
ATOM 17188 O O . PHE A 1 8 ? 11.769 -7.273 -12.026 1.00 0.00 8 PHE A O 20
ATOM 17205 N N . SER A 1 9 ? 10.453 -6.382 -10.433 1.00 0.00 9 SER A N 20
ATOM 17206 C CA . SER A 1 9 ? 11.523 -5.594 -9.834 1.00 0.00 9 SER A CA 20
ATOM 17207 C C . SER A 1 9 ? 11.213 -5.276 -8.374 1.00 0.00 9 SER A C 20
ATOM 17208 O O . SER A 1 9 ? 10.155 -5.639 -7.859 1.00 0.00 9 SER A O 20
ATOM 17216 N N . LYS A 1 10 ? 12.144 -4.597 -7.713 1.00 0.00 10 LYS A N 20
ATOM 17217 C CA . LYS A 1 10 ? 11.972 -4.228 -6.313 1.00 0.00 10 LYS A CA 20
ATOM 17218 C C . LYS A 1 10 ? 11.905 -2.712 -6.153 1.00 0.00 10 LYS A C 20
ATOM 17219 O O . LYS A 1 10 ? 12.917 -2.059 -5.894 1.00 0.00 10 LYS A O 20
ATOM 17238 N N . THR A 1 11 ? 10.707 -2.157 -6.309 1.00 0.00 11 THR A N 20
ATOM 17239 C CA . THR A 1 11 ? 10.508 -0.719 -6.182 1.00 0.00 11 THR A CA 20
ATOM 17240 C C . THR A 1 11 ? 10.016 -0.353 -4.786 1.00 0.00 11 THR A C 20
ATOM 17241 O O . THR A 1 11 ? 9.277 0.616 -4.614 1.00 0.00 11 THR A O 20
ATOM 17252 N N . GLN A 1 12 ? 10.430 -1.134 -3.794 1.00 0.00 12 GLN A N 20
ATOM 17253 C CA . GLN A 1 12 ? 10.031 -0.890 -2.413 1.00 0.00 12 GLN A CA 20
ATOM 17254 C C . GLN A 1 12 ? 11.244 -0.878 -1.489 1.00 0.00 12 GLN A C 20
ATOM 17255 O O . GLN A 1 12 ? 11.529 -1.864 -0.809 1.00 0.00 12 GLN A O 20
ATOM 17269 N N . ARG A 1 13 ? 11.955 0.245 -1.470 1.00 0.00 13 ARG A N 20
ATOM 17270 C CA . ARG A 1 13 ? 13.139 0.384 -0.630 1.00 0.00 13 ARG A CA 20
ATOM 17271 C C . ARG A 1 13 ? 12.798 1.095 0.676 1.00 0.00 13 ARG A C 20
ATOM 17272 O O . ARG A 1 13 ? 11.937 1.975 0.710 1.00 0.00 13 ARG A O 20
ATOM 17293 N N . TRP A 1 14 ? 13.478 0.707 1.749 1.00 0.00 14 TRP A N 20
ATOM 17294 C CA . TRP A 1 14 ? 13.246 1.307 3.059 1.00 0.00 14 TRP A CA 20
ATOM 17295 C C . TRP A 1 14 ? 13.312 2.828 2.980 1.00 0.00 14 TRP A C 20
ATOM 17296 O O . TRP A 1 14 ? 13.968 3.385 2.100 1.00 0.00 14 TRP A O 20
ATOM 17317 N N . ALA A 1 15 ? 12.629 3.495 3.905 1.00 0.00 15 ALA A N 20
ATOM 17318 C CA . ALA A 1 15 ? 12.612 4.952 3.940 1.00 0.00 15 ALA A CA 20
ATOM 17319 C C . ALA A 1 15 ? 13.092 5.473 5.290 1.00 0.00 15 ALA A C 20
ATOM 17320 O O . ALA A 1 15 ? 12.898 4.828 6.320 1.00 0.00 15 ALA A O 20
ATOM 17327 N N . GLU A 1 16 ? 13.721 6.644 5.277 1.00 0.00 16 GLU A N 20
ATOM 17328 C CA . GLU A 1 16 ? 14.231 7.251 6.501 1.00 0.00 16 GLU A CA 20
ATOM 17329 C C . GLU A 1 16 ? 13.093 7.555 7.472 1.00 0.00 16 GLU A C 20
ATOM 17330 O O . GLU A 1 16 ? 11.921 7.604 7.098 1.00 0.00 16 GLU A O 20
ATOM 17342 N N . PRO A 1 17 ? 13.446 7.763 8.749 1.00 0.00 17 PRO A N 20
ATOM 17343 C CA . PRO A 1 17 ? 12.470 8.066 9.800 1.00 0.00 17 PRO A CA 20
ATOM 17344 C C . PRO A 1 17 ? 11.857 9.453 9.641 1.00 0.00 17 PRO A C 20
ATOM 17345 O O . PRO A 1 17 ? 12.240 10.395 10.333 1.00 0.00 17 PRO A O 20
ATOM 17356 N N . GLY A 1 18 ? 10.902 9.572 8.723 1.00 0.00 18 GLY A N 20
ATOM 17357 C CA . GLY A 1 18 ? 10.252 10.848 8.489 1.00 0.00 18 GLY A CA 20
ATOM 17358 C C . GLY A 1 18 ? 9.417 10.850 7.224 1.00 0.00 18 GLY A C 20
ATOM 17359 O O . GLY A 1 18 ? 8.450 11.603 7.113 1.00 0.00 18 GLY A O 20
ATOM 17363 N N . GLU A 1 19 ? 9.793 10.007 6.267 1.00 0.00 19 GLU A N 20
ATOM 17364 C CA . GLU A 1 19 ? 9.073 9.918 5.002 1.00 0.00 19 GLU A CA 20
ATOM 17365 C C . GLU A 1 19 ? 7.958 8.879 5.084 1.00 0.00 19 GLU A C 20
ATOM 17366 O O . GLU A 1 19 ? 7.937 8.021 5.966 1.00 0.00 19 GLU A O 20
ATOM 17378 N N . PRO A 1 20 ? 7.007 8.958 4.141 1.00 0.00 20 PRO A N 20
ATOM 17379 C CA . PRO A 1 20 ? 5.870 8.034 4.084 1.00 0.00 20 PRO A CA 20
ATOM 17380 C C . PRO A 1 20 ? 6.290 6.624 3.681 1.00 0.00 20 PRO A C 20
ATOM 17381 O O . PRO A 1 20 ? 7.263 6.441 2.950 1.00 0.00 20 PRO A O 20
ATOM 17392 N N . ILE A 1 21 ? 5.549 5.631 4.162 1.00 0.00 21 ILE A N 20
ATOM 17393 C CA . ILE A 1 21 ? 5.844 4.238 3.851 1.00 0.00 21 ILE A CA 20
ATOM 17394 C C . ILE A 1 21 ? 4.583 3.489 3.434 1.00 0.00 21 ILE A C 20
ATOM 17395 O O . ILE A 1 21 ? 3.490 3.769 3.928 1.00 0.00 21 ILE A O 20
ATOM 17411 N N . CYS A 1 22 ? 4.742 2.535 2.524 1.00 0.00 22 CYS A N 20
ATOM 17412 C CA . CYS A 1 22 ? 3.617 1.743 2.041 1.00 0.00 22 CYS A CA 20
ATOM 17413 C C . CYS A 1 22 ? 2.801 1.191 3.206 1.00 0.00 22 CYS A C 20
ATOM 17414 O O . CYS A 1 22 ? 3.353 0.787 4.229 1.00 0.00 22 CYS A O 20
ATOM 17421 N N . VAL A 1 23 ? 1.482 1.177 3.042 1.00 0.00 23 VAL A N 20
ATOM 17422 C CA . VAL A 1 23 ? 0.588 0.673 4.078 1.00 0.00 23 VAL A CA 20
ATOM 17423 C C . VAL A 1 23 ? 0.271 -0.802 3.861 1.00 0.00 23 VAL A C 20
ATOM 17424 O O . VAL A 1 23 ? -0.466 -1.411 4.638 1.00 0.00 23 VAL A O 20
ATOM 17437 N N . VAL A 1 24 ? 0.832 -1.373 2.800 1.00 0.00 24 VAL A N 20
ATOM 17438 C CA . VAL A 1 24 ? 0.610 -2.778 2.481 1.00 0.00 24 VAL A CA 20
ATOM 17439 C C . VAL A 1 24 ? 1.930 -3.537 2.395 1.00 0.00 24 VAL A C 20
ATOM 17440 O O . VAL A 1 24 ? 2.001 -4.720 2.728 1.00 0.00 24 VAL A O 20
ATOM 17453 N N . CYS A 1 25 ? 2.974 -2.848 1.947 1.00 0.00 25 CYS A N 20
ATOM 17454 C CA . CYS A 1 25 ? 4.293 -3.456 1.818 1.00 0.00 25 CYS A CA 20
ATOM 17455 C C . CYS A 1 25 ? 5.103 -3.275 3.098 1.00 0.00 25 CYS A C 20
ATOM 17456 O O . CYS A 1 25 ? 5.219 -4.195 3.907 1.00 0.00 25 CYS A O 20
ATOM 17463 N N . GLY A 1 26 ? 5.663 -2.082 3.274 1.00 0.00 26 GLY A N 20
ATOM 17464 C CA . GLY A 1 26 ? 6.455 -1.801 4.457 1.00 0.00 26 GLY A CA 20
ATOM 17465 C C . GLY A 1 26 ? 7.858 -1.338 4.119 1.00 0.00 26 GLY A C 20
ATOM 17466 O O . GLY A 1 26 ? 8.837 -1.855 4.659 1.00 0.00 26 GLY A O 20
ATOM 17470 N N . ARG A 1 27 ? 7.958 -0.363 3.221 1.00 0.00 27 ARG A N 20
ATOM 17471 C CA . ARG A 1 27 ? 9.252 0.167 2.809 1.00 0.00 27 ARG A CA 20
ATOM 17472 C C . ARG A 1 27 ? 9.189 1.682 2.637 1.00 0.00 27 ARG A C 20
ATOM 17473 O O . ARG A 1 27 ? 9.721 2.432 3.456 1.00 0.00 27 ARG A O 20
ATOM 17494 N N . TYR A 1 28 ? 8.536 2.123 1.568 1.00 0.00 28 TYR A N 20
ATOM 17495 C CA . TYR A 1 28 ? 8.406 3.548 1.286 1.00 0.00 28 TYR A CA 20
ATOM 17496 C C . TYR A 1 28 ? 7.125 3.835 0.509 1.00 0.00 28 TYR A C 20
ATOM 17497 O O . TYR A 1 28 ? 6.653 3.001 -0.262 1.00 0.00 28 TYR A O 20
ATOM 17515 N N . GLY A 1 29 ? 6.567 5.024 0.719 1.00 0.00 29 GLY A N 20
ATOM 17516 C CA . GLY A 1 29 ? 5.346 5.402 0.031 1.00 0.00 29 GLY A CA 20
ATOM 17517 C C . GLY A 1 29 ? 5.525 6.635 -0.832 1.00 0.00 29 GLY A C 20
ATOM 17518 O O . GLY A 1 29 ? 5.062 7.719 -0.479 1.00 0.00 29 GLY A O 20
ATOM 17522 N N . GLU A 1 30 ? 6.201 6.470 -1.965 1.00 0.00 30 GLU A N 20
ATOM 17523 C CA . GLU A 1 30 ? 6.441 7.580 -2.879 1.00 0.00 30 GLU A CA 20
ATOM 17524 C C . GLU A 1 30 ? 5.131 8.257 -3.270 1.00 0.00 30 GLU A C 20
ATOM 17525 O O . GLU A 1 30 ? 5.108 9.438 -3.615 1.00 0.00 30 GLU A O 20
ATOM 17537 N N . TYR A 1 31 ? 4.041 7.499 -3.214 1.00 0.00 31 TYR A N 20
ATOM 17538 C CA . TYR A 1 31 ? 2.727 8.023 -3.566 1.00 0.00 31 TYR A CA 20
ATOM 17539 C C . TYR A 1 31 ? 1.838 8.136 -2.331 1.00 0.00 31 TYR A C 20
ATOM 17540 O O . TYR A 1 31 ? 1.959 7.350 -1.391 1.00 0.00 31 TYR A O 20
ATOM 17558 N N . ILE A 1 32 ? 0.944 9.120 -2.342 1.00 0.00 32 ILE A N 20
ATOM 17559 C CA . ILE A 1 32 ? 0.033 9.335 -1.224 1.00 0.00 32 ILE A CA 20
ATOM 17560 C C . ILE A 1 32 ? -1.386 9.600 -1.716 1.00 0.00 32 ILE A C 20
ATOM 17561 O O . ILE A 1 32 ? -1.613 10.484 -2.543 1.00 0.00 32 ILE A O 20
ATOM 17577 N N . CYS A 1 33 ? -2.338 8.831 -1.200 1.00 0.00 33 CYS A N 20
ATOM 17578 C CA . CYS A 1 33 ? -3.737 8.983 -1.585 1.00 0.00 33 CYS A CA 20
ATOM 17579 C C . CYS A 1 33 ? -4.312 10.287 -1.041 1.00 0.00 33 CYS A C 20
ATOM 17580 O O . CYS A 1 33 ? -3.609 11.066 -0.397 1.00 0.00 33 CYS A O 20
ATOM 17588 N N . ASP A 1 34 ? -5.593 10.518 -1.306 1.00 0.00 34 ASP A N 20
ATOM 17589 C CA . ASP A 1 34 ? -6.263 11.728 -0.844 1.00 0.00 34 ASP A CA 20
ATOM 17590 C C . ASP A 1 34 ? -7.242 11.411 0.283 1.00 0.00 34 ASP A C 20
ATOM 17591 O O . ASP A 1 34 ? -7.137 11.954 1.382 1.00 0.00 34 ASP A O 20
ATOM 17600 N N . LYS A 1 35 ? -8.194 10.528 0.001 1.00 0.00 35 LYS A N 20
ATOM 17601 C CA . LYS A 1 35 ? -9.192 10.137 0.989 1.00 0.00 35 LYS A CA 20
ATOM 17602 C C . LYS A 1 35 ? -8.528 9.707 2.293 1.00 0.00 35 LYS A C 20
ATOM 17603 O O . LYS A 1 35 ? -8.553 10.437 3.285 1.00 0.00 35 LYS A O 20
ATOM 17622 N N . THR A 1 36 ? -7.933 8.519 2.285 1.00 0.00 36 THR A N 20
ATOM 17623 C CA . THR A 1 36 ? -7.261 7.992 3.466 1.00 0.00 36 THR A CA 20
ATOM 17624 C C . THR A 1 36 ? -5.933 8.701 3.706 1.00 0.00 36 THR A C 20
ATOM 17625 O O . THR A 1 36 ? -5.390 8.666 4.810 1.00 0.00 36 THR A O 20
ATOM 17636 N N . ASP A 1 37 ? -5.415 9.345 2.666 1.00 0.00 37 ASP A N 20
ATOM 17637 C CA . ASP A 1 37 ? -4.151 10.064 2.764 1.00 0.00 37 ASP A CA 20
ATOM 17638 C C . ASP A 1 37 ? -3.004 9.107 3.073 1.00 0.00 37 ASP A C 20
ATOM 17639 O O . ASP A 1 37 ? -1.925 9.530 3.488 1.00 0.00 37 ASP A O 20
ATOM 17648 N N . GLU A 1 38 ? -3.245 7.816 2.868 1.00 0.00 38 GLU A N 20
ATOM 17649 C CA . GLU A 1 38 ? -2.232 6.799 3.127 1.00 0.00 38 GLU A CA 20
ATOM 17650 C C . GLU A 1 38 ? -1.050 6.955 2.175 1.00 0.00 38 GLU A C 20
ATOM 17651 O O . GLU A 1 38 ? -0.999 7.893 1.379 1.00 0.00 38 GLU A O 20
ATOM 17663 N N . ASP A 1 39 ? -0.101 6.029 2.264 1.00 0.00 39 ASP A N 20
ATOM 17664 C CA . ASP A 1 39 ? 1.081 6.062 1.411 1.00 0.00 39 ASP A CA 20
ATOM 17665 C C . ASP A 1 39 ? 1.303 4.710 0.738 1.00 0.00 39 ASP A C 20
ATOM 17666 O O . ASP A 1 39 ? 1.078 3.661 1.341 1.00 0.00 39 ASP A O 20
ATOM 17675 N N . VAL A 1 40 ? 1.746 4.744 -0.515 1.00 0.00 40 VAL A N 20
ATOM 17676 C CA . VAL A 1 40 ? 1.999 3.523 -1.269 1.00 0.00 40 VAL A CA 20
ATOM 17677 C C . VAL A 1 40 ? 3.224 3.674 -2.165 1.00 0.00 40 VAL A C 20
ATOM 17678 O O . VAL A 1 40 ? 3.676 4.787 -2.434 1.00 0.00 40 VAL A O 20
ATOM 17691 N N . CYS A 1 41 ? 3.756 2.546 -2.624 1.00 0.00 41 CYS A N 20
ATOM 17692 C CA . CYS A 1 41 ? 4.930 2.551 -3.489 1.00 0.00 41 CYS A CA 20
ATOM 17693 C C . CYS A 1 41 ? 4.531 2.340 -4.947 1.00 0.00 41 CYS A C 20
ATOM 17694 O O . CYS A 1 41 ? 5.104 2.947 -5.852 1.00 0.00 41 CYS A O 20
ATOM 17701 N N . SER A 1 42 ? 3.544 1.477 -5.166 1.00 0.00 42 SER A N 20
ATOM 17702 C CA . SER A 1 42 ? 3.071 1.183 -6.514 1.00 0.00 42 SER A CA 20
ATOM 17703 C C . SER A 1 42 ? 1.579 1.479 -6.642 1.00 0.00 42 SER A C 20
ATOM 17704 O O . SER A 1 42 ? 0.841 1.445 -5.657 1.00 0.00 42 SER A O 20
ATOM 17712 N N . LEU A 1 43 ? 1.143 1.768 -7.863 1.00 0.00 43 LEU A N 20
ATOM 17713 C CA . LEU A 1 43 ? -0.261 2.070 -8.122 1.00 0.00 43 LEU A CA 20
ATOM 17714 C C . LEU A 1 43 ? -1.157 0.923 -7.668 1.00 0.00 43 LEU A C 20
ATOM 17715 O O . LEU A 1 43 ? -2.300 1.137 -7.267 1.00 0.00 43 LEU A O 20
ATOM 17731 N N . GLU A 1 44 ? -0.629 -0.296 -7.734 1.00 0.00 44 GLU A N 20
ATOM 17732 C CA . GLU A 1 44 ? -1.382 -1.477 -7.328 1.00 0.00 44 GLU A CA 20
ATOM 17733 C C . GLU A 1 44 ? -1.664 -1.454 -5.829 1.00 0.00 44 GLU A C 20
ATOM 17734 O O . GLU A 1 44 ? -2.731 -1.874 -5.380 1.00 0.00 44 GLU A O 20
ATOM 17746 N N . CYS A 1 45 ? -0.700 -0.960 -5.059 1.00 0.00 45 CYS A N 20
ATOM 17747 C CA . CYS A 1 45 ? -0.843 -0.882 -3.610 1.00 0.00 45 CYS A CA 20
ATOM 17748 C C . CYS A 1 45 ? -1.950 0.095 -3.224 1.00 0.00 45 CYS A C 20
ATOM 17749 O O . CYS A 1 45 ? -2.676 -0.123 -2.254 1.00 0.00 45 CYS A O 20
ATOM 17756 N N . LYS A 1 46 ? -2.072 1.174 -3.990 1.00 0.00 46 LYS A N 20
ATOM 17757 C CA . LYS A 1 46 ? -3.090 2.186 -3.731 1.00 0.00 46 LYS A CA 20
ATOM 17758 C C . LYS A 1 46 ? -4.478 1.557 -3.672 1.00 0.00 46 LYS A C 20
ATOM 17759 O O . LYS A 1 46 ? -5.126 1.557 -2.626 1.00 0.00 46 LYS A O 20
ATOM 17778 N N . ALA A 1 47 ? -4.929 1.022 -4.802 1.00 0.00 47 ALA A N 20
ATOM 17779 C CA . ALA A 1 47 ? -6.239 0.388 -4.878 1.00 0.00 47 ALA A CA 20
ATOM 17780 C C . ALA A 1 47 ? -6.319 -0.818 -3.948 1.00 0.00 47 ALA A C 20
ATOM 17781 O O . ALA A 1 47 ? -7.394 -1.168 -3.459 1.00 0.00 47 ALA A O 20
ATOM 17788 N N . LYS A 1 48 ? -5.176 -1.451 -3.706 1.00 0.00 48 LYS A N 20
ATOM 17789 C CA . LYS A 1 48 ? -5.116 -2.617 -2.834 1.00 0.00 48 LYS A CA 20
ATOM 17790 C C . LYS A 1 48 ? -5.553 -2.261 -1.417 1.00 0.00 48 LYS A C 20
ATOM 17791 O O . LYS A 1 48 ? -6.080 -3.102 -0.689 1.00 0.00 48 LYS A O 20
ATOM 17810 N N . HIS A 1 49 ? -5.332 -1.008 -1.032 1.00 0.00 49 HIS A N 20
ATOM 17811 C CA . HIS A 1 49 ? -5.705 -0.539 0.298 1.00 0.00 49 HIS A CA 20
ATOM 17812 C C . HIS A 1 49 ? -7.092 0.096 0.281 1.00 0.00 49 HIS A C 20
ATOM 17813 O O . HIS A 1 49 ? -7.877 -0.077 1.214 1.00 0.00 49 HIS A O 20
ATOM 17827 N N . LEU A 1 50 ? -7.388 0.831 -0.785 1.00 0.00 50 LEU A N 20
ATOM 17828 C CA . LEU A 1 50 ? -8.680 1.493 -0.924 1.00 0.00 50 LEU A CA 20
ATOM 17829 C C . LEU A 1 50 ? -9.817 0.475 -0.919 1.00 0.00 50 LEU A C 20
ATOM 17830 O O . LEU A 1 50 ? -10.747 0.571 -0.118 1.00 0.00 50 LEU A O 20
ATOM 17846 N N . LEU A 1 51 ? -9.734 -0.500 -1.818 1.00 0.00 51 LEU A N 20
ATOM 17847 C CA . LEU A 1 51 ? -10.754 -1.538 -1.916 1.00 0.00 51 LEU A CA 20
ATOM 17848 C C . LEU A 1 51 ? -10.808 -2.371 -0.640 1.00 0.00 51 LEU A C 20
ATOM 17849 O O . LEU A 1 51 ? -11.773 -3.097 -0.402 1.00 0.00 51 LEU A O 20
ATOM 17865 N N . GLN A 1 52 ? -9.767 -2.259 0.179 1.00 0.00 52 GLN A N 20
ATOM 17866 C CA . GLN A 1 52 ? -9.697 -3.001 1.432 1.00 0.00 52 GLN A CA 20
ATOM 17867 C C . GLN A 1 52 ? -10.305 -2.196 2.576 1.00 0.00 52 GLN A C 20
ATOM 17868 O O . GLN A 1 52 ? -10.741 -2.757 3.581 1.00 0.00 52 GLN A O 20
ATOM 17882 N N . VAL A 1 53 ? -10.330 -0.876 2.416 1.00 0.00 53 VAL A N 20
ATOM 17883 C CA . VAL A 1 53 ? -10.885 0.007 3.435 1.00 0.00 53 VAL A CA 20
ATOM 17884 C C . VAL A 1 53 ? -12.400 0.112 3.305 1.00 0.00 53 VAL A C 20
ATOM 17885 O O . VAL A 1 53 ? -13.100 0.395 4.278 1.00 0.00 53 VAL A O 20
ATOM 17898 N N . LYS A 1 54 ? -12.902 -0.119 2.097 1.00 0.00 54 LYS A N 20
ATOM 17899 C CA . LYS A 1 54 ? -14.336 -0.052 1.838 1.00 0.00 54 LYS A CA 20
ATOM 17900 C C . LYS A 1 54 ? -15.086 -1.095 2.660 1.00 0.00 54 LYS A C 20
ATOM 17901 O O . LYS A 1 54 ? -16.166 -0.824 3.185 1.00 0.00 54 LYS A O 20
ATOM 17920 N N . GLU A 1 55 ? -14.506 -2.286 2.768 1.00 0.00 55 GLU A N 20
ATOM 17921 C CA . GLU A 1 55 ? -15.122 -3.368 3.528 1.00 0.00 55 GLU A CA 20
ATOM 17922 C C . GLU A 1 55 ? -15.137 -3.046 5.019 1.00 0.00 55 GLU A C 20
ATOM 17923 O O . GLU A 1 55 ? -15.962 -3.567 5.770 1.00 0.00 55 GLU A O 20
ATOM 17935 N N . LYS A 1 56 ? -14.219 -2.183 5.442 1.00 0.00 56 LYS A N 20
ATOM 17936 C CA . LYS A 1 56 ? -14.126 -1.789 6.842 1.00 0.00 56 LYS A CA 20
ATOM 17937 C C . LYS A 1 56 ? -15.275 -0.861 7.224 1.00 0.00 56 LYS A C 20
ATOM 17938 O O . LYS A 1 56 ? -15.757 -0.890 8.356 1.00 0.00 56 LYS A O 20
ATOM 17957 N N . GLU A 1 57 ? -15.709 -0.041 6.272 1.00 0.00 57 GLU A N 20
ATOM 17958 C CA . GLU A 1 57 ? -16.802 0.894 6.511 1.00 0.00 57 GLU A CA 20
ATOM 17959 C C . GLU A 1 57 ? -18.136 0.159 6.609 1.00 0.00 57 GLU A C 20
ATOM 17960 O O . GLU A 1 57 ? -19.000 0.525 7.404 1.00 0.00 57 GLU A O 20
ATOM 17972 N N . GLU A 1 58 ? -18.294 -0.880 5.794 1.00 0.00 58 GLU A N 20
ATOM 17973 C CA . GLU A 1 58 ? -19.522 -1.665 5.788 1.00 0.00 58 GLU A CA 20
ATOM 17974 C C . GLU A 1 58 ? -19.295 -3.035 6.421 1.00 0.00 58 GLU A C 20
ATOM 17975 O O . GLU A 1 58 ? -19.197 -4.045 5.723 1.00 0.00 58 GLU A O 20
ATOM 17987 N N . LYS A 1 59 ? -19.211 -3.062 7.746 1.00 0.00 59 LYS A N 20
ATOM 17988 C CA . LYS A 1 59 ? -18.995 -4.306 8.475 1.00 0.00 59 LYS A CA 20
ATOM 17989 C C . LYS A 1 59 ? -20.233 -5.196 8.410 1.00 0.00 59 LYS A C 20
ATOM 17990 O O . LYS A 1 59 ? -20.158 -6.349 7.984 1.00 0.00 59 LYS A O 20
ATOM 18009 N N . SER A 1 60 ? -21.370 -4.653 8.833 1.00 0.00 60 SER A N 20
ATOM 18010 C CA . SER A 1 60 ? -22.623 -5.399 8.824 1.00 0.00 60 SER A CA 20
ATOM 18011 C C . SER A 1 60 ? -23.230 -5.425 7.425 1.00 0.00 60 SER A C 20
ATOM 18012 O O . SER A 1 60 ? -23.231 -4.397 6.749 1.00 0.00 60 SER A O 20
#

Nearest PDB structures (foldseek):
  2yqp-assembly1_A  TM=8.000E-01  e=1.117E-09  Homo sapiens
  8x1c-assembly1_L  TM=7.397E-01  e=1.536E-01  Homo sapiens
  8x19-assembly1_L  TM=7.233E-01  e=3.304E-01  Homo sapiens
  9b1e-assembly1_B  TM=5.435E-01  e=5.361E+00  Saccharomyces cerevisiae W303
  2yqp-assembly1_A  TM=8.672E-01  e=4.026E-10  Homo sapiens

Sequence (60 aa):
GSSGSSGFSKTQRWAEPGEPICVVCGRYGEYICDKTDEDVCSLECKAKHLLQVKEKEEKSGSSGSSGFSKTQRWAEPGEPICVVCGRYGEYICDKTDEDVCSLECKAKHLLQVKEKEEKSGSSGSSGFSKTQRWAEPGEPICVVCGRYGEYICDKTDEDVCSLECKAKHLLQVKEKEEKSGSSGSSGFSKTQRWAEPGEPICVVCGRYGEYICDKTDEDVCSLECKAKHLLQVKEKEEKSGSSGSSGFSKTQRWAEPGEPICVVCGRYGEYICDKTDEDVCSLECKAKHLLQVKEKEEKSGSSGSSGFSKTQRWAEPGEPICVVCGRYGEYICDKTDEDVCSLECKAKHLLQVKEKEEKSGSSGSSGFSKTQRWAEPGEPICVVCGRYGEYICDKTDEDVCSLECKAKHLLQVKEKEEKSGSSGSSGFSKTQRWAEPGEPICVVCGRYGEYICDKTDEDVCSLECKAKHLLQVKEKEEKSGSSGSSGFSKTQRWAEPGEPICVVCGRYGEYICDKTDEDVCSLECKAKHLLQVKEKEEKSGSSGSSGFSKTQRWAEPGEPICVVCGRYGEYICDKTDEDVCSLECKAKHLLQVKEKEEKSGSSGSSGFSKTQRWAEPGEPICVVCGRYGEYICDKTDEDVCSLECKAKHLLQVKEKEEKSGSSGSSGFSKTQRWAEPGEPICVVCGRYGEYICDKTDEDVCSLECKAKHLLQVKEKEEKSGSSGSSGFSKTQRWAEPGEPICVVCGRYGEYICDKTDEDVCSLECKAKHLLQVKEKEEKSGSSGSSGFSKTQRWAEPGEPICVVCGRYGEYICDKTDEDVCSLECKAKHLLQVKEKEEKSGSSGSSGFSKTQRWAEPGEPICVVCGRYGEYICDKTDEDVCSLECKAKHLLQVKEKEEKSGSSGSSGFSKTQRWAEPGEPICVVCGRYGEYICDKTDEDVCSLECKAKHLLQVKEKEEKSGSSGSSGFSKTQRWAEPGEPICVVCGRYGEYICDKTDEDVCSLECKAKHLLQVKEKEEKSGSSGSSGFSKTQRWAEPGEPICVVCGRYGEYICDKTDEDVCSLECKAKHLLQVKEKEEKSGSSGSSGFSKTQRWAEPGEPICVVCGRYGEYICDKTDEDVCSLECKAKHLLQVKEKEEKSGSSGSSGFSKTQRWAEPGEPICVVCGRYGEYICDKTDEDVCSLECKAKHLLQVKEKEEKS

Organism: Homo sapiens (NCBI:txid9606)

Secondary structure (DSSP, 8-state):
-------S--------TTS---SSSSS--SEE-SSS--EESSHHHHHHHHHHHHHHH---

GO terms:
  GO:0005654 nucleoplasm (C, IDA)

Foldseek 3Di:
DDDDDDDDDDQFAADPPPAAHQPPPGHHFPDADDPVRHGHRDPCSVVVVVVVVVCVVVVD

Solvent-accessible surface area: 5392 Å² total; per-residue (Å²): 132,114,117,73,120,88,59,208,67,186,58,56,192,199,24,136,140,79,85,37,77,9,68,59,74,42,104,29,0,87,118,93,24,126,192,46,88,51,32,4,6,36,127,110,11,78,56,104,28,48,114,102,45,159,115,150,138,125,183,162